Protein AF-A0A3A0AUM5-F1 (afdb_monomer_lite)

Foldseek 3Di:
DKDKFKFFLVQPKDAFKFWFKDWPAFQQKQFPWKKKKKFFDDDVPPQHFHKDKWFFDPPDDDDFDWGATFQRWTWGQDPVLFKIKIFNQAWFFFFFFEWDFFWWFKWADPPNDTFAAPPVRDTPPPHGHDTFGNHDRDTGTDHRGTGRMMMTGHDPPTPGGITTRMTMTGAFFAQKFKDKPPADTQDTDHGTDPGMDMGGIPSLVVVLVSVPFDNDQRTGTIIIMIHGNGTGRIIMMMMTDIWRKDDLADPVDQWDKFFFDLALFTPDDLSRFKDWFFQLFQFPWFWWWKFWDFDLKFFPDFDHDDDDFPFWAKAFQQKKKKFKDAAQAKDKFQKKKFWWADDPAPFFFKKKFKAFDDPQAGPPHTPWMFTWHWDHDDHPGTTITMGGTPDIDIRHHRGMIMTMMHTPGDMIITTKDADDDDGRAMWMGRHNRPDIDQDDDPVRRDDIGTGMTGMDRDPAFFAQWWKWWFDPPLTFIHGPRVCSVVSGTTDMDIDSPRNSVSSPDVVVDDLLADFFQDDCQQLPDAAQAACLCVQAVDLKDKFQKGKRPDQQAQAAQNVGHFKWKKFFAWDADPVGDDPGDIWIFRQQDPDNHGRGLVSNQVRVCVRVVHRQWDQDDPPDDDPPRSRIIMGHPDDPDPGIGPIMMRHNPWDQDARPQKDWPPQADWTKTKDWPPVVPDPDPDDDPDTGIWIKTFHDAQGKGKIKHKGWGDAPWKKKWKKWKDKPQWDQDPVPLDGDHPPPDDPPDQAWKKKKFFAAPVRDGPDMDMDHPCPFDRDPPPVRDTQMDIFIDHHPPRGGMIMIMTIGRDRIMMIMRNTTIHTFLWFFGQFQLSAWGQDPVPRDIDRPQKDWPDADWDWDDDPNATWIKGAQQTPWKGKIKHKGWDDAFFKKKKKWFKDFDDDSDDDRDPCVVVDPLVQAFWKWKFFDLPNDTDDDIDIGGCRSSHRRMHMRMDGRHGNGGMIMIMGIRGHPDTMMIIRGITMGGSPTRTMRIIMGGSGGIMMMIRPGMIITRRPDPPDDDDPDPDDPDDDDDDDDDDDDDDDDDDDDDFFLQFADFLCFWPPCHPVNQVQQCPDPPRDTGLNSLLVDDLPDDRVPAPSSRSSSSNSLSVVVRPLDPPCVLVVLQQADQLVVLLVDDLVRSCVSSVHDSVVSVVNSSSSVSVCNTTDVVCSRVDGNNSRVD

Secondary structure (DSSP, 8-state):
-EEEEEE-GGG--EEEEEEEEEEEEETTEEEEEEEEEEEEPB-SSTTSBPEEEEE--TT---TT--EE-GGG-EEEE-TTSSEEEEEEEEEEEEEEEEEESSEEEEEEESSS-EEEB-TTSSB-SSS---EEETTSSSPEE----EEEEEEEEEPTT--SPPEEEEEEEE---EEEEEEETTSPPSEEEEEE--S-EEPPP-HHHHHHHHTTPPEETTEEEEEEEEEEEEEE-EEEEEEEEEEEEEESS-TT-SEEEEEESSSSS-SS-GGGGEEEE-TT-EEEEEEEEEEEEE-S-EEEES--S-----EEEEEBTTBEEEEEEE-SS-EEEEEEEEEEES--TTTS-EEEEEEEESSSSEEEEEEEEEEEEE--PPTTSEEEEEEEEEEEEEE-TT-EEEEEEEESSS-EEEEEEE--SSS---EEESSTTSS-EE---TT---SEEE--EEEE--SS----EEEEES-TTS-EEEE-GGGGGGSSEEEEEE-HHHHHHHHTSTTT--GGG----SSSTTS-S--TTB-HHHHHSSS-EEESEEE--S--TT-B--SSS-EEEEEEEEPPPTTS----EEEEEE---SSGGGB-HHHHHHHHHHHHTS--EEES-TTT--TT-TT-EEEE---SSSSSEEEEEEE----B-PPTT-B--TT--SEEEEEEETTTT----S--SS-EEEEEEE-BTTB-EEEEEEEE--TT-EEEEEEEEEETT-EEPTTT--EEPPTTPPTTPPPPEEEEEEE-TTS-EEEEEEEETTSSS-----TT-PEEEEEEE-PPTT--EEEEEEEE-SSSEEEEEEEEEEEE-B--TTTT---EEE-TTT--EEETT-EEEES-EEEEEETTEEEEEEPSSSSS-EEEEEEEE--TT-EEEEEEEEEEE--SS--SSGGGTTS-GGGS-EEEEEEEETTEEEEEEEEEE-SSSEEEEEEEEEEPPTT--EEEEEEEE-TTS-EEEEEEEEEEE---EEEEEEEEESSSEEEEEEEEEEEEEPPPP-------PPP---PPPPPPPP--PPPPPPSPPPPGGGGSBGGGBTTTHHHHHHHHHTSSS---BHHHHHT--TTS--TTS-HHHHHHHHHHHHHHHH-----GGGGGGTTSBHHHHHHS-HHHHHHHHT--HHHHHHHHHHHHHHHHHB-HHHHHH-BGGGGT-

Structure (mmCIF, N/CA/C/O backbone):
data_AF-A0A3A0AUM5-F1
#
_entry.id   AF-A0A3A0AUM5-F1
#
loop_
_atom_site.group_PDB
_atom_site.id
_atom_site.type_symbol
_atom_site.label_atom_id
_atom_site.label_alt_id
_atom_site.label_comp_id
_atom_site.label_asym_id
_atom_site.label_entity_id
_atom_site.label_seq_id
_atom_site.pdbx_PDB_ins_code
_atom_site.Cartn_x
_atom_site.Cartn_y
_atom_site.Cartn_z
_atom_site.occupancy
_atom_site.B_iso_or_equiv
_atom_site.auth_seq_id
_atom_site.auth_comp_id
_atom_site.auth_asym_id
_atom_site.auth_atom_id
_atom_site.pdbx_PDB_model_num
ATOM 1 N N . MET A 1 1 ? -3.453 -4.562 -5.153 1.00 88.31 1 MET A N 1
ATOM 2 C CA . MET A 1 1 ? -2.309 -3.717 -5.539 1.00 88.31 1 MET A CA 1
ATOM 3 C C . MET A 1 1 ? -1.967 -4.022 -6.974 1.00 88.31 1 MET A C 1
ATOM 5 O O . MET A 1 1 ? -2.025 -5.186 -7.351 1.00 88.31 1 MET A O 1
ATOM 9 N N . LYS A 1 2 ? -1.574 -3.017 -7.758 1.00 92.06 2 LYS A N 1
ATOM 10 C CA . LYS A 1 2 ? -1.030 -3.227 -9.100 1.00 92.06 2 LYS A CA 1
ATOM 11 C C . LYS A 1 2 ? 0.432 -2.808 -9.136 1.00 92.06 2 LYS A C 1
ATOM 13 O O . LYS A 1 2 ? 0.742 -1.623 -9.056 1.00 92.06 2 LYS A O 1
ATOM 18 N N . LEU A 1 3 ? 1.316 -3.787 -9.241 1.00 93.31 3 LEU A N 1
ATOM 19 C CA . LEU A 1 3 ? 2.737 -3.599 -9.472 1.00 93.31 3 LEU A CA 1
ATOM 20 C C . LEU A 1 3 ? 2.978 -3.524 -10.981 1.00 93.31 3 LEU A C 1
ATOM 22 O O . LEU A 1 3 ? 2.524 -4.384 -11.736 1.00 93.31 3 LEU A O 1
ATOM 26 N N . ARG A 1 4 ? 3.685 -2.488 -11.428 1.00 94.81 4 ARG A N 1
ATOM 27 C CA . ARG A 1 4 ? 4.099 -2.339 -12.822 1.00 94.81 4 ARG A CA 1
ATOM 28 C C . ARG A 1 4 ? 5.596 -2.105 -12.862 1.00 94.81 4 ARG A C 1
ATOM 30 O O . ARG A 1 4 ? 6.072 -1.119 -12.314 1.00 94.81 4 ARG A O 1
ATOM 37 N N . GLU A 1 5 ? 6.292 -2.992 -13.548 1.00 94.81 5 GLU A N 1
ATOM 38 C CA . GLU A 1 5 ? 7.716 -2.879 -13.814 1.00 94.81 5 GLU A CA 1
ATOM 39 C C . GLU A 1 5 ? 7.946 -2.685 -15.305 1.00 94.81 5 GLU A C 1
ATOM 41 O O . GLU A 1 5 ? 7.247 -3.268 -16.142 1.00 94.81 5 GLU A O 1
ATOM 46 N N . HIS A 1 6 ? 8.927 -1.855 -15.636 1.00 93.69 6 HIS A N 1
ATOM 47 C CA . HIS A 1 6 ? 9.294 -1.575 -17.012 1.00 93.69 6 HIS A CA 1
ATOM 48 C C . HIS A 1 6 ? 10.807 -1.625 -17.156 1.00 93.69 6 HIS A C 1
ATOM 50 O O . HIS A 1 6 ? 11.519 -0.814 -16.576 1.00 93.69 6 HIS A O 1
ATOM 56 N N . TYR A 1 7 ? 11.294 -2.605 -17.901 1.00 93.25 7 TYR A N 1
ATOM 57 C CA . TYR A 1 7 ? 12.694 -2.716 -18.270 1.00 93.25 7 TYR A CA 1
ATOM 58 C C . TYR A 1 7 ? 12.869 -2.179 -19.692 1.00 93.25 7 TYR A C 1
ATOM 60 O O . TYR A 1 7 ? 12.158 -2.610 -20.601 1.00 93.25 7 TYR A O 1
ATOM 68 N N . LEU A 1 8 ? 13.794 -1.231 -19.844 1.00 90.38 8 LEU A N 1
ATOM 69 C CA . LEU A 1 8 ? 14.137 -0.583 -21.106 1.00 90.38 8 LEU A CA 1
ATOM 70 C C . LEU A 1 8 ? 15.319 -1.326 -21.736 1.00 90.38 8 LEU A C 1
ATOM 72 O O . LEU A 1 8 ? 16.467 -1.117 -21.348 1.00 90.38 8 LEU A O 1
ATOM 76 N N . GLY A 1 9 ? 15.041 -2.208 -22.694 1.00 89.62 9 GLY A N 1
ATOM 77 C CA . GLY A 1 9 ? 16.060 -3.038 -23.348 1.00 89.62 9 GLY A CA 1
ATOM 78 C C . GLY A 1 9 ? 16.743 -2.350 -24.526 1.00 89.62 9 GLY A C 1
ATOM 79 O O . GLY A 1 9 ? 17.577 -2.954 -25.198 1.00 89.62 9 GLY A O 1
ATOM 80 N N . GLY A 1 10 ? 16.403 -1.088 -24.806 1.00 87.94 10 GLY A N 1
ATOM 81 C CA . GLY A 1 10 ? 16.906 -0.359 -25.970 1.00 87.94 10 GLY A CA 1
ATOM 82 C C . GLY A 1 10 ? 18.418 -0.184 -26.015 1.00 87.94 10 GLY A C 1
ATOM 83 O O . GLY A 1 10 ? 18.971 -0.111 -27.106 1.00 87.94 10 GLY A O 1
ATOM 84 N N . ALA A 1 11 ? 19.103 -0.197 -24.872 1.00 83.81 11 ALA A N 1
ATOM 85 C CA . ALA A 1 11 ? 20.562 -0.134 -24.790 1.00 83.81 11 ALA A CA 1
ATOM 86 C C . ALA A 1 11 ? 21.222 -1.499 -24.485 1.00 83.81 11 ALA A C 1
ATOM 88 O O . ALA A 1 11 ? 22.446 -1.566 -24.425 1.00 83.81 11 ALA A O 1
ATOM 89 N N . ASP A 1 12 ? 20.443 -2.580 -24.368 1.00 86.12 12 ASP A N 1
ATOM 90 C CA . ASP A 1 12 ? 20.893 -3.890 -23.873 1.00 86.12 12 ASP A CA 1
ATOM 91 C C . ASP A 1 12 ? 20.642 -5.013 -24.893 1.00 86.12 12 ASP A C 1
ATOM 93 O O . ASP A 1 12 ? 19.650 -5.746 -24.797 1.00 86.12 12 ASP A O 1
ATOM 97 N N . PRO A 1 13 ? 21.489 -5.142 -25.925 1.00 89.88 13 PRO A N 1
ATOM 98 C CA . PRO A 1 13 ? 21.352 -6.243 -26.862 1.00 89.88 13 PRO A CA 1
ATOM 99 C C . PRO A 1 13 ? 21.687 -7.562 -26.155 1.00 89.88 13 PRO A C 1
ATOM 101 O O . PRO A 1 13 ? 22.674 -7.650 -25.422 1.00 89.88 13 PRO A O 1
ATOM 104 N N . PHE A 1 14 ? 20.895 -8.604 -26.399 1.00 91.00 14 PHE A N 1
ATOM 105 C CA . PHE A 1 14 ? 21.180 -9.947 -25.897 1.00 91.00 14 PHE A CA 1
ATOM 106 C C . PHE A 1 14 ? 20.840 -11.039 -26.909 1.00 91.00 14 PHE A C 1
ATOM 108 O O . PHE A 1 14 ? 19.943 -10.882 -27.729 1.00 91.00 14 PHE A O 1
ATOM 115 N N . GLU A 1 15 ? 21.536 -12.168 -26.814 1.00 90.56 15 GLU A N 1
ATOM 116 C CA . GLU A 1 15 ? 21.265 -13.407 -27.545 1.00 90.56 15 GLU A CA 1
ATOM 117 C C . GLU A 1 15 ? 21.298 -14.558 -26.531 1.00 90.56 15 GLU A C 1
ATOM 119 O O . GLU A 1 15 ? 22.136 -14.577 -25.627 1.00 90.56 15 GLU A O 1
ATOM 124 N N . GLY A 1 16 ? 20.365 -15.499 -26.638 1.00 92.69 16 GLY A N 1
ATOM 125 C CA . GLY A 1 16 ? 20.141 -16.528 -25.629 1.00 92.69 16 GLY A CA 1
ATOM 126 C C . GLY A 1 16 ? 19.308 -16.026 -24.449 1.00 92.69 16 GLY A C 1
ATOM 127 O O . GLY A 1 16 ? 18.352 -15.272 -24.624 1.00 92.69 16 GLY A O 1
ATOM 128 N N . ASP A 1 17 ? 19.627 -16.497 -23.241 1.00 94.25 17 ASP A N 1
ATOM 129 C CA . ASP A 1 17 ? 18.876 -16.181 -22.025 1.00 94.25 17 ASP A CA 1
ATOM 130 C C . ASP A 1 17 ? 19.285 -14.823 -21.435 1.00 94.25 17 ASP A C 1
ATOM 132 O O . ASP A 1 17 ? 20.424 -14.620 -21.021 1.00 94.25 17 ASP A O 1
ATOM 136 N N . ARG A 1 18 ? 18.313 -13.928 -21.268 1.00 93.50 18 ARG A N 1
ATOM 137 C CA . ARG A 1 18 ? 18.418 -12.719 -20.454 1.00 93.50 18 ARG A CA 1
ATOM 138 C C . ARG A 1 18 ? 17.634 -12.883 -19.165 1.00 93.50 18 ARG A C 1
ATOM 140 O O . ARG A 1 18 ? 16.417 -13.051 -19.184 1.00 93.50 18 ARG A O 1
ATOM 147 N N . ARG A 1 19 ? 18.312 -12.784 -18.024 1.00 94.25 19 ARG A N 1
ATOM 148 C CA . ARG A 1 19 ? 17.674 -12.826 -16.702 1.00 94.25 19 ARG A CA 1
ATOM 149 C C . ARG A 1 19 ? 17.354 -11.412 -16.215 1.00 94.25 19 ARG A C 1
ATOM 151 O O . ARG A 1 19 ? 18.253 -10.593 -16.079 1.00 94.25 19 ARG A O 1
ATOM 158 N N . LEU A 1 20 ? 16.082 -11.164 -15.915 1.00 94.19 20 LEU A N 1
ATOM 159 C CA . LEU A 1 20 ? 15.554 -9.944 -15.310 1.00 94.19 20 LEU A CA 1
ATOM 160 C C . LEU A 1 20 ? 15.040 -10.263 -13.907 1.00 94.19 20 LEU A C 1
ATOM 162 O O . LEU A 1 20 ? 14.084 -11.014 -13.728 1.00 94.19 20 LEU A O 1
ATOM 166 N N . TRP A 1 21 ? 15.676 -9.705 -12.885 1.00 94.12 21 TRP A N 1
ATOM 167 C CA . TRP A 1 21 ? 15.240 -9.898 -11.502 1.00 94.12 21 TRP A CA 1
ATOM 168 C C . TRP A 1 21 ? 14.074 -8.978 -11.134 1.00 94.12 21 TRP A C 1
ATOM 170 O O . TRP A 1 21 ? 14.216 -7.756 -11.128 1.00 94.12 21 TRP A O 1
ATOM 180 N N . LEU A 1 22 ? 12.946 -9.574 -10.754 1.00 95.62 22 LEU A N 1
ATOM 181 C CA . LEU A 1 22 ? 11.827 -8.909 -10.096 1.00 95.62 22 LEU A CA 1
ATOM 182 C C . LEU A 1 22 ? 12.037 -8.972 -8.582 1.00 95.62 22 LEU A C 1
ATOM 184 O O . LEU A 1 22 ? 11.927 -10.044 -7.990 1.00 95.62 22 LEU A O 1
ATOM 188 N N . LYS A 1 23 ? 12.368 -7.829 -7.974 1.00 93.69 23 LYS A N 1
ATOM 189 C CA . LYS A 1 23 ? 12.681 -7.707 -6.536 1.00 93.69 23 LYS A CA 1
ATOM 190 C C . LYS A 1 23 ? 11.691 -6.837 -5.761 1.00 93.69 23 LYS A C 1
ATOM 192 O O . LYS A 1 23 ? 11.977 -6.462 -4.635 1.00 93.69 23 LYS A O 1
ATOM 197 N N . SER A 1 24 ? 10.552 -6.509 -6.366 1.00 93.38 24 SER A N 1
ATOM 198 C CA . SER A 1 24 ? 9.531 -5.611 -5.816 1.00 93.38 24 SER A CA 1
ATOM 199 C C . SER A 1 24 ? 8.275 -6.325 -5.302 1.00 93.38 24 SER A C 1
ATOM 201 O O . SER A 1 24 ? 7.367 -5.673 -4.790 1.00 93.38 24 SER A O 1
ATOM 203 N N . LEU A 1 25 ? 8.211 -7.662 -5.387 1.00 95.44 25 LEU A N 1
ATOM 204 C CA . LEU A 1 25 ? 7.107 -8.450 -4.826 1.00 95.44 25 LEU A CA 1
ATOM 205 C C . LEU A 1 25 ? 7.295 -8.640 -3.313 1.00 95.44 25 LEU A C 1
ATOM 207 O O . LEU A 1 25 ? 8.271 -9.282 -2.925 1.00 95.44 25 LEU A O 1
ATOM 211 N N . PRO A 1 26 ? 6.405 -8.119 -2.449 1.00 94.75 26 PRO A N 1
ATOM 212 C CA . PRO A 1 26 ? 6.566 -8.245 -1.002 1.00 94.75 26 PRO A CA 1
ATOM 213 C C . PRO A 1 26 ? 6.428 -9.700 -0.536 1.00 94.75 26 PRO A C 1
ATOM 215 O O . PRO A 1 26 ? 5.731 -10.504 -1.155 1.00 94.75 26 PRO A O 1
ATOM 218 N N . ALA A 1 27 ? 7.069 -10.038 0.581 1.00 92.81 27 ALA A N 1
ATOM 219 C CA . ALA A 1 27 ? 6.881 -11.321 1.252 1.00 92.81 27 ALA A CA 1
ATOM 220 C C . ALA A 1 27 ? 5.396 -11.538 1.591 1.00 92.81 27 ALA A C 1
ATOM 222 O O . ALA A 1 27 ? 4.710 -10.605 2.011 1.00 92.81 27 ALA A O 1
ATOM 223 N N . GLY A 1 28 ? 4.894 -12.758 1.385 1.00 93.44 28 GLY A N 1
ATOM 224 C CA . GLY A 1 28 ? 3.467 -13.062 1.541 1.00 93.44 28 GLY A CA 1
ATOM 225 C C . GLY A 1 28 ? 2.586 -12.564 0.387 1.00 93.44 28 GLY A C 1
ATOM 226 O O . GLY A 1 28 ? 1.366 -12.674 0.464 1.00 93.44 28 GLY A O 1
ATOM 227 N N . ALA A 1 29 ? 3.157 -12.019 -0.695 1.00 95.88 29 ALA A N 1
ATOM 228 C CA . ALA A 1 29 ? 2.382 -11.676 -1.883 1.00 95.88 29 ALA A CA 1
ATOM 229 C C . ALA A 1 29 ? 1.677 -12.909 -2.466 1.00 95.88 29 ALA A C 1
ATOM 231 O O . ALA A 1 29 ? 2.306 -13.911 -2.806 1.00 95.88 29 ALA A O 1
ATOM 232 N N . ARG A 1 30 ? 0.367 -12.779 -2.664 1.00 96.56 30 ARG A N 1
ATOM 233 C CA . ARG A 1 30 ? -0.462 -13.678 -3.454 1.00 96.56 30 ARG A CA 1
ATOM 234 C C . ARG A 1 30 ? -0.883 -12.958 -4.726 1.00 96.56 30 ARG A C 1
ATOM 236 O O . ARG A 1 30 ? -1.597 -11.956 -4.697 1.00 96.56 30 ARG A O 1
ATOM 243 N N . VAL A 1 31 ? -0.434 -13.480 -5.857 1.00 96.75 31 VAL A N 1
ATOM 244 C CA . VAL A 1 31 ? -0.666 -12.889 -7.173 1.00 96.75 31 VAL A CA 1
ATOM 245 C C . VAL A 1 31 ? -2.049 -13.278 -7.678 1.00 96.75 31 VAL A C 1
ATOM 247 O O . VAL A 1 31 ? -2.381 -14.461 -7.745 1.00 96.75 31 VAL A O 1
ATOM 250 N N . THR A 1 32 ? -2.863 -12.290 -8.035 1.00 95.94 32 THR A N 1
ATOM 251 C CA . THR A 1 32 ? -4.213 -12.492 -8.578 1.00 95.94 32 THR A CA 1
ATOM 252 C C . THR A 1 32 ? -4.243 -12.418 -10.102 1.00 95.94 32 THR A C 1
ATOM 254 O O . THR A 1 32 ? -5.060 -13.106 -10.708 1.00 95.94 32 THR A O 1
ATOM 257 N N . ALA A 1 33 ? -3.338 -11.651 -10.718 1.00 97.12 33 ALA A N 1
ATOM 258 C CA . ALA A 1 33 ? -3.098 -11.640 -12.161 1.00 97.12 33 ALA A CA 1
ATOM 259 C C . ALA A 1 33 ? -1.638 -11.262 -12.456 1.00 97.12 33 ALA A C 1
ATOM 261 O O . ALA A 1 33 ? -1.070 -10.411 -11.776 1.00 97.12 33 ALA A O 1
ATOM 262 N N . ALA A 1 34 ? -1.020 -11.847 -13.481 1.00 97.94 34 ALA A N 1
ATOM 263 C CA . ALA A 1 34 ? 0.311 -11.444 -13.939 1.00 97.94 34 ALA A CA 1
ATOM 264 C C . ALA A 1 34 ? 0.421 -11.520 -15.460 1.00 97.94 34 ALA A C 1
ATOM 266 O O . ALA A 1 34 ? 0.111 -12.545 -16.060 1.00 97.94 34 ALA A O 1
ATOM 267 N N . LYS A 1 35 ? 0.881 -10.438 -16.091 1.00 98.00 35 LYS A N 1
ATOM 268 C CA . LYS A 1 35 ? 1.082 -10.352 -17.543 1.00 98.00 35 LYS A CA 1
ATOM 269 C C . LYS A 1 35 ? 2.404 -9.685 -17.861 1.00 98.00 35 LYS A C 1
ATOM 271 O O . LYS A 1 35 ? 2.730 -8.644 -17.298 1.00 98.00 35 LYS A O 1
ATOM 276 N N . ILE A 1 36 ? 3.122 -10.257 -18.815 1.00 98.19 36 ILE A N 1
ATOM 277 C CA . ILE A 1 36 ? 4.322 -9.668 -19.404 1.00 98.19 36 ILE A CA 1
ATOM 278 C C . ILE A 1 36 ? 4.039 -9.277 -20.855 1.00 98.19 36 ILE A C 1
ATOM 280 O O . ILE A 1 36 ? 3.446 -10.062 -21.600 1.00 98.19 36 ILE A O 1
ATOM 284 N N . THR A 1 37 ? 4.437 -8.066 -21.231 1.00 98.31 37 THR A N 1
ATOM 285 C CA . THR A 1 37 ? 4.420 -7.554 -22.602 1.00 98.31 37 THR A CA 1
ATOM 286 C C . THR A 1 37 ? 5.854 -7.347 -23.053 1.00 98.31 37 THR A C 1
ATOM 288 O O . THR A 1 37 ? 6.603 -6.630 -22.390 1.00 98.31 37 THR A O 1
ATOM 291 N N . LEU A 1 38 ? 6.214 -7.968 -24.172 1.00 98.00 38 LEU A N 1
ATOM 292 C CA . LEU A 1 38 ? 7.501 -7.789 -24.831 1.00 98.00 38 LEU A CA 1
ATOM 293 C C . LEU A 1 38 ? 7.306 -6.872 -26.031 1.00 98.00 38 LEU A C 1
ATOM 295 O O . LEU A 1 38 ? 6.486 -7.169 -26.904 1.00 98.00 38 LEU A O 1
ATOM 299 N N . THR A 1 39 ? 8.060 -5.783 -26.070 1.00 96.88 39 THR A N 1
ATOM 300 C CA . THR A 1 39 ? 8.041 -4.801 -27.150 1.00 96.88 39 THR A CA 1
ATOM 301 C C . THR A 1 39 ? 9.419 -4.766 -27.805 1.00 96.88 39 THR A C 1
ATOM 303 O O . THR A 1 39 ? 10.387 -4.385 -27.148 1.00 96.88 39 THR A O 1
ATOM 306 N N . PRO A 1 40 ? 9.538 -5.161 -29.084 1.00 95.62 40 PRO A N 1
ATOM 307 C CA . PRO A 1 40 ? 10.753 -4.938 -29.860 1.00 95.62 40 PRO A CA 1
ATOM 308 C C . PRO A 1 40 ? 11.091 -3.455 -29.894 1.00 95.62 40 PRO A C 1
ATOM 310 O O . PRO A 1 40 ? 10.230 -2.631 -30.207 1.00 95.62 40 PRO A O 1
ATOM 313 N N . VAL A 1 41 ? 12.339 -3.124 -29.582 1.00 93.12 41 VAL A N 1
ATOM 314 C CA . VAL A 1 41 ? 12.813 -1.745 -29.671 1.00 93.12 41 VAL A CA 1
ATOM 315 C C . VAL A 1 41 ? 12.992 -1.396 -31.145 1.00 93.12 41 VAL A C 1
ATOM 317 O O . VAL A 1 41 ? 13.692 -2.091 -31.884 1.00 93.12 41 VAL A O 1
ATOM 320 N N . THR A 1 42 ? 12.336 -0.328 -31.587 1.00 89.00 42 THR A N 1
ATOM 321 C CA . THR A 1 42 ? 12.490 0.196 -32.948 1.00 89.00 42 THR A CA 1
ATOM 322 C C . THR A 1 42 ? 13.750 1.046 -33.052 1.00 89.00 42 THR A C 1
ATOM 324 O O . THR A 1 42 ? 14.198 1.638 -32.069 1.00 89.00 42 THR A O 1
ATOM 327 N N . GLY A 1 43 ? 14.320 1.123 -34.252 1.00 83.62 43 GLY A N 1
ATOM 328 C CA . GLY A 1 43 ? 15.414 2.036 -34.551 1.00 83.62 43 GLY A CA 1
ATOM 329 C C . GLY A 1 43 ? 15.011 3.515 -34.415 1.00 83.62 43 GLY A C 1
ATOM 330 O O . GLY A 1 43 ? 13.878 3.841 -34.050 1.00 83.62 43 GLY A O 1
ATOM 331 N N . PRO A 1 44 ? 15.928 4.445 -34.732 1.00 77.94 44 PRO A N 1
ATOM 332 C CA . PRO A 1 44 ? 15.652 5.885 -34.688 1.00 77.94 44 PRO A CA 1
ATOM 333 C C . PRO A 1 44 ? 14.484 6.307 -35.595 1.00 77.94 44 PRO A C 1
ATOM 335 O O . PRO A 1 44 ? 13.812 7.301 -35.324 1.00 77.94 44 PRO A O 1
ATOM 338 N N . SER A 1 45 ? 14.206 5.546 -36.655 1.00 75.44 45 SER A N 1
ATOM 339 C CA . SER A 1 45 ? 12.932 5.585 -37.365 1.00 75.44 45 SER A CA 1
ATOM 340 C C . SER A 1 45 ? 11.953 4.649 -36.643 1.00 75.44 45 SER A C 1
ATOM 342 O O . SER A 1 45 ? 12.150 3.438 -36.594 1.00 75.44 45 SER A O 1
ATOM 344 N N . ALA A 1 46 ? 10.852 5.193 -36.113 1.00 76.19 46 ALA A N 1
ATOM 345 C CA . ALA A 1 46 ? 9.827 4.430 -35.379 1.00 76.19 46 ALA A CA 1
ATOM 346 C C . ALA A 1 46 ? 9.204 3.252 -36.170 1.00 76.19 46 ALA A C 1
ATOM 348 O O . ALA A 1 46 ? 8.411 2.484 -35.633 1.00 76.19 46 ALA A O 1
ATOM 349 N N . THR A 1 47 ? 9.519 3.132 -37.460 1.00 76.56 47 THR A N 1
ATOM 350 C CA . THR A 1 47 ? 9.014 2.111 -38.377 1.00 76.56 47 THR A CA 1
ATOM 351 C C . THR A 1 47 ? 10.031 1.032 -38.735 1.00 76.56 47 THR A C 1
ATOM 353 O O . THR A 1 47 ? 9.631 0.031 -39.327 1.00 76.56 47 THR A O 1
ATOM 356 N N . GLU A 1 48 ? 11.323 1.214 -38.447 1.00 82.06 48 GLU A N 1
ATOM 357 C CA . GLU A 1 48 ? 12.352 0.242 -38.828 1.00 82.06 48 GLU A CA 1
ATOM 358 C C . GLU A 1 48 ? 12.866 -0.534 -37.607 1.00 82.06 48 GLU A C 1
ATOM 360 O O . GLU A 1 48 ? 12.962 0.020 -36.507 1.00 82.06 48 GLU A O 1
ATOM 365 N N . PRO A 1 49 ? 13.197 -1.829 -37.770 1.00 84.56 49 PRO A N 1
ATOM 366 C CA . PRO A 1 49 ? 13.882 -2.589 -36.734 1.00 84.56 49 PRO A CA 1
ATOM 367 C C . PRO A 1 49 ? 15.204 -1.926 -36.349 1.00 84.56 49 PRO A C 1
ATOM 369 O O . PRO A 1 49 ? 15.851 -1.294 -37.184 1.00 84.56 49 PRO A O 1
ATOM 372 N N . PHE A 1 50 ? 15.629 -2.112 -35.104 1.00 89.88 50 PHE A N 1
ATOM 373 C CA . PHE A 1 50 ? 16.927 -1.624 -34.659 1.00 89.88 50 PHE A CA 1
ATOM 374 C C . PHE A 1 50 ? 18.069 -2.280 -35.456 1.00 89.88 50 PHE A C 1
ATOM 376 O O . PHE A 1 50 ? 18.036 -3.488 -35.708 1.00 89.88 50 PHE A O 1
ATOM 383 N N . GLU A 1 51 ? 19.080 -1.499 -35.845 1.00 92.19 51 GLU A N 1
ATOM 384 C CA . GLU A 1 51 ? 20.268 -2.002 -36.544 1.00 92.19 51 GLU A CA 1
ATOM 385 C C . GLU A 1 51 ? 21.459 -2.132 -35.582 1.00 92.19 51 GLU A C 1
ATOM 387 O O . GLU A 1 51 ? 21.913 -1.141 -35.012 1.00 92.19 51 GLU A O 1
ATOM 392 N N . GLU A 1 52 ? 22.002 -3.341 -35.423 1.00 91.00 52 GLU A N 1
ATOM 393 C CA . GLU A 1 52 ? 23.284 -3.554 -34.738 1.00 91.00 52 GLU A CA 1
ATOM 394 C C . GLU A 1 52 ? 24.416 -3.388 -35.726 1.00 91.00 52 GLU A C 1
ATOM 396 O O . GLU A 1 52 ? 24.367 -3.943 -36.822 1.00 91.00 52 GLU A O 1
ATOM 401 N N . THR A 1 53 ? 25.473 -2.693 -35.321 1.00 91.25 53 THR A N 1
ATOM 402 C CA . THR A 1 53 ? 26.676 -2.540 -36.137 1.00 91.25 53 THR A CA 1
ATOM 403 C C . THR A 1 53 ? 27.846 -3.256 -35.479 1.00 91.25 53 THR A C 1
ATOM 405 O O . THR A 1 53 ? 28.333 -2.828 -34.437 1.00 91.25 53 THR A O 1
ATOM 408 N N . PHE A 1 54 ? 28.354 -4.306 -36.121 1.00 91.12 54 PHE A N 1
ATOM 409 C CA . PHE A 1 54 ? 29.592 -4.962 -35.708 1.00 91.12 54 PHE A CA 1
ATOM 410 C C . PHE A 1 54 ? 30.774 -4.285 -36.384 1.00 91.12 54 PHE A C 1
ATOM 412 O O . PHE A 1 54 ? 30.866 -4.269 -37.614 1.00 91.12 54 PHE A O 1
ATOM 419 N N . VAL A 1 55 ? 31.687 -3.736 -35.588 1.00 89.69 55 VAL A N 1
ATOM 420 C CA . VAL A 1 55 ? 32.888 -3.057 -36.081 1.00 89.69 55 VAL A CA 1
ATOM 421 C C . VAL A 1 55 ? 34.082 -4.004 -36.001 1.00 89.69 55 VAL A C 1
ATOM 423 O O . VAL A 1 55 ? 34.391 -4.557 -34.949 1.00 89.69 55 VAL A O 1
ATOM 426 N N . PHE A 1 56 ? 34.794 -4.164 -37.114 1.00 88.56 56 PHE A N 1
ATOM 427 C CA . PHE A 1 56 ? 36.024 -4.948 -37.184 1.00 88.56 56 PHE A CA 1
ATOM 428 C C . PHE A 1 56 ? 37.228 -4.027 -36.967 1.00 88.56 56 PHE A C 1
ATOM 430 O O . PHE A 1 56 ? 37.488 -3.131 -37.776 1.00 88.56 56 PHE A O 1
ATOM 437 N N . SER A 1 57 ? 37.975 -4.244 -35.880 1.00 80.62 57 SER A N 1
ATOM 438 C CA . SER A 1 57 ? 39.130 -3.406 -35.536 1.00 80.62 57 SER A CA 1
ATOM 439 C C . SER A 1 57 ? 40.229 -3.474 -36.616 1.00 80.62 57 SER A C 1
ATOM 441 O O . SER A 1 57 ? 40.634 -4.568 -37.010 1.00 80.62 57 SER A O 1
ATOM 443 N N . PRO A 1 58 ? 40.757 -2.333 -37.099 1.00 69.81 58 PRO A N 1
ATOM 444 C CA . PRO A 1 58 ? 41.734 -2.299 -38.193 1.00 69.81 58 PRO A CA 1
ATOM 445 C C . PRO A 1 58 ? 43.180 -2.641 -37.780 1.00 69.81 58 PRO A C 1
ATOM 447 O O . PRO A 1 58 ? 44.052 -2.714 -38.645 1.00 69.81 58 PRO A O 1
ATOM 450 N N . SER A 1 59 ? 43.470 -2.805 -36.485 1.00 58.12 59 SER A N 1
ATOM 451 C CA . SER A 1 59 ? 44.825 -2.713 -35.911 1.00 58.12 59 SER A CA 1
ATOM 452 C C . SER A 1 59 ? 45.634 -4.017 -35.809 1.00 58.12 59 SER A C 1
ATOM 454 O O . SER A 1 59 ? 46.767 -3.970 -35.334 1.00 58.12 59 SER A O 1
ATOM 456 N N . ALA A 1 60 ? 45.142 -5.156 -36.297 1.00 50.41 60 ALA A N 1
ATOM 457 C CA . ALA A 1 60 ? 45.919 -6.399 -36.338 1.00 50.41 60 ALA A CA 1
ATOM 458 C C . ALA A 1 60 ? 45.562 -7.217 -37.584 1.00 50.41 60 ALA A C 1
ATOM 460 O O . ALA A 1 60 ? 44.653 -8.034 -37.568 1.00 50.41 60 ALA A O 1
ATOM 461 N N . LEU A 1 61 ? 46.255 -6.979 -38.695 1.00 53.12 61 LEU A N 1
ATOM 462 C CA . LEU A 1 61 ? 46.215 -7.893 -39.835 1.00 53.12 61 LEU A CA 1
ATOM 463 C C . LEU A 1 61 ? 47.615 -8.468 -40.033 1.00 53.12 61 LEU A C 1
ATOM 465 O O . LEU A 1 61 ? 48.423 -7.928 -40.786 1.00 53.12 61 LEU A O 1
ATOM 469 N N . THR A 1 62 ? 47.893 -9.567 -39.337 1.00 58.62 62 THR A N 1
ATOM 470 C CA . THR A 1 62 ? 48.836 -10.579 -39.815 1.00 58.62 62 THR A CA 1
ATOM 471 C C . THR A 1 62 ? 48.046 -11.565 -40.679 1.00 58.62 62 THR A C 1
ATOM 473 O O . THR A 1 62 ? 46.940 -11.963 -40.313 1.00 58.62 62 THR A O 1
ATOM 476 N N . ASP A 1 63 ? 48.558 -11.898 -41.868 1.00 59.72 63 ASP A N 1
ATOM 477 C CA . ASP A 1 63 ? 47.845 -12.720 -42.857 1.00 59.72 63 ASP A CA 1
ATOM 478 C C . ASP A 1 63 ? 47.284 -14.016 -42.234 1.00 59.72 63 ASP A C 1
ATOM 480 O O . ASP A 1 63 ? 48.041 -14.875 -41.783 1.00 59.72 63 ASP A O 1
ATOM 484 N N . GLY A 1 64 ? 45.954 -14.172 -42.256 1.00 62.25 64 GLY A N 1
ATOM 485 C CA . GLY A 1 64 ? 45.255 -15.399 -41.851 1.00 62.25 64 GLY A CA 1
ATOM 486 C C . GLY A 1 64 ? 44.661 -15.428 -40.437 1.00 62.25 64 GLY A C 1
ATOM 487 O O . GLY A 1 64 ? 44.081 -16.450 -40.074 1.00 62.25 64 GLY A O 1
ATOM 488 N N . GLU A 1 65 ? 44.756 -14.357 -39.644 1.00 64.94 65 GLU A N 1
ATOM 489 C CA . GLU A 1 65 ? 44.096 -14.297 -38.330 1.00 64.94 65 GLU A CA 1
ATOM 490 C C . GLU A 1 65 ? 42.586 -14.011 -38.446 1.00 64.94 65 GLU A C 1
ATOM 492 O O . GLU A 1 65 ? 42.146 -13.145 -39.206 1.00 64.94 65 GLU A O 1
ATOM 497 N N . LEU A 1 66 ? 41.783 -14.764 -37.683 1.00 71.44 66 LEU A N 1
ATOM 498 C CA . LEU A 1 66 ? 40.345 -14.542 -37.523 1.00 71.44 66 LEU A CA 1
ATOM 499 C C . LEU A 1 66 ? 40.129 -13.262 -36.716 1.00 71.44 66 LEU A C 1
ATOM 501 O O . LEU A 1 66 ? 40.489 -13.198 -35.541 1.00 71.44 66 LEU A O 1
ATOM 505 N N . LEU A 1 67 ? 39.513 -12.258 -37.335 1.00 70.50 67 LEU A N 1
ATOM 506 C CA . LEU A 1 67 ? 39.078 -11.065 -36.620 1.00 70.50 67 LEU A CA 1
ATOM 507 C C . LEU A 1 67 ? 37.697 -11.335 -36.031 1.00 70.50 67 LEU A C 1
ATOM 509 O O . LEU A 1 67 ? 36.709 -11.355 -36.764 1.00 70.50 67 LEU A O 1
ATOM 513 N N . ALA A 1 68 ? 37.636 -11.561 -34.722 1.00 74.56 68 ALA A N 1
ATOM 514 C CA . ALA A 1 68 ? 36.379 -11.589 -33.988 1.00 74.56 68 ALA A CA 1
ATOM 515 C C . ALA A 1 68 ? 35.911 -10.150 -33.720 1.00 74.56 68 ALA A C 1
ATOM 517 O O . ALA A 1 68 ? 36.684 -9.319 -33.240 1.00 74.56 68 ALA A O 1
ATOM 518 N N . ALA A 1 69 ? 34.662 -9.860 -34.061 1.00 77.88 69 ALA A N 1
ATOM 519 C CA . ALA A 1 69 ? 33.904 -8.743 -33.521 1.00 77.88 69 ALA A CA 1
ATOM 520 C C . ALA A 1 69 ? 33.081 -9.226 -32.311 1.00 77.88 69 ALA A C 1
ATOM 522 O O . ALA A 1 69 ? 33.173 -10.390 -31.902 1.00 77.88 69 ALA A O 1
ATOM 523 N N . ASP A 1 70 ? 32.283 -8.329 -31.737 1.00 75.94 70 ASP A N 1
ATOM 524 C CA . ASP A 1 70 ? 31.333 -8.682 -30.683 1.00 75.94 70 ASP A CA 1
ATOM 525 C C . ASP A 1 70 ? 30.365 -9.787 -31.155 1.00 75.94 70 ASP A C 1
ATOM 527 O O . ASP A 1 70 ? 30.171 -9.997 -32.356 1.00 75.94 70 ASP A O 1
ATOM 531 N N . TRP A 1 71 ? 29.769 -10.517 -30.205 1.00 79.19 71 TRP A N 1
ATOM 532 C CA . TRP A 1 71 ? 28.803 -11.603 -30.471 1.00 79.19 71 TRP A CA 1
ATOM 533 C C . TRP A 1 71 ? 29.364 -12.780 -31.280 1.00 79.19 71 TRP A C 1
ATOM 535 O O . TRP A 1 71 ? 28.639 -13.517 -31.938 1.00 79.19 71 TRP A O 1
ATOM 545 N N . GLY A 1 72 ? 30.686 -12.964 -31.247 1.00 83.69 72 GLY A N 1
ATOM 546 C CA . GLY A 1 72 ? 31.351 -14.055 -31.953 1.00 83.69 72 GLY A CA 1
ATOM 547 C C . GLY A 1 72 ? 31.388 -13.877 -33.470 1.00 83.69 72 GLY A C 1
ATOM 548 O O . GLY A 1 72 ? 31.912 -14.753 -34.144 1.00 83.69 72 GLY A O 1
ATOM 549 N N . VAL A 1 73 ? 30.905 -12.763 -34.029 1.00 89.31 73 VAL A N 1
ATOM 550 C CA . VAL A 1 73 ? 30.936 -12.537 -35.478 1.00 89.31 73 VAL A CA 1
ATOM 551 C C . VAL A 1 73 ? 32.385 -12.532 -35.954 1.00 89.31 73 VAL A C 1
ATOM 553 O O . VAL A 1 73 ? 33.182 -11.686 -35.549 1.00 89.31 73 VAL A O 1
ATOM 556 N N . THR A 1 74 ? 32.751 -13.460 -36.833 1.00 91.94 74 THR A N 1
ATOM 557 C CA . THR A 1 74 ? 34.122 -13.568 -37.337 1.00 91.94 74 THR A CA 1
ATOM 558 C C . THR A 1 74 ? 34.226 -13.077 -38.769 1.00 91.94 74 THR A C 1
ATOM 560 O O . THR A 1 74 ? 33.447 -13.435 -39.652 1.00 91.94 74 THR A O 1
ATOM 563 N N . ARG A 1 75 ? 35.244 -12.258 -39.023 1.00 91.56 75 ARG A N 1
ATOM 564 C CA . ARG A 1 75 ? 35.664 -11.860 -40.362 1.00 91.56 75 ARG A CA 1
ATOM 565 C C . ARG A 1 75 ? 36.896 -12.668 -40.748 1.00 91.56 75 ARG A C 1
ATOM 567 O O . ARG A 1 75 ? 37.951 -12.538 -40.129 1.00 91.56 75 ARG A O 1
ATOM 574 N N . THR A 1 76 ? 36.777 -13.441 -41.824 1.00 89.12 76 THR A N 1
ATOM 575 C CA . THR A 1 76 ? 37.891 -14.193 -42.411 1.00 89.12 76 THR A CA 1
ATOM 576 C C . THR A 1 76 ? 38.343 -13.507 -43.701 1.00 89.12 76 THR A C 1
ATOM 578 O O . THR A 1 76 ? 37.664 -13.601 -44.732 1.00 89.12 76 THR A O 1
ATOM 581 N N . PRO A 1 77 ? 39.470 -12.774 -43.688 1.00 77.94 77 PRO A N 1
ATOM 582 C CA . PRO A 1 77 ? 40.067 -12.279 -44.920 1.00 77.94 77 PRO A CA 1
ATOM 583 C C . PRO A 1 77 ? 40.676 -13.446 -45.713 1.00 77.94 77 PRO A C 1
ATOM 585 O O . PRO A 1 77 ? 41.437 -14.250 -45.179 1.00 77.94 77 PRO A O 1
ATOM 588 N N . SER A 1 78 ? 40.374 -13.547 -47.010 1.00 75.00 78 SER A N 1
ATOM 589 C CA . SER A 1 78 ? 41.059 -14.506 -47.884 1.00 75.00 78 SER A CA 1
ATOM 590 C C . SER A 1 78 ? 42.466 -14.007 -48.225 1.00 75.00 78 SER A C 1
ATOM 592 O O . SER A 1 78 ? 42.638 -12.866 -48.658 1.00 75.00 78 SER A O 1
ATOM 594 N N . THR A 1 79 ? 43.464 -14.891 -48.129 1.00 61.44 79 THR A N 1
ATOM 595 C CA . THR A 1 79 ? 44.878 -14.647 -48.492 1.00 61.44 79 THR A CA 1
ATOM 596 C C . THR A 1 79 ? 45.087 -14.217 -49.952 1.00 61.44 79 THR A C 1
ATOM 598 O O . THR A 1 79 ? 46.138 -13.686 -50.295 1.00 61.44 79 THR A O 1
ATOM 601 N N . ALA A 1 80 ? 44.082 -14.381 -50.822 1.00 64.06 80 ALA A N 1
ATOM 602 C CA . ALA A 1 80 ? 44.096 -13.900 -52.206 1.00 64.06 80 ALA A CA 1
ATOM 603 C C . ALA A 1 80 ? 43.478 -12.494 -52.394 1.00 64.06 80 ALA A C 1
ATOM 605 O O . ALA A 1 80 ? 43.348 -12.033 -53.528 1.00 64.06 80 ALA A O 1
ATOM 606 N N . SER A 1 81 ? 43.088 -11.787 -51.322 1.00 63.12 81 SER A N 1
ATOM 607 C CA . SER A 1 81 ? 42.536 -10.411 -51.287 1.00 63.12 81 SER A CA 1
ATOM 608 C C . SER A 1 81 ? 41.247 -10.135 -52.086 1.00 63.12 81 SER A C 1
ATOM 610 O O . SER A 1 81 ? 40.714 -9.018 -52.066 1.00 63.12 81 SER A O 1
ATOM 612 N N . ALA A 1 82 ? 40.726 -11.131 -52.802 1.00 83.19 82 ALA A N 1
ATOM 613 C CA . ALA A 1 82 ? 39.548 -11.003 -53.654 1.00 83.19 82 ALA A CA 1
ATOM 614 C C . ALA A 1 82 ? 38.229 -11.307 -52.928 1.00 83.19 82 ALA A C 1
ATOM 616 O O . ALA A 1 82 ? 37.170 -11.068 -53.501 1.00 83.19 82 ALA A O 1
ATOM 617 N N . VAL A 1 83 ? 38.272 -11.847 -51.706 1.00 91.31 83 VAL A N 1
ATOM 618 C CA . VAL A 1 83 ? 37.087 -12.316 -50.979 1.00 91.31 83 VAL A CA 1
ATOM 619 C C . VAL A 1 83 ? 37.200 -11.998 -49.487 1.00 91.31 83 VAL A C 1
ATOM 621 O O . VAL A 1 83 ? 38.253 -12.216 -48.887 1.00 91.31 83 VAL A O 1
ATOM 624 N N . VAL A 1 84 ? 36.106 -11.515 -48.897 1.00 92.62 84 VAL A N 1
ATOM 625 C CA . VAL A 1 84 ? 35.920 -11.396 -47.445 1.00 92.62 84 VAL A CA 1
ATOM 626 C C . VAL A 1 84 ? 34.716 -12.236 -47.047 1.00 92.62 84 VAL A C 1
ATOM 628 O O . VAL A 1 84 ? 33.634 -12.063 -47.609 1.00 92.62 84 VAL A O 1
ATOM 631 N N . GLU A 1 85 ? 34.909 -13.141 -46.093 1.00 94.56 85 GLU A N 1
ATOM 632 C CA . GLU A 1 85 ? 33.826 -13.905 -45.477 1.00 94.56 85 GLU A CA 1
ATOM 633 C C . GLU A 1 85 ? 33.512 -13.338 -44.102 1.00 94.56 85 GLU A C 1
ATOM 635 O O . GLU A 1 85 ? 34.419 -12.980 -43.348 1.00 94.56 85 GLU A O 1
ATOM 640 N N . ILE A 1 86 ? 32.222 -13.252 -43.800 1.00 94.94 86 ILE A N 1
ATOM 641 C CA . ILE A 1 86 ? 31.718 -12.886 -42.483 1.00 94.94 86 ILE A CA 1
ATOM 642 C C . ILE A 1 86 ? 30.811 -14.024 -42.035 1.00 94.94 86 ILE A C 1
ATOM 644 O O . ILE A 1 86 ? 29.856 -14.370 -42.734 1.00 94.94 86 ILE A O 1
ATOM 648 N N . ASP A 1 87 ? 31.158 -14.627 -40.908 1.00 94.62 87 ASP A N 1
ATOM 649 C CA . ASP A 1 87 ? 30.410 -15.689 -40.249 1.00 94.62 87 ASP A CA 1
ATOM 650 C C . ASP A 1 87 ? 29.782 -15.112 -38.987 1.00 94.62 87 ASP A C 1
ATOM 652 O O . ASP A 1 87 ? 30.489 -14.648 -38.095 1.00 94.62 87 ASP A O 1
ATOM 656 N N . PHE A 1 88 ? 28.453 -15.101 -38.941 1.00 91.31 88 PHE A N 1
ATOM 657 C CA . PHE A 1 88 ? 27.707 -14.602 -37.791 1.00 91.31 88 PHE A CA 1
ATOM 658 C C . PHE A 1 88 ? 27.527 -15.673 -36.713 1.00 91.31 88 PHE A C 1
ATOM 660 O O . PHE A 1 88 ? 27.064 -15.347 -35.632 1.00 91.31 88 PHE A O 1
ATOM 667 N N . HIS A 1 89 ? 27.856 -16.940 -37.005 1.00 87.31 89 HIS A N 1
ATOM 668 C CA . HIS A 1 89 ? 27.596 -18.139 -36.194 1.00 87.31 89 HIS A CA 1
ATOM 669 C C . HIS A 1 89 ? 26.115 -18.445 -35.911 1.00 87.31 89 HIS A C 1
ATOM 671 O O . HIS A 1 89 ? 25.754 -19.618 -35.791 1.00 87.31 89 HIS A O 1
ATOM 677 N N . THR A 1 90 ? 25.249 -17.435 -35.917 1.00 86.25 90 THR A N 1
ATOM 678 C CA . THR A 1 90 ? 23.790 -17.536 -35.879 1.00 86.25 90 THR A CA 1
ATOM 679 C C . THR A 1 90 ? 23.171 -16.850 -37.096 1.00 86.25 90 THR A C 1
ATOM 681 O O . THR A 1 90 ? 23.854 -16.271 -37.940 1.00 86.25 90 THR A O 1
ATOM 684 N N . ARG A 1 91 ? 21.864 -17.031 -37.295 1.00 86.94 91 ARG A N 1
ATOM 685 C CA . ARG A 1 91 ? 21.158 -16.486 -38.458 1.00 86.94 91 ARG A CA 1
ATOM 686 C C . ARG A 1 91 ? 20.824 -15.016 -38.215 1.00 86.94 91 ARG A C 1
ATOM 688 O O . ARG A 1 91 ? 19.975 -14.728 -37.383 1.00 86.94 91 ARG A O 1
ATOM 695 N N . SER A 1 92 ? 21.401 -14.125 -39.018 1.00 89.81 92 SER A N 1
ATOM 696 C CA . SER A 1 92 ? 21.231 -12.675 -38.872 1.00 89.81 92 SER A CA 1
ATOM 697 C C . SER A 1 92 ? 20.663 -12.041 -40.135 1.00 89.81 92 SER A C 1
ATOM 699 O O . SER A 1 92 ? 21.043 -12.408 -41.249 1.00 89.81 92 SER A O 1
ATOM 701 N N . THR A 1 93 ? 19.747 -11.086 -39.969 1.00 91.19 93 THR A N 1
ATOM 702 C CA . THR A 1 93 ? 19.138 -10.340 -41.079 1.00 91.19 93 THR A CA 1
ATOM 703 C C . THR A 1 93 ? 20.025 -9.163 -41.455 1.00 91.19 93 THR A C 1
ATOM 705 O O . THR A 1 93 ? 20.223 -8.254 -40.658 1.00 91.19 93 THR A O 1
ATOM 708 N N . LEU A 1 94 ? 20.575 -9.166 -42.665 1.00 93.19 94 LEU A N 1
ATOM 709 C CA . LEU A 1 94 ? 21.498 -8.126 -43.125 1.00 93.19 94 LEU A CA 1
ATOM 710 C C . LEU A 1 94 ? 20.793 -6.769 -43.277 1.00 93.19 94 LEU A C 1
ATOM 712 O O . LEU A 1 94 ? 19.673 -6.707 -43.776 1.00 93.19 94 LEU A O 1
ATOM 716 N N . ALA A 1 95 ? 21.467 -5.683 -42.896 1.00 93.75 95 ALA A N 1
ATOM 717 C CA . ALA A 1 95 ? 20.970 -4.315 -43.066 1.00 93.75 95 ALA A CA 1
ATOM 718 C C . ALA A 1 95 ? 21.905 -3.471 -43.937 1.00 93.75 95 ALA A C 1
ATOM 720 O O . ALA A 1 95 ? 21.477 -2.767 -44.852 1.00 93.75 95 ALA A O 1
ATOM 721 N N . GLY A 1 96 ? 23.211 -3.582 -43.710 1.00 94.12 96 GLY A N 1
ATOM 722 C CA . GLY A 1 96 ? 24.191 -2.829 -44.473 1.00 94.12 96 GLY A CA 1
ATOM 723 C C . GLY A 1 96 ? 25.615 -3.290 -44.231 1.00 94.12 96 GLY A C 1
ATOM 724 O O . GLY A 1 96 ? 25.887 -4.125 -43.375 1.00 94.12 96 GLY A O 1
ATOM 725 N N . VAL A 1 97 ? 26.547 -2.750 -45.001 1.00 95.44 97 VAL A N 1
ATOM 726 C CA . VAL A 1 97 ? 27.973 -3.024 -44.834 1.00 95.44 97 VAL A CA 1
ATOM 727 C C . VAL A 1 97 ? 28.791 -1.777 -45.118 1.00 95.44 97 VAL A C 1
ATOM 729 O O . VAL A 1 97 ? 28.529 -1.043 -46.069 1.00 95.44 97 VAL A O 1
ATOM 732 N N . THR A 1 98 ? 29.812 -1.557 -44.299 1.00 94.88 98 THR A N 1
ATOM 733 C CA . THR A 1 98 ? 30.733 -0.429 -44.415 1.00 94.88 98 THR A CA 1
ATOM 734 C C . THR A 1 98 ? 32.138 -0.964 -44.628 1.00 94.88 98 THR A C 1
ATOM 736 O O . THR A 1 98 ? 32.603 -1.877 -43.942 1.00 94.88 98 THR A O 1
ATOM 739 N N . GLY A 1 99 ? 32.844 -0.401 -45.598 1.00 92.44 99 GLY A N 1
ATOM 740 C CA . GLY A 1 99 ? 34.190 -0.838 -45.912 1.00 92.44 99 GLY A CA 1
ATOM 741 C C . GLY A 1 99 ? 34.848 0.016 -46.976 1.00 92.44 99 GLY A C 1
ATOM 742 O O . GLY A 1 99 ? 34.374 1.089 -47.328 1.00 92.44 99 GLY A O 1
ATOM 743 N N . SER A 1 100 ? 35.961 -0.491 -47.486 1.00 90.62 100 SER A N 1
ATOM 744 C CA . SER A 1 100 ? 36.706 0.072 -48.604 1.00 90.62 100 SER A CA 1
ATOM 745 C C . SER A 1 100 ? 37.070 -1.025 -49.601 1.00 90.62 100 SER A C 1
ATOM 747 O O . SER A 1 100 ? 36.972 -2.220 -49.307 1.00 90.62 100 SER A O 1
ATOM 749 N N . GLY A 1 101 ? 37.498 -0.621 -50.795 1.00 87.31 101 GLY A N 1
ATOM 750 C CA . GLY A 1 101 ? 37.992 -1.555 -51.802 1.00 87.31 101 GLY A CA 1
ATOM 751 C C . GLY A 1 101 ? 37.127 -1.691 -53.047 1.00 87.31 101 GLY A C 1
ATOM 752 O O . GLY A 1 101 ? 37.342 -2.642 -53.782 1.00 87.31 101 GLY A O 1
ATOM 753 N N . GLY A 1 102 ? 36.202 -0.763 -53.325 1.00 91.31 102 GLY A N 1
ATOM 754 C CA . GLY A 1 102 ? 35.449 -0.683 -54.588 1.00 91.31 102 GLY A CA 1
ATOM 755 C C . GLY A 1 102 ? 34.106 -1.428 -54.580 1.00 91.31 102 GLY A C 1
ATOM 756 O O . GLY A 1 102 ? 33.463 -1.545 -53.543 1.00 91.31 102 GLY A O 1
ATOM 757 N N . VAL A 1 103 ? 33.658 -1.920 -55.741 1.00 92.19 103 VAL A N 1
ATOM 758 C CA . VAL A 1 103 ? 32.410 -2.702 -55.864 1.00 92.19 103 VAL A CA 1
ATOM 759 C C . VAL A 1 103 ? 32.675 -4.184 -55.574 1.00 92.19 103 VAL A C 1
ATOM 761 O O . VAL A 1 103 ? 33.611 -4.771 -56.135 1.00 92.19 103 VAL A O 1
ATOM 764 N N . ALA A 1 104 ? 31.846 -4.783 -54.718 1.00 94.25 104 ALA A N 1
ATOM 765 C CA . ALA A 1 104 ? 31.845 -6.203 -54.372 1.00 94.25 104 ALA A CA 1
ATOM 766 C C . ALA A 1 104 ? 30.515 -6.872 -54.758 1.00 94.25 104 ALA A C 1
ATOM 768 O O . ALA A 1 104 ? 29.494 -6.211 -54.859 1.00 94.25 104 ALA A O 1
ATOM 769 N N . ASN A 1 105 ? 30.516 -8.185 -54.949 1.00 94.50 105 ASN A N 1
ATOM 770 C CA . ASN A 1 105 ? 29.335 -9.002 -55.204 1.00 94.50 105 ASN A CA 1
ATOM 771 C C . ASN A 1 105 ? 28.932 -9.728 -53.916 1.00 94.50 105 ASN A C 1
ATOM 773 O O . ASN A 1 105 ? 29.763 -10.447 -53.345 1.00 94.50 105 ASN A O 1
ATOM 777 N N . LEU A 1 106 ? 27.674 -9.571 -53.492 1.00 95.62 106 LEU A N 1
ATOM 778 C CA . LEU A 1 106 ? 27.115 -10.261 -52.326 1.00 95.62 106 LEU A CA 1
ATOM 779 C C . LEU A 1 106 ? 26.761 -11.719 -52.642 1.00 95.62 106 LEU A C 1
ATOM 781 O O . LEU A 1 106 ? 26.038 -12.015 -53.598 1.00 95.62 106 LEU A O 1
ATOM 785 N N . GLN A 1 107 ? 27.232 -12.627 -51.792 1.00 95.31 107 GLN A N 1
ATOM 786 C CA . GLN A 1 107 ? 26.830 -14.028 -51.765 1.00 95.31 107 GLN A CA 1
ATOM 787 C C . GLN A 1 107 ? 26.464 -14.433 -50.333 1.00 95.31 107 GLN A C 1
ATOM 789 O O . GLN A 1 107 ? 27.093 -13.968 -49.382 1.00 95.31 107 GLN A O 1
ATOM 794 N N . ILE A 1 108 ? 25.486 -15.323 -50.179 1.00 95.50 108 ILE A N 1
ATOM 795 C CA . ILE A 1 108 ? 25.077 -15.882 -48.880 1.00 95.50 108 ILE A CA 1
ATOM 796 C C . ILE A 1 108 ? 25.330 -17.386 -48.850 1.00 95.50 108 ILE A C 1
ATOM 798 O O . ILE A 1 108 ? 25.271 -18.038 -49.894 1.00 95.50 108 ILE A O 1
ATOM 802 N N . ASP A 1 109 ? 25.616 -17.937 -47.676 1.00 94.75 109 ASP A N 1
ATOM 803 C CA . ASP A 1 109 ? 25.777 -19.380 -47.507 1.00 94.75 109 ASP A CA 1
ATOM 804 C C . ASP A 1 109 ? 24.427 -20.092 -47.333 1.00 94.75 109 ASP A C 1
ATOM 806 O O . ASP A 1 109 ? 23.620 -19.735 -46.478 1.00 94.75 109 ASP A O 1
ATOM 810 N N . MET A 1 110 ? 24.208 -21.139 -48.125 1.00 91.75 110 MET A N 1
ATOM 811 C CA . MET A 1 110 ? 23.012 -21.986 -48.121 1.00 91.75 110 MET A CA 1
ATOM 812 C C . MET A 1 110 ? 23.341 -23.417 -47.655 1.00 91.75 110 MET A C 1
ATOM 814 O O . MET A 1 110 ? 22.867 -24.392 -48.237 1.00 91.75 110 MET A O 1
ATOM 818 N N . GLY A 1 111 ? 24.177 -23.553 -46.620 1.00 87.00 111 GLY A N 1
ATOM 819 C CA . GLY A 1 111 ? 24.563 -24.850 -46.049 1.00 87.00 111 GLY A CA 1
ATOM 820 C C . GLY A 1 111 ? 25.857 -25.427 -46.630 1.00 87.00 111 GLY A C 1
ATOM 821 O O . GLY A 1 111 ? 25.923 -26.615 -46.940 1.00 87.00 111 GLY A O 1
ATOM 822 N N . GLY A 1 112 ? 26.881 -24.587 -46.792 1.00 88.75 112 GLY A N 1
ATOM 823 C CA . GLY A 1 112 ? 28.200 -24.919 -47.338 1.00 88.75 112 GLY A CA 1
ATOM 824 C C . GLY A 1 112 ? 28.421 -24.471 -48.787 1.00 88.75 112 GLY A C 1
ATOM 825 O O . GLY A 1 112 ? 29.492 -24.715 -49.346 1.00 88.75 112 GLY A O 1
ATOM 826 N N . VAL A 1 113 ? 27.434 -23.822 -49.410 1.00 92.00 113 VAL A N 1
ATOM 827 C CA . VAL A 1 113 ? 27.506 -23.324 -50.790 1.00 92.00 113 VAL A CA 1
ATOM 828 C C . VAL A 1 113 ? 27.090 -21.861 -50.820 1.00 92.00 113 VAL A C 1
ATOM 830 O O . VAL A 1 113 ? 25.977 -21.516 -50.433 1.00 92.00 113 VAL A O 1
ATOM 833 N N . TYR A 1 114 ? 27.972 -21.011 -51.348 1.00 93.69 114 TYR A N 1
ATOM 834 C CA . TYR A 1 114 ? 27.692 -19.591 -51.531 1.00 93.69 114 TYR A CA 1
ATOM 835 C C . TYR A 1 114 ? 26.894 -19.341 -52.810 1.00 93.69 114 TYR A C 1
ATOM 837 O O . TYR A 1 114 ? 27.341 -19.677 -53.909 1.00 93.69 114 TYR A O 1
ATOM 845 N N . VAL A 1 115 ? 25.734 -18.706 -52.666 1.00 94.81 115 VAL A N 1
ATOM 846 C CA . VAL A 1 115 ? 24.831 -18.346 -53.765 1.00 94.81 115 VAL A CA 1
ATOM 847 C C . VAL A 1 115 ? 24.794 -16.826 -53.897 1.00 94.81 115 VAL A C 1
ATOM 849 O O . VAL A 1 115 ? 24.663 -16.116 -52.903 1.00 94.81 115 VAL A O 1
ATOM 852 N N . GLY A 1 116 ? 24.938 -16.316 -55.123 1.00 93.69 116 GLY A N 1
ATOM 853 C CA . GLY A 1 116 ? 24.802 -14.885 -55.399 1.00 93.69 116 GLY A CA 1
ATOM 854 C C . GLY A 1 116 ? 23.374 -14.403 -55.158 1.00 93.69 116 GLY A C 1
ATOM 855 O O . GLY A 1 116 ? 22.421 -15.125 -55.450 1.00 93.69 116 GLY A O 1
ATOM 856 N N . ILE A 1 117 ? 23.234 -13.185 -54.650 1.00 94.75 117 ILE A N 1
ATOM 857 C CA . ILE A 1 117 ? 21.944 -12.543 -54.372 1.00 94.75 117 ILE A CA 1
ATOM 858 C C . ILE A 1 117 ? 21.726 -11.404 -55.357 1.00 94.75 117 ILE A C 1
ATOM 860 O O . ILE A 1 117 ? 22.663 -10.658 -55.592 1.00 94.75 117 ILE A O 1
ATOM 864 N N . ALA A 1 118 ? 20.539 -11.278 -55.946 1.00 90.38 118 ALA A N 1
ATOM 865 C CA . ALA A 1 118 ? 20.167 -10.165 -56.820 1.00 90.38 118 ALA A CA 1
ATOM 866 C C . ALA A 1 118 ? 19.739 -8.923 -56.011 1.00 90.38 118 ALA A C 1
ATOM 868 O O . ALA A 1 118 ? 19.598 -8.966 -54.791 1.00 90.38 118 ALA A O 1
ATOM 869 N N . ASP A 1 119 ? 19.537 -7.799 -56.692 1.00 84.19 119 ASP A N 1
ATOM 870 C CA . ASP A 1 119 ? 19.076 -6.532 -56.108 1.00 84.19 119 ASP A CA 1
ATOM 871 C C . ASP A 1 119 ? 17.682 -6.605 -55.469 1.00 84.19 119 ASP A C 1
ATOM 873 O O . ASP A 1 119 ? 17.425 -5.930 -54.477 1.00 84.19 119 ASP A O 1
ATOM 877 N N . ASP A 1 120 ? 16.814 -7.476 -55.979 1.00 82.62 120 ASP A N 1
ATOM 878 C CA . ASP A 1 120 ? 15.507 -7.799 -55.395 1.00 82.62 120 ASP A CA 1
ATOM 879 C C . ASP A 1 120 ? 15.578 -8.780 -54.201 1.00 82.62 120 ASP A C 1
ATOM 881 O O . ASP A 1 120 ? 14.544 -9.203 -53.684 1.00 82.62 120 ASP A O 1
ATOM 885 N N . GLY A 1 121 ? 16.783 -9.173 -53.766 1.00 85.12 121 GLY A N 1
ATOM 886 C CA . GLY A 1 121 ? 17.006 -10.144 -52.691 1.00 85.12 121 GLY A CA 1
ATOM 887 C C . GLY A 1 121 ? 16.811 -11.609 -53.105 1.00 85.12 121 GLY A C 1
ATOM 888 O O . GLY A 1 121 ? 17.027 -12.508 -52.293 1.00 85.12 121 GLY A O 1
ATOM 889 N N . THR A 1 122 ? 16.433 -11.891 -54.357 1.00 89.38 122 THR A N 1
ATOM 890 C CA . THR A 1 122 ? 16.270 -13.270 -54.839 1.00 89.38 122 THR A CA 1
ATOM 891 C C . THR A 1 122 ? 17.617 -13.940 -55.118 1.00 89.38 122 THR A C 1
ATOM 893 O O . THR A 1 122 ? 18.642 -13.287 -55.322 1.00 89.38 122 THR A O 1
ATOM 896 N N . MET A 1 123 ? 17.639 -15.276 -55.147 1.00 90.06 123 MET A N 1
ATOM 897 C CA . MET A 1 123 ? 18.831 -16.010 -55.580 1.00 90.06 123 MET A CA 1
ATOM 898 C C . MET A 1 123 ? 19.129 -15.696 -57.052 1.00 90.06 123 MET A C 1
ATOM 900 O O . MET A 1 123 ? 18.238 -15.743 -57.901 1.00 90.06 123 MET A O 1
ATOM 904 N N . ALA A 1 124 ? 20.397 -15.444 -57.368 1.00 85.19 124 ALA A N 1
ATOM 905 C CA . ALA A 1 124 ? 20.871 -15.032 -58.685 1.00 85.19 124 ALA A CA 1
ATOM 906 C C . ALA A 1 124 ? 21.693 -16.131 -59.396 1.00 85.19 124 ALA A C 1
ATOM 908 O O . ALA A 1 124 ? 22.844 -15.887 -59.756 1.00 85.19 124 ALA A O 1
ATOM 909 N N . PRO A 1 125 ? 21.161 -17.346 -59.655 1.00 82.06 125 PRO A N 1
ATOM 910 C CA . PRO A 1 125 ? 21.935 -18.386 -60.339 1.00 82.06 125 PRO A CA 1
ATOM 911 C C . PRO A 1 125 ? 22.268 -18.009 -61.793 1.00 82.06 125 PRO A C 1
ATOM 913 O O . PRO A 1 125 ? 23.279 -18.456 -62.321 1.00 82.06 125 PRO A O 1
ATOM 916 N N . ASN A 1 126 ? 21.436 -17.166 -62.423 1.00 86.62 126 ASN A N 1
ATOM 917 C CA . ASN A 1 126 ? 21.574 -16.714 -63.815 1.00 86.62 126 ASN A CA 1
ATOM 918 C C . ASN A 1 126 ? 21.522 -15.179 -63.965 1.00 86.62 126 ASN A C 1
ATOM 920 O O . ASN A 1 126 ? 21.355 -14.672 -65.074 1.00 86.62 126 ASN A O 1
ATOM 924 N N . ARG A 1 127 ? 21.599 -14.431 -62.859 1.00 86.69 127 ARG A N 1
ATOM 925 C CA . ARG A 1 127 ? 21.603 -12.959 -62.842 1.00 86.69 127 ARG A CA 1
ATOM 926 C C . ARG A 1 127 ? 22.937 -12.473 -62.267 1.00 86.69 127 ARG A C 1
ATOM 928 O O . ARG A 1 127 ? 23.554 -13.211 -61.500 1.00 86.69 127 ARG A O 1
ATOM 935 N N . PRO A 1 128 ? 23.409 -11.267 -62.624 1.00 85.06 128 PRO A N 1
ATOM 936 C CA . PRO A 1 128 ? 24.548 -10.682 -61.932 1.00 85.06 128 PRO A CA 1
ATOM 937 C C . PRO A 1 128 ? 24.212 -10.529 -60.434 1.00 85.06 128 PRO A C 1
ATOM 939 O O . PRO A 1 128 ? 23.114 -10.067 -60.118 1.00 85.06 128 PRO A O 1
ATOM 942 N N . PRO A 1 129 ? 25.112 -10.927 -59.517 1.00 89.12 129 PRO A N 1
ATOM 943 C CA . PRO A 1 129 ? 24.940 -10.662 -58.093 1.00 89.12 129 PRO A CA 1
ATOM 944 C C . PRO A 1 129 ? 24.875 -9.156 -57.808 1.00 89.12 129 PRO A C 1
ATOM 946 O O . PRO A 1 129 ? 25.436 -8.355 -58.554 1.00 89.12 129 PRO A O 1
ATOM 949 N N . LEU A 1 130 ? 24.236 -8.794 -56.701 1.00 90.75 130 LEU A N 1
ATOM 950 C CA . LEU A 1 130 ? 24.049 -7.441 -56.207 1.00 90.75 130 LEU A CA 1
ATOM 951 C C . LEU A 1 130 ? 25.413 -6.761 -56.035 1.00 90.75 130 LEU A C 1
ATOM 953 O O . LEU A 1 130 ? 26.209 -7.207 -55.195 1.00 90.75 130 LEU A O 1
ATOM 957 N N . PRO A 1 131 ? 25.691 -5.689 -56.800 1.00 91.56 131 PRO A N 1
ATOM 958 C CA . PRO A 1 131 ? 26.890 -4.895 -56.609 1.00 91.56 131 PRO A CA 1
ATOM 959 C C . PRO A 1 131 ? 26.759 -4.045 -55.338 1.00 91.56 131 PRO A C 1
ATOM 961 O O . PRO A 1 131 ? 25.982 -3.097 -55.276 1.00 91.56 131 PRO A O 1
ATOM 964 N N . VAL A 1 132 ? 27.566 -4.357 -54.332 1.00 93.12 132 VAL A N 1
ATOM 965 C CA . VAL A 1 132 ? 27.719 -3.604 -53.086 1.00 93.12 132 VAL A CA 1
ATOM 966 C C . VAL A 1 132 ? 28.856 -2.600 -53.262 1.00 93.12 132 VAL A C 1
ATOM 968 O O . VAL A 1 132 ? 30.019 -2.980 -53.419 1.00 93.12 132 VAL A O 1
ATOM 971 N N . ASN A 1 133 ? 28.536 -1.306 -53.269 1.00 92.50 133 ASN A N 1
ATOM 972 C CA . ASN A 1 133 ? 29.528 -0.251 -53.464 1.00 92.50 133 ASN A CA 1
ATOM 973 C C . ASN A 1 133 ? 30.188 0.156 -52.138 1.00 92.50 133 ASN A C 1
ATOM 975 O O . ASN A 1 133 ? 29.625 0.935 -51.379 1.00 92.50 133 ASN A O 1
ATOM 979 N N . LEU A 1 134 ? 31.417 -0.306 -51.907 1.00 91.81 134 LEU A N 1
ATOM 980 C CA . LEU A 1 134 ? 32.236 0.026 -50.734 1.00 91.81 134 LEU A CA 1
ATOM 981 C C . LEU A 1 134 ? 33.197 1.196 -51.014 1.00 91.81 134 LEU A C 1
ATOM 983 O O . LEU A 1 134 ? 34.253 1.302 -50.403 1.00 91.81 134 LEU A O 1
ATOM 987 N N . SER A 1 135 ? 32.918 2.033 -52.018 1.00 86.00 135 SER A N 1
ATOM 988 C CA . SER A 1 135 ? 33.780 3.182 -52.358 1.00 86.00 135 SER A CA 1
ATOM 989 C C . SER A 1 135 ? 33.410 4.446 -51.582 1.00 86.00 135 SER A C 1
ATOM 991 O O . SER A 1 135 ? 34.155 5.423 -51.617 1.00 86.00 135 SER A O 1
ATOM 993 N N . LEU A 1 136 ? 32.249 4.447 -50.924 1.00 80.81 136 LEU A N 1
ATOM 994 C CA . LEU A 1 136 ? 31.746 5.564 -50.137 1.00 80.81 136 LEU A CA 1
ATOM 995 C C . LEU A 1 136 ? 31.949 5.273 -48.644 1.00 80.81 136 LEU A C 1
ATOM 997 O O . LEU A 1 136 ? 31.829 4.122 -48.236 1.00 80.81 136 LEU A O 1
ATOM 1001 N N . PRO A 1 137 ? 32.209 6.300 -47.816 1.00 77.81 137 PRO A N 1
ATOM 1002 C CA . PRO A 1 137 ? 32.278 6.140 -46.362 1.00 77.81 137 PRO A CA 1
ATOM 1003 C C . PRO A 1 137 ? 30.911 5.830 -45.723 1.00 77.81 137 PRO A C 1
ATOM 1005 O O . PRO A 1 137 ? 30.844 5.566 -44.528 1.00 77.81 137 PRO A O 1
ATOM 1008 N N . GLN A 1 138 ? 29.824 5.894 -46.497 1.00 85.56 138 GLN A N 1
ATOM 1009 C CA . GLN A 1 138 ? 28.472 5.574 -46.048 1.00 85.56 138 GLN A CA 1
ATOM 1010 C C . GLN A 1 138 ? 28.219 4.062 -46.095 1.00 85.56 138 GLN A C 1
ATOM 1012 O O . GLN A 1 138 ? 28.722 3.369 -46.979 1.00 85.56 138 GLN A O 1
ATOM 1017 N N . GLN A 1 139 ? 27.403 3.577 -45.159 1.00 89.06 139 GLN A N 1
ATOM 1018 C CA . GLN A 1 139 ? 26.909 2.202 -45.114 1.00 89.06 139 GLN A CA 1
ATOM 1019 C C . GLN A 1 139 ? 26.194 1.858 -46.427 1.00 89.06 139 GLN A C 1
ATOM 1021 O O . GLN A 1 139 ? 25.212 2.499 -46.801 1.00 89.06 139 GLN A O 1
ATOM 1026 N N . ALA A 1 140 ? 26.693 0.850 -47.143 1.00 90.81 140 ALA A N 1
ATOM 1027 C CA . ALA A 1 140 ? 26.030 0.326 -48.327 1.00 90.81 140 ALA A CA 1
ATOM 1028 C C . ALA A 1 140 ? 24.858 -0.560 -47.872 1.00 90.81 140 ALA A C 1
ATOM 1030 O O . ALA A 1 140 ? 25.110 -1.541 -47.166 1.00 90.81 140 ALA A O 1
ATOM 1031 N N . PRO A 1 141 ? 23.600 -0.248 -48.237 1.00 91.88 141 PRO A N 1
ATOM 1032 C CA . PRO A 1 141 ? 22.451 -1.034 -47.805 1.00 91.88 141 PRO A CA 1
ATOM 1033 C C . PRO A 1 141 ? 22.524 -2.445 -48.392 1.00 91.88 141 PRO A C 1
ATOM 1035 O O . PRO A 1 141 ? 22.901 -2.639 -49.551 1.00 91.88 141 PRO A O 1
ATOM 1038 N N . LEU A 1 142 ? 22.158 -3.431 -47.582 1.00 92.69 142 LEU A N 1
ATOM 1039 C CA . LEU A 1 142 ? 22.025 -4.824 -47.988 1.00 92.69 142 LEU A CA 1
ATOM 1040 C C . LEU A 1 142 ? 20.539 -5.207 -47.996 1.00 92.69 142 LEU A C 1
ATOM 1042 O O . LEU A 1 142 ? 19.749 -4.628 -47.249 1.00 92.69 142 LEU A O 1
ATOM 1046 N N . PRO A 1 143 ? 20.124 -6.172 -48.834 1.00 88.62 143 PRO A N 1
ATOM 1047 C CA . PRO A 1 143 ? 18.770 -6.698 -48.767 1.00 88.62 143 PRO A CA 1
ATOM 1048 C C . PRO A 1 143 ? 18.577 -7.373 -47.406 1.00 88.62 143 PRO A C 1
ATOM 1050 O O . PRO A 1 143 ? 19.498 -8.028 -46.916 1.00 88.62 143 PRO A O 1
ATOM 1053 N N . GLY A 1 144 ? 17.381 -7.232 -46.825 1.00 86.38 144 GLY A N 1
ATOM 1054 C CA . GLY A 1 144 ? 16.985 -7.812 -45.535 1.00 86.38 144 GLY A CA 1
ATOM 1055 C C . GLY A 1 144 ? 16.914 -9.339 -45.556 1.00 86.38 144 GLY A C 1
ATOM 1056 O O . GLY A 1 144 ? 15.839 -9.909 -45.410 1.00 86.38 144 GLY A O 1
ATOM 1057 N N . LEU A 1 145 ? 18.046 -10.000 -45.792 1.00 88.62 145 LEU A N 1
ATOM 1058 C CA . LEU A 1 145 ? 18.176 -11.446 -45.909 1.00 88.62 145 LEU A CA 1
ATOM 1059 C C . LEU A 1 145 ? 18.757 -12.030 -44.635 1.00 88.62 145 LEU A C 1
ATOM 1061 O O . LEU A 1 145 ? 19.824 -11.616 -44.187 1.00 88.62 145 LEU A O 1
ATOM 1065 N N . THR A 1 146 ? 18.083 -13.042 -44.103 1.00 89.75 146 THR A N 1
ATOM 1066 C CA . THR A 1 146 ? 18.535 -13.792 -42.935 1.00 89.75 146 THR A CA 1
ATOM 1067 C C . THR A 1 146 ? 19.514 -14.890 -43.350 1.00 89.75 146 THR A C 1
ATOM 1069 O O . THR A 1 146 ? 19.147 -15.819 -44.071 1.00 89.75 146 THR A O 1
ATOM 1072 N N . THR A 1 147 ? 20.766 -14.812 -42.900 1.00 92.88 147 THR A N 1
ATOM 1073 C CA . THR A 1 147 ? 21.823 -15.778 -43.246 1.00 92.88 147 THR A CA 1
ATOM 1074 C C . THR A 1 147 ? 22.800 -15.991 -42.093 1.00 92.88 147 THR A C 1
ATOM 1076 O O . THR A 1 147 ? 22.993 -15.104 -41.270 1.00 92.88 147 THR A O 1
ATOM 1079 N N . GLY A 1 148 ? 23.420 -17.174 -42.033 1.00 92.19 148 GLY A N 1
ATOM 1080 C CA . GLY A 1 148 ? 24.490 -17.466 -41.070 1.00 92.19 148 GLY A CA 1
ATOM 1081 C C . GLY A 1 148 ? 25.871 -16.994 -41.528 1.00 92.19 148 GLY A C 1
ATOM 1082 O O . GLY A 1 148 ? 26.731 -16.691 -40.708 1.00 92.19 148 GLY A O 1
ATOM 1083 N N . LYS A 1 149 ? 26.094 -16.901 -42.847 1.00 95.38 149 LYS A N 1
ATOM 1084 C CA . LYS A 1 149 ? 27.358 -16.428 -43.425 1.00 95.38 149 LYS A CA 1
ATOM 1085 C C . LYS A 1 149 ? 27.117 -15.616 -44.679 1.00 95.38 149 LYS A C 1
ATOM 1087 O O . LYS A 1 149 ? 26.228 -15.926 -45.480 1.00 95.38 149 LYS A O 1
ATOM 1092 N N . ILE A 1 150 ? 27.979 -14.635 -44.898 1.00 96.31 150 ILE A N 1
ATOM 1093 C CA . ILE A 1 150 ? 28.080 -13.943 -46.177 1.00 96.31 150 ILE A CA 1
ATOM 1094 C C . ILE A 1 150 ? 29.494 -13.975 -46.718 1.00 96.31 150 ILE A C 1
ATOM 1096 O O . ILE A 1 150 ? 30.476 -14.117 -45.991 1.00 96.31 150 ILE A O 1
ATOM 1100 N N . ARG A 1 151 ? 29.578 -13.810 -48.031 1.00 95.38 151 ARG A N 1
ATOM 1101 C CA . ARG A 1 151 ? 30.822 -13.655 -48.758 1.00 95.38 151 ARG A CA 1
ATOM 1102 C C . ARG A 1 151 ? 30.694 -12.462 -49.692 1.00 95.38 151 ARG A C 1
ATOM 1104 O O . ARG A 1 151 ? 29.809 -12.416 -50.544 1.00 95.38 151 ARG A O 1
ATOM 1111 N N . LEU A 1 152 ? 31.607 -11.513 -49.542 1.00 95.31 152 LEU A N 1
ATOM 1112 C CA . LEU A 1 152 ? 31.773 -10.386 -50.450 1.00 95.31 152 LEU A CA 1
ATOM 1113 C C . LEU A 1 152 ? 32.972 -10.676 -51.342 1.00 95.31 152 LEU A C 1
ATOM 1115 O O . LEU A 1 152 ? 34.101 -10.792 -50.867 1.00 95.31 152 LEU A O 1
ATOM 1119 N N . SER A 1 153 ? 32.716 -10.831 -52.639 1.00 93.69 153 SER A N 1
ATOM 1120 C CA . SER A 1 153 ? 33.752 -11.110 -53.639 1.00 93.69 153 SER A CA 1
ATOM 1121 C C . SER A 1 153 ? 33.994 -9.896 -54.524 1.00 93.69 153 SER A C 1
ATOM 1123 O O . SER A 1 153 ? 33.082 -9.132 -54.822 1.00 93.69 153 SER A O 1
ATOM 1125 N N . ARG A 1 154 ? 35.236 -9.673 -54.935 1.00 92.25 154 ARG A N 1
ATOM 1126 C CA . ARG A 1 154 ? 35.622 -8.496 -55.711 1.00 92.25 154 ARG A CA 1
ATOM 1127 C C . ARG A 1 154 ? 34.922 -8.487 -57.075 1.00 92.25 154 ARG A C 1
ATOM 1129 O O . ARG A 1 154 ? 34.967 -9.479 -57.800 1.00 92.25 154 ARG A O 1
ATOM 1136 N N . GLY A 1 155 ? 34.310 -7.357 -57.438 1.00 84.81 155 GLY A N 1
ATOM 1137 C CA . GLY A 1 155 ? 33.702 -7.165 -58.754 1.00 84.81 155 GLY A CA 1
ATOM 1138 C C . GLY A 1 155 ? 34.727 -7.234 -59.894 1.00 84.81 155 GLY A C 1
ATOM 1139 O O . GLY A 1 155 ? 35.900 -6.885 -59.729 1.00 84.81 155 GLY A O 1
ATOM 1140 N N . GLN A 1 156 ? 34.289 -7.680 -61.072 1.00 80.44 156 GLN A N 1
ATOM 1141 C CA . GLN A 1 156 ? 35.149 -7.822 -62.248 1.00 80.44 156 GLN A CA 1
ATOM 1142 C C . GLN A 1 156 ? 35.707 -6.445 -62.671 1.00 80.44 156 GLN A C 1
ATOM 1144 O O . GLN A 1 156 ? 34.944 -5.515 -62.910 1.00 80.44 156 GLN A O 1
ATOM 1149 N N . GLY A 1 157 ? 37.038 -6.300 -62.743 1.00 79.94 157 GLY A N 1
ATOM 1150 C CA . GLY A 1 157 ? 37.717 -5.041 -63.106 1.00 79.94 157 GLY A CA 1
ATOM 1151 C C . GLY A 1 157 ? 38.191 -4.176 -61.930 1.00 79.94 157 GLY A C 1
ATOM 1152 O O . GLY A 1 157 ? 38.879 -3.182 -62.143 1.00 79.94 157 GLY A O 1
ATOM 1153 N N . ASN A 1 158 ? 37.888 -4.564 -60.692 1.00 78.69 158 ASN A N 1
ATOM 1154 C CA . ASN A 1 158 ? 38.393 -3.901 -59.496 1.00 78.69 158 ASN A CA 1
ATOM 1155 C C . ASN A 1 158 ? 39.735 -4.531 -59.059 1.00 78.69 158 ASN A C 1
ATOM 1157 O O . ASN A 1 158 ? 39.862 -5.754 -58.992 1.00 78.69 158 ASN A O 1
ATOM 1161 N N . THR A 1 159 ? 40.756 -3.719 -58.776 1.00 81.44 159 THR A N 1
ATOM 1162 C CA . THR A 1 159 ? 42.081 -4.181 -58.307 1.00 81.44 159 THR A CA 1
ATOM 1163 C C . THR A 1 159 ? 42.305 -3.958 -56.814 1.00 81.44 159 THR A C 1
ATOM 1165 O O . THR A 1 159 ? 43.291 -4.458 -56.277 1.00 81.44 159 THR A O 1
ATOM 1168 N N . ASN A 1 160 ? 41.404 -3.240 -56.142 1.00 85.06 160 ASN A N 1
ATOM 1169 C CA . ASN A 1 160 ? 41.555 -2.881 -54.738 1.00 85.06 160 ASN A CA 1
ATOM 1170 C C . ASN A 1 160 ? 41.164 -4.045 -53.824 1.00 85.06 160 ASN A C 1
ATOM 1172 O O . ASN A 1 160 ? 40.226 -4.794 -54.101 1.00 85.06 160 ASN A O 1
ATOM 1176 N N . ASN A 1 161 ? 41.885 -4.186 -52.714 1.00 86.69 161 ASN A N 1
ATOM 1177 C CA . ASN A 1 161 ? 41.574 -5.184 -51.697 1.00 86.69 161 ASN A CA 1
ATOM 1178 C C . ASN A 1 161 ? 40.289 -4.798 -50.967 1.00 86.69 161 ASN A C 1
ATOM 1180 O O . ASN A 1 161 ? 40.145 -3.654 -50.540 1.00 86.69 161 ASN A O 1
ATOM 1184 N N . LEU A 1 162 ? 39.371 -5.757 -50.826 1.00 89.81 162 LEU A N 1
ATOM 1185 C CA . LEU A 1 162 ? 38.155 -5.560 -50.045 1.00 89.81 162 LEU A CA 1
ATOM 1186 C C . LEU A 1 162 ? 38.518 -5.512 -48.560 1.00 89.81 162 LEU A C 1
ATOM 1188 O O . LEU A 1 162 ? 39.126 -6.444 -48.032 1.00 89.81 162 LEU A O 1
ATOM 1192 N N . ASN A 1 163 ? 38.129 -4.438 -47.884 1.00 89.50 163 ASN A N 1
ATOM 1193 C CA . ASN A 1 163 ? 38.317 -4.282 -46.450 1.00 89.50 163 ASN A CA 1
ATOM 1194 C C . ASN A 1 163 ? 36.999 -3.864 -45.802 1.00 89.50 163 ASN A C 1
ATOM 1196 O O . ASN A 1 163 ? 36.595 -2.710 -45.916 1.00 89.50 163 ASN A O 1
ATOM 1200 N N . ILE A 1 164 ? 36.335 -4.803 -45.132 1.00 92.19 164 ILE A N 1
ATOM 1201 C CA . ILE A 1 164 ? 35.065 -4.557 -44.444 1.00 92.19 164 ILE A CA 1
ATOM 1202 C C . ILE A 1 164 ? 35.348 -4.093 -43.023 1.00 92.19 164 ILE A C 1
ATOM 1204 O O . ILE A 1 164 ? 35.854 -4.862 -42.209 1.00 92.19 164 ILE A O 1
ATOM 1208 N N . THR A 1 165 ? 35.051 -2.833 -42.735 1.00 90.94 165 THR A N 1
ATOM 1209 C CA . THR A 1 165 ? 35.300 -2.226 -41.424 1.00 90.94 165 THR A CA 1
ATOM 1210 C C . THR A 1 165 ? 34.114 -2.380 -40.490 1.00 90.94 165 THR A C 1
ATOM 1212 O O . THR A 1 165 ? 34.317 -2.412 -39.284 1.00 90.94 165 THR A O 1
ATOM 1215 N N . ALA A 1 166 ? 32.896 -2.500 -41.018 1.00 92.69 166 ALA A N 1
ATOM 1216 C CA . ALA A 1 166 ? 31.728 -2.813 -40.213 1.00 92.69 166 ALA A CA 1
ATOM 1217 C C . ALA A 1 166 ? 30.645 -3.528 -41.023 1.00 92.69 166 ALA A C 1
ATOM 1219 O O . ALA A 1 166 ? 30.571 -3.385 -42.245 1.00 92.69 166 ALA A O 1
ATOM 1220 N N . ILE A 1 167 ? 29.787 -4.270 -40.336 1.00 94.50 167 ILE A N 1
ATOM 1221 C CA . ILE A 1 167 ? 28.574 -4.848 -40.906 1.00 94.50 167 ILE A CA 1
ATOM 1222 C C . ILE A 1 167 ? 27.390 -4.554 -39.997 1.00 94.50 167 ILE A C 1
ATOM 1224 O O . ILE A 1 167 ? 27.494 -4.705 -38.784 1.00 94.50 167 ILE A O 1
ATOM 1228 N N . ALA A 1 168 ? 26.289 -4.116 -40.598 1.00 93.88 168 ALA A N 1
ATOM 1229 C CA . ALA A 1 168 ? 25.050 -3.826 -39.908 1.00 93.88 168 ALA A CA 1
ATOM 1230 C C . ALA A 1 168 ? 24.030 -4.945 -40.144 1.00 93.88 168 ALA A C 1
ATOM 1232 O O . ALA A 1 168 ? 23.823 -5.378 -41.286 1.00 93.88 168 ALA A O 1
ATOM 1233 N N . ILE A 1 169 ? 23.385 -5.398 -39.074 1.00 93.69 169 ILE A N 1
ATOM 1234 C CA . ILE A 1 169 ? 22.294 -6.378 -39.093 1.00 93.69 169 ILE A CA 1
ATOM 1235 C C . ILE A 1 169 ? 21.057 -5.791 -38.415 1.00 93.69 169 ILE A C 1
ATOM 1237 O O . ILE A 1 169 ? 21.172 -4.878 -37.609 1.00 93.69 169 ILE A O 1
ATOM 1241 N N . ARG A 1 170 ? 19.876 -6.336 -38.692 1.00 91.81 170 ARG A N 1
ATOM 1242 C CA . ARG A 1 170 ? 18.640 -5.998 -37.981 1.00 91.81 170 ARG A CA 1
ATOM 1243 C C . ARG A 1 170 ? 18.474 -6.903 -36.761 1.00 91.81 170 ARG A C 1
ATOM 1245 O O . ARG A 1 170 ? 18.402 -8.122 -36.923 1.00 91.81 170 ARG A O 1
ATOM 1252 N N . SER A 1 171 ? 18.345 -6.306 -35.580 1.00 89.38 171 SER A N 1
ATOM 1253 C CA . SER A 1 171 ? 17.959 -6.982 -34.335 1.00 89.38 171 SER A CA 1
ATOM 1254 C C . SER A 1 171 ? 16.460 -7.225 -34.323 1.00 89.38 171 SER A C 1
ATOM 1256 O O . SER A 1 171 ? 15.686 -6.437 -33.779 1.00 89.38 171 SER A O 1
ATOM 1258 N N . VAL A 1 172 ? 16.035 -8.309 -34.969 1.00 90.44 172 VAL A N 1
ATOM 1259 C CA . VAL A 1 172 ? 14.661 -8.801 -34.860 1.00 90.44 172 VAL A CA 1
ATOM 1260 C C . VAL A 1 172 ? 14.679 -10.014 -33.929 1.00 90.44 172 VAL A C 1
ATOM 1262 O O . VAL A 1 172 ? 15.222 -11.053 -34.319 1.00 90.44 172 VAL A O 1
ATOM 1265 N N . PRO A 1 173 ? 14.112 -9.907 -32.712 1.00 94.50 173 PRO A N 1
ATOM 1266 C CA . PRO A 1 173 ? 14.043 -11.022 -31.774 1.00 94.50 173 PRO A CA 1
ATOM 1267 C C . PRO A 1 173 ? 13.290 -12.195 -32.404 1.00 94.50 173 PRO A C 1
ATOM 1269 O O . PRO A 1 173 ? 12.200 -12.002 -32.951 1.00 94.50 173 PRO A O 1
ATOM 1272 N N . ALA A 1 174 ? 13.844 -13.403 -32.328 1.00 93.31 174 ALA A N 1
ATOM 1273 C CA . ALA A 1 174 ? 13.247 -14.593 -32.922 1.00 93.31 174 ALA A CA 1
ATOM 1274 C C . ALA A 1 174 ? 13.193 -15.760 -31.936 1.00 93.31 174 ALA A C 1
ATOM 1276 O O . ALA A 1 174 ? 14.075 -15.921 -31.094 1.00 93.31 174 ALA A O 1
ATOM 1277 N N . ASN A 1 175 ? 12.145 -16.583 -32.060 1.00 94.88 175 ASN A N 1
ATOM 1278 C CA . ASN A 1 175 ? 11.887 -17.732 -31.183 1.00 94.88 175 ASN A CA 1
ATOM 1279 C C . ASN A 1 175 ? 11.906 -17.347 -29.694 1.00 94.88 175 ASN A C 1
ATOM 1281 O O . ASN A 1 175 ? 12.429 -18.062 -28.839 1.00 94.88 175 ASN A O 1
ATOM 1285 N N . VAL A 1 176 ? 11.327 -16.183 -29.393 1.00 97.44 176 VAL A N 1
ATOM 1286 C CA . VAL A 1 176 ? 11.382 -15.586 -28.063 1.00 97.44 176 VAL A CA 1
ATOM 1287 C C . VAL A 1 176 ? 10.604 -16.449 -27.075 1.00 97.44 176 VAL A C 1
ATOM 1289 O O . VAL A 1 176 ? 9.476 -16.858 -27.352 1.00 97.44 176 VAL A O 1
ATOM 1292 N N . SER A 1 177 ? 11.159 -16.710 -25.894 1.00 97.94 177 SER A N 1
ATOM 1293 C CA . SER A 1 177 ? 10.427 -17.393 -24.821 1.00 97.94 177 SER A CA 1
ATOM 1294 C C . SER A 1 177 ? 10.592 -16.699 -23.480 1.00 97.94 177 SER A C 1
ATOM 1296 O O . SER A 1 177 ? 11.580 -16.009 -23.253 1.00 97.94 177 SER A O 1
ATOM 1298 N N . VAL A 1 178 ? 9.610 -16.854 -22.590 1.00 98.19 178 VAL A N 1
ATOM 1299 C CA . VAL A 1 178 ? 9.664 -16.303 -21.230 1.00 98.19 178 VAL A CA 1
ATOM 1300 C C . VAL A 1 178 ? 9.385 -17.398 -20.211 1.00 98.19 178 VAL A C 1
ATOM 1302 O O . VAL A 1 178 ? 8.428 -18.169 -20.352 1.00 98.19 178 VAL A O 1
ATOM 1305 N N . ARG A 1 179 ? 10.218 -17.456 -19.167 1.00 97.31 179 ARG A N 1
ATOM 1306 C CA . ARG A 1 179 ? 10.109 -18.409 -18.054 1.00 97.31 179 ARG A CA 1
ATOM 1307 C C . ARG A 1 179 ? 10.467 -17.783 -16.703 1.00 97.31 179 ARG A C 1
ATOM 1309 O O . ARG A 1 179 ? 11.030 -16.693 -16.649 1.00 97.31 179 ARG A O 1
ATOM 1316 N N . LEU A 1 180 ? 10.126 -18.471 -15.612 1.00 97.00 180 LEU A N 1
ATOM 1317 C CA . LEU A 1 180 ? 10.474 -18.075 -14.240 1.00 97.00 180 LEU A CA 1
ATOM 1318 C C . LEU A 1 180 ? 11.570 -19.004 -13.702 1.00 97.00 180 LEU A C 1
ATOM 1320 O O . LEU A 1 180 ? 11.315 -20.177 -13.435 1.00 97.00 180 LEU A O 1
ATOM 1324 N N . GLY A 1 181 ? 12.793 -18.492 -13.568 1.00 94.00 181 GLY A N 1
ATOM 1325 C CA . GLY A 1 181 ? 13.968 -19.271 -13.176 1.00 94.00 181 GLY A CA 1
ATOM 1326 C C . GLY A 1 181 ? 14.192 -20.479 -14.084 1.00 94.00 181 GLY A C 1
ATOM 1327 O O . GLY A 1 181 ? 14.278 -20.340 -15.306 1.00 94.00 181 GLY A O 1
ATOM 1328 N N . ASP A 1 182 ? 14.253 -21.660 -13.470 1.00 93.00 182 ASP A N 1
ATOM 1329 C CA . ASP A 1 182 ? 14.453 -22.942 -14.157 1.00 93.00 182 ASP A CA 1
ATOM 1330 C C . ASP A 1 182 ? 13.133 -23.655 -14.512 1.00 93.00 182 ASP A C 1
ATOM 1332 O O . ASP A 1 182 ? 13.141 -24.804 -14.962 1.00 93.00 182 ASP A O 1
ATOM 1336 N N . LEU A 1 183 ? 11.978 -23.010 -14.299 1.00 92.38 183 LEU A N 1
ATOM 1337 C CA . LEU A 1 183 ? 10.687 -23.562 -14.717 1.00 92.38 183 LEU A CA 1
ATOM 1338 C C . LEU A 1 183 ? 10.562 -23.560 -16.253 1.00 92.38 183 LEU A C 1
ATOM 1340 O O . LEU A 1 183 ? 11.201 -22.749 -16.925 1.00 92.38 183 LEU A O 1
ATOM 1344 N N . PRO A 1 184 ? 9.725 -24.435 -16.842 1.00 94.38 184 PRO A N 1
ATOM 1345 C CA . PRO A 1 184 ? 9.445 -24.396 -18.276 1.00 94.38 184 PRO A CA 1
ATOM 1346 C C . PRO A 1 184 ? 8.894 -23.031 -18.736 1.00 94.38 184 PRO A C 1
ATOM 1348 O O . PRO A 1 184 ? 8.222 -22.353 -17.951 1.00 94.38 184 PRO A O 1
ATOM 1351 N N . PRO A 1 185 ? 9.112 -22.636 -20.006 1.00 96.12 185 PRO A N 1
ATOM 1352 C CA . PRO A 1 185 ? 8.502 -21.434 -20.562 1.00 96.12 185 PRO A CA 1
ATOM 1353 C C . PRO A 1 185 ? 6.981 -21.451 -20.462 1.00 96.12 185 PRO A C 1
ATOM 1355 O O . PRO A 1 185 ? 6.330 -22.393 -20.910 1.00 96.12 185 PRO A O 1
ATOM 1358 N N . PHE A 1 186 ? 6.416 -20.384 -19.899 1.00 95.62 186 PHE A N 1
ATOM 1359 C CA . PHE A 1 186 ? 4.966 -20.175 -19.862 1.00 95.62 186 PHE A CA 1
ATOM 1360 C C . PHE A 1 186 ? 4.462 -19.419 -21.091 1.00 95.62 186 PHE A C 1
ATOM 1362 O O . PHE A 1 186 ? 3.263 -19.390 -21.362 1.00 95.62 186 PHE A O 1
ATOM 1369 N N . TRP A 1 187 ? 5.379 -18.806 -21.840 1.00 97.81 187 TRP A N 1
ATOM 1370 C CA . TRP A 1 187 ? 5.085 -18.119 -23.084 1.00 97.81 187 TRP A CA 1
ATOM 1371 C C . TRP A 1 187 ? 6.217 -18.330 -24.089 1.00 97.81 187 TRP A C 1
ATOM 1373 O O . TRP A 1 187 ? 7.395 -18.297 -23.732 1.00 97.81 187 TRP A O 1
ATOM 1383 N N . THR A 1 188 ? 5.849 -18.563 -25.347 1.00 97.38 188 THR A N 1
ATOM 1384 C CA . THR A 1 188 ? 6.772 -18.744 -26.473 1.00 97.38 188 THR A CA 1
ATOM 1385 C C . THR A 1 188 ? 6.175 -18.084 -27.714 1.00 97.38 188 THR A C 1
ATOM 1387 O O . THR A 1 188 ? 4.980 -18.224 -27.972 1.00 97.38 188 THR A O 1
ATOM 1390 N N . GLN A 1 189 ? 7.006 -17.381 -28.475 1.00 96.94 189 GLN A N 1
ATOM 1391 C CA . GLN A 1 189 ? 6.698 -16.817 -29.781 1.00 96.94 189 GLN A CA 1
ATOM 1392 C C . GLN A 1 189 ? 7.670 -17.414 -30.793 1.00 96.94 189 GLN A C 1
ATOM 1394 O O . GLN A 1 189 ? 8.848 -17.078 -30.805 1.00 96.94 189 GLN A O 1
ATOM 1399 N N . THR A 1 190 ? 7.176 -18.299 -31.653 1.00 95.25 190 THR A N 1
ATOM 1400 C CA . THR A 1 190 ? 7.977 -18.885 -32.736 1.00 95.25 190 THR A CA 1
ATOM 1401 C C . THR A 1 190 ? 8.130 -17.902 -33.894 1.00 95.25 190 THR A C 1
ATOM 1403 O O . THR A 1 190 ? 7.149 -17.265 -34.285 1.00 95.25 190 THR A O 1
ATOM 1406 N N . GLY A 1 191 ? 9.313 -17.847 -34.502 1.00 92.25 191 GLY A N 1
ATOM 1407 C CA . GLY A 1 191 ? 9.626 -16.881 -35.556 1.00 92.25 191 GLY A CA 1
ATOM 1408 C C . GLY A 1 191 ? 9.896 -15.482 -35.003 1.00 92.25 191 GLY A C 1
ATOM 1409 O O . GLY A 1 191 ? 10.201 -15.328 -33.823 1.00 92.25 191 GLY A O 1
ATOM 1410 N N . GLU A 1 192 ? 9.815 -14.473 -35.867 1.00 91.62 192 GLU A N 1
ATOM 1411 C CA . GLU A 1 192 ? 10.135 -13.082 -35.534 1.00 91.62 192 GLU A CA 1
ATOM 1412 C C . GLU A 1 192 ? 9.060 -12.417 -34.656 1.00 91.62 192 GLU A C 1
ATOM 1414 O O . GLU A 1 192 ? 7.853 -12.579 -34.869 1.00 91.62 192 GLU A O 1
ATOM 1419 N N . LEU A 1 193 ? 9.506 -11.612 -33.692 1.00 94.06 193 LEU A N 1
ATOM 1420 C CA . LEU A 1 193 ? 8.678 -10.715 -32.896 1.00 94.06 193 LEU A CA 1
ATOM 1421 C C . LEU A 1 193 ? 8.823 -9.292 -33.456 1.00 94.06 193 LEU A C 1
ATOM 1423 O O . LEU A 1 193 ? 9.735 -8.564 -33.084 1.00 94.06 193 LEU A O 1
ATOM 1427 N N . ALA A 1 194 ? 7.934 -8.907 -34.375 1.00 89.94 194 ALA A N 1
ATOM 1428 C CA . ALA A 1 194 ? 7.964 -7.592 -35.035 1.00 89.94 194 ALA A CA 1
ATOM 1429 C C . ALA A 1 194 ? 7.024 -6.550 -34.399 1.00 89.94 194 ALA A C 1
ATOM 1431 O O . ALA A 1 194 ? 7.155 -5.355 -34.645 1.00 89.94 194 ALA A O 1
ATOM 1432 N N . THR A 1 195 ? 6.059 -6.992 -33.593 1.00 93.50 195 THR A N 1
ATOM 1433 C CA . THR A 1 195 ? 5.107 -6.124 -32.888 1.00 93.50 195 THR A CA 1
ATOM 1434 C C . THR A 1 195 ? 5.092 -6.472 -31.406 1.00 93.50 195 THR A C 1
ATOM 1436 O O . THR A 1 195 ? 5.420 -7.611 -31.059 1.00 93.50 195 THR A O 1
ATOM 1439 N N . PRO A 1 196 ? 4.646 -5.556 -30.529 1.00 96.56 196 PRO A N 1
ATOM 1440 C CA . PRO A 1 196 ? 4.421 -5.884 -29.130 1.00 96.56 196 PRO A CA 1
ATOM 1441 C C . PRO A 1 196 ? 3.528 -7.119 -28.980 1.00 96.56 196 PRO A C 1
ATOM 1443 O O . PRO A 1 196 ? 2.512 -7.244 -29.671 1.00 96.56 196 PRO A O 1
ATOM 1446 N N . GLN A 1 197 ? 3.898 -8.025 -28.078 1.00 97.81 197 GLN A N 1
ATOM 1447 C CA . GLN A 1 197 ? 3.099 -9.202 -27.735 1.00 97.81 197 GLN A CA 1
ATOM 1448 C C . GLN A 1 197 ? 2.944 -9.304 -26.223 1.00 97.81 197 GLN A C 1
ATOM 1450 O O . GLN A 1 197 ? 3.899 -9.116 -25.470 1.00 97.81 197 GLN A O 1
ATOM 1455 N N . THR A 1 198 ? 1.732 -9.632 -25.779 1.00 97.75 198 THR A N 1
ATOM 1456 C CA . THR A 1 198 ? 1.409 -9.830 -24.364 1.00 97.75 198 THR A CA 1
ATOM 1457 C C . THR A 1 198 ? 1.129 -11.301 -24.103 1.00 97.75 198 THR A C 1
ATOM 1459 O O . THR A 1 198 ? 0.326 -11.935 -24.788 1.00 97.75 198 THR A O 1
ATOM 1462 N N . SER A 1 199 ? 1.785 -11.841 -23.084 1.00 97.75 199 SER A N 1
ATOM 1463 C CA . SER A 1 199 ? 1.545 -13.196 -22.587 1.00 97.75 199 SER A CA 1
ATOM 1464 C C . SER A 1 199 ? 0.120 -13.392 -22.034 1.00 97.75 199 SER A C 1
ATOM 1466 O O . SER A 1 199 ? -0.539 -12.431 -21.617 1.00 97.75 199 SER A O 1
ATOM 1468 N N . PRO A 1 200 ? -0.373 -14.644 -21.985 1.00 96.44 200 PRO A N 1
ATOM 1469 C CA . PRO A 1 200 ? -1.492 -15.019 -21.127 1.00 96.44 200 PRO A CA 1
ATOM 1470 C C . PRO A 1 200 ? -1.218 -14.700 -19.651 1.00 96.44 200 PRO A C 1
ATOM 1472 O O . PRO A 1 200 ? -0.075 -14.499 -19.248 1.00 96.44 200 PRO A O 1
ATOM 1475 N N . ASP A 1 201 ? -2.276 -14.697 -18.840 1.00 95.94 201 ASP A N 1
ATOM 1476 C CA . ASP A 1 201 ? -2.124 -14.571 -17.391 1.00 95.94 201 ASP A CA 1
ATOM 1477 C C . ASP A 1 201 ? -1.373 -15.784 -16.820 1.00 95.94 201 ASP A C 1
ATOM 1479 O O . ASP A 1 201 ? -1.799 -16.924 -17.017 1.00 95.94 201 ASP A O 1
ATOM 1483 N N . PHE A 1 202 ? -0.263 -15.537 -16.125 1.00 97.25 202 PHE A N 1
ATOM 1484 C CA . PHE A 1 202 ? 0.584 -16.573 -15.530 1.00 97.25 202 PHE A CA 1
ATOM 1485 C C . PHE A 1 202 ? 0.624 -16.521 -13.992 1.00 97.25 202 PHE A C 1
ATOM 1487 O O . PHE A 1 202 ? 1.519 -17.104 -13.377 1.00 97.25 202 PHE A O 1
ATOM 1494 N N . ALA A 1 203 ? -0.361 -15.878 -13.348 1.00 96.88 203 ALA A N 1
ATOM 1495 C CA . ALA A 1 203 ? -0.465 -15.771 -11.887 1.00 96.88 203 ALA A CA 1
ATOM 1496 C C . ALA A 1 203 ? -0.316 -17.111 -11.145 1.00 96.88 203 ALA A C 1
ATOM 1498 O O . ALA A 1 203 ? 0.377 -17.180 -10.132 1.00 96.88 203 ALA A O 1
ATOM 1499 N N . ALA A 1 204 ? -0.926 -18.189 -11.654 1.00 93.56 204 ALA A N 1
ATOM 1500 C CA . ALA A 1 204 ? -0.845 -19.518 -11.042 1.00 93.56 204 ALA A CA 1
ATOM 1501 C C . ALA A 1 204 ? 0.599 -20.047 -10.987 1.00 93.56 204 ALA A C 1
ATOM 1503 O O . ALA A 1 204 ? 1.041 -20.534 -9.947 1.00 93.56 204 ALA A O 1
ATOM 1504 N N . LEU A 1 205 ? 1.354 -19.889 -12.080 1.00 95.31 205 LEU A N 1
ATOM 1505 C CA . LEU A 1 205 ? 2.758 -20.291 -12.138 1.00 95.31 205 LEU A CA 1
ATOM 1506 C C . LEU A 1 205 ? 3.622 -19.427 -11.216 1.00 95.31 205 LEU A C 1
ATOM 1508 O O . LEU A 1 205 ? 4.498 -19.952 -10.532 1.00 95.31 205 LEU A O 1
ATOM 1512 N N . LEU A 1 206 ? 3.362 -18.115 -11.176 1.00 97.06 206 LEU A N 1
ATOM 1513 C CA . LEU A 1 206 ? 4.087 -17.209 -10.291 1.00 97.06 206 LEU A CA 1
ATOM 1514 C C . LEU A 1 206 ? 3.836 -17.560 -8.819 1.00 97.06 206 LEU A C 1
ATOM 1516 O O . LEU A 1 206 ? 4.796 -17.707 -8.076 1.00 97.06 206 LEU A O 1
ATOM 1520 N N . ASN A 1 207 ? 2.590 -17.807 -8.404 1.00 96.19 207 ASN A N 1
ATOM 1521 C CA . ASN A 1 207 ? 2.290 -18.263 -7.041 1.00 96.19 207 ASN A CA 1
ATOM 1522 C C . ASN A 1 207 ? 2.969 -19.600 -6.710 1.00 96.19 207 ASN A C 1
ATOM 1524 O O . ASN A 1 207 ? 3.531 -19.738 -5.628 1.00 96.19 207 ASN A O 1
ATOM 1528 N N . ALA A 1 208 ? 2.977 -20.562 -7.641 1.00 92.38 208 ALA A N 1
ATOM 1529 C CA . ALA A 1 208 ? 3.691 -21.823 -7.447 1.00 92.38 208 ALA A CA 1
ATOM 1530 C C . ALA A 1 208 ? 5.198 -21.591 -7.243 1.00 92.38 208 ALA A C 1
ATOM 1532 O O . ALA A 1 208 ? 5.783 -22.167 -6.329 1.00 92.38 208 ALA A O 1
ATOM 1533 N N . PHE A 1 209 ? 5.812 -20.684 -8.011 1.00 95.50 209 PHE A N 1
ATOM 1534 C CA . PHE A 1 209 ? 7.203 -20.276 -7.798 1.00 95.50 209 PHE A CA 1
ATOM 1535 C C . PHE A 1 209 ? 7.400 -19.662 -6.399 1.00 95.50 209 PHE A C 1
ATOM 1537 O O . PHE A 1 209 ? 8.310 -20.068 -5.672 1.00 95.50 209 PHE A O 1
ATOM 1544 N N . LEU A 1 210 ? 6.512 -18.746 -5.988 1.00 95.56 210 LEU A N 1
ATOM 1545 C CA . LEU A 1 210 ? 6.587 -18.034 -4.706 1.00 95.56 210 LEU A CA 1
ATOM 1546 C C . LEU A 1 210 ? 6.524 -18.949 -3.473 1.00 95.56 210 LEU A C 1
ATOM 1548 O O . LEU A 1 210 ? 7.120 -18.608 -2.457 1.00 95.56 210 LEU A O 1
ATOM 1552 N N . THR A 1 211 ? 5.895 -20.127 -3.551 1.00 92.88 211 THR A N 1
ATOM 1553 C CA . THR A 1 211 ? 5.900 -21.092 -2.428 1.00 92.88 211 THR A CA 1
ATOM 1554 C C . THR A 1 211 ? 7.280 -21.658 -2.090 1.00 92.88 211 THR A C 1
ATOM 1556 O O . THR A 1 211 ? 7.497 -22.121 -0.973 1.00 92.88 211 THR A O 1
ATOM 1559 N N . THR A 1 212 ? 8.216 -21.619 -3.041 1.00 92.69 212 THR A N 1
ATOM 1560 C CA . THR A 1 212 ? 9.597 -22.101 -2.863 1.00 92.69 212 THR A CA 1
ATOM 1561 C C . THR A 1 212 ? 10.621 -20.969 -2.861 1.00 92.69 212 THR A C 1
ATOM 1563 O O . THR A 1 212 ? 11.779 -21.182 -2.504 1.00 92.69 212 THR A O 1
ATOM 1566 N N . ALA A 1 213 ? 10.204 -19.764 -3.256 1.00 93.50 213 ALA A N 1
ATOM 1567 C CA . ALA A 1 213 ? 11.061 -18.595 -3.284 1.00 93.50 213 ALA A CA 1
ATOM 1568 C C . ALA A 1 213 ? 11.336 -18.103 -1.859 1.00 93.50 213 ALA A C 1
ATOM 1570 O O . ALA A 1 213 ? 10.427 -17.932 -1.047 1.00 93.50 213 ALA A O 1
ATOM 1571 N N . THR A 1 214 ? 12.597 -17.814 -1.560 1.00 91.44 214 THR A N 1
ATOM 1572 C CA . THR A 1 214 ? 12.976 -17.167 -0.305 1.00 91.44 214 THR A CA 1
ATOM 1573 C C . THR A 1 214 ? 12.766 -15.664 -0.418 1.00 91.44 214 THR A C 1
ATOM 1575 O O . THR A 1 214 ? 13.252 -15.032 -1.359 1.00 91.44 214 THR A O 1
ATOM 1578 N N . ALA A 1 215 ? 12.058 -15.079 0.546 1.00 92.62 215 ALA A N 1
ATOM 1579 C CA . ALA A 1 215 ? 12.009 -13.631 0.677 1.00 92.62 215 ALA A CA 1
ATOM 1580 C C . ALA A 1 215 ? 13.334 -13.128 1.269 1.00 92.62 215 ALA A C 1
ATOM 1582 O O . ALA A 1 215 ? 13.722 -13.508 2.374 1.00 92.62 215 ALA A O 1
ATOM 1583 N N . GLU A 1 216 ? 14.019 -12.253 0.543 1.00 91.00 216 GLU A N 1
ATOM 1584 C CA . GLU A 1 216 ? 15.223 -11.565 0.989 1.00 91.00 216 GLU A CA 1
ATOM 1585 C C . GLU A 1 216 ? 14.845 -10.131 1.350 1.00 91.00 216 GLU A C 1
ATOM 1587 O O . GLU A 1 216 ? 14.313 -9.390 0.527 1.00 91.00 216 GLU A O 1
ATOM 1592 N N . ASN A 1 217 ? 15.114 -9.721 2.591 1.00 87.19 217 ASN A N 1
ATOM 1593 C CA . ASN A 1 217 ? 14.795 -8.370 3.065 1.00 87.19 217 ASN A CA 1
ATOM 1594 C C . ASN A 1 217 ? 13.320 -7.968 2.854 1.00 87.19 217 ASN A C 1
ATOM 1596 O O . ASN A 1 217 ? 13.024 -6.859 2.416 1.00 87.19 217 ASN A O 1
ATOM 1600 N N . GLY A 1 218 ? 12.393 -8.893 3.109 1.00 90.69 218 GLY A N 1
ATOM 1601 C CA . GLY A 1 218 ? 10.956 -8.638 2.998 1.00 90.69 218 GLY A CA 1
ATOM 1602 C C . GLY A 1 218 ? 10.386 -8.657 1.576 1.00 90.69 218 GLY A C 1
ATOM 1603 O O . GLY A 1 218 ? 9.192 -8.407 1.432 1.00 90.69 218 GLY A O 1
ATOM 1604 N N . PHE A 1 219 ? 11.179 -8.987 0.551 1.00 94.75 219 PHE A N 1
ATOM 1605 C CA . PHE A 1 219 ? 10.720 -9.107 -0.837 1.00 94.75 219 PHE A CA 1
ATOM 1606 C C . PHE A 1 219 ? 11.217 -10.402 -1.488 1.00 94.75 219 PHE A C 1
ATOM 1608 O O . PHE A 1 219 ? 12.296 -10.898 -1.177 1.00 94.75 219 PHE A O 1
ATOM 1615 N N . TYR A 1 220 ? 10.439 -10.968 -2.405 1.00 95.44 220 TYR A N 1
ATOM 1616 C CA . TYR A 1 220 ? 10.864 -12.107 -3.215 1.00 95.44 220 TYR A CA 1
ATOM 1617 C C . TYR A 1 220 ? 11.810 -11.660 -4.331 1.00 95.44 220 TYR A C 1
ATOM 1619 O O . TYR A 1 220 ? 11.581 -10.637 -4.975 1.00 95.44 220 TYR A O 1
ATOM 1627 N N . ALA A 1 221 ? 12.835 -12.467 -4.608 1.00 93.44 221 ALA A N 1
ATOM 1628 C CA . ALA A 1 221 ? 13.696 -12.313 -5.776 1.00 93.44 221 ALA A CA 1
ATOM 1629 C C . ALA A 1 221 ? 13.279 -13.317 -6.862 1.00 93.44 221 ALA A C 1
ATOM 1631 O O . ALA A 1 221 ? 13.669 -14.483 -6.829 1.00 93.44 221 ALA A O 1
ATOM 1632 N N . VAL A 1 222 ? 12.470 -12.872 -7.826 1.00 96.06 222 VAL A N 1
ATOM 1633 C CA . VAL A 1 222 ? 11.953 -13.730 -8.904 1.00 96.06 222 VAL A CA 1
ATOM 1634 C C . VAL A 1 222 ? 12.749 -13.491 -10.195 1.00 96.06 222 VAL A C 1
ATOM 1636 O O . VAL A 1 222 ? 12.662 -12.403 -10.766 1.00 96.06 222 VAL A O 1
ATOM 1639 N N . PRO A 1 223 ? 13.525 -14.471 -10.692 1.00 96.12 223 PRO A N 1
ATOM 1640 C CA . PRO A 1 223 ? 14.223 -14.354 -11.967 1.00 96.12 223 PRO A CA 1
ATOM 1641 C C . PRO A 1 223 ? 13.252 -14.588 -13.132 1.00 96.12 223 PRO A C 1
ATOM 1643 O O . PRO A 1 223 ? 12.832 -15.713 -13.389 1.00 96.12 223 PRO A O 1
ATOM 1646 N N . VAL A 1 224 ? 12.913 -13.536 -13.868 1.00 97.12 224 VAL A N 1
ATOM 1647 C CA . VAL A 1 224 ? 12.185 -13.621 -15.139 1.00 97.12 224 VAL A CA 1
ATOM 1648 C C . VAL A 1 224 ? 13.211 -13.782 -16.254 1.00 97.12 224 VAL A C 1
ATOM 1650 O O . VAL A 1 224 ? 14.013 -12.886 -16.487 1.00 97.12 224 VAL A O 1
ATOM 1653 N N . VAL A 1 225 ? 13.232 -14.928 -16.927 1.00 97.12 225 VAL A N 1
ATOM 1654 C CA . VAL A 1 225 ? 14.193 -15.208 -18.002 1.00 97.12 225 VAL A CA 1
ATOM 1655 C C . VAL A 1 225 ? 13.502 -15.036 -19.348 1.00 97.12 225 VAL A C 1
ATOM 1657 O O . VAL A 1 225 ? 12.515 -15.719 -19.618 1.00 97.12 225 VAL A O 1
ATOM 1660 N N . VAL A 1 226 ? 14.023 -14.132 -20.177 1.00 97.38 226 VAL A N 1
ATOM 1661 C CA . VAL A 1 226 ? 13.610 -13.909 -21.565 1.00 97.38 226 VAL A CA 1
ATOM 1662 C C . VAL A 1 226 ? 14.680 -14.497 -22.474 1.00 97.38 226 VAL A C 1
ATOM 1664 O O . VAL A 1 226 ? 15.829 -14.089 -22.405 1.00 97.38 226 VAL A O 1
ATOM 1667 N N . HIS A 1 227 ? 14.319 -15.456 -23.312 1.00 96.81 227 HIS A N 1
ATOM 1668 C CA . HIS A 1 227 ? 15.222 -16.072 -24.278 1.00 96.81 227 HIS A CA 1
ATOM 1669 C C . HIS A 1 227 ? 14.978 -15.513 -25.679 1.00 96.81 227 HIS A C 1
ATOM 1671 O O . HIS A 1 227 ? 13.818 -15.295 -26.023 1.00 96.81 227 HIS A O 1
ATOM 1677 N N . SER A 1 228 ? 16.022 -15.362 -26.494 1.00 95.69 228 SER A N 1
ATOM 1678 C CA . SER A 1 228 ? 15.924 -15.113 -27.940 1.00 95.69 228 SER A CA 1
ATOM 1679 C C . SER A 1 228 ? 16.997 -15.905 -28.690 1.00 95.69 228 SER A C 1
ATOM 1681 O O . SER A 1 228 ? 18.153 -15.898 -28.280 1.00 95.69 228 SER A O 1
ATOM 1683 N N . ASP A 1 229 ? 16.637 -16.542 -29.806 1.00 92.62 229 ASP A N 1
ATOM 1684 C CA . ASP A 1 229 ? 17.589 -17.274 -30.661 1.00 92.62 229 ASP A CA 1
ATOM 1685 C C . ASP A 1 229 ? 18.469 -16.335 -31.507 1.00 92.62 229 ASP A C 1
ATOM 1687 O O . ASP A 1 229 ? 19.445 -16.771 -32.113 1.00 92.62 229 ASP A O 1
ATOM 1691 N N . THR A 1 230 ? 18.080 -15.064 -31.608 1.00 90.88 230 THR A N 1
ATOM 1692 C CA . THR A 1 230 ? 18.788 -13.996 -32.326 1.00 90.88 230 THR A CA 1
ATOM 1693 C C . THR A 1 230 ? 19.079 -12.835 -31.384 1.00 90.88 230 THR A C 1
ATOM 1695 O O . THR A 1 230 ? 18.488 -12.740 -30.304 1.00 90.88 230 THR A O 1
ATOM 1698 N N . ILE A 1 231 ? 19.942 -11.911 -31.813 1.00 91.62 231 ILE A N 1
ATOM 1699 C CA . ILE A 1 231 ? 20.186 -10.673 -31.071 1.00 91.62 231 ILE A CA 1
ATOM 1700 C C . ILE A 1 231 ? 18.883 -9.872 -30.966 1.00 91.62 231 ILE A C 1
ATOM 1702 O O . ILE A 1 231 ? 18.215 -9.574 -31.961 1.00 91.62 231 ILE A O 1
ATOM 1706 N N . ALA A 1 232 ? 18.519 -9.549 -29.732 1.00 92.19 232 ALA A N 1
ATOM 1707 C CA . ALA A 1 232 ? 17.269 -8.922 -29.363 1.00 92.19 232 ALA A CA 1
ATOM 1708 C C . ALA A 1 232 ? 17.511 -7.667 -28.525 1.00 92.19 232 ALA A C 1
ATOM 1710 O O . ALA A 1 232 ? 18.329 -7.661 -27.608 1.00 92.19 232 ALA A O 1
ATOM 1711 N N . ARG A 1 233 ? 16.716 -6.628 -28.802 1.00 93.25 233 ARG A N 1
ATOM 1712 C CA . ARG A 1 233 ? 16.478 -5.491 -27.906 1.00 93.25 233 ARG A CA 1
ATOM 1713 C C . ARG A 1 233 ? 14.995 -5.463 -27.585 1.00 93.25 233 ARG A C 1
ATOM 1715 O O . ARG A 1 233 ? 14.166 -5.265 -28.477 1.00 93.25 233 ARG A O 1
ATOM 1722 N N . LEU A 1 234 ? 14.662 -5.736 -26.330 1.00 95.06 234 LEU A N 1
ATOM 1723 C CA . LEU A 1 234 ? 13.281 -5.888 -25.884 1.00 95.06 234 LEU A CA 1
ATOM 1724 C C . LEU A 1 234 ? 13.004 -4.991 -24.692 1.00 95.06 234 LEU A C 1
ATOM 1726 O O . LEU A 1 234 ? 13.579 -5.185 -23.624 1.00 95.06 234 LEU A O 1
ATOM 1730 N N . ASP A 1 235 ? 12.042 -4.092 -24.851 1.00 95.19 235 ASP A N 1
ATOM 1731 C CA . ASP A 1 235 ? 11.391 -3.484 -23.705 1.00 95.19 235 ASP A CA 1
ATOM 1732 C C . ASP A 1 235 ? 10.432 -4.502 -23.093 1.00 95.19 235 ASP A C 1
ATOM 1734 O O . ASP A 1 235 ? 9.615 -5.132 -23.776 1.00 95.19 235 ASP A O 1
ATOM 1738 N N . VAL A 1 236 ? 10.529 -4.672 -21.780 1.00 96.62 236 VAL A N 1
ATOM 1739 C CA . VAL A 1 236 ? 9.760 -5.667 -21.038 1.00 96.62 236 VAL A CA 1
ATOM 1740 C C . VAL A 1 236 ? 8.890 -4.947 -20.026 1.00 96.62 236 VAL A C 1
ATOM 1742 O O . VAL A 1 236 ? 9.379 -4.357 -19.066 1.00 96.62 236 VAL A O 1
ATOM 1745 N N . THR A 1 237 ? 7.575 -5.003 -20.224 1.00 97.44 237 THR A N 1
ATOM 1746 C CA . THR A 1 237 ? 6.605 -4.478 -19.256 1.00 97.44 237 THR A CA 1
ATOM 1747 C C . THR A 1 237 ? 5.960 -5.630 -18.511 1.00 97.44 237 THR A C 1
ATOM 1749 O O . THR A 1 237 ? 5.240 -6.425 -19.110 1.00 97.44 237 THR A O 1
ATOM 1752 N N . LEU A 1 238 ? 6.173 -5.699 -17.203 1.00 97.31 238 LEU A N 1
ATOM 1753 C CA . LEU A 1 238 ? 5.532 -6.668 -16.327 1.00 97.31 238 LEU A CA 1
ATOM 1754 C C . LEU A 1 238 ? 4.458 -5.968 -15.493 1.00 97.31 238 LEU A C 1
ATOM 1756 O O . LEU A 1 238 ? 4.713 -4.958 -14.844 1.00 97.31 238 LEU A O 1
ATOM 1760 N N . VAL A 1 239 ? 3.249 -6.515 -15.505 1.00 97.50 239 VAL A N 1
ATOM 1761 C CA . VAL A 1 239 ? 2.116 -6.039 -14.713 1.00 97.50 239 VAL A CA 1
ATOM 1762 C C . VAL A 1 239 ? 1.644 -7.177 -13.824 1.00 97.50 239 VAL A C 1
ATOM 1764 O O . VAL A 1 239 ? 1.254 -8.225 -14.334 1.00 97.50 239 VAL A O 1
ATOM 1767 N N . VAL A 1 240 ? 1.668 -6.965 -12.511 1.00 96.56 240 VAL A N 1
ATOM 1768 C CA . VAL A 1 240 ? 1.253 -7.942 -11.504 1.00 96.56 240 VAL A CA 1
ATOM 1769 C C . VAL A 1 240 ? 0.193 -7.314 -10.609 1.00 96.56 240 VAL A C 1
ATOM 1771 O O . VAL A 1 240 ? 0.464 -6.348 -9.899 1.00 96.56 240 VAL A O 1
ATOM 1774 N N . ASP A 1 241 ? -1.008 -7.877 -10.624 1.00 96.12 241 ASP A N 1
ATOM 1775 C CA . ASP A 1 241 ? -2.029 -7.596 -9.626 1.00 96.12 241 ASP A CA 1
ATOM 1776 C C . ASP A 1 241 ? -1.823 -8.573 -8.457 1.00 96.12 241 ASP A C 1
ATOM 1778 O O . ASP A 1 241 ? -1.725 -9.787 -8.653 1.00 96.12 241 ASP A O 1
ATOM 1782 N N . LEU A 1 242 ? -1.696 -8.050 -7.239 1.00 95.75 242 LEU A N 1
ATOM 1783 C CA . LEU A 1 242 ? -1.410 -8.842 -6.043 1.00 95.75 242 LEU A CA 1
ATOM 1784 C C . LEU A 1 242 ? -2.184 -8.350 -4.824 1.00 95.75 242 LEU A C 1
ATOM 1786 O O . LEU A 1 242 ? -2.594 -7.189 -4.743 1.00 95.75 242 LEU A O 1
ATOM 1790 N N . VAL A 1 243 ? -2.322 -9.247 -3.858 1.00 95.44 243 VAL A N 1
ATOM 1791 C CA . VAL A 1 243 ? -2.711 -8.973 -2.471 1.00 95.44 243 VAL A CA 1
ATOM 1792 C C . VAL A 1 243 ? -1.614 -9.510 -1.555 1.00 95.44 243 VAL A C 1
ATOM 1794 O O . VAL A 1 243 ? -0.848 -10.381 -1.961 1.00 95.44 243 VAL A O 1
ATOM 1797 N N . VAL A 1 244 ? -1.499 -8.996 -0.337 1.00 94.38 244 VAL A N 1
ATOM 1798 C CA . VAL A 1 244 ? -0.568 -9.530 0.663 1.00 94.38 244 VAL A CA 1
ATOM 1799 C C . VAL A 1 244 ? -1.355 -10.406 1.621 1.00 94.38 244 VAL A C 1
ATOM 1801 O O . VAL A 1 244 ? -2.323 -9.949 2.222 1.00 94.38 244 VAL A O 1
ATOM 1804 N N . GLU A 1 245 ? -0.952 -11.666 1.733 1.00 94.75 245 GLU A N 1
ATOM 1805 C CA . GLU A 1 245 ? -1.476 -12.623 2.695 1.00 94.75 245 GLU A CA 1
ATOM 1806 C C . GLU A 1 245 ? -0.511 -12.718 3.880 1.00 94.75 245 GLU A C 1
ATOM 1808 O O . GLU A 1 245 ? 0.665 -13.051 3.735 1.00 94.75 245 GLU A O 1
ATOM 1813 N N . GLN A 1 246 ? -1.018 -12.417 5.067 1.00 93.12 246 GLN A N 1
ATOM 1814 C CA . GLN A 1 246 ? -0.290 -12.474 6.320 1.00 93.12 246 GLN A CA 1
ATOM 1815 C C . GLN A 1 246 ? -0.931 -13.516 7.226 1.00 93.12 246 GLN A C 1
ATOM 1817 O O . GLN A 1 246 ? -2.089 -13.391 7.631 1.00 93.12 246 GLN A O 1
ATOM 1822 N N . ARG A 1 247 ? -0.144 -14.527 7.593 1.00 93.31 247 ARG A N 1
ATOM 1823 C CA . ARG A 1 247 ? -0.473 -15.423 8.701 1.00 93.31 247 ARG A CA 1
ATOM 1824 C C . ARG A 1 247 ? -0.174 -14.693 10.000 1.00 93.31 247 ARG A C 1
ATOM 1826 O O . ARG A 1 247 ? 0.945 -14.232 10.212 1.00 93.31 247 ARG A O 1
ATOM 1833 N N . VAL A 1 248 ? -1.192 -14.535 10.838 1.00 92.94 248 VAL A N 1
ATOM 1834 C CA . VAL A 1 248 ? -1.045 -13.852 12.132 1.00 92.94 248 VAL A CA 1
ATOM 1835 C C . VAL A 1 248 ? -0.364 -14.776 13.135 1.00 92.94 248 VAL A C 1
ATOM 1837 O O . VAL A 1 248 ? 0.464 -14.339 13.929 1.00 92.94 248 VAL A O 1
ATOM 1840 N N . LEU A 1 249 ? -0.692 -16.068 13.075 1.00 92.06 249 LEU A N 1
ATOM 1841 C CA . LEU A 1 249 ? -0.028 -17.082 13.878 1.00 92.06 249 LEU A CA 1
ATOM 1842 C C . LEU A 1 249 ? 1.335 -17.443 13.260 1.00 92.06 249 LEU A C 1
ATOM 1844 O O . LEU A 1 249 ? 1.423 -17.576 12.037 1.00 92.06 249 LEU A O 1
ATOM 1848 N N . PRO A 1 250 ? 2.393 -17.629 14.073 1.00 89.19 250 PRO A N 1
ATOM 1849 C CA . PRO A 1 250 ? 3.689 -18.080 13.575 1.00 89.19 250 PRO A CA 1
ATOM 1850 C C . PRO A 1 250 ? 3.591 -19.432 12.858 1.00 89.19 250 PRO A C 1
ATOM 1852 O O . PRO A 1 250 ? 2.837 -20.301 13.290 1.00 89.19 250 PRO A O 1
ATOM 1855 N N . ASP A 1 251 ? 4.422 -19.669 11.838 1.00 84.25 251 ASP A N 1
ATOM 1856 C CA . ASP A 1 251 ? 4.389 -20.922 11.056 1.00 84.25 251 ASP A CA 1
ATOM 1857 C C . ASP A 1 251 ? 4.610 -22.188 11.905 1.00 84.25 251 ASP A C 1
ATOM 1859 O O . ASP A 1 251 ? 4.110 -23.263 11.577 1.00 84.25 251 ASP A O 1
ATOM 1863 N N . TYR A 1 252 ? 5.329 -22.074 13.027 1.00 89.06 252 TYR A N 1
ATOM 1864 C CA . TYR A 1 252 ? 5.539 -23.175 13.973 1.00 89.06 252 TYR A CA 1
ATOM 1865 C C . TYR A 1 252 ? 4.366 -23.392 14.948 1.00 89.06 252 TYR A C 1
ATOM 1867 O O . TYR A 1 252 ? 4.390 -24.346 15.726 1.00 89.06 252 TYR A O 1
ATOM 1875 N N . LEU A 1 253 ? 3.362 -22.510 14.945 1.00 92.00 253 LEU A N 1
ATOM 1876 C CA . LEU A 1 253 ? 2.189 -22.546 15.817 1.00 92.00 253 LEU A CA 1
ATOM 1877 C C . LEU A 1 253 ? 0.903 -22.303 14.999 1.00 92.00 253 LEU A C 1
ATOM 1879 O O . LEU A 1 253 ? 0.246 -21.283 15.184 1.00 92.00 253 LEU A O 1
ATOM 1883 N N . PRO A 1 254 ? 0.504 -23.235 14.113 1.00 90.56 254 PRO A N 1
ATOM 1884 C CA . PRO A 1 254 ? -0.658 -23.055 13.232 1.00 90.56 254 PRO A CA 1
ATOM 1885 C C . PRO A 1 254 ? -1.999 -22.972 13.984 1.00 90.56 254 PRO A C 1
ATOM 1887 O O . PRO A 1 254 ? -3.002 -22.533 13.425 1.00 90.56 254 PRO A O 1
ATOM 1890 N N . THR A 1 255 ? -2.020 -23.402 15.248 1.00 95.06 255 THR A N 1
ATOM 1891 C CA . THR A 1 255 ? -3.195 -23.435 16.125 1.00 95.06 255 THR A CA 1
ATOM 1892 C C . THR A 1 255 ? -2.832 -22.900 17.508 1.00 95.06 255 THR A C 1
ATOM 1894 O O . THR A 1 255 ? -1.809 -23.304 18.068 1.00 95.06 255 THR A O 1
ATOM 1897 N N . VAL A 1 256 ? -3.694 -22.082 18.109 1.00 95.56 256 VAL A N 1
ATOM 1898 C CA . VAL A 1 256 ? -3.570 -21.610 19.496 1.00 95.56 256 VAL A CA 1
ATOM 1899 C C . VAL A 1 256 ? -4.799 -22.018 20.309 1.00 95.56 256 VAL A C 1
ATOM 1901 O O . VAL A 1 256 ? -5.924 -21.848 19.847 1.00 95.56 256 VAL A O 1
ATOM 1904 N N . SER A 1 257 ? -4.588 -22.560 21.514 1.00 96.19 257 SER A N 1
ATOM 1905 C CA . SER A 1 257 ? -5.667 -22.837 22.471 1.00 96.19 257 SER A CA 1
ATOM 1906 C C . SER A 1 257 ? -5.768 -21.720 23.514 1.00 96.19 257 SER A C 1
ATOM 1908 O O . SER A 1 257 ? -4.769 -21.312 24.110 1.00 96.19 257 SER A O 1
ATOM 1910 N N . LEU A 1 258 ? -6.986 -21.227 23.715 1.00 95.50 258 LEU A N 1
ATOM 1911 C CA . LEU A 1 258 ? -7.375 -20.148 24.608 1.00 95.50 258 LEU A CA 1
ATOM 1912 C C . LEU A 1 258 ? -8.284 -20.731 25.709 1.00 95.50 258 LEU A C 1
ATOM 1914 O O . LEU A 1 258 ? -9.460 -21.011 25.453 1.00 95.50 258 LEU A O 1
ATOM 1918 N N . PRO A 1 259 ? -7.779 -20.933 26.937 1.00 94.75 259 PRO A N 1
ATOM 1919 C CA . PRO A 1 259 ? -8.601 -21.364 28.060 1.00 94.75 259 PRO A CA 1
ATOM 1920 C C . PRO A 1 259 ? -9.407 -20.189 28.628 1.00 94.75 259 PRO A C 1
ATOM 1922 O O . PRO A 1 259 ? -8.874 -19.091 28.804 1.00 94.75 259 PRO A O 1
ATOM 1925 N N . TYR A 1 260 ? -10.667 -20.432 28.981 1.00 92.62 260 TYR A N 1
ATOM 1926 C CA . TYR A 1 260 ? -11.570 -19.465 29.604 1.00 92.62 260 TYR A CA 1
ATOM 1927 C C . TYR A 1 260 ? -12.103 -20.007 30.931 1.00 92.62 260 TYR A C 1
ATOM 1929 O O . TYR A 1 260 ? -12.739 -21.058 30.979 1.00 92.62 260 TYR A O 1
ATOM 1937 N N . GLY A 1 261 ? -11.870 -19.257 32.008 1.00 90.38 261 GLY A N 1
ATOM 1938 C CA . GLY A 1 261 ? -12.611 -19.417 33.261 1.00 90.38 261 GLY A CA 1
ATOM 1939 C C . GLY A 1 261 ? -13.890 -18.575 33.238 1.00 90.38 261 GLY A C 1
ATOM 1940 O O . GLY A 1 261 ? -14.482 -18.333 32.191 1.00 90.38 261 GLY A O 1
ATOM 1941 N N . TYR A 1 262 ? -14.279 -18.028 34.388 1.00 89.88 262 TYR A N 1
ATOM 1942 C CA . TYR A 1 262 ? -15.358 -17.024 34.464 1.00 89.88 262 TYR A CA 1
ATOM 1943 C C . TYR A 1 262 ? -14.924 -15.624 33.997 1.00 89.88 262 TYR A C 1
ATOM 1945 O O . TYR A 1 262 ? -15.741 -14.706 33.880 1.00 89.88 262 TYR A O 1
ATOM 1953 N N . SER A 1 263 ? -13.628 -15.449 33.722 1.00 86.56 263 SER A N 1
ATOM 1954 C CA . SER A 1 263 ? -13.140 -14.299 32.973 1.00 86.56 263 SER A CA 1
ATOM 1955 C C . SER A 1 263 ? -13.651 -14.381 31.540 1.00 86.56 263 SER A C 1
ATOM 1957 O O . SER A 1 263 ? -13.545 -15.413 30.889 1.00 86.56 263 SER A O 1
ATOM 1959 N N . SER A 1 264 ? -14.138 -13.257 31.021 1.00 91.56 264 SER A N 1
ATOM 1960 C CA . SER A 1 264 ? -14.469 -13.148 29.596 1.00 91.56 264 SER A CA 1
ATOM 1961 C C . SER A 1 264 ? -13.232 -13.005 28.710 1.00 91.56 264 SER A C 1
ATOM 1963 O O . SER A 1 264 ? -13.365 -12.978 27.495 1.00 91.56 264 SER A O 1
ATOM 1965 N N . LEU A 1 265 ? -12.049 -12.844 29.308 1.00 92.25 265 LEU A N 1
ATOM 1966 C CA . LEU A 1 265 ? -10.759 -12.772 28.627 1.00 92.25 265 LEU A CA 1
ATOM 1967 C C . LEU A 1 265 ? -10.049 -14.130 28.713 1.00 92.25 265 LEU A C 1
ATOM 1969 O O . LEU A 1 265 ? -10.169 -14.790 29.753 1.00 92.25 265 LEU A O 1
ATOM 1973 N N . PRO A 1 266 ? -9.283 -14.518 27.681 1.00 92.00 266 PRO A N 1
ATOM 1974 C CA . PRO A 1 266 ? -8.538 -15.769 27.689 1.00 92.00 266 PRO A CA 1
ATOM 1975 C C . PRO A 1 266 ? -7.448 -15.756 28.769 1.00 92.00 266 PRO A C 1
ATOM 1977 O O . PRO A 1 266 ? -6.856 -14.721 29.069 1.00 92.00 266 PRO A O 1
ATOM 1980 N N . GLY A 1 267 ? -7.149 -16.921 29.343 1.00 84.19 267 GLY A N 1
ATOM 1981 C CA . GLY A 1 267 ? -6.132 -17.101 30.386 1.00 84.19 267 GLY A CA 1
ATOM 1982 C C . GLY A 1 267 ? -4.678 -17.066 29.895 1.00 84.19 267 GLY A C 1
ATOM 1983 O O . GLY A 1 267 ? -3.794 -17.545 30.605 1.00 84.19 267 GLY A O 1
ATOM 1984 N N . ILE A 1 268 ? -4.424 -16.553 28.688 1.00 83.38 268 ILE A N 1
ATOM 1985 C CA . ILE A 1 268 ? -3.093 -16.442 28.078 1.00 83.38 268 ILE A CA 1
ATOM 1986 C C . ILE A 1 268 ? -2.784 -14.992 27.698 1.00 83.38 268 ILE A C 1
ATOM 1988 O O . ILE A 1 268 ? -3.678 -14.150 27.651 1.00 83.38 268 ILE A O 1
ATOM 1992 N N . ASP A 1 269 ? -1.512 -14.706 27.418 1.00 78.19 269 ASP A N 1
ATOM 1993 C CA . ASP A 1 269 ? -1.088 -13.393 26.931 1.00 78.19 269 ASP A CA 1
ATOM 1994 C C . ASP A 1 269 ? -1.717 -13.088 25.558 1.00 78.19 269 ASP A C 1
ATOM 1996 O O . ASP A 1 269 ? -1.601 -13.873 24.614 1.00 78.19 269 ASP A O 1
ATOM 2000 N N . GLY A 1 270 ? -2.383 -11.933 25.452 1.00 74.31 270 GLY A N 1
ATOM 2001 C CA . GLY A 1 270 ? -3.060 -11.475 24.237 1.00 74.31 270 GLY A CA 1
ATOM 2002 C C . GLY A 1 270 ? -2.110 -11.145 23.080 1.00 74.31 270 GLY A C 1
ATOM 2003 O O . GLY A 1 270 ? -2.566 -10.969 21.953 1.00 74.31 270 GLY A O 1
ATOM 2004 N N . SER A 1 271 ? -0.795 -11.100 23.324 1.00 82.75 271 SER A N 1
ATOM 2005 C CA . SER A 1 271 ? 0.222 -10.828 22.298 1.00 82.75 271 SER A CA 1
ATOM 2006 C C . SER A 1 271 ? 0.221 -11.831 21.132 1.00 82.75 271 SER A C 1
ATOM 2008 O O . SER A 1 271 ? 0.572 -11.458 20.011 1.00 82.75 271 SER A O 1
ATOM 2010 N N . LEU A 1 272 ? -0.235 -13.071 21.358 1.00 85.31 272 LEU A N 1
ATOM 2011 C CA . LEU A 1 272 ? -0.285 -14.134 20.340 1.00 85.31 272 LEU A CA 1
ATOM 2012 C C . LEU A 1 272 ? -1.304 -13.883 19.221 1.00 85.31 272 LEU A C 1
ATOM 2014 O O . LEU A 1 272 ? -1.184 -14.466 18.147 1.00 85.31 272 LEU A O 1
ATOM 2018 N N . LEU A 1 273 ? -2.300 -13.031 19.463 1.00 91.75 273 LEU A N 1
ATOM 2019 C CA . LEU A 1 273 ? -3.352 -12.692 18.508 1.00 91.75 273 LEU A CA 1
ATOM 2020 C C . LEU A 1 273 ? -3.256 -11.210 18.138 1.00 91.75 273 LEU A C 1
ATOM 2022 O O . LEU A 1 273 ? -4.210 -10.451 18.279 1.00 91.75 273 LEU A O 1
ATOM 2026 N N . THR A 1 274 ? -2.077 -10.775 17.698 1.00 93.44 274 THR A N 1
ATOM 2027 C CA . THR A 1 274 ? -1.850 -9.393 17.265 1.00 93.44 274 THR A CA 1
ATOM 2028 C C . THR A 1 274 ? -1.565 -9.331 15.776 1.00 93.44 274 THR A C 1
ATOM 2030 O O . THR A 1 274 ? -0.668 -9.987 15.255 1.00 93.44 274 THR A O 1
ATOM 2033 N N . ILE A 1 275 ? -2.339 -8.512 15.077 1.00 91.81 275 ILE A N 1
ATOM 2034 C CA . ILE A 1 275 ? -2.139 -8.241 13.660 1.00 91.81 275 ILE A CA 1
ATOM 2035 C C . ILE A 1 275 ? -1.138 -7.104 13.533 1.00 91.81 275 ILE A C 1
ATOM 2037 O O . ILE A 1 275 ? -1.276 -6.092 14.214 1.00 91.81 275 ILE A O 1
ATOM 2041 N N . GLN A 1 276 ? -0.185 -7.236 12.616 1.00 90.81 276 GLN A N 1
ATOM 2042 C CA . GLN A 1 276 ? 0.635 -6.118 12.155 1.00 90.81 276 GLN A CA 1
ATOM 2043 C C . GLN A 1 276 ? 0.200 -5.754 10.742 1.00 90.81 276 GLN A C 1
ATOM 2045 O O . GLN A 1 276 ? 0.662 -6.380 9.796 1.00 90.81 276 GLN A O 1
ATOM 2050 N N . ALA A 1 277 ? -0.690 -4.776 10.593 1.00 88.88 277 ALA A N 1
ATOM 2051 C CA . ALA A 1 277 ? -1.147 -4.319 9.281 1.00 88.88 277 ALA A CA 1
ATOM 2052 C C . ALA A 1 277 ? -0.538 -2.955 8.949 1.00 88.88 277 ALA A C 1
ATOM 2054 O O . ALA A 1 277 ? -0.291 -2.137 9.838 1.00 88.88 277 ALA A O 1
ATOM 2055 N N . ARG A 1 278 ? -0.324 -2.668 7.660 1.00 84.75 278 ARG A N 1
ATOM 2056 C CA . ARG A 1 278 ? -0.005 -1.295 7.246 1.00 84.75 278 ARG A CA 1
ATOM 2057 C C . ARG A 1 278 ? -1.207 -0.394 7.521 1.00 84.75 278 ARG A C 1
ATOM 2059 O O . ARG A 1 278 ? -2.357 -0.799 7.358 1.00 84.75 278 ARG A O 1
ATOM 2066 N N . ARG A 1 279 ? -0.936 0.846 7.918 1.00 78.25 279 ARG A N 1
ATOM 2067 C CA . ARG A 1 279 ? -1.968 1.884 8.056 1.00 78.25 279 ARG A CA 1
ATOM 2068 C C . ARG A 1 279 ? -2.698 2.051 6.722 1.00 78.25 279 ARG A C 1
ATOM 2070 O O . ARG A 1 279 ? -2.047 2.060 5.678 1.00 78.25 279 ARG A O 1
ATOM 2077 N N . ARG A 1 280 ? -4.032 2.171 6.762 1.00 82.06 280 ARG A N 1
ATOM 2078 C CA . ARG A 1 280 ? -4.899 2.276 5.568 1.00 82.06 280 ARG A CA 1
ATOM 2079 C C . ARG A 1 280 ? -4.731 1.126 4.561 1.00 82.06 280 ARG A C 1
ATOM 2081 O O . ARG A 1 280 ? -4.986 1.302 3.372 1.00 82.06 280 ARG A O 1
ATOM 2088 N N . ALA A 1 281 ? -4.251 -0.035 5.008 1.00 87.81 281 ALA A N 1
ATOM 2089 C CA . ALA A 1 281 ? -4.354 -1.240 4.201 1.00 87.81 281 ALA A CA 1
ATOM 2090 C C . ALA A 1 281 ? -5.839 -1.545 3.984 1.00 87.81 281 ALA A C 1
ATOM 2092 O O . ALA A 1 281 ? -6.594 -1.589 4.954 1.00 87.81 281 ALA A O 1
ATOM 2093 N N . ASN A 1 282 ? -6.240 -1.762 2.734 1.00 91.25 282 ASN A N 1
ATOM 2094 C CA . ASN A 1 282 ? -7.613 -2.163 2.441 1.00 91.25 282 ASN A CA 1
ATOM 2095 C C . ASN A 1 282 ? -7.717 -3.666 2.685 1.00 91.25 282 ASN A C 1
ATOM 2097 O O . ASN A 1 282 ? -7.066 -4.451 1.986 1.00 91.25 282 ASN A O 1
ATOM 2101 N N . ILE A 1 283 ? -8.499 -4.086 3.675 1.00 94.88 283 ILE A N 1
ATOM 2102 C CA . ILE A 1 283 ? -8.636 -5.511 3.982 1.00 94.88 283 ILE A CA 1
ATOM 2103 C C . ILE A 1 283 ? -9.515 -6.169 2.917 1.00 94.88 283 ILE A C 1
ATOM 2105 O O . ILE A 1 283 ? -10.677 -5.821 2.733 1.00 94.88 283 ILE A O 1
ATOM 2109 N N . VAL A 1 284 ? -8.952 -7.147 2.209 1.00 94.31 284 VAL A N 1
ATOM 2110 C CA . VAL A 1 284 ? -9.655 -7.935 1.187 1.00 94.31 284 VAL A CA 1
ATOM 2111 C C . VAL A 1 284 ? -10.388 -9.106 1.835 1.00 94.31 284 VAL A C 1
ATOM 2113 O O . VAL A 1 284 ? -11.521 -9.407 1.469 1.00 94.31 284 VAL A O 1
ATOM 2116 N N . ALA A 1 285 ? -9.747 -9.768 2.797 1.00 94.75 285 ALA A N 1
ATOM 2117 C CA . ALA A 1 285 ? -10.340 -10.830 3.598 1.00 94.75 285 ALA A CA 1
ATOM 2118 C C . ALA A 1 285 ? -9.610 -10.940 4.940 1.00 94.75 285 ALA A C 1
ATOM 2120 O O . ALA A 1 285 ? -8.401 -10.742 5.005 1.00 94.75 285 ALA A O 1
ATOM 2121 N N . ALA A 1 286 ? -10.313 -11.301 6.008 1.00 96.31 286 ALA A N 1
ATOM 2122 C CA . ALA A 1 286 ? -9.680 -11.706 7.257 1.00 96.31 286 ALA A CA 1
ATOM 2123 C C . ALA A 1 286 ? -10.519 -12.794 7.910 1.00 96.31 286 ALA A C 1
ATOM 2125 O O . ALA A 1 286 ? -11.738 -12.649 8.026 1.00 96.31 286 ALA A O 1
ATOM 2126 N N . GLY A 1 287 ? -9.878 -13.876 8.335 1.00 96.44 287 GLY A N 1
ATOM 2127 C CA . GLY A 1 287 ? -10.606 -14.974 8.941 1.00 96.44 287 GLY A CA 1
ATOM 2128 C C . GLY A 1 287 ? -9.748 -15.935 9.737 1.00 96.44 287 GLY A C 1
ATOM 2129 O O . GLY A 1 287 ? -8.523 -15.868 9.714 1.00 96.44 287 GLY A O 1
ATOM 2130 N N . ALA A 1 288 ? -10.428 -16.811 10.471 1.00 97.06 288 ALA A N 1
ATOM 2131 C CA . ALA A 1 288 ? -9.823 -17.884 11.250 1.00 97.06 288 ALA A CA 1
ATOM 2132 C C . ALA A 1 288 ? -10.779 -19.069 11.376 1.00 97.06 288 ALA A C 1
ATOM 2134 O O . ALA A 1 288 ? -11.995 -18.884 11.468 1.00 97.06 288 ALA A O 1
ATOM 2135 N N . ALA A 1 289 ? -10.233 -20.277 11.453 1.00 97.06 289 ALA A N 1
ATOM 2136 C CA . ALA A 1 289 ? -10.973 -21.452 11.883 1.00 97.06 289 ALA A CA 1
ATOM 2137 C C . ALA A 1 289 ? -11.088 -21.443 13.414 1.00 97.06 289 ALA A C 1
ATOM 2139 O O . ALA A 1 289 ? -10.094 -21.326 14.130 1.00 97.06 289 ALA A O 1
ATOM 2140 N N . VAL A 1 290 ? -12.314 -21.542 13.925 1.00 97.19 290 VAL A N 1
ATOM 2141 C CA . VAL A 1 290 ? -12.624 -21.441 15.353 1.00 97.19 290 VAL A CA 1
ATOM 2142 C C . VAL A 1 290 ? -13.346 -22.705 15.800 1.00 97.19 290 VAL A C 1
ATOM 2144 O O . VAL A 1 290 ? -14.421 -23.029 15.292 1.00 97.19 290 VAL A O 1
ATOM 2147 N N . GLN A 1 291 ? -12.777 -23.402 16.781 1.00 97.38 291 GLN A N 1
ATOM 2148 C CA . GLN A 1 291 ? -13.347 -24.605 17.387 1.00 97.38 291 GLN A CA 1
ATOM 2149 C C . GLN A 1 291 ? -13.315 -24.485 18.910 1.00 97.38 291 GLN A C 1
ATOM 2151 O O . GLN A 1 291 ? -12.341 -23.995 19.457 1.00 97.38 291 GLN A O 1
ATOM 2156 N N . GLY A 1 292 ? -14.332 -24.943 19.635 1.00 95.44 292 GLY A N 1
ATOM 2157 C CA . GLY A 1 292 ? -14.282 -24.889 21.095 1.00 95.44 292 GLY A CA 1
ATOM 2158 C C . GLY A 1 292 ? -15.390 -25.635 21.818 1.00 95.44 292 GLY A C 1
ATOM 2159 O O . GLY A 1 292 ? -16.378 -26.080 21.229 1.00 95.44 292 GLY A O 1
ATOM 2160 N N . THR A 1 293 ? -15.223 -25.745 23.131 1.00 95.25 293 THR A N 1
ATOM 2161 C CA . THR A 1 293 ? -16.202 -26.335 24.049 1.00 95.25 293 THR A CA 1
ATOM 2162 C C . THR A 1 293 ? -16.437 -25.389 25.213 1.00 95.25 293 THR A C 1
ATOM 2164 O O . THR A 1 293 ? -15.494 -25.048 25.922 1.00 95.25 293 THR A O 1
ATOM 2167 N N . PHE A 1 294 ? -17.692 -24.994 25.418 1.00 93.94 294 PHE A N 1
ATOM 2168 C CA . PHE A 1 294 ? -18.098 -24.036 26.446 1.00 93.94 294 PHE A CA 1
ATOM 2169 C C . PHE A 1 294 ? -19.227 -24.592 27.302 1.00 93.94 294 PHE A C 1
ATOM 2171 O O . PHE A 1 294 ? -20.028 -25.411 26.841 1.00 93.94 294 PHE A O 1
ATOM 2178 N N . GLU A 1 295 ? -19.310 -24.114 28.540 1.00 92.75 295 GLU A N 1
ATOM 2179 C CA . GLU A 1 295 ? -20.487 -24.321 29.376 1.00 92.75 295 GLU A CA 1
ATOM 2180 C C . GLU A 1 295 ? -21.741 -23.733 28.712 1.00 92.75 295 GLU A C 1
ATOM 2182 O O . GLU A 1 295 ? -21.688 -22.744 27.982 1.00 92.75 295 GLU A O 1
ATOM 2187 N N . GLY A 1 296 ? -22.906 -24.321 28.999 1.00 88.31 296 GLY A N 1
ATOM 2188 C CA . GLY A 1 296 ? -24.180 -23.864 28.433 1.00 88.31 296 GLY A CA 1
ATOM 2189 C C . GLY A 1 296 ? -24.678 -22.521 28.979 1.00 88.31 296 GLY A C 1
ATOM 2190 O O . GLY A 1 296 ? -25.696 -22.028 28.511 1.00 88.31 296 GLY A O 1
ATOM 2191 N N . SER A 1 297 ? -24.012 -21.939 29.977 1.00 91.75 297 SER A N 1
ATOM 2192 C CA . SER A 1 297 ? -24.393 -20.668 30.599 1.00 91.75 297 SER A CA 1
ATOM 2193 C C . SER A 1 297 ? -23.680 -19.480 29.961 1.00 91.75 297 SER A C 1
ATOM 2195 O O . SER A 1 297 ? -22.478 -19.557 29.742 1.00 91.75 297 SER A O 1
ATOM 2197 N N . ARG A 1 298 ? -24.373 -18.356 29.779 1.00 94.00 298 ARG A N 1
ATOM 2198 C CA . ARG A 1 298 ? -23.832 -17.117 29.201 1.00 94.00 298 ARG A CA 1
ATOM 2199 C C . ARG A 1 298 ? -24.120 -15.895 30.061 1.00 94.00 298 ARG A C 1
ATOM 2201 O O . ARG A 1 298 ? -25.120 -15.877 30.776 1.00 94.00 298 ARG A O 1
ATOM 2208 N N . VAL A 1 299 ? -23.305 -14.854 29.945 1.00 95.94 299 VAL A N 1
ATOM 2209 C CA . VAL A 1 299 ? -23.576 -13.532 30.528 1.00 95.94 299 VAL A CA 1
ATOM 2210 C C . VAL A 1 299 ? -24.781 -12.883 29.832 1.00 95.94 299 VAL A C 1
ATOM 2212 O O . VAL A 1 299 ? -24.805 -12.733 28.616 1.00 95.94 299 VAL A O 1
ATOM 2215 N N . VAL A 1 300 ? -25.789 -12.484 30.610 1.00 95.62 300 VAL A N 1
ATOM 2216 C CA . VAL A 1 300 ? -26.997 -11.772 30.140 1.00 95.62 300 VAL A CA 1
ATOM 2217 C C . VAL A 1 300 ? -27.085 -10.333 30.650 1.00 95.62 300 VAL A C 1
ATOM 2219 O O . VAL A 1 300 ? -27.866 -9.540 30.131 1.00 95.62 300 VAL A O 1
ATOM 2222 N N . PHE A 1 301 ? -26.282 -9.976 31.655 1.00 96.12 301 PHE A N 1
ATOM 2223 C CA . PHE A 1 301 ? -26.147 -8.607 32.148 1.00 96.12 301 PHE A CA 1
ATOM 2224 C C . PHE A 1 301 ? -24.731 -8.368 32.682 1.00 96.12 301 PHE A C 1
ATOM 2226 O O . PHE A 1 301 ? -24.184 -9.233 33.364 1.00 96.12 301 PHE A O 1
ATOM 2233 N N . GLY A 1 302 ? -24.180 -7.178 32.433 1.00 93.50 302 GLY A N 1
ATOM 2234 C CA . GLY A 1 302 ? -22.824 -6.777 32.827 1.00 93.50 302 GLY A CA 1
ATOM 2235 C C . GLY A 1 302 ? -21.856 -6.711 31.639 1.00 93.50 302 GLY A C 1
ATOM 2236 O O . GLY A 1 302 ? -22.097 -7.311 30.596 1.00 93.50 302 GLY A O 1
ATOM 2237 N N . LYS A 1 303 ? -20.765 -5.948 31.786 1.00 91.88 303 LYS A N 1
ATOM 2238 C CA . LYS A 1 303 ? -19.765 -5.730 30.725 1.00 91.88 303 LYS A CA 1
ATOM 2239 C C . LYS A 1 303 ? -18.880 -6.969 30.550 1.00 91.88 303 LYS A C 1
ATOM 2241 O O . LYS A 1 303 ? -18.326 -7.439 31.545 1.00 91.88 303 LYS A O 1
ATOM 2246 N N . ILE A 1 304 ? -18.714 -7.458 29.320 1.00 93.25 304 ILE A N 1
ATOM 2247 C CA . ILE A 1 304 ? -17.693 -8.448 28.926 1.00 93.25 304 ILE A CA 1
ATOM 2248 C C . ILE A 1 304 ? -16.399 -7.748 28.471 1.00 93.25 304 ILE A C 1
ATOM 2250 O O . ILE A 1 304 ? -16.399 -6.553 28.198 1.00 93.25 304 ILE A O 1
ATOM 2254 N N . GLY A 1 305 ? -15.285 -8.475 28.434 1.00 91.12 305 GLY A N 1
ATOM 2255 C CA . GLY A 1 305 ? -13.957 -7.918 28.156 1.00 91.12 305 GLY A CA 1
ATOM 2256 C C . GLY A 1 305 ? -13.289 -7.287 29.377 1.00 91.12 305 GLY A C 1
ATOM 2257 O O . GLY A 1 305 ? -13.575 -7.662 30.520 1.00 91.12 305 GLY A O 1
ATOM 2258 N N . ALA A 1 306 ? -12.358 -6.364 29.124 1.00 87.69 306 ALA A N 1
ATOM 2259 C CA . ALA A 1 306 ? -11.651 -5.636 30.169 1.00 87.69 306 ALA A CA 1
ATOM 2260 C C . ALA A 1 306 ? -12.588 -4.637 30.874 1.00 87.69 306 ALA A C 1
ATOM 2262 O O . ALA A 1 306 ? -13.253 -3.800 30.247 1.00 87.69 306 ALA A O 1
ATOM 2263 N N . SER A 1 307 ? -12.621 -4.720 32.203 1.00 85.19 307 SER A N 1
ATOM 2264 C CA . SER A 1 307 ? -13.328 -3.772 33.063 1.00 85.19 307 SER A CA 1
ATOM 2265 C C . SER A 1 307 ? -12.315 -2.857 33.737 1.00 85.19 307 SER A C 1
ATOM 2267 O O . SER A 1 307 ? -11.341 -3.338 34.313 1.00 85.19 307 SER A O 1
ATOM 2269 N N . GLU A 1 308 ? -12.547 -1.547 33.682 1.00 83.50 308 GLU A N 1
ATOM 2270 C CA . GLU A 1 308 ? -11.735 -0.585 34.423 1.00 83.50 308 GLU A CA 1
ATOM 2271 C C . GLU A 1 308 ? -12.107 -0.636 35.903 1.00 83.50 308 GLU A C 1
ATOM 2273 O O . GLU A 1 308 ? -13.209 -0.258 36.309 1.00 83.50 308 GLU A O 1
ATOM 2278 N N . THR A 1 309 ? -11.178 -1.112 36.724 1.00 84.00 309 THR A N 1
ATOM 2279 C CA . THR A 1 309 ? -11.343 -1.123 38.173 1.00 84.00 309 THR A CA 1
ATOM 2280 C C . THR A 1 309 ? -10.621 0.071 38.782 1.00 84.00 309 THR A C 1
ATOM 2282 O O . THR A 1 309 ? -9.406 0.193 38.647 1.00 84.00 309 THR A O 1
ATOM 2285 N N . ILE A 1 310 ? -11.333 0.942 39.506 1.00 85.12 310 ILE A N 1
ATOM 2286 C CA . ILE A 1 310 ? -10.691 2.083 40.192 1.00 85.12 310 ILE A CA 1
ATOM 2287 C C . ILE A 1 310 ? -10.142 1.709 41.573 1.00 85.12 310 ILE A C 1
ATOM 2289 O O . ILE A 1 310 ? -9.245 2.373 42.089 1.00 85.12 310 ILE A O 1
ATOM 2293 N N . ALA A 1 311 ? -10.725 0.691 42.210 1.00 89.25 311 ALA A N 1
ATOM 2294 C CA . ALA A 1 311 ? -10.351 0.196 43.529 1.00 89.25 311 ALA A CA 1
ATOM 2295 C C . ALA A 1 311 ? -11.033 -1.149 43.811 1.00 89.25 311 ALA A C 1
ATOM 2297 O O . ALA A 1 311 ? -11.991 -1.526 43.140 1.00 89.25 311 ALA A O 1
ATOM 2298 N N . SER A 1 312 ? -10.620 -1.806 44.890 1.00 91.56 312 SER A N 1
ATOM 2299 C CA . SER A 1 312 ? -11.327 -2.963 45.441 1.00 91.56 312 SER A CA 1
ATOM 2300 C C . SER A 1 312 ? -11.703 -2.687 46.898 1.00 91.56 312 SER A C 1
ATOM 2302 O O . SER A 1 312 ? -10.931 -2.091 47.658 1.00 91.56 312 SER A O 1
ATOM 2304 N N . LEU A 1 313 ? -12.903 -3.091 47.312 1.00 94.25 313 LEU A N 1
ATOM 2305 C CA . LEU A 1 313 ? -13.386 -2.923 48.681 1.00 94.25 313 LEU A CA 1
ATOM 2306 C C . LEU A 1 313 ? -13.322 -4.233 49.449 1.00 94.25 313 LEU A C 1
ATOM 2308 O O . LEU A 1 313 ? -13.802 -5.260 48.981 1.00 94.25 313 LEU A O 1
ATOM 2312 N N . VAL A 1 314 ? -12.771 -4.170 50.661 1.00 94.69 314 VAL A N 1
ATOM 2313 C CA . VAL A 1 314 ? -12.665 -5.342 51.530 1.00 94.69 314 VAL A CA 1
ATOM 2314 C C . VAL A 1 314 ? -14.042 -5.839 51.974 1.00 94.69 314 VAL A C 1
ATOM 2316 O O . VAL A 1 314 ? -14.902 -5.056 52.389 1.00 94.69 314 VAL A O 1
ATOM 2319 N N . ILE A 1 315 ? -14.199 -7.154 51.922 1.00 94.00 315 ILE A N 1
ATOM 2320 C CA . ILE A 1 315 ? -15.287 -7.944 52.483 1.00 94.00 315 ILE A CA 1
ATOM 2321 C C . ILE A 1 315 ? -14.658 -8.853 53.526 1.00 94.00 315 ILE A C 1
ATOM 2323 O O . ILE A 1 315 ? -13.667 -9.532 53.253 1.00 94.00 315 ILE A O 1
ATOM 2327 N N . SER A 1 316 ? -15.221 -8.850 54.722 1.00 94.19 316 SER A N 1
ATOM 2328 C CA . SER A 1 316 ? -14.743 -9.637 55.857 1.00 94.19 316 SER A CA 1
ATOM 2329 C C . SER A 1 316 ? -15.940 -10.071 56.706 1.00 94.19 316 SER A C 1
ATOM 2331 O O . SER A 1 316 ? -17.047 -9.573 56.480 1.00 94.19 316 SER A O 1
ATOM 2333 N N . PRO A 1 317 ? -15.761 -10.943 57.711 1.00 93.56 317 PRO A N 1
ATOM 2334 C CA . PRO A 1 317 ? -16.839 -11.283 58.641 1.00 93.56 317 PRO A CA 1
ATOM 2335 C C . PRO A 1 317 ? -17.444 -10.065 59.351 1.00 93.56 317 PRO A C 1
ATOM 2337 O O . PRO A 1 317 ? -18.602 -10.086 59.752 1.00 93.56 317 PRO A O 1
ATOM 2340 N N . GLU A 1 318 ? -16.676 -8.979 59.473 1.00 95.25 318 GLU A N 1
ATOM 2341 C CA . GLU A 1 318 ? -17.115 -7.716 60.074 1.00 95.25 318 GLU A CA 1
ATOM 2342 C C . GLU A 1 318 ? -17.673 -6.723 59.048 1.00 95.25 318 GLU A C 1
ATOM 2344 O O . GLU A 1 318 ? -18.210 -5.687 59.430 1.00 95.25 318 GLU A O 1
ATOM 2349 N N . ARG A 1 319 ? -17.535 -6.989 57.742 1.00 96.31 319 ARG A N 1
ATOM 2350 C CA . ARG A 1 319 ? -17.909 -6.042 56.689 1.00 96.31 319 ARG A CA 1
ATOM 2351 C C . ARG A 1 319 ? -18.601 -6.722 55.518 1.00 96.31 319 ARG A C 1
ATOM 2353 O O . ARG A 1 319 ? -17.976 -7.409 54.715 1.00 96.31 319 ARG A O 1
ATOM 2360 N N . THR A 1 320 ? -19.886 -6.420 55.380 1.00 97.12 320 THR A N 1
ATOM 2361 C CA . THR A 1 320 ? -20.738 -6.868 54.275 1.00 97.12 320 THR A CA 1
ATOM 2362 C C . THR A 1 320 ? -20.928 -5.745 53.261 1.00 97.12 320 THR A C 1
ATOM 2364 O O . THR A 1 320 ? -21.086 -4.584 53.647 1.00 97.12 320 THR A O 1
ATOM 2367 N N . LEU A 1 321 ? -20.947 -6.078 51.969 1.00 97.75 321 LEU A N 1
ATOM 2368 C CA . LEU A 1 321 ? -21.244 -5.136 50.887 1.00 97.75 321 LEU A CA 1
ATOM 2369 C C . LEU A 1 321 ? -22.578 -5.487 50.221 1.00 97.75 321 LEU A C 1
ATOM 2371 O O . LEU A 1 321 ? -22.930 -6.659 50.126 1.00 97.75 321 LEU A O 1
ATOM 2375 N N . ALA A 1 322 ? -23.313 -4.479 49.755 1.00 98.00 322 ALA A N 1
ATOM 2376 C CA . ALA A 1 322 ? -24.575 -4.658 49.047 1.00 98.00 322 ALA A CA 1
ATOM 2377 C C . ALA A 1 322 ? -24.655 -3.765 47.806 1.00 98.00 322 ALA A C 1
ATOM 2379 O O . ALA A 1 322 ? -24.710 -2.538 47.921 1.00 98.00 322 ALA A O 1
ATOM 2380 N N . GLN A 1 323 ? -24.672 -4.385 46.625 1.00 97.88 323 GLN A N 1
ATOM 2381 C CA . GLN A 1 323 ? -24.796 -3.707 45.335 1.00 97.88 323 GLN A CA 1
ATOM 2382 C C . GLN A 1 323 ? -26.267 -3.683 44.893 1.00 97.88 323 GLN A C 1
ATOM 2384 O O . GLN A 1 323 ? -26.874 -4.750 44.765 1.00 97.88 323 GLN A O 1
ATOM 2389 N N . PRO A 1 324 ? -26.863 -2.506 44.638 1.00 97.50 324 PRO A N 1
ATOM 2390 C CA . PRO A 1 324 ? -28.210 -2.439 44.093 1.00 97.50 324 PRO A CA 1
ATOM 2391 C C . PRO A 1 324 ? -28.226 -2.855 42.619 1.00 97.50 324 PRO A C 1
ATOM 2393 O O . PRO A 1 324 ? -27.348 -2.483 41.837 1.00 97.50 324 PRO A O 1
ATOM 2396 N N . VAL A 1 325 ? -29.269 -3.582 42.228 1.00 97.00 325 VAL A N 1
ATOM 2397 C CA . VAL A 1 325 ? -29.517 -4.041 40.858 1.00 97.00 325 VAL A CA 1
ATOM 2398 C C . VAL A 1 325 ? -30.929 -3.651 40.471 1.00 97.00 325 VAL A C 1
ATOM 2400 O O . VAL A 1 325 ? -31.892 -4.037 41.128 1.00 97.00 325 VAL A O 1
ATOM 2403 N N . LYS A 1 326 ? -31.058 -2.861 39.410 1.00 96.31 326 LYS A N 1
ATOM 2404 C CA . LYS A 1 326 ? -32.343 -2.498 38.814 1.00 96.31 326 LYS A CA 1
ATOM 2405 C C . LYS A 1 326 ? -32.194 -2.600 37.306 1.00 96.31 326 LYS A C 1
ATOM 2407 O O . LYS A 1 326 ? -31.436 -1.835 36.719 1.00 96.31 326 LYS A O 1
ATOM 2412 N N . LEU A 1 327 ? -32.902 -3.548 36.704 1.00 96.44 327 LEU A N 1
ATOM 2413 C CA . LEU A 1 327 ? -32.783 -3.847 35.281 1.00 96.44 327 LEU A CA 1
ATOM 2414 C C . LEU A 1 327 ? -33.939 -3.221 34.506 1.00 96.44 327 LEU A C 1
ATOM 2416 O O . LEU A 1 327 ? -35.073 -3.184 34.982 1.00 96.44 327 LEU A O 1
ATOM 2420 N N . ALA A 1 328 ? -33.649 -2.716 33.309 1.00 96.25 328 ALA A N 1
ATOM 2421 C CA . ALA A 1 328 ? -34.653 -2.094 32.445 1.00 96.25 328 ALA A CA 1
ATOM 2422 C C . ALA A 1 328 ? -35.586 -3.116 31.773 1.00 96.25 328 ALA A C 1
ATOM 2424 O O . ALA A 1 328 ? -36.629 -2.733 31.246 1.00 96.25 328 ALA A O 1
ATOM 2425 N N . VAL A 1 329 ? -35.218 -4.398 31.796 1.00 96.81 329 VAL A N 1
ATOM 2426 C CA . VAL A 1 329 ? -35.942 -5.529 31.207 1.00 96.81 329 VAL A CA 1
ATOM 2427 C C . VAL A 1 329 ? -35.911 -6.677 32.216 1.00 96.81 329 VAL A C 1
ATOM 2429 O O . VAL A 1 329 ? -34.963 -6.776 32.995 1.00 96.81 329 VAL A O 1
ATOM 2432 N N . GLU A 1 330 ? -36.943 -7.523 32.226 1.00 97.69 330 GLU A N 1
ATOM 2433 C CA . GLU A 1 330 ? -36.913 -8.758 33.014 1.00 97.69 330 GLU A CA 1
ATOM 2434 C C . GLU A 1 330 ? -35.732 -9.625 32.557 1.00 97.69 330 GLU A C 1
ATOM 2436 O O . GLU A 1 330 ? -35.548 -9.844 31.361 1.00 97.69 330 GLU A O 1
ATOM 2441 N N . THR A 1 331 ? -34.893 -10.083 33.486 1.00 97.88 331 THR A N 1
ATOM 2442 C CA . THR A 1 331 ? -33.696 -10.870 33.150 1.00 97.88 331 THR A CA 1
ATOM 2443 C C . THR A 1 331 ? -33.600 -12.093 34.059 1.00 97.88 331 THR A C 1
ATOM 2445 O O . THR A 1 331 ? -33.487 -11.931 35.278 1.00 97.88 331 THR A O 1
ATOM 2448 N N . PRO A 1 332 ? -33.655 -13.318 33.508 1.00 97.69 332 PRO A N 1
ATOM 2449 C CA . PRO A 1 332 ? -33.416 -14.525 34.283 1.00 97.69 332 PRO A CA 1
ATOM 2450 C C . PRO A 1 332 ? -31.918 -14.685 34.566 1.00 97.69 332 PRO A C 1
ATOM 2452 O O . PRO A 1 332 ? -31.078 -14.326 33.745 1.00 97.69 332 PRO A O 1
ATOM 2455 N N . ALA A 1 333 ? -31.579 -15.241 35.724 1.00 97.81 333 ALA A N 1
ATOM 2456 C CA . ALA A 1 333 ? -30.213 -15.557 36.104 1.00 97.81 333 ALA A CA 1
ATOM 2457 C C . ALA A 1 333 ? -30.150 -16.916 36.806 1.00 97.81 333 ALA A C 1
ATOM 2459 O O . ALA A 1 333 ? -30.939 -17.211 37.699 1.00 97.81 333 ALA A O 1
ATOM 2460 N N . THR A 1 334 ? -29.181 -17.735 36.420 1.00 97.38 334 THR A N 1
ATOM 2461 C CA . THR A 1 334 ? -28.831 -19.007 37.066 1.00 97.38 334 THR A CA 1
ATOM 2462 C C . THR A 1 334 ? -27.518 -18.909 37.839 1.00 97.38 334 THR A C 1
ATOM 2464 O O . THR A 1 334 ? -27.237 -19.761 38.675 1.00 97.38 334 THR A O 1
ATOM 2467 N N . ALA A 1 335 ? -26.701 -17.886 37.582 1.00 97.25 335 ALA A N 1
ATOM 2468 C CA . ALA A 1 335 ? -25.497 -17.601 38.355 1.00 97.25 335 ALA A CA 1
ATOM 2469 C C . ALA A 1 335 ? -25.176 -16.101 38.348 1.00 97.25 335 ALA A C 1
ATOM 2471 O O . ALA A 1 335 ? -25.692 -15.349 37.517 1.00 97.25 335 ALA A O 1
ATOM 2472 N N . ILE A 1 336 ? -24.327 -15.673 39.280 1.00 97.50 336 ILE A N 1
ATOM 2473 C CA . ILE A 1 336 ? -23.840 -14.294 39.376 1.00 97.50 336 ILE A CA 1
ATOM 2474 C C . ILE A 1 336 ? -22.320 -14.320 39.496 1.00 97.50 336 ILE A C 1
ATOM 2476 O O . ILE A 1 336 ? -21.799 -14.919 40.437 1.00 97.50 336 ILE A O 1
ATOM 2480 N N . ASP A 1 337 ? -21.629 -13.652 38.575 1.00 96.00 337 ASP A N 1
ATOM 2481 C CA . ASP A 1 337 ? -20.171 -13.571 38.585 1.00 96.00 337 ASP A CA 1
ATOM 2482 C C . ASP A 1 337 ? -19.703 -12.256 39.208 1.00 96.00 337 ASP A C 1
ATOM 2484 O O . ASP A 1 337 ? -20.288 -11.189 38.995 1.00 96.00 337 ASP A O 1
ATOM 2488 N N . LEU A 1 338 ? -18.630 -12.343 39.985 1.00 94.88 338 LEU A N 1
ATOM 2489 C CA . LEU A 1 338 ? -18.108 -11.286 40.837 1.00 94.88 338 LEU A CA 1
ATOM 2490 C C . LEU A 1 338 ? -16.588 -11.207 40.626 1.00 94.88 338 LEU A C 1
ATOM 2492 O O . LEU A 1 338 ? -15.902 -12.196 40.888 1.00 94.88 338 LEU A O 1
ATOM 2496 N N . PRO A 1 339 ? -16.032 -10.072 40.177 1.00 94.00 339 PRO A N 1
ATOM 2497 C CA . PRO A 1 339 ? -14.591 -9.884 40.101 1.00 94.00 339 PRO A CA 1
ATOM 2498 C C . PRO A 1 339 ? -14.039 -9.639 41.508 1.00 94.00 339 PRO A C 1
ATOM 2500 O O . PRO A 1 339 ? -14.446 -8.705 42.210 1.00 94.00 339 PRO A O 1
ATOM 2503 N N . LEU A 1 340 ? -13.140 -10.522 41.935 1.00 91.19 340 LEU A N 1
ATOM 2504 C CA . LEU A 1 340 ? -12.583 -10.548 43.278 1.00 91.19 340 LEU A CA 1
ATOM 2505 C C . LEU A 1 340 ? -11.055 -10.469 43.223 1.00 91.19 340 LEU A C 1
ATOM 2507 O O . LEU A 1 340 ? -10.384 -11.367 42.712 1.00 91.19 340 LEU A O 1
ATOM 2511 N N . ALA A 1 341 ? -10.492 -9.422 43.821 1.00 85.44 341 ALA A N 1
ATOM 2512 C CA . ALA A 1 341 ? -9.054 -9.262 43.972 1.00 85.44 341 ALA A CA 1
ATOM 2513 C C . ALA A 1 341 ? -8.538 -9.963 45.240 1.00 85.44 341 ALA A C 1
ATOM 2515 O O . ALA A 1 341 ? -9.185 -9.955 46.291 1.00 85.44 341 ALA A O 1
ATOM 2516 N N . ASN A 1 342 ? -7.330 -10.533 45.147 1.00 69.88 342 ASN A N 1
ATOM 2517 C CA . ASN A 1 342 ? -6.526 -11.004 46.285 1.00 69.88 342 ASN A CA 1
ATOM 2518 C C . ASN A 1 342 ? -7.284 -11.896 47.294 1.00 69.88 342 ASN A C 1
ATOM 2520 O O . ASN A 1 342 ? -7.230 -11.677 48.506 1.00 69.88 342 ASN A O 1
ATOM 2524 N N . THR A 1 343 ? -8.015 -12.900 46.808 1.00 63.31 343 THR A N 1
ATOM 2525 C CA . THR A 1 343 ? -8.591 -13.921 47.691 1.00 63.31 343 THR A CA 1
ATOM 2526 C C . THR A 1 343 ? -7.503 -14.940 48.038 1.00 63.31 343 THR A C 1
ATOM 2528 O O . THR A 1 343 ? -6.760 -15.386 47.171 1.00 63.31 343 THR A O 1
ATOM 2531 N N . GLN A 1 344 ? -7.350 -15.332 49.304 1.00 65.12 344 GLN A N 1
ATOM 2532 C CA . GLN A 1 344 ? -6.628 -16.578 49.572 1.00 65.12 344 GLN A CA 1
ATOM 2533 C C . GLN A 1 344 ? -7.588 -17.725 49.211 1.00 65.12 344 GLN A C 1
ATOM 2535 O O . GLN A 1 344 ? -8.627 -17.857 49.873 1.00 65.12 344 GLN A O 1
ATOM 2540 N N . PRO A 1 345 ? -7.318 -18.516 48.152 1.00 58.09 345 PRO A N 1
ATOM 2541 C CA . PRO A 1 345 ? -8.258 -19.530 47.687 1.00 58.09 345 PRO A CA 1
ATOM 2542 C C . PRO A 1 345 ? -8.568 -20.522 48.815 1.00 58.09 345 PRO A C 1
ATOM 2544 O O . PRO A 1 345 ? -7.664 -21.036 49.472 1.00 58.09 345 PRO A O 1
ATOM 2547 N N . GLY A 1 346 ? -9.861 -20.751 49.059 1.00 60.28 346 GLY A N 1
ATOM 2548 C CA . GLY A 1 346 ? -10.359 -21.657 50.101 1.00 60.28 346 GLY A CA 1
ATOM 2549 C C . GLY A 1 346 ? -10.497 -21.066 51.511 1.00 60.28 346 GLY A C 1
ATOM 2550 O O . GLY A 1 346 ? -10.939 -21.784 52.402 1.00 60.28 346 GLY A O 1
ATOM 2551 N N . ILE A 1 347 ? -10.159 -19.789 51.735 1.00 58.38 347 ILE A N 1
ATOM 2552 C CA . ILE A 1 347 ? -10.153 -19.192 53.088 1.00 58.38 347 ILE A CA 1
ATOM 2553 C C . ILE A 1 347 ? -11.323 -18.221 53.314 1.00 58.38 347 ILE A C 1
ATOM 2555 O O . ILE A 1 347 ? -11.773 -18.077 54.447 1.00 58.38 347 ILE A O 1
ATOM 2559 N N . ALA A 1 348 ? -11.851 -17.599 52.252 1.00 63.44 348 ALA A N 1
ATOM 2560 C CA . ALA A 1 348 ? -12.781 -16.471 52.368 1.00 63.44 348 ALA A CA 1
ATOM 2561 C C . ALA A 1 348 ? -14.275 -16.828 52.623 1.00 63.44 348 ALA A C 1
ATOM 2563 O O . ALA A 1 348 ? -15.081 -15.932 52.854 1.00 63.44 348 ALA A O 1
ATOM 2564 N N . GLY A 1 349 ? -14.679 -18.107 52.529 1.00 85.50 349 GLY A N 1
ATOM 2565 C CA . GLY A 1 349 ? -16.064 -18.563 52.774 1.00 85.50 349 GLY A CA 1
ATOM 2566 C C . GLY A 1 349 ? -17.165 -17.615 52.262 1.00 85.50 349 GLY A C 1
ATOM 2567 O O . GLY A 1 349 ? -18.021 -17.203 53.044 1.00 85.50 349 GLY A O 1
ATOM 2568 N N . LEU A 1 350 ? -17.091 -17.182 50.998 1.00 93.31 350 LEU A N 1
ATOM 2569 C CA . LEU A 1 350 ? -17.939 -16.110 50.468 1.00 93.31 350 LEU A CA 1
ATOM 2570 C C . LEU A 1 350 ? -19.355 -16.602 50.152 1.00 93.31 350 LEU A C 1
ATOM 2572 O O . LEU A 1 350 ? -19.538 -17.626 49.494 1.00 93.31 350 LEU A O 1
ATOM 2576 N N . HIS A 1 351 ? -20.352 -15.820 50.560 1.00 95.25 351 HIS A N 1
ATOM 2577 C CA . HIS A 1 351 ? -21.765 -16.067 50.290 1.00 95.25 351 HIS A CA 1
ATOM 2578 C C . HIS A 1 351 ? -22.431 -14.839 49.675 1.00 95.25 351 HIS A C 1
ATOM 2580 O O . HIS A 1 351 ? -22.351 -13.733 50.212 1.00 95.25 351 HIS A O 1
ATOM 2586 N N . LEU A 1 352 ? -23.127 -15.059 48.561 1.00 97.50 352 LEU A N 1
ATOM 2587 C CA . LEU A 1 352 ? -23.941 -14.062 47.884 1.00 97.50 352 LEU A CA 1
ATOM 2588 C C . LEU A 1 352 ? -25.421 -14.327 48.176 1.00 97.50 352 LEU A C 1
ATOM 2590 O O . LEU A 1 352 ? -25.900 -15.446 48.001 1.00 97.50 352 LEU A O 1
ATOM 2594 N N . ALA A 1 353 ? -26.153 -13.295 48.582 1.00 97.94 353 ALA A N 1
ATOM 2595 C CA . ALA A 1 353 ? -27.600 -13.335 48.761 1.00 97.94 353 ALA A CA 1
ATOM 2596 C C . ALA A 1 353 ? -28.284 -12.263 47.906 1.00 97.94 353 ALA A C 1
ATOM 2598 O O . ALA A 1 353 ? -27.817 -11.127 47.842 1.00 97.94 353 ALA A O 1
ATOM 2599 N N . ILE A 1 354 ? -29.417 -12.612 47.296 1.00 98.44 354 ILE A N 1
ATOM 2600 C CA . ILE A 1 354 ? -30.310 -11.656 46.635 1.00 98.44 354 ILE A CA 1
ATOM 2601 C C . ILE A 1 354 ? -31.399 -11.264 47.633 1.00 98.44 354 ILE A C 1
ATOM 2603 O O . ILE A 1 354 ? -32.084 -12.138 48.167 1.00 98.44 354 ILE A O 1
ATOM 2607 N N . GLN A 1 355 ? -31.562 -9.968 47.894 1.00 98.25 355 GLN A N 1
ATOM 2608 C CA . GLN A 1 355 ? -32.556 -9.444 48.838 1.00 98.25 355 GLN A CA 1
ATOM 2609 C C . GLN A 1 355 ? -33.514 -8.438 48.189 1.00 98.25 355 GLN A C 1
ATOM 2611 O O . GLN A 1 355 ? -33.159 -7.769 47.214 1.00 98.25 355 GLN A O 1
ATOM 2616 N N . GLU A 1 356 ? -34.721 -8.306 48.751 1.00 98.00 356 GLU A N 1
ATOM 2617 C CA . GLU A 1 356 ? -35.677 -7.258 48.360 1.00 98.00 356 GLU A CA 1
ATOM 2618 C C . GLU A 1 356 ? -35.190 -5.865 48.784 1.00 98.00 356 GLU A C 1
ATOM 2620 O O . GLU A 1 356 ? -34.487 -5.719 49.790 1.00 98.00 356 GLU A O 1
ATOM 2625 N N . ASP A 1 357 ? -35.594 -4.835 48.040 1.00 97.69 357 ASP A N 1
ATOM 2626 C CA . ASP A 1 357 ? -35.380 -3.434 48.407 1.00 97.69 357 ASP A CA 1
ATOM 2627 C C . ASP A 1 357 ? -36.387 -2.964 49.467 1.00 97.69 357 ASP A C 1
ATOM 2629 O O . ASP A 1 357 ? -37.593 -3.142 49.320 1.00 97.69 357 ASP A O 1
ATOM 2633 N N . ALA A 1 358 ? -35.888 -2.300 50.507 1.00 96.25 358 ALA A N 1
ATOM 2634 C CA . ALA A 1 358 ? -36.664 -1.573 51.503 1.00 96.25 358 ALA A CA 1
ATOM 2635 C C . ALA A 1 358 ? -36.187 -0.115 51.542 1.00 96.25 358 ALA A C 1
ATOM 2637 O O . ALA A 1 358 ? -35.258 0.231 52.271 1.00 96.25 358 ALA A O 1
ATOM 2638 N N . ASP A 1 359 ? -36.822 0.732 50.727 1.00 93.31 359 ASP A N 1
ATOM 2639 C CA . ASP A 1 359 ? -36.546 2.175 50.641 1.00 93.31 359 ASP A CA 1
ATOM 2640 C C . ASP A 1 359 ? -35.072 2.503 50.320 1.00 93.31 359 ASP A C 1
ATOM 2642 O O . ASP A 1 359 ? -34.397 3.283 50.994 1.00 93.31 359 ASP A O 1
ATOM 2646 N N . GLY A 1 360 ? -34.530 1.858 49.281 1.00 93.75 360 GLY A N 1
ATOM 2647 C CA . GLY A 1 360 ? -33.151 2.087 48.847 1.00 93.75 360 GLY A CA 1
ATOM 2648 C C . GLY A 1 360 ? -32.092 1.443 49.742 1.00 93.75 360 GLY A C 1
ATOM 2649 O O . GLY A 1 360 ? -30.942 1.893 49.723 1.00 93.75 360 GLY A O 1
ATOM 2650 N N . LYS A 1 361 ? -32.452 0.401 50.500 1.00 96.38 361 LYS A N 1
ATOM 2651 C CA . LYS A 1 361 ? -31.547 -0.442 51.297 1.00 96.38 361 LYS A CA 1
ATOM 2652 C C . LYS A 1 361 ? -31.962 -1.917 51.208 1.00 96.38 361 LYS A C 1
ATOM 2654 O O . LYS A 1 361 ? -33.133 -2.190 50.944 1.00 96.38 361 LYS A O 1
ATOM 2659 N N . PRO A 1 362 ? -31.057 -2.873 51.475 1.00 97.31 362 PRO A N 1
ATOM 2660 C CA . PRO A 1 362 ? -31.429 -4.278 51.623 1.00 97.31 362 PRO A CA 1
ATOM 2661 C C . PRO A 1 362 ? -32.435 -4.475 52.769 1.00 97.31 362 PRO A C 1
ATOM 2663 O O . PRO A 1 362 ? -32.204 -4.013 53.887 1.00 97.31 362 PRO A O 1
ATOM 2666 N N . SER A 1 363 ? -33.548 -5.161 52.497 1.00 95.88 363 SER A N 1
ATOM 2667 C CA . SER A 1 363 ? -34.625 -5.422 53.471 1.00 95.88 363 SER A CA 1
ATOM 2668 C C . SER A 1 363 ? -34.280 -6.461 54.545 1.00 95.88 363 SER A C 1
ATOM 2670 O O . SER A 1 363 ? -34.948 -6.517 55.575 1.00 95.88 363 SER A O 1
ATOM 2672 N N . GLY A 1 364 ? -33.276 -7.312 54.299 1.00 94.00 364 GLY A N 1
ATOM 2673 C CA . GLY A 1 364 ? -32.998 -8.516 55.087 1.00 94.00 364 GLY A CA 1
ATOM 2674 C C . GLY A 1 364 ? -33.764 -9.763 54.622 1.00 94.00 364 GLY A C 1
ATOM 2675 O O . GLY A 1 364 ? -33.362 -10.874 54.965 1.00 94.00 364 GLY A O 1
ATOM 2676 N N . THR A 1 365 ? -34.812 -9.620 53.802 1.00 96.88 365 THR A N 1
ATOM 2677 C CA . THR A 1 365 ? -35.533 -10.758 53.209 1.00 96.88 365 THR A CA 1
ATOM 2678 C C . THR A 1 365 ? -34.683 -11.383 52.105 1.00 96.88 365 THR A C 1
ATOM 2680 O O . THR A 1 365 ? -34.554 -10.820 51.017 1.00 96.88 365 THR A O 1
ATOM 2683 N N . VAL A 1 366 ? -34.091 -12.548 52.380 1.00 97.62 366 VAL A N 1
ATOM 2684 C CA . VAL A 1 366 ? -33.297 -13.313 51.407 1.00 97.62 366 VAL A CA 1
ATOM 2685 C C . VAL A 1 366 ? -34.227 -14.077 50.469 1.00 97.62 366 VAL A C 1
ATOM 2687 O O . VAL A 1 366 ? -34.948 -14.973 50.898 1.00 97.62 366 VAL A O 1
ATOM 2690 N N . LEU A 1 367 ? -34.184 -13.731 49.185 1.00 97.75 367 LEU A N 1
ATOM 2691 C CA . LEU A 1 367 ? -34.954 -14.386 48.128 1.00 97.75 367 LEU A CA 1
ATOM 2692 C C . LEU A 1 367 ? -34.272 -15.670 47.644 1.00 97.75 367 LEU A C 1
ATOM 2694 O O . LEU A 1 367 ? -34.925 -16.677 47.396 1.00 97.75 367 LEU A O 1
ATOM 2698 N N . THR A 1 368 ? -32.948 -15.626 47.505 1.00 98.06 368 THR A N 1
ATOM 2699 C CA . THR A 1 368 ? -32.097 -16.773 47.173 1.00 98.06 368 THR A CA 1
ATOM 2700 C C . THR A 1 368 ? -30.659 -16.475 47.596 1.00 98.06 368 THR A C 1
ATOM 2702 O O . THR A 1 368 ? -30.288 -15.309 47.770 1.00 98.06 368 THR A O 1
ATOM 2705 N N . SER A 1 369 ? -29.844 -17.508 47.786 1.00 97.12 369 SER A N 1
ATOM 2706 C CA . SER A 1 369 ? -28.428 -17.362 48.120 1.00 97.12 369 SER A CA 1
ATOM 2707 C C . SER A 1 369 ? -27.588 -18.505 47.561 1.00 97.12 369 SER A C 1
ATOM 2709 O O . SER A 1 369 ? -28.086 -19.599 47.299 1.00 97.12 369 SER A O 1
ATOM 2711 N N . ALA A 1 370 ? -26.300 -18.232 47.369 1.00 97.19 370 ALA A N 1
ATOM 2712 C CA . ALA A 1 370 ? -25.328 -19.171 46.833 1.00 97.19 370 ALA A CA 1
ATOM 2713 C C . ALA A 1 370 ? -23.936 -18.918 47.427 1.00 97.19 370 ALA A C 1
ATOM 2715 O O . ALA A 1 370 ? -23.599 -17.793 47.805 1.00 97.19 370 ALA A O 1
ATOM 2716 N N . ALA A 1 371 ? -23.126 -19.971 47.521 1.00 95.31 371 ALA A N 1
ATOM 2717 C CA . ALA A 1 371 ? -21.702 -19.832 47.815 1.00 95.31 371 ALA A CA 1
ATOM 2718 C C . ALA A 1 371 ? -20.966 -19.330 46.563 1.00 95.31 371 ALA A C 1
ATOM 2720 O O . ALA A 1 371 ? -21.297 -19.743 45.451 1.00 95.31 371 ALA A O 1
ATOM 2721 N N . VAL A 1 372 ? -19.972 -18.457 46.740 1.00 93.44 372 VAL A N 1
ATOM 2722 C CA . VAL A 1 372 ? -19.132 -17.966 45.639 1.00 93.44 372 VAL A CA 1
ATOM 2723 C C . VAL A 1 372 ? -17.910 -18.868 45.506 1.00 93.44 372 VAL A C 1
ATOM 2725 O O . VAL A 1 372 ? -17.123 -19.004 46.445 1.00 93.44 372 VAL A O 1
ATOM 2728 N N . VAL A 1 373 ? -17.731 -19.461 44.330 1.00 90.81 373 VAL A N 1
ATOM 2729 C CA . VAL A 1 373 ? -16.542 -20.245 43.986 1.00 90.81 373 VAL A CA 1
ATOM 2730 C C . VAL A 1 373 ? -15.577 -19.344 43.228 1.00 90.81 373 VAL A C 1
ATOM 2732 O O . VAL A 1 373 ? -15.969 -18.703 42.259 1.00 90.81 373 VAL A O 1
ATOM 2735 N N . VAL A 1 374 ? -14.321 -19.282 43.671 1.00 84.94 374 VAL A N 1
ATOM 2736 C CA . VAL A 1 374 ? -13.270 -18.479 43.032 1.00 84.94 374 VAL A CA 1
ATOM 2737 C C . VAL A 1 374 ? -12.162 -19.414 42.576 1.00 84.94 374 VAL A C 1
ATOM 2739 O O . VAL A 1 374 ? -11.682 -20.240 43.357 1.00 84.94 374 VAL A O 1
ATOM 2742 N N . GLU A 1 375 ? -11.755 -19.286 41.319 1.00 78.25 375 GLU A N 1
ATOM 2743 C CA . GLU A 1 375 ? -10.568 -19.968 40.810 1.00 78.25 375 GLU A CA 1
ATOM 2744 C C . GLU A 1 375 ? -9.298 -19.406 41.463 1.00 78.25 375 GLU A C 1
ATOM 2746 O O . GLU A 1 375 ? -9.301 -18.328 42.058 1.00 78.25 375 GLU A O 1
ATOM 2751 N N . LYS A 1 376 ? -8.193 -20.156 41.404 1.00 69.69 376 LYS A N 1
ATOM 2752 C CA . LYS A 1 376 ? -6.943 -19.786 42.080 1.00 69.69 376 LYS A CA 1
ATOM 2753 C C . LYS A 1 376 ? -6.441 -18.427 41.553 1.00 69.69 376 LYS A C 1
ATOM 2755 O O . LYS A 1 376 ? -6.055 -18.357 40.388 1.00 69.69 376 LYS A O 1
ATOM 2760 N N . PRO A 1 377 ? -6.394 -17.366 42.378 1.00 63.25 377 PRO A N 1
ATOM 2761 C CA . PRO A 1 377 ? -6.028 -16.047 41.892 1.00 63.25 377 PRO A CA 1
ATOM 2762 C C . PRO A 1 377 ? -4.538 -15.935 41.595 1.00 63.25 377 PRO A C 1
ATOM 2764 O O . PRO A 1 377 ? -3.696 -16.490 42.311 1.00 63.25 377 PRO A O 1
ATOM 2767 N N . VAL A 1 378 ? -4.216 -15.166 40.556 1.00 63.69 378 VAL A N 1
ATOM 2768 C CA . VAL A 1 378 ? -2.847 -14.732 40.279 1.00 63.69 378 VAL A CA 1
ATOM 2769 C C . VAL A 1 378 ? -2.554 -13.509 41.164 1.00 63.69 378 VAL A C 1
ATOM 2771 O O . VAL A 1 378 ? -3.364 -12.573 41.181 1.00 63.69 378 VAL A O 1
ATOM 2774 N N . PRO A 1 379 ? -1.442 -13.486 41.928 1.00 65.06 379 PRO A N 1
ATOM 2775 C CA . PRO A 1 379 ? -1.104 -12.360 42.797 1.00 65.06 379 PRO A CA 1
ATOM 2776 C C . PRO A 1 379 ? -1.134 -11.020 42.050 1.00 65.06 379 PRO A C 1
ATOM 2778 O O . PRO A 1 379 ? -0.516 -10.887 40.999 1.00 65.06 379 PRO A O 1
ATOM 2781 N N . GLY A 1 380 ? -1.839 -10.027 42.600 1.00 70.56 380 GLY A N 1
ATOM 2782 C CA . GLY A 1 380 ? -1.939 -8.685 42.008 1.00 70.56 380 GLY A CA 1
ATOM 2783 C C . GLY A 1 380 ? -2.997 -8.518 40.911 1.00 70.56 380 GLY A C 1
ATOM 2784 O O . GLY A 1 380 ? -3.109 -7.426 40.365 1.00 70.56 380 GLY A O 1
ATOM 2785 N N . SER A 1 381 ? -3.791 -9.552 40.617 1.00 78.94 381 SER A N 1
ATOM 2786 C CA . SER A 1 381 ? -4.902 -9.491 39.659 1.00 78.94 381 SER A CA 1
ATOM 2787 C C . SER A 1 381 ? -6.250 -9.803 40.317 1.00 78.94 381 SER A C 1
ATOM 2789 O O . SER A 1 381 ? -6.313 -10.362 41.420 1.00 78.94 381 SER A O 1
ATOM 2791 N N . SER A 1 382 ? -7.326 -9.424 39.632 1.00 86.12 382 SER A N 1
ATOM 2792 C CA . SER A 1 382 ? -8.692 -9.807 39.979 1.00 86.12 382 SER A CA 1
ATOM 2793 C C . SER A 1 382 ? -9.093 -11.059 39.214 1.00 86.12 382 SER A C 1
ATOM 2795 O O . SER A 1 382 ? -8.785 -11.188 38.029 1.00 86.12 382 SER A O 1
ATOM 2797 N N . VAL A 1 383 ? -9.780 -11.979 39.887 1.00 88.81 383 VAL A N 1
ATOM 2798 C CA . VAL A 1 383 ? -10.336 -13.185 39.271 1.00 88.81 383 VAL A CA 1
ATOM 2799 C C . VAL A 1 383 ? -11.841 -13.186 39.451 1.00 88.81 383 VAL A C 1
ATOM 2801 O O . VAL A 1 383 ? -12.358 -12.880 40.524 1.00 88.81 383 VAL A O 1
ATOM 2804 N N . TRP A 1 384 ? -12.551 -13.541 38.388 1.00 91.62 384 TRP A N 1
ATOM 2805 C CA . TRP A 1 384 ? -13.994 -13.713 38.436 1.00 91.62 384 TRP A CA 1
ATOM 2806 C C . TRP A 1 384 ? -14.337 -14.985 39.218 1.00 91.62 384 TRP A C 1
ATOM 2808 O O . TRP A 1 384 ? -13.957 -16.087 38.830 1.00 91.62 384 TRP A O 1
ATOM 2818 N N . GLY A 1 385 ? -15.039 -14.824 40.337 1.00 92.06 385 GLY A N 1
ATOM 2819 C CA . GLY A 1 385 ? -15.723 -15.912 41.025 1.00 92.06 385 GLY A CA 1
ATOM 2820 C C . GLY A 1 385 ? -17.182 -15.992 40.592 1.00 92.06 385 GLY A C 1
ATOM 2821 O O . GLY A 1 385 ? -17.750 -14.986 40.180 1.00 92.06 385 GLY A O 1
ATOM 2822 N N . SER A 1 386 ? -17.802 -17.163 40.713 1.00 94.50 386 SER A N 1
ATOM 2823 C CA . SER A 1 386 ? -19.202 -17.375 40.333 1.00 94.50 386 SER A CA 1
ATOM 2824 C C . SER A 1 386 ? -20.021 -17.958 41.477 1.00 94.50 386 SER A C 1
ATOM 2826 O O . SER A 1 386 ? -19.580 -18.856 42.198 1.00 94.50 386 SER A O 1
ATOM 2828 N N . ALA A 1 387 ? -21.229 -17.428 41.649 1.00 96.12 387 ALA A N 1
ATOM 2829 C CA . ALA A 1 387 ? -22.223 -17.885 42.608 1.00 96.12 387 ALA A CA 1
ATOM 2830 C C . ALA A 1 387 ? -23.373 -18.577 41.866 1.00 96.12 387 ALA A C 1
ATOM 2832 O O . ALA A 1 387 ? -24.284 -17.914 41.365 1.00 96.12 387 ALA A O 1
ATOM 2833 N N . ALA A 1 388 ? -23.328 -19.908 41.782 1.00 96.44 388 ALA A N 1
ATOM 2834 C CA . ALA A 1 388 ? -24.373 -20.700 41.136 1.00 96.44 388 ALA A CA 1
ATOM 2835 C C . ALA A 1 388 ? -25.647 -20.709 41.994 1.00 96.44 388 ALA A C 1
ATOM 2837 O O . ALA A 1 388 ? -25.645 -21.213 43.119 1.00 96.44 388 ALA A O 1
ATOM 2838 N N . LEU A 1 389 ? -26.734 -20.142 41.471 1.00 97.00 389 LEU A N 1
ATOM 2839 C CA . LEU A 1 389 ? -28.004 -20.065 42.183 1.00 97.00 389 LEU A CA 1
ATOM 2840 C C . LEU A 1 389 ? -28.666 -21.454 42.232 1.00 97.00 389 LEU A C 1
ATOM 2842 O O . LEU A 1 389 ? -28.596 -22.202 41.257 1.00 97.00 389 LEU A O 1
ATOM 2846 N N . PRO A 1 390 ? -29.348 -21.811 43.336 1.00 96.62 390 PRO A N 1
ATOM 2847 C CA . PRO A 1 390 ? -29.999 -23.118 43.473 1.00 96.62 390 PRO A CA 1
ATOM 2848 C C . PRO A 1 390 ? -31.171 -23.326 42.497 1.00 96.62 390 PRO A C 1
ATOM 2850 O O . PRO A 1 390 ? -31.568 -24.461 42.247 1.00 96.62 390 PRO A O 1
ATOM 2853 N N . ALA A 1 391 ? -31.731 -22.238 41.964 1.00 96.19 391 ALA A N 1
ATOM 2854 C CA . ALA A 1 391 ? -32.759 -22.217 40.930 1.00 96.19 391 ALA A CA 1
ATOM 2855 C C . ALA A 1 391 ? -32.641 -20.917 40.115 1.00 96.19 391 ALA A C 1
ATOM 2857 O O . ALA A 1 391 ? -32.023 -19.953 40.576 1.00 96.19 391 ALA A O 1
ATOM 2858 N N . GLU A 1 392 ? -33.259 -20.880 38.930 1.00 97.44 392 GLU A N 1
ATOM 2859 C CA . GLU A 1 392 ? -33.401 -19.652 38.139 1.00 97.44 392 GLU A CA 1
ATOM 2860 C C . GLU A 1 392 ? -34.072 -18.555 38.977 1.00 97.44 392 GLU A C 1
ATOM 2862 O O . GLU A 1 392 ? -35.165 -18.739 39.516 1.00 97.44 392 GLU A O 1
ATOM 2867 N N . PHE A 1 393 ? -33.420 -17.399 39.066 1.00 98.12 393 PHE A N 1
ATOM 2868 C CA . PHE A 1 393 ? -33.975 -16.197 39.666 1.00 98.12 393 PHE A CA 1
ATOM 2869 C C . PHE A 1 393 ? -34.298 -15.178 38.577 1.00 98.12 393 PHE A C 1
ATOM 2871 O O . PHE A 1 393 ? -33.446 -14.854 37.751 1.00 98.12 393 PHE A O 1
ATOM 2878 N N . ARG A 1 394 ? -35.517 -14.638 38.583 1.00 98.00 394 ARG A N 1
ATOM 2879 C CA . ARG A 1 394 ? -35.951 -13.621 37.620 1.00 98.00 394 ARG A CA 1
ATOM 2880 C C . ARG A 1 394 ? -35.896 -12.241 38.249 1.00 98.00 394 ARG A C 1
ATOM 2882 O O . ARG A 1 394 ? -36.668 -11.931 39.154 1.00 98.00 394 ARG A O 1
ATOM 2889 N N . PHE A 1 395 ? -34.992 -11.406 37.748 1.00 98.25 395 PHE A N 1
ATOM 2890 C CA . PHE A 1 395 ? -34.968 -9.990 38.082 1.00 98.25 395 PHE A CA 1
ATOM 2891 C C . PHE A 1 395 ? -36.104 -9.300 37.327 1.00 98.25 395 PHE A C 1
ATOM 2893 O O . PHE A 1 395 ? -36.020 -9.136 36.113 1.00 98.25 395 PHE A O 1
ATOM 2900 N N . GLU A 1 396 ? -37.172 -8.918 38.028 1.00 98.12 396 GLU A N 1
ATOM 2901 C CA . GLU A 1 396 ? -38.318 -8.230 37.427 1.00 98.12 396 GLU A CA 1
ATOM 2902 C C . GLU A 1 396 ? -37.921 -6.853 36.871 1.00 98.12 396 GLU A C 1
ATOM 2904 O O . GLU A 1 396 ? -37.110 -6.119 37.449 1.00 98.12 396 GLU A O 1
ATOM 2909 N N . GLN A 1 397 ? -38.555 -6.475 35.761 1.00 97.75 397 GLN A N 1
ATOM 2910 C CA . GLN A 1 397 ? -38.345 -5.186 35.115 1.00 97.75 397 GLN A CA 1
ATOM 2911 C C . GLN A 1 397 ? -38.574 -4.021 36.091 1.00 97.75 397 GLN A C 1
ATOM 2913 O O . GLN A 1 397 ? -39.615 -3.915 36.735 1.00 97.75 397 GLN A O 1
ATOM 2918 N N . ASN A 1 398 ? -37.618 -3.093 36.155 1.00 96.19 398 ASN A N 1
ATOM 2919 C CA . ASN A 1 398 ? -37.648 -1.882 36.977 1.00 96.19 398 ASN A CA 1
ATOM 2920 C C . ASN A 1 398 ? -37.810 -2.102 38.493 1.00 96.19 398 ASN A C 1
ATOM 2922 O O . ASN A 1 398 ? -37.913 -1.117 39.235 1.00 96.19 398 ASN A O 1
ATOM 2926 N N . LYS A 1 399 ? -37.760 -3.346 38.976 1.00 97.44 399 LYS A N 1
ATOM 2927 C CA . LYS A 1 399 ? -37.716 -3.665 40.402 1.00 97.44 399 LYS A CA 1
ATOM 2928 C C . LYS A 1 399 ? -36.268 -3.657 40.878 1.00 97.44 399 LYS A C 1
ATOM 2930 O O . LYS A 1 399 ? -35.365 -4.117 40.180 1.00 97.44 399 LYS A O 1
ATOM 2935 N N . ARG A 1 400 ? -36.033 -3.066 42.051 1.00 97.38 400 ARG A N 1
ATOM 2936 C CA . ARG A 1 400 ? -34.704 -3.036 42.664 1.00 97.38 400 ARG A CA 1
ATOM 2937 C C . ARG A 1 400 ? -34.521 -4.271 43.540 1.00 97.38 400 ARG A C 1
ATOM 2939 O O . ARG A 1 400 ? -35.371 -4.572 44.373 1.00 97.38 400 ARG A O 1
ATOM 2946 N N . TYR A 1 401 ? -33.379 -4.914 43.374 1.00 98.31 401 TYR A N 1
ATOM 2947 C CA . TYR A 1 401 ? -32.878 -5.994 44.211 1.00 98.31 401 TYR A CA 1
ATOM 2948 C C . TYR A 1 401 ? -31.508 -5.610 44.767 1.00 98.31 401 TYR A C 1
ATOM 2950 O O . TYR A 1 401 ? -30.853 -4.703 44.248 1.00 98.31 401 TYR A O 1
ATOM 2958 N N . TRP A 1 402 ? -31.062 -6.304 45.809 1.00 98.31 402 TRP A N 1
ATOM 2959 C CA . TRP A 1 402 ? -29.741 -6.111 46.402 1.00 98.31 402 TRP A CA 1
ATOM 2960 C C . TRP A 1 402 ? -28.918 -7.387 46.327 1.00 98.31 402 TRP A C 1
ATOM 2962 O O . TRP A 1 402 ? -29.349 -8.426 46.821 1.00 98.31 402 TRP A O 1
ATOM 2972 N N . LEU A 1 403 ? -27.724 -7.288 45.746 1.00 98.38 403 LEU A N 1
ATOM 2973 C CA . LEU A 1 403 ? -26.697 -8.324 45.792 1.00 98.38 403 LEU A CA 1
ATOM 2974 C C . LEU A 1 403 ? -25.847 -8.111 47.038 1.00 98.38 403 LEU A C 1
ATOM 2976 O O . LEU A 1 403 ? -24.982 -7.236 47.060 1.00 98.38 403 LEU A O 1
ATOM 2980 N N . VAL A 1 404 ? -26.126 -8.883 48.082 1.00 98.00 404 VAL A N 1
ATOM 2981 C CA . VAL A 1 404 ? -25.453 -8.800 49.377 1.00 98.00 404 VAL A CA 1
ATOM 2982 C C . VAL A 1 404 ? -24.346 -9.846 49.437 1.00 98.00 404 VAL A C 1
ATOM 2984 O O . VAL A 1 404 ? -24.631 -11.041 49.495 1.00 98.00 404 VAL A O 1
ATOM 2987 N N . LEU A 1 405 ? -23.090 -9.399 49.433 1.00 97.38 405 LEU A N 1
ATOM 2988 C CA . LEU A 1 405 ? -21.907 -10.254 49.489 1.00 97.38 405 LEU A CA 1
ATOM 2989 C C . LEU A 1 405 ? -21.278 -10.213 50.883 1.00 97.38 405 LEU A C 1
ATOM 2991 O O . LEU A 1 405 ? -20.886 -9.152 51.380 1.00 97.38 405 LEU A O 1
ATOM 2995 N N . GLN A 1 406 ? -21.184 -11.391 51.492 1.00 95.75 406 GLN A N 1
ATOM 2996 C CA . GLN A 1 406 ? -20.737 -11.606 52.865 1.00 95.75 406 GLN A CA 1
ATOM 2997 C C . GLN A 1 406 ? -19.551 -12.571 52.872 1.00 95.75 406 GLN A C 1
ATOM 2999 O O . GLN A 1 406 ? -19.521 -13.523 52.091 1.00 95.75 406 GLN A O 1
ATOM 3004 N N . SER A 1 407 ? -18.596 -12.354 53.774 1.00 93.88 407 SER A N 1
ATOM 3005 C CA . SER A 1 407 ? -17.541 -13.326 54.071 1.00 93.88 407 SER A CA 1
ATOM 3006 C C . SER A 1 407 ? -17.860 -14.022 55.388 1.00 93.88 407 SER A C 1
ATOM 3008 O O . SER A 1 407 ? -18.112 -13.358 56.391 1.00 93.88 407 SER A O 1
ATOM 3010 N N . VAL A 1 408 ? -17.847 -15.356 55.396 1.00 91.62 408 VAL A N 1
ATOM 3011 C CA . VAL A 1 408 ? -18.028 -16.150 56.625 1.00 91.62 408 VAL A CA 1
ATOM 3012 C C . VAL A 1 408 ? -16.695 -16.358 57.355 1.00 91.62 408 VAL A C 1
ATOM 3014 O O . VAL A 1 408 ? -16.673 -16.548 58.569 1.00 91.62 408 VAL A O 1
ATOM 3017 N N . ALA A 1 409 ? -15.569 -16.287 56.644 1.00 89.06 409 ALA A N 1
ATOM 3018 C CA . ALA A 1 409 ? -14.224 -16.410 57.201 1.00 89.06 409 ALA A CA 1
ATOM 3019 C C . ALA A 1 409 ? -13.233 -15.658 56.310 1.00 89.06 409 ALA A C 1
ATOM 3021 O O . ALA A 1 409 ? -13.418 -15.638 55.113 1.00 89.06 409 ALA A O 1
ATOM 3022 N N . GLY A 1 410 ? -12.165 -15.064 56.847 1.00 89.81 410 GLY A N 1
ATOM 3023 C CA . GLY A 1 410 ? -11.127 -14.424 56.022 1.00 89.81 410 GLY A CA 1
ATOM 3024 C C . GLY A 1 410 ? -11.578 -13.179 55.238 1.00 89.81 410 GLY A C 1
ATOM 3025 O O . GLY A 1 410 ? -12.713 -12.720 55.336 1.00 89.81 410 GLY A O 1
ATOM 3026 N N . ASN A 1 411 ? -10.657 -12.605 54.462 1.00 90.25 411 ASN A N 1
ATOM 3027 C CA . ASN A 1 411 ? -10.901 -11.376 53.705 1.00 90.25 411 ASN A CA 1
ATOM 3028 C C . ASN A 1 411 ? -10.938 -11.654 52.198 1.00 90.25 411 ASN A C 1
ATOM 3030 O O . ASN A 1 411 ? -10.158 -12.459 51.687 1.00 90.25 411 ASN A O 1
ATOM 3034 N N . ALA A 1 412 ? -11.803 -10.932 51.495 1.00 91.44 412 ALA A N 1
ATOM 3035 C CA . ALA A 1 412 ? -11.825 -10.818 50.040 1.00 91.44 412 ALA A CA 1
ATOM 3036 C C . ALA A 1 412 ? -11.931 -9.344 49.646 1.00 91.44 412 ALA A C 1
ATOM 3038 O O . ALA A 1 412 ? -12.264 -8.505 50.482 1.00 91.44 412 ALA A O 1
ATOM 3039 N N . TYR A 1 413 ? -11.679 -9.021 48.382 1.00 92.94 413 TYR A N 1
ATOM 3040 C CA . TYR A 1 413 ? -11.835 -7.664 47.877 1.00 92.94 413 TYR A CA 1
ATOM 3041 C C . TYR A 1 413 ? -12.714 -7.683 46.635 1.00 92.94 413 TYR A C 1
ATOM 3043 O O . TYR A 1 413 ? -12.390 -8.373 45.677 1.00 92.94 413 TYR A O 1
ATOM 3051 N N . TRP A 1 414 ? -13.825 -6.950 46.655 1.00 94.62 414 TRP A N 1
ATOM 3052 C CA . TRP A 1 414 ? -14.723 -6.832 45.508 1.00 94.62 414 TRP A CA 1
ATOM 3053 C C . TRP A 1 414 ? -14.406 -5.566 44.739 1.00 94.62 414 TRP A C 1
ATOM 3055 O O . TRP A 1 414 ? -14.365 -4.469 45.303 1.00 94.62 414 TRP A O 1
ATOM 3065 N N . ASP A 1 415 ? -14.141 -5.749 43.459 1.00 94.44 415 ASP A N 1
ATOM 3066 C CA . ASP A 1 415 ? -13.791 -4.690 42.533 1.00 94.44 415 ASP A CA 1
ATOM 3067 C C . ASP A 1 415 ? -14.956 -3.725 42.294 1.00 94.44 415 ASP A C 1
ATOM 3069 O O . ASP A 1 415 ? -16.114 -4.119 42.113 1.00 94.44 415 ASP A O 1
ATOM 3073 N N . VAL A 1 416 ? -14.631 -2.432 42.310 1.00 94.38 416 VAL A N 1
ATOM 3074 C CA . VAL A 1 416 ? -15.591 -1.335 42.188 1.00 94.38 416 VAL A CA 1
ATOM 3075 C C . VAL A 1 416 ? -15.184 -0.334 41.107 1.00 94.38 416 VAL A C 1
ATOM 3077 O O . VAL A 1 416 ? -14.001 -0.121 40.833 1.00 94.38 416 VAL A O 1
ATOM 3080 N N . GLN A 1 417 ? -16.196 0.322 40.546 1.00 93.19 417 GLN A N 1
ATOM 3081 C CA . GLN A 1 417 ? -16.121 1.414 39.576 1.00 93.19 417 GLN A CA 1
ATOM 3082 C C . GLN A 1 417 ? -16.858 2.667 40.104 1.00 93.19 417 GLN A C 1
ATOM 3084 O O . GLN A 1 417 ? -17.611 2.568 41.086 1.00 93.19 417 GLN A O 1
ATOM 3089 N N . PRO A 1 418 ? -16.671 3.857 39.501 1.00 90.88 418 PRO A N 1
ATOM 3090 C CA . PRO A 1 418 ? -17.520 5.015 39.775 1.00 90.88 418 PRO A CA 1
ATOM 3091 C C . PRO A 1 418 ? -19.000 4.704 39.500 1.00 90.88 418 PRO A C 1
ATOM 3093 O O . PRO A 1 418 ? -19.334 3.984 38.561 1.00 90.88 418 PRO A O 1
ATOM 3096 N N . HIS A 1 419 ? -19.905 5.235 40.323 1.00 90.06 419 HIS A N 1
ATOM 3097 C CA . HIS A 1 419 ? -21.349 5.084 40.115 1.00 90.06 419 HIS A CA 1
ATOM 3098 C C . HIS A 1 419 ? -21.920 6.304 39.392 1.00 90.06 419 HIS A C 1
ATOM 3100 O O . HIS A 1 419 ? -21.991 7.386 39.970 1.00 90.06 419 HIS A O 1
ATOM 3106 N N . GLU A 1 420 ? -22.354 6.124 38.147 1.00 82.12 420 GLU A N 1
ATOM 3107 C CA . GLU A 1 420 ? -22.827 7.225 37.290 1.00 82.12 420 GLU A CA 1
ATOM 3108 C C . GLU A 1 420 ? -24.346 7.467 37.359 1.00 82.12 420 GLU A C 1
ATOM 3110 O O . GLU A 1 420 ? -24.846 8.487 36.889 1.00 82.12 420 GLU A O 1
ATOM 3115 N N . LEU A 1 421 ? -25.113 6.543 37.947 1.00 76.00 421 LEU A N 1
ATOM 3116 C CA . LEU A 1 421 ? -26.576 6.553 37.855 1.00 76.00 421 LEU A CA 1
ATOM 3117 C C . LEU A 1 421 ? -27.267 7.301 39.005 1.00 76.00 421 LEU A C 1
ATOM 3119 O O . LEU A 1 421 ? -26.886 7.211 40.173 1.00 76.00 421 LEU A O 1
ATOM 3123 N N . ALA A 1 422 ? -28.398 7.940 38.695 1.00 76.94 422 ALA A N 1
ATOM 3124 C CA . ALA A 1 422 ? -29.324 8.457 39.698 1.00 76.94 422 ALA A CA 1
ATOM 3125 C C . ALA A 1 422 ? -29.973 7.291 40.474 1.00 76.94 422 ALA A C 1
ATOM 3127 O O . ALA A 1 422 ? -30.887 6.621 39.991 1.00 76.94 422 ALA A O 1
ATOM 3128 N N . GLY A 1 423 ? -29.483 7.015 41.683 1.00 84.44 423 GLY A N 1
ATOM 3129 C CA . GLY A 1 423 ? -29.993 5.939 42.531 1.00 84.44 423 GLY A CA 1
ATOM 3130 C C . GLY A 1 423 ? -29.081 5.616 43.716 1.00 84.44 423 GLY A C 1
ATOM 3131 O O . GLY A 1 423 ? -28.052 6.269 43.896 1.00 84.44 423 GLY A O 1
ATOM 3132 N N . PRO A 1 424 ? -29.449 4.619 44.542 1.00 91.44 424 PRO A N 1
ATOM 3133 C CA . PRO A 1 424 ? -28.584 4.132 45.606 1.00 91.44 424 PRO A CA 1
ATOM 3134 C C . PRO A 1 424 ? -27.264 3.632 45.015 1.00 91.44 424 PRO A C 1
ATOM 3136 O O . PRO A 1 424 ? -27.262 2.910 44.022 1.00 91.44 424 PRO A O 1
ATOM 3139 N N . ALA A 1 425 ? -26.160 4.027 45.637 1.00 95.00 425 ALA A N 1
ATOM 3140 C CA . ALA A 1 425 ? -24.831 3.510 45.335 1.00 95.00 425 ALA A CA 1
ATOM 3141 C C . ALA A 1 425 ? -24.570 2.203 46.103 1.00 95.00 425 ALA A C 1
ATOM 3143 O O . ALA A 1 425 ? -25.391 1.792 46.928 1.00 95.00 425 ALA A O 1
ATOM 3144 N N . LEU A 1 426 ? -23.404 1.592 45.887 1.00 97.12 426 LEU A N 1
ATOM 3145 C CA . LEU A 1 426 ? -22.911 0.472 46.687 1.00 97.12 426 LEU A CA 1
ATOM 3146 C C . LEU A 1 426 ? -22.980 0.808 48.183 1.00 97.12 426 LEU A C 1
ATOM 3148 O O . LEU A 1 426 ? -22.502 1.861 48.623 1.00 97.12 426 LEU A O 1
ATOM 3152 N N . GLN A 1 427 ? -23.565 -0.089 48.972 1.00 97.12 427 GLN A N 1
ATOM 3153 C CA . GLN A 1 427 ? -23.684 0.060 50.419 1.00 97.12 427 GLN A CA 1
ATOM 3154 C C . GLN A 1 427 ? -22.762 -0.913 51.152 1.00 97.12 427 GLN A C 1
ATOM 3156 O O . GLN A 1 427 ? -22.387 -1.962 50.636 1.00 97.12 427 GLN A O 1
ATOM 3161 N N . ALA A 1 428 ? -22.383 -0.544 52.368 1.00 97.19 428 ALA A N 1
ATOM 3162 C CA . ALA A 1 428 ? -21.623 -1.363 53.289 1.00 97.19 428 ALA A CA 1
ATOM 3163 C C . ALA A 1 428 ? -22.316 -1.384 54.654 1.00 97.19 428 ALA A C 1
ATOM 3165 O O . ALA A 1 428 ? -22.876 -0.372 55.090 1.00 97.19 428 ALA A O 1
ATOM 3166 N N . SER A 1 429 ? -22.228 -2.525 55.326 1.00 97.44 429 SER A N 1
ATOM 3167 C CA . SER A 1 429 ? -22.629 -2.713 56.716 1.00 97.44 429 SER A CA 1
ATOM 3168 C C . SER A 1 429 ? -21.444 -3.256 57.512 1.00 97.44 429 SER A C 1
ATOM 3170 O O . SER A 1 429 ? -20.713 -4.123 57.028 1.00 97.44 429 SER A O 1
ATOM 3172 N N . ALA A 1 430 ? -21.260 -2.720 58.720 1.00 95.75 430 ALA A N 1
ATOM 3173 C CA . ALA A 1 430 ? -20.243 -3.152 59.683 1.00 95.75 430 ALA A CA 1
ATOM 3174 C C . ALA A 1 430 ? -20.832 -3.992 60.837 1.00 95.75 430 ALA A C 1
ATOM 3176 O O . ALA A 1 430 ? -20.142 -4.337 61.789 1.00 95.75 430 ALA A O 1
ATOM 3177 N N . ASP A 1 431 ? -22.135 -4.261 60.785 1.00 92.06 431 ASP A N 1
ATOM 3178 C CA . ASP A 1 431 ? -22.918 -4.890 61.847 1.00 92.06 431 ASP A CA 1
ATOM 3179 C C . ASP A 1 431 ? -23.760 -6.055 61.307 1.00 92.06 431 ASP A C 1
ATOM 3181 O O . ASP A 1 431 ? -24.830 -6.342 61.822 1.00 92.06 431 ASP A O 1
ATOM 3185 N N . GLY A 1 432 ? -23.307 -6.732 60.248 1.00 85.44 432 GLY A N 1
ATOM 3186 C CA . GLY A 1 432 ? -24.001 -7.911 59.711 1.00 85.44 432 GLY A CA 1
ATOM 3187 C C . GLY A 1 432 ? -25.345 -7.613 59.031 1.00 85.44 432 GLY A C 1
ATOM 3188 O O . GLY A 1 432 ? -26.203 -8.486 58.950 1.00 85.44 432 GLY A O 1
ATOM 3189 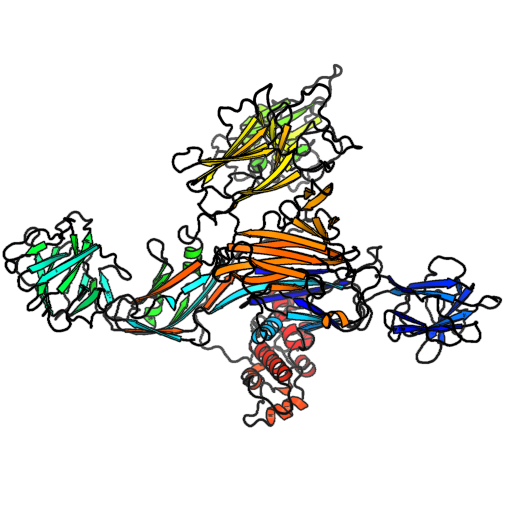N N . GLY A 1 433 ? -25.541 -6.389 58.539 1.00 90.50 433 GLY A N 1
ATOM 3190 C CA . GLY A 1 433 ? -26.714 -5.961 57.773 1.00 90.50 433 GLY A CA 1
ATOM 3191 C C . GLY A 1 433 ? -27.750 -5.147 58.555 1.00 90.50 433 GLY A C 1
ATOM 3192 O O . GLY A 1 433 ? -28.764 -4.774 57.965 1.00 90.50 433 GLY A O 1
ATOM 3193 N N . PHE A 1 434 ? -27.523 -4.833 59.839 1.00 88.38 434 PHE A N 1
ATOM 3194 C CA . PHE A 1 434 ? -28.459 -4.018 60.634 1.00 88.38 434 PHE A CA 1
ATOM 3195 C C . PHE A 1 434 ? -28.427 -2.528 60.262 1.00 88.38 434 PHE A C 1
ATOM 3197 O O . PHE A 1 434 ? -29.452 -1.847 60.356 1.00 88.38 434 PHE A O 1
ATOM 3204 N N . SER A 1 435 ? -27.287 -2.006 59.803 1.00 93.12 435 SER A N 1
ATOM 3205 C CA . SER A 1 435 ? -27.165 -0.636 59.309 1.00 93.12 435 SER A CA 1
ATOM 3206 C C . SER A 1 435 ? -26.374 -0.545 58.003 1.00 93.12 435 SER A C 1
ATOM 3208 O O . SER A 1 435 ? -25.251 -1.028 57.878 1.00 93.12 435 SER A O 1
ATOM 3210 N N . TRP A 1 436 ? -26.968 0.134 57.017 1.00 96.56 436 TRP A N 1
ATOM 3211 C CA . TRP A 1 436 ? -26.379 0.327 55.694 1.00 96.56 436 TRP A CA 1
ATOM 3212 C C . TRP A 1 436 ? -25.948 1.774 55.466 1.00 96.56 436 TRP A C 1
ATOM 3214 O O . TRP A 1 436 ? -26.700 2.724 55.722 1.00 96.56 436 TRP A O 1
ATOM 3224 N N . ARG A 1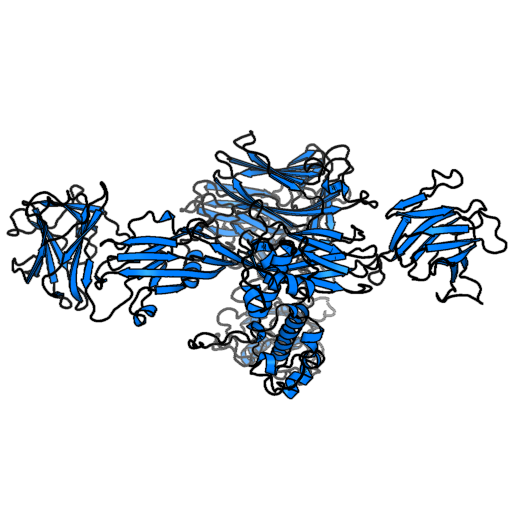 437 ? -24.720 1.944 54.971 1.00 94.88 437 ARG A N 1
ATOM 3225 C CA . ARG A 1 437 ? -24.112 3.234 54.616 1.00 94.88 437 ARG A CA 1
ATOM 3226 C C . ARG A 1 437 ? -23.526 3.156 53.215 1.00 94.88 437 ARG A C 1
ATOM 3228 O O . ARG A 1 437 ? -23.067 2.097 52.814 1.00 94.88 437 ARG A O 1
ATOM 3235 N N . THR A 1 438 ? -23.468 4.273 52.495 1.00 94.50 438 THR A N 1
ATOM 3236 C CA . THR A 1 438 ? -22.741 4.338 51.219 1.00 94.50 438 THR A CA 1
ATOM 3237 C C . THR A 1 438 ? -21.286 3.922 51.421 1.00 94.50 438 THR A C 1
ATOM 3239 O O . THR A 1 438 ? -20.586 4.490 52.267 1.00 94.50 438 THR A O 1
ATOM 3242 N N . ALA A 1 439 ? -20.846 2.930 50.652 1.00 94.31 439 ALA A N 1
ATOM 3243 C CA . ALA A 1 439 ? -19.485 2.433 50.679 1.00 94.31 439 ALA A CA 1
ATOM 3244 C C . ALA A 1 439 ? -18.508 3.488 50.139 1.00 94.31 439 ALA A C 1
ATOM 3246 O O . ALA A 1 439 ? -18.861 4.327 49.309 1.00 94.31 439 ALA A O 1
ATOM 3247 N N . SER A 1 440 ? -17.265 3.450 50.616 1.00 91.00 440 SER A N 1
ATOM 3248 C CA . SER A 1 440 ? -16.195 4.296 50.093 1.00 91.00 440 SER A CA 1
ATOM 3249 C C . SER A 1 440 ? -14.833 3.656 50.204 1.00 91.00 440 SER A C 1
ATOM 3251 O O . SER A 1 440 ? -14.599 2.810 51.073 1.00 91.00 440 SER A O 1
ATOM 3253 N N . THR A 1 441 ? -13.928 4.130 49.356 1.00 88.50 441 THR A N 1
ATOM 3254 C CA . THR A 1 441 ? -12.497 3.853 49.445 1.00 88.50 441 THR A CA 1
ATOM 3255 C C . THR A 1 441 ? -11.834 4.760 50.486 1.00 88.50 441 THR A C 1
ATOM 3257 O O . THR A 1 441 ? -12.413 5.765 50.912 1.00 88.50 441 THR A O 1
ATOM 3260 N N . ALA A 1 442 ? -10.608 4.414 50.897 1.00 83.06 442 ALA A N 1
ATOM 3261 C CA . ALA A 1 442 ? -9.782 5.263 51.764 1.00 83.06 442 ALA A CA 1
ATOM 3262 C C . ALA A 1 442 ? -9.482 6.631 51.122 1.00 83.06 442 ALA A C 1
ATOM 3264 O O . ALA A 1 442 ? -9.354 7.629 51.822 1.00 83.06 442 ALA A O 1
ATOM 3265 N N . SER A 1 443 ? -9.451 6.680 49.789 1.00 82.12 443 SER A N 1
ATOM 3266 C CA . SER A 1 443 ? -9.226 7.879 48.977 1.00 82.12 443 SER A CA 1
ATOM 3267 C C . SER A 1 443 ? -10.438 8.821 48.911 1.00 82.12 443 SER A C 1
ATOM 3269 O O . SER A 1 443 ? -10.360 9.864 48.274 1.00 82.12 443 SER A O 1
ATOM 3271 N N . GLY A 1 444 ? -11.573 8.460 49.524 1.00 80.75 444 GLY A N 1
ATOM 3272 C CA . GLY A 1 444 ? -12.770 9.304 49.573 1.00 80.75 444 GLY A CA 1
ATOM 3273 C C . GLY A 1 444 ? -13.625 9.321 48.299 1.00 80.75 444 GLY A C 1
ATOM 3274 O O . GLY A 1 444 ? -14.580 10.091 48.238 1.00 80.75 444 GLY A O 1
ATOM 3275 N N . ILE A 1 445 ? -13.344 8.465 47.309 1.00 72.19 445 ILE A N 1
ATOM 3276 C CA . ILE A 1 445 ? -14.121 8.388 46.060 1.00 72.19 445 ILE A CA 1
ATOM 3277 C C . ILE A 1 445 ? -15.541 7.899 46.383 1.00 72.19 445 ILE A C 1
ATOM 3279 O O . ILE A 1 445 ? -15.716 6.818 46.956 1.00 72.19 445 ILE A O 1
ATOM 3283 N N . ARG A 1 446 ? -16.554 8.709 46.054 1.00 78.81 446 ARG A N 1
ATOM 3284 C CA . ARG A 1 446 ? -17.984 8.396 46.203 1.00 78.81 446 ARG A CA 1
ATOM 3285 C C . ARG A 1 446 ? -18.793 9.136 45.128 1.00 78.81 446 ARG A C 1
ATOM 3287 O O . ARG A 1 446 ? -18.470 10.295 44.867 1.00 78.81 446 ARG A O 1
ATOM 3294 N N . PRO A 1 447 ? -19.885 8.549 44.604 1.00 88.62 447 PRO A N 1
ATOM 3295 C CA . PRO A 1 447 ? -20.417 7.206 44.883 1.00 88.62 447 PRO A CA 1
ATOM 3296 C C . PRO A 1 447 ? -19.727 6.075 44.083 1.00 88.62 447 PRO A C 1
ATOM 3298 O O . PRO A 1 447 ? -19.187 6.310 43.008 1.00 88.62 447 PRO A O 1
ATOM 3301 N N . LEU A 1 448 ? -19.747 4.845 44.619 1.00 94.31 448 LEU A N 1
ATOM 3302 C CA . LEU A 1 448 ? -19.142 3.638 44.020 1.00 94.31 448 LEU A CA 1
ATOM 3303 C C . LEU A 1 448 ? -20.217 2.625 43.605 1.00 94.31 448 LEU A C 1
ATOM 3305 O O . LEU A 1 448 ? -21.274 2.569 44.235 1.00 94.31 448 LEU A O 1
ATOM 3309 N N . ALA A 1 449 ? -19.918 1.796 42.607 1.00 95.38 449 ALA A N 1
ATOM 3310 C CA . ALA A 1 449 ? -20.700 0.631 42.201 1.00 95.38 449 ALA A CA 1
ATOM 3311 C C . ALA A 1 449 ? -19.780 -0.591 42.121 1.00 95.38 449 ALA A C 1
ATOM 3313 O O . ALA A 1 449 ? -18.682 -0.500 41.579 1.00 95.38 449 ALA A O 1
ATOM 3314 N N . ALA A 1 450 ? -20.202 -1.729 42.664 1.00 95.38 450 ALA A N 1
ATOM 3315 C CA . ALA A 1 450 ? -19.469 -2.975 42.502 1.00 95.38 450 ALA A CA 1
ATOM 3316 C C . ALA A 1 450 ? -19.728 -3.582 41.122 1.00 95.38 450 ALA A C 1
ATOM 3318 O O . ALA A 1 450 ? -20.852 -3.546 40.615 1.00 95.38 450 ALA A O 1
ATOM 3319 N N . LEU A 1 451 ? -18.681 -4.145 40.528 1.00 95.38 451 LEU A N 1
ATOM 3320 C CA . LEU A 1 451 ? -18.768 -4.845 39.253 1.00 95.38 451 LEU A CA 1
ATOM 3321 C C . LEU A 1 451 ? -19.401 -6.226 39.462 1.00 95.38 451 LEU A C 1
ATOM 3323 O O . LEU A 1 451 ? -19.041 -6.942 40.391 1.00 95.38 451 LEU A O 1
ATOM 3327 N N . PHE A 1 452 ? -20.336 -6.626 38.606 1.00 96.38 452 PHE A N 1
ATOM 3328 C CA . PHE A 1 452 ? -20.900 -7.977 38.606 1.00 96.38 452 PHE A CA 1
ATOM 3329 C C . PHE A 1 452 ? -21.446 -8.327 37.223 1.00 96.38 452 PHE A C 1
ATOM 3331 O O . PHE A 1 452 ? -21.684 -7.442 36.394 1.00 96.38 452 PHE A O 1
ATOM 3338 N N . ARG A 1 453 ? -21.671 -9.620 36.991 1.00 97.19 453 ARG A N 1
ATOM 3339 C CA . ARG A 1 453 ? -22.364 -10.138 35.809 1.00 97.19 453 ARG A CA 1
ATOM 3340 C C . ARG A 1 453 ? -23.477 -11.082 36.235 1.00 97.19 453 ARG A C 1
ATOM 3342 O O . ARG A 1 453 ? -23.332 -11.810 37.213 1.00 97.19 453 ARG A O 1
ATOM 3349 N N . LEU A 1 454 ? -24.591 -11.075 35.515 1.00 97.75 454 LEU A N 1
ATOM 3350 C CA . LEU A 1 454 ? -25.624 -12.101 35.651 1.00 97.75 454 LEU A CA 1
ATOM 3351 C C . LEU A 1 454 ? -25.437 -13.101 34.519 1.00 97.75 454 LEU A C 1
ATOM 3353 O O . LEU A 1 454 ? -25.317 -12.685 33.366 1.00 97.75 454 LEU A O 1
ATOM 3357 N N . ARG A 1 455 ? -25.448 -14.398 34.834 1.00 96.31 455 ARG A N 1
ATOM 3358 C CA . ARG A 1 455 ? -25.440 -15.466 33.831 1.00 96.31 455 ARG A CA 1
ATOM 3359 C C . ARG A 1 455 ? -26.759 -16.205 33.788 1.00 96.31 455 ARG A C 1
ATOM 3361 O O . ARG A 1 455 ? -27.391 -16.402 34.821 1.00 96.31 455 ARG A O 1
ATOM 3368 N N . PHE A 1 456 ? -27.107 -16.703 32.614 1.00 96.50 456 PHE A N 1
ATOM 3369 C CA . PHE A 1 456 ? -28.279 -17.531 32.373 1.00 96.50 456 PHE A CA 1
ATOM 3370 C C . PHE A 1 456 ? -27.915 -18.730 31.500 1.00 96.50 456 PHE A C 1
ATOM 3372 O O . PHE A 1 456 ? -27.048 -18.627 30.636 1.00 96.50 456 PHE A O 1
ATOM 3379 N N . THR A 1 457 ? -28.587 -19.858 31.711 1.00 94.94 457 THR A N 1
ATOM 3380 C CA . THR A 1 457 ? -28.452 -21.055 30.871 1.00 94.94 457 THR A CA 1
ATOM 3381 C C . THR A 1 457 ? -29.666 -21.132 29.947 1.00 94.94 457 THR A C 1
ATOM 3383 O O . THR A 1 457 ? -30.727 -21.544 30.409 1.00 94.94 457 THR A O 1
ATOM 3386 N N . PRO A 1 458 ? -29.567 -20.685 28.682 1.00 91.75 458 PRO A N 1
ATOM 3387 C CA . PRO A 1 458 ? -30.691 -20.725 27.757 1.00 91.75 458 PRO A CA 1
ATOM 3388 C C . PRO A 1 458 ? -31.119 -22.155 27.412 1.00 91.75 458 PRO A C 1
ATOM 3390 O O . PRO A 1 458 ? -30.300 -23.065 27.315 1.00 91.75 458 PRO A O 1
ATOM 3393 N N . ASP A 1 459 ? -32.409 -22.320 27.105 1.00 91.19 459 ASP A N 1
ATOM 3394 C CA . ASP A 1 459 ? -32.991 -23.596 26.654 1.00 91.19 459 ASP A CA 1
ATOM 3395 C C . ASP A 1 459 ? -32.424 -24.082 25.306 1.00 91.19 459 ASP A C 1
ATOM 3397 O O . ASP A 1 459 ? -32.625 -25.230 24.904 1.00 91.19 459 ASP A O 1
ATOM 3401 N N . ARG A 1 460 ? -31.760 -23.192 24.560 1.00 90.56 460 ARG A N 1
ATOM 3402 C CA . ARG A 1 460 ? -31.138 -23.469 23.262 1.00 90.56 460 ARG A CA 1
ATOM 3403 C C . ARG A 1 460 ? -29.707 -22.964 23.258 1.00 90.56 460 ARG A C 1
ATOM 3405 O O . ARG A 1 460 ? -29.424 -21.896 23.792 1.00 90.56 460 ARG A O 1
ATOM 3412 N N . PHE A 1 461 ? -28.836 -23.708 22.586 1.00 88.88 461 PHE A N 1
ATOM 3413 C CA . PHE A 1 461 ? -27.451 -23.307 22.390 1.00 88.88 461 PHE A CA 1
ATOM 3414 C C . PHE A 1 461 ? -27.365 -21.971 21.638 1.00 88.88 461 PHE A C 1
ATOM 3416 O O . PHE A 1 461 ? -27.985 -21.787 20.589 1.00 88.88 461 PHE A O 1
ATOM 3423 N N . THR A 1 462 ? -26.559 -21.060 22.172 1.00 90.69 462 THR A N 1
ATOM 3424 C CA . THR A 1 462 ? -26.126 -19.825 21.517 1.00 90.69 462 THR A CA 1
ATOM 3425 C C . THR A 1 462 ? -24.614 -19.764 21.616 1.00 90.69 462 THR A C 1
ATOM 3427 O O . THR A 1 462 ? -24.080 -20.090 22.674 1.00 90.69 462 THR A O 1
ATOM 3430 N N . VAL A 1 463 ? -23.928 -19.347 20.554 1.00 92.94 463 VAL A N 1
ATOM 3431 C CA . VAL A 1 463 ? -22.463 -19.246 20.560 1.00 92.94 463 VAL A CA 1
ATOM 3432 C C . VAL A 1 463 ? -22.043 -18.162 21.562 1.00 92.94 463 VAL A C 1
ATOM 3434 O O . VAL A 1 463 ? -22.384 -17.002 21.344 1.00 92.94 463 VAL A O 1
ATOM 3437 N N . PRO A 1 464 ? -21.321 -18.493 22.650 1.00 93.75 464 PRO A N 1
ATOM 3438 C CA . PRO A 1 464 ? -21.005 -17.541 23.713 1.00 93.75 464 PRO A CA 1
ATOM 3439 C C . PRO A 1 464 ? -19.724 -16.757 23.393 1.00 93.75 464 PRO A C 1
ATOM 3441 O O . PRO A 1 464 ? -18.881 -16.594 24.269 1.00 93.75 464 PRO A O 1
ATOM 3444 N N . LEU A 1 465 ? -19.529 -16.350 22.134 1.00 95.81 465 LEU A N 1
ATOM 3445 C CA . LEU A 1 465 ? -18.274 -15.768 21.658 1.00 95.81 465 LEU A CA 1
ATOM 3446 C C . LEU A 1 465 ? -18.487 -14.469 20.893 1.00 95.81 465 LEU A C 1
ATOM 3448 O O . LEU A 1 465 ? -19.401 -14.338 20.072 1.00 95.81 465 LEU A O 1
ATOM 3452 N N . GLU A 1 466 ? -17.549 -13.561 21.110 1.00 96.56 466 GLU A N 1
ATOM 3453 C CA . GLU A 1 466 ? -17.437 -12.272 20.447 1.00 96.56 466 GLU A CA 1
ATOM 3454 C C . GLU A 1 466 ? -15.961 -12.005 20.148 1.00 96.56 466 GLU A C 1
ATOM 3456 O O . GLU A 1 466 ? -15.098 -12.319 20.960 1.00 96.56 466 GLU A O 1
ATOM 3461 N N . LEU A 1 467 ? -15.640 -11.478 18.972 1.00 96.94 467 LEU A N 1
ATOM 3462 C CA . LEU A 1 467 ? -14.285 -11.045 18.644 1.00 96.94 467 LEU A CA 1
ATOM 3463 C C . LEU A 1 467 ? -14.203 -9.529 18.787 1.00 96.94 467 LEU A C 1
ATOM 3465 O O . LEU A 1 467 ? -14.871 -8.806 18.052 1.00 96.94 467 LEU A O 1
ATOM 3469 N N . GLN A 1 468 ? -13.353 -9.069 19.696 1.00 96.69 468 GLN A N 1
ATOM 3470 C CA . GLN A 1 468 ? -12.970 -7.672 19.826 1.00 96.69 468 GLN A CA 1
ATOM 3471 C C . GLN A 1 468 ? -11.731 -7.401 18.962 1.00 96.69 468 GLN A C 1
ATOM 3473 O O . GLN A 1 468 ? -10.692 -8.042 19.130 1.00 96.69 468 GLN A O 1
ATOM 3478 N N . ILE A 1 469 ? -11.836 -6.434 18.057 1.00 96.69 469 ILE A N 1
ATOM 3479 C CA . ILE A 1 469 ? -10.775 -5.971 17.163 1.00 96.69 469 ILE A CA 1
ATOM 3480 C C . ILE A 1 469 ? -10.334 -4.587 17.632 1.00 96.69 469 ILE A C 1
ATOM 3482 O O . ILE A 1 469 ? -11.114 -3.634 17.584 1.00 96.69 469 ILE A O 1
ATOM 3486 N N . GLY A 1 470 ? -9.086 -4.479 18.080 1.00 94.25 470 GLY A N 1
ATOM 3487 C CA . GLY A 1 470 ? -8.550 -3.252 18.655 1.00 94.25 470 GLY A CA 1
ATOM 3488 C C . GLY A 1 470 ? -8.819 -3.096 20.153 1.00 94.25 470 GLY A C 1
ATOM 3489 O O . GLY A 1 470 ? -9.257 -4.022 20.839 1.00 94.25 470 GLY A O 1
ATOM 3490 N N . ASN A 1 471 ? -8.531 -1.901 20.667 1.00 91.62 471 ASN A N 1
ATOM 3491 C CA . ASN A 1 471 ? -8.729 -1.547 22.073 1.00 91.62 471 ASN A CA 1
ATOM 3492 C C . ASN A 1 471 ? -9.917 -0.592 22.239 1.00 91.62 471 ASN A C 1
ATOM 3494 O O . ASN A 1 471 ? -10.182 0.237 21.373 1.00 91.62 471 ASN A O 1
ATOM 3498 N N . GLU A 1 472 ? -10.618 -0.706 23.365 1.00 90.25 472 GLU A N 1
ATOM 3499 C CA . GLU A 1 472 ? -11.659 0.248 23.768 1.00 90.25 472 GLU A CA 1
ATOM 3500 C C . GLU A 1 472 ? -11.077 1.671 23.921 1.00 90.25 472 GLU A C 1
ATOM 3502 O O . GLU A 1 472 ? -9.909 1.799 24.305 1.00 90.25 472 GLU A O 1
ATOM 3507 N N . PRO A 1 473 ? -11.857 2.741 23.663 1.00 90.94 473 PRO A N 1
ATOM 3508 C CA . PR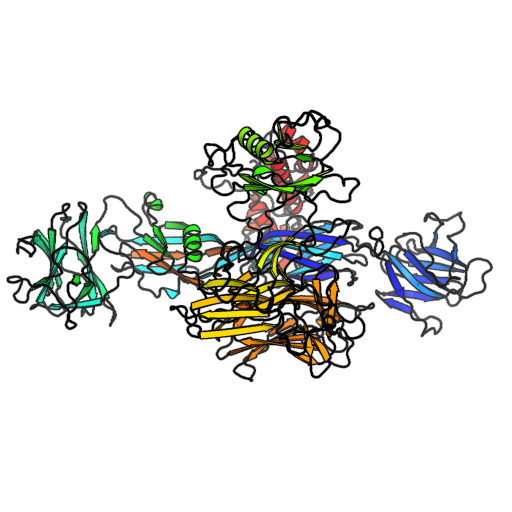O A 1 473 ? -13.296 2.754 23.358 1.00 90.94 473 PRO A CA 1
ATOM 3509 C C . PRO A 1 473 ? -13.647 2.541 21.873 1.00 90.94 473 PRO A C 1
ATOM 3511 O O . PRO A 1 473 ? -14.822 2.496 21.520 1.00 90.94 473 PRO A O 1
ATOM 3514 N N . ASP A 1 474 ? -12.645 2.437 21.000 1.00 91.75 474 ASP A N 1
ATOM 3515 C CA . ASP A 1 474 ? -12.831 2.414 19.542 1.00 91.75 474 ASP A CA 1
ATOM 3516 C C . ASP A 1 474 ? -12.832 0.996 18.947 1.00 91.75 474 ASP A C 1
ATOM 3518 O O . ASP A 1 474 ? -12.849 0.820 17.725 1.00 91.75 474 ASP A O 1
ATOM 3522 N N . ALA A 1 475 ? -12.805 -0.028 19.805 1.00 93.62 475 ALA A N 1
ATOM 3523 C CA . ALA A 1 475 ? -12.801 -1.419 19.386 1.00 93.62 475 ALA A CA 1
ATOM 3524 C C . ALA A 1 475 ? -14.044 -1.761 18.554 1.00 93.62 475 ALA A C 1
ATOM 3526 O O . ALA A 1 475 ? -15.164 -1.309 18.817 1.00 93.62 475 ALA A O 1
ATOM 3527 N N . ARG A 1 476 ? -13.853 -2.617 17.551 1.00 96.44 476 ARG A N 1
ATOM 3528 C CA . ARG A 1 476 ? -14.953 -3.216 16.792 1.00 96.44 476 ARG A CA 1
ATOM 3529 C C . ARG A 1 476 ? -15.261 -4.592 17.352 1.00 96.44 476 ARG A C 1
ATOM 3531 O O . ARG A 1 476 ? -14.352 -5.362 17.635 1.00 96.44 476 ARG A O 1
ATOM 3538 N N . HIS A 1 477 ? -16.542 -4.905 17.483 1.00 95.62 477 HIS A N 1
ATOM 3539 C CA . HIS A 1 477 ? -17.004 -6.153 18.081 1.00 95.62 477 HIS A CA 1
ATOM 3540 C C . HIS A 1 477 ? -17.779 -6.985 17.062 1.00 95.62 477 HIS A C 1
ATOM 3542 O O . HIS A 1 477 ? -18.745 -6.508 16.463 1.00 95.62 477 HIS A O 1
ATOM 3548 N N . VAL A 1 478 ? -17.370 -8.239 16.876 1.00 96.81 478 VAL A N 1
ATOM 3549 C CA . VAL A 1 478 ? -18.000 -9.197 15.959 1.00 96.81 478 VAL A CA 1
ATOM 3550 C C . VAL A 1 478 ? -18.635 -10.320 16.766 1.00 96.81 478 VAL A C 1
ATOM 3552 O O . VAL A 1 478 ? -17.944 -11.186 17.300 1.00 96.81 478 VAL A O 1
ATOM 3555 N N . ARG A 1 479 ? -19.968 -10.340 16.831 1.00 95.44 479 ARG A N 1
ATOM 3556 C CA . ARG A 1 479 ? -20.715 -11.422 17.492 1.00 95.44 479 ARG A CA 1
ATOM 3557 C C . ARG A 1 479 ? -20.903 -12.611 16.554 1.00 95.44 479 ARG A C 1
ATOM 3559 O O . ARG A 1 479 ? -21.212 -12.450 15.369 1.00 95.44 479 ARG A O 1
ATOM 3566 N N . PHE A 1 480 ? -20.793 -13.820 17.100 1.00 95.56 480 PHE A N 1
ATOM 3567 C CA . PHE A 1 480 ? -20.892 -15.069 16.335 1.00 95.56 480 PHE A CA 1
ATOM 3568 C C . PHE A 1 480 ? -22.261 -15.761 16.440 1.00 95.56 480 PHE A C 1
ATOM 3570 O O . PHE A 1 480 ? -22.402 -16.929 16.076 1.00 95.56 480 PHE A O 1
ATOM 3577 N N . ASP A 1 481 ? -23.302 -15.029 16.853 1.00 92.56 481 ASP A N 1
ATOM 3578 C CA . ASP A 1 481 ? -24.674 -15.538 17.019 1.00 92.56 481 ASP A CA 1
ATOM 3579 C C . ASP A 1 481 ? -25.231 -16.217 15.753 1.00 92.56 481 ASP A C 1
ATOM 3581 O O . ASP A 1 481 ? -26.020 -17.161 15.840 1.00 92.56 481 ASP A O 1
ATOM 3585 N N . ARG A 1 482 ? -24.775 -15.798 14.562 1.00 93.94 482 ARG A N 1
ATOM 3586 C CA . ARG A 1 482 ? -25.156 -16.399 13.269 1.00 93.94 482 ARG A CA 1
ATOM 3587 C C . ARG A 1 482 ? -24.836 -17.896 13.161 1.00 93.94 482 ARG A C 1
ATOM 3589 O O . ARG A 1 482 ? -25.470 -18.590 12.372 1.00 93.94 482 ARG A O 1
ATOM 3596 N N . PHE A 1 483 ? -23.887 -18.395 13.955 1.00 93.44 483 PHE A N 1
ATOM 3597 C CA . PHE A 1 483 ? -23.476 -19.800 13.975 1.00 93.44 483 PHE A CA 1
ATOM 3598 C C . PHE A 1 483 ? -24.200 -20.637 15.043 1.00 93.44 483 PHE A C 1
ATOM 3600 O O . PHE A 1 483 ? -24.005 -21.850 15.101 1.00 93.44 483 PHE A O 1
ATOM 3607 N N . ALA A 1 484 ? -25.097 -20.042 15.841 1.00 90.81 484 ALA A N 1
ATOM 3608 C CA . ALA A 1 484 ? -25.906 -20.766 16.828 1.00 90.81 484 ALA A CA 1
ATOM 3609 C C . ALA A 1 484 ? -26.659 -22.001 16.274 1.00 90.81 484 ALA A C 1
ATOM 3611 O O . ALA A 1 484 ? -26.708 -23.009 16.985 1.00 90.81 484 ALA A O 1
ATOM 3612 N N . PRO A 1 485 ? -27.186 -22.012 15.026 1.00 92.56 485 PRO A N 1
ATOM 3613 C CA . PRO A 1 485 ? -27.846 -23.195 14.463 1.00 92.56 485 PRO A CA 1
ATOM 3614 C C . PRO A 1 485 ? -26.967 -24.453 14.372 1.00 92.56 485 PRO A C 1
ATOM 3616 O O . PRO A 1 485 ? -27.512 -25.549 14.273 1.00 92.56 485 PRO A O 1
ATOM 3619 N N . LEU A 1 486 ? -25.634 -24.321 14.419 1.00 89.06 486 LEU A N 1
ATOM 3620 C CA . LEU A 1 486 ? -24.713 -25.464 14.405 1.00 89.06 486 LEU A CA 1
ATOM 3621 C C . LEU A 1 486 ? -24.744 -26.268 15.715 1.00 89.06 486 LEU A C 1
ATOM 3623 O O . LEU A 1 486 ? -24.305 -27.417 15.735 1.00 89.06 486 LEU A O 1
ATOM 3627 N N . GLY A 1 487 ? -25.238 -25.683 16.813 1.00 91.81 487 GLY A N 1
ATOM 3628 C CA . GLY A 1 487 ? -25.300 -26.343 18.122 1.00 91.81 487 GLY A CA 1
ATOM 3629 C C . GLY A 1 487 ? -23.935 -26.595 18.779 1.00 91.81 487 GLY A C 1
ATOM 3630 O O . GLY A 1 487 ? -23.875 -27.284 19.794 1.00 91.81 487 GLY A O 1
ATOM 3631 N N . ARG A 1 488 ? -22.847 -26.077 18.195 1.00 93.19 488 ARG A N 1
ATOM 3632 C CA . ARG A 1 488 ? -21.464 -26.204 18.672 1.00 93.19 488 ARG A CA 1
ATOM 3633 C C . ARG A 1 488 ? -20.603 -25.040 18.181 1.00 93.19 488 ARG A C 1
ATOM 3635 O O . ARG A 1 488 ? -20.975 -24.360 17.226 1.00 93.19 488 ARG A O 1
ATOM 3642 N N . VAL A 1 489 ? -19.453 -24.825 18.818 1.00 95.12 489 VAL A N 1
ATOM 3643 C CA . VAL A 1 489 ? -18.442 -23.862 18.359 1.00 95.12 489 VAL A CA 1
ATOM 3644 C C . VAL A 1 489 ? -17.495 -24.583 17.401 1.00 95.12 489 VAL A C 1
ATOM 3646 O O . VAL A 1 489 ? -16.535 -25.211 17.831 1.00 95.12 489 VAL A O 1
ATOM 3649 N N . GLU A 1 490 ? -17.819 -24.554 16.111 1.00 96.62 490 GLU A N 1
ATOM 3650 C CA . GLU A 1 490 ? -16.973 -25.057 15.021 1.00 96.62 490 GLU A CA 1
ATOM 3651 C C . GLU A 1 490 ? -17.365 -24.331 13.726 1.00 96.62 490 GLU A C 1
ATOM 3653 O O . GLU A 1 490 ? -18.367 -24.673 13.094 1.00 96.62 490 GLU A O 1
ATOM 3658 N N . PHE A 1 491 ? -16.642 -23.269 13.371 1.00 96.12 491 PHE A N 1
ATOM 3659 C CA . PHE A 1 491 ? -16.946 -22.437 12.204 1.00 96.12 491 PHE A CA 1
ATOM 3660 C C . PHE A 1 491 ? -15.723 -21.649 11.722 1.00 96.12 491 PHE A C 1
ATOM 3662 O O . PHE A 1 491 ? -14.755 -21.468 12.454 1.00 96.12 491 PHE A O 1
ATOM 3669 N N . ASN A 1 492 ? -15.802 -21.122 10.498 1.00 96.50 492 ASN A N 1
ATOM 3670 C CA . ASN A 1 492 ? -14.844 -20.143 9.989 1.00 96.50 492 ASN A CA 1
ATOM 3671 C C . ASN A 1 492 ? -15.357 -18.734 10.300 1.00 96.50 492 ASN A C 1
ATOM 3673 O O . ASN A 1 492 ? -16.422 -18.326 9.823 1.00 96.50 492 ASN A O 1
ATOM 3677 N N . ALA A 1 493 ? -14.624 -18.009 11.137 1.00 95.56 493 ALA A N 1
ATOM 3678 C CA . ALA A 1 493 ? -14.878 -16.609 11.419 1.00 95.56 493 ALA A CA 1
ATOM 3679 C C . ALA A 1 493 ? -14.387 -15.764 10.239 1.00 95.56 493 ALA A C 1
ATOM 3681 O O . ALA A 1 493 ? -13.249 -15.912 9.813 1.00 95.56 493 ALA A O 1
ATOM 3682 N N . ASP A 1 494 ? -15.247 -14.876 9.749 1.00 96.19 494 ASP A N 1
ATOM 3683 C CA . ASP A 1 494 ? -14.900 -13.792 8.827 1.00 96.19 494 ASP A CA 1
ATOM 3684 C C . ASP A 1 494 ? -15.196 -12.481 9.551 1.00 96.19 494 ASP A C 1
ATOM 3686 O O . ASP A 1 494 ? -16.293 -12.321 10.113 1.00 96.19 494 ASP A O 1
ATOM 3690 N N . PHE A 1 495 ? -14.184 -11.620 9.590 1.00 96.75 495 PHE A N 1
ATOM 3691 C CA . PHE A 1 495 ? -14.172 -10.322 10.260 1.00 96.75 495 PHE A CA 1
ATOM 3692 C C . PHE A 1 495 ? -13.403 -9.264 9.445 1.00 96.75 495 PHE A C 1
ATOM 3694 O O . PHE A 1 495 ? -12.949 -8.256 9.991 1.00 96.75 495 PHE A O 1
ATOM 3701 N N . GLY A 1 496 ? -13.230 -9.489 8.133 1.00 96.19 496 GLY A N 1
ATOM 3702 C CA . GLY A 1 496 ? -12.466 -8.587 7.262 1.00 96.19 496 GLY A CA 1
ATOM 3703 C C . GLY A 1 496 ? -13.007 -7.159 7.255 1.00 96.19 496 GLY A C 1
ATOM 3704 O O . GLY A 1 496 ? -12.236 -6.208 7.353 1.00 96.19 496 GLY A O 1
ATOM 3705 N N . ARG A 1 497 ? -14.336 -7.012 7.228 1.00 96.19 497 ARG A N 1
ATOM 3706 C CA . ARG A 1 497 ? -15.007 -5.706 7.234 1.00 96.19 497 ARG A CA 1
ATOM 3707 C C . ARG A 1 497 ? -14.750 -4.932 8.525 1.00 96.19 497 ARG A C 1
ATOM 3709 O O . ARG A 1 497 ? -14.414 -3.758 8.472 1.00 96.19 497 ARG A O 1
ATOM 3716 N N . GLU A 1 498 ? -14.914 -5.564 9.682 1.00 97.00 498 GLU A N 1
ATOM 3717 C CA . GLU A 1 498 ? -14.760 -4.887 10.970 1.00 97.00 498 GLU A CA 1
ATOM 3718 C C . GLU A 1 498 ? -13.296 -4.524 11.253 1.00 97.00 498 GLU A C 1
ATOM 3720 O O . GLU A 1 498 ? -13.027 -3.486 11.860 1.00 97.00 498 GLU A O 1
ATOM 3725 N N . LEU A 1 499 ? -12.345 -5.324 10.757 1.00 95.75 499 LEU A N 1
ATOM 3726 C CA . LEU A 1 499 ? -10.929 -4.959 10.769 1.00 95.75 499 LEU A CA 1
ATOM 3727 C C . LEU A 1 499 ? -10.640 -3.751 9.866 1.00 95.75 499 LEU A C 1
ATOM 3729 O O . LEU A 1 499 ? -9.927 -2.844 10.292 1.00 95.75 499 LEU A O 1
ATOM 3733 N N . ASP A 1 500 ? -11.213 -3.709 8.661 1.00 94.31 500 ASP A N 1
ATOM 3734 C CA . ASP A 1 500 ? -11.091 -2.567 7.748 1.00 94.31 500 ASP A CA 1
ATOM 3735 C C . ASP A 1 500 ? -11.654 -1.279 8.372 1.00 94.31 500 ASP A C 1
ATOM 3737 O O . ASP A 1 500 ? -10.981 -0.248 8.409 1.00 94.31 500 ASP A O 1
ATOM 3741 N N . GLU A 1 501 ? -12.849 -1.353 8.968 1.00 93.19 501 GLU A N 1
ATOM 3742 C CA . GLU A 1 501 ? -13.481 -0.235 9.678 1.00 93.19 501 GLU A CA 1
ATOM 3743 C C . GLU A 1 501 ? -12.656 0.246 10.881 1.00 93.19 501 GLU A C 1
ATOM 3745 O O . GLU A 1 501 ? -12.671 1.439 11.200 1.00 93.19 501 GLU A O 1
ATOM 3750 N N . TYR A 1 502 ? -11.958 -0.660 11.576 1.00 93.44 502 TYR A N 1
ATOM 3751 C CA . TYR A 1 502 ? -11.045 -0.292 12.658 1.00 93.44 502 TYR A CA 1
ATOM 3752 C C . TYR A 1 502 ? -9.797 0.415 12.118 1.00 93.44 502 TYR A C 1
ATOM 3754 O O . TYR A 1 502 ? -9.447 1.482 12.622 1.00 93.44 502 TYR A O 1
ATOM 3762 N N . LEU A 1 503 ? -9.156 -0.120 11.073 1.00 91.00 503 LEU A N 1
ATOM 3763 C CA . LEU A 1 503 ? -7.943 0.456 10.473 1.00 91.00 503 LEU A CA 1
ATOM 3764 C C . LEU A 1 503 ? -8.169 1.844 9.853 1.00 91.00 503 LEU A C 1
ATOM 3766 O O . LEU A 1 503 ? -7.227 2.635 9.783 1.00 91.00 503 LEU A O 1
ATOM 3770 N N . HIS A 1 504 ? -9.404 2.154 9.453 1.00 88.25 504 HIS A N 1
ATOM 3771 C CA . HIS A 1 504 ? -9.813 3.472 8.957 1.00 88.25 504 HIS A CA 1
ATOM 3772 C C . HIS A 1 504 ? -10.369 4.407 10.045 1.00 88.25 504 HIS A C 1
ATOM 3774 O O . HIS A 1 504 ? -10.681 5.565 9.760 1.00 88.25 504 HIS A O 1
ATOM 3780 N N . SER A 1 505 ? -10.499 3.941 11.290 1.00 88.38 505 SER A N 1
ATOM 3781 C CA . SER A 1 505 ? -10.937 4.782 12.407 1.00 88.38 505 SER A CA 1
ATOM 3782 C C . SER A 1 505 ? -9.846 5.768 12.843 1.00 88.38 505 SER A C 1
ATOM 3784 O O . SER A 1 505 ? -8.648 5.523 12.687 1.00 88.38 505 SER A O 1
ATOM 3786 N N . THR A 1 506 ? -10.249 6.875 13.469 1.00 78.31 506 THR A N 1
ATOM 3787 C CA . THR A 1 506 ? -9.316 7.863 14.039 1.00 78.31 506 THR A CA 1
ATOM 3788 C C . THR A 1 506 ? -8.441 7.295 15.155 1.00 78.31 506 THR A C 1
ATOM 3790 O O . THR A 1 506 ? -7.390 7.855 15.431 1.00 78.31 506 THR A O 1
ATOM 3793 N N . ALA A 1 507 ? -8.856 6.195 15.788 1.00 76.75 507 ALA A N 1
ATOM 3794 C CA . ALA A 1 507 ? -8.097 5.525 16.840 1.00 76.75 507 ALA A CA 1
ATOM 3795 C C . ALA A 1 507 ? -6.911 4.728 16.293 1.00 76.75 507 ALA A C 1
ATOM 3797 O O . ALA A 1 507 ? -5.850 4.668 16.914 1.00 76.75 507 ALA A O 1
ATOM 3798 N N . ALA A 1 508 ? -7.081 4.137 15.108 1.00 75.88 508 ALA A N 1
ATOM 3799 C CA . ALA A 1 508 ? -5.985 3.524 14.374 1.00 75.88 508 ALA A CA 1
ATOM 3800 C C . ALA A 1 508 ? -5.131 4.578 13.651 1.00 75.88 508 ALA A C 1
ATOM 3802 O O . ALA A 1 508 ? -3.926 4.371 13.483 1.00 75.88 508 ALA A O 1
ATOM 3803 N N . ALA A 1 509 ? -5.722 5.709 13.247 1.00 66.81 509 ALA A N 1
ATOM 3804 C CA . ALA A 1 509 ? -5.022 6.786 12.555 1.00 66.81 509 ALA A CA 1
ATOM 3805 C C . ALA A 1 509 ? -4.046 7.526 13.487 1.00 66.81 509 ALA A C 1
ATOM 3807 O O . ALA A 1 509 ? -4.420 8.068 14.523 1.00 66.81 509 ALA A O 1
ATOM 3808 N N . SER A 1 510 ? -2.773 7.590 13.099 1.00 71.00 510 SER A N 1
ATOM 3809 C CA . SER A 1 510 ? -1.832 8.519 13.720 1.00 71.00 510 SER A CA 1
ATOM 3810 C C . SER A 1 510 ? -2.197 9.932 13.260 1.00 71.00 510 SER A C 1
ATOM 3812 O O . SER A 1 510 ? -2.620 10.102 12.113 1.00 71.00 510 SER A O 1
ATOM 3814 N N . PRO A 1 511 ? -1.968 10.983 14.066 1.00 67.62 511 PRO A N 1
ATOM 3815 C CA . PRO A 1 511 ? -1.999 12.352 13.548 1.00 67.62 511 PRO A CA 1
ATOM 3816 C C . PRO A 1 511 ? -0.990 12.577 12.398 1.00 67.62 511 PRO A C 1
ATOM 3818 O O . PRO A 1 511 ? -1.118 13.545 11.651 1.00 67.62 511 PRO A O 1
ATOM 3821 N N . CYS A 1 512 ? -0.029 11.661 12.211 1.00 76.50 512 CYS A N 1
ATOM 3822 C CA . CYS A 1 512 ? 0.889 11.625 11.068 1.00 76.50 512 CYS A CA 1
ATOM 3823 C C . CYS A 1 512 ? 0.319 10.926 9.824 1.00 76.50 512 CYS A C 1
ATOM 3825 O O . CYS A 1 512 ? 1.043 10.751 8.853 1.00 76.50 512 CYS A O 1
ATOM 3827 N N . ASP A 1 513 ? -0.950 10.520 9.839 1.00 66.31 513 ASP A N 1
ATOM 3828 C CA . ASP A 1 513 ? -1.600 9.839 8.717 1.00 66.31 513 ASP A CA 1
ATOM 3829 C C . ASP A 1 513 ? -2.866 10.567 8.272 1.00 66.31 513 ASP A C 1
ATOM 3831 O O . ASP A 1 513 ? -3.770 9.943 7.721 1.00 66.31 513 ASP A O 1
ATOM 3835 N N . ALA A 1 514 ? -3.011 11.863 8.534 1.00 68.00 514 ALA A N 1
ATOM 3836 C CA . ALA A 1 514 ? -4.052 12.631 7.861 1.00 68.00 514 ALA A CA 1
ATOM 3837 C C . ALA A 1 514 ? -3.782 12.649 6.338 1.00 68.00 514 ALA A C 1
ATOM 3839 O O . ALA A 1 514 ? -2.655 12.457 5.899 1.00 68.00 514 ALA A O 1
ATOM 3840 N N . GLY A 1 515 ? -4.819 12.753 5.501 1.00 83.38 515 GLY A N 1
ATOM 3841 C CA . GLY A 1 515 ? -4.618 12.948 4.058 1.00 83.38 515 GLY A CA 1
ATOM 3842 C C . GLY A 1 515 ? -4.092 14.354 3.758 1.00 83.38 515 GLY A C 1
ATOM 3843 O O . GLY A 1 515 ? -3.436 14.971 4.595 1.00 83.38 515 GLY A O 1
ATOM 3844 N N . GLU A 1 516 ? -4.444 14.880 2.589 1.00 91.56 516 GLU A N 1
ATOM 3845 C CA . GLU A 1 516 ? -4.339 16.316 2.330 1.00 91.56 516 GLU A CA 1
ATOM 3846 C C . GLU A 1 516 ? -4.992 17.099 3.482 1.00 91.56 516 GLU A C 1
ATOM 3848 O O . GLU A 1 516 ? -6.160 16.864 3.811 1.00 91.56 516 GLU A O 1
ATOM 3853 N N . LEU A 1 517 ? -4.221 17.975 4.134 1.00 92.44 517 LEU A N 1
ATOM 3854 C CA . LEU A 1 517 ? -4.728 18.814 5.217 1.00 92.44 517 LEU A CA 1
ATOM 3855 C C . LEU A 1 517 ? -5.319 20.118 4.697 1.00 92.44 517 LEU A C 1
ATOM 3857 O O . LEU A 1 517 ? -6.134 20.732 5.391 1.00 92.44 517 LEU A O 1
ATOM 3861 N N . LEU A 1 518 ? -4.898 20.556 3.510 1.00 93.25 518 LEU A N 1
ATOM 3862 C CA . LEU A 1 518 ? -5.383 21.784 2.912 1.00 93.25 518 LEU A CA 1
ATOM 3863 C C . LEU A 1 518 ? -6.773 21.591 2.319 1.00 93.25 518 LEU A C 1
ATOM 3865 O O . LEU A 1 518 ? -7.099 20.588 1.685 1.00 93.25 518 LEU A O 1
ATOM 3869 N N . VAL A 1 519 ? -7.605 22.611 2.471 1.00 91.69 519 VAL A N 1
ATOM 3870 C CA . VAL A 1 519 ? -8.878 22.688 1.757 1.00 91.69 519 VAL A CA 1
ATOM 3871 C C . VAL A 1 519 ? -8.632 23.457 0.467 1.00 91.69 519 VAL A C 1
ATOM 3873 O O . VAL A 1 519 ? -8.159 24.592 0.518 1.00 91.69 519 VAL A O 1
ATOM 3876 N N . ASN A 1 520 ? -8.974 22.845 -0.673 1.00 87.50 520 ASN A N 1
ATOM 3877 C CA . ASN A 1 520 ? -8.858 23.442 -2.010 1.00 87.50 520 ASN A CA 1
ATOM 3878 C C . ASN A 1 520 ? -7.428 23.901 -2.366 1.00 87.50 520 ASN A C 1
ATOM 3880 O O . ASN A 1 520 ? -7.218 25.015 -2.843 1.00 87.50 520 ASN A O 1
ATOM 3884 N N . GLY A 1 521 ? -6.440 23.047 -2.099 1.00 88.75 521 GLY A N 1
ATOM 3885 C CA . GLY A 1 521 ? -5.032 23.309 -2.399 1.00 88.75 521 GLY A CA 1
ATOM 3886 C C . GLY A 1 521 ? -4.685 23.366 -3.896 1.00 88.75 521 GLY A C 1
ATOM 3887 O O . GLY A 1 521 ? -3.829 24.144 -4.302 1.00 88.75 521 GLY A O 1
ATOM 3888 N N . ALA A 1 522 ? -5.422 22.622 -4.729 1.00 86.31 522 ALA A N 1
ATOM 3889 C CA . ALA A 1 522 ? -5.326 22.670 -6.194 1.00 86.31 522 ALA A CA 1
ATOM 3890 C C . ALA A 1 522 ? -6.043 23.880 -6.820 1.00 86.31 522 ALA A C 1
ATOM 3892 O O . ALA A 1 522 ? -6.051 24.034 -8.034 1.00 86.31 522 ALA A O 1
ATOM 3893 N N . PHE A 1 523 ? -6.714 24.705 -6.005 1.00 84.69 523 PHE A N 1
ATOM 3894 C CA . PHE A 1 523 ? -7.485 25.872 -6.443 1.00 84.69 523 PHE A CA 1
ATOM 3895 C C . PHE A 1 523 ? -8.502 25.595 -7.562 1.00 84.69 523 PHE A C 1
ATOM 3897 O O . PHE A 1 523 ? -8.934 26.531 -8.237 1.00 84.69 523 PHE A O 1
ATOM 3904 N N . ASP A 1 524 ? -8.920 24.345 -7.752 1.00 75.75 524 ASP A N 1
ATOM 3905 C CA . ASP A 1 524 ? -9.788 23.886 -8.837 1.00 75.75 524 ASP A CA 1
ATOM 3906 C C . ASP A 1 524 ? -11.264 23.852 -8.424 1.00 75.75 524 ASP A C 1
ATOM 3908 O O . ASP A 1 524 ? -12.149 23.915 -9.279 1.00 75.75 524 ASP A O 1
ATOM 3912 N N . GLN A 1 525 ? -11.557 23.842 -7.118 1.00 70.25 525 GLN A N 1
ATOM 3913 C CA . GLN A 1 525 ? -12.929 23.925 -6.628 1.00 70.25 525 GLN A CA 1
ATOM 3914 C C . GLN A 1 525 ? -13.452 25.331 -6.920 1.00 70.25 525 GLN A C 1
ATOM 3916 O O . GLN A 1 525 ? -12.902 26.300 -6.378 1.00 70.25 525 GLN A O 1
ATOM 3921 N N . PRO A 1 526 ? -14.462 25.509 -7.795 1.00 63.41 526 PRO A N 1
ATOM 3922 C CA . PRO A 1 526 ? -15.034 26.825 -8.043 1.00 63.41 526 PRO A CA 1
ATOM 3923 C C . PRO A 1 526 ? -15.538 27.416 -6.718 1.00 63.41 526 PRO A C 1
ATOM 3925 O O . PRO A 1 526 ? -15.822 26.671 -5.775 1.00 63.41 526 PRO A O 1
ATOM 3928 N N . PRO A 1 527 ? -15.622 28.750 -6.586 1.00 63.62 527 PRO A N 1
ATOM 3929 C CA . PRO A 1 527 ? -16.336 29.330 -5.456 1.00 63.62 527 PRO A CA 1
ATOM 3930 C C . PRO A 1 527 ? -17.728 28.688 -5.377 1.00 63.62 527 PRO A C 1
ATOM 3932 O O . PRO A 1 527 ? -18.313 28.399 -6.420 1.00 63.62 527 PRO A O 1
ATOM 3935 N N . HIS A 1 528 ? -18.287 28.518 -4.171 1.00 65.44 528 HIS A N 1
ATOM 3936 C CA . HIS A 1 528 ? -19.636 27.948 -3.948 1.00 65.44 528 HIS A CA 1
ATOM 3937 C C . HIS A 1 528 ? -20.754 28.646 -4.723 1.00 65.44 528 HIS A C 1
ATOM 3939 O O . HIS A 1 528 ? -21.894 28.215 -4.645 1.00 65.44 528 HIS A O 1
ATOM 3945 N N . GLU A 1 529 ? -20.448 29.731 -5.419 1.00 67.25 529 GLU A N 1
ATOM 3946 C CA . GLU A 1 529 ? -21.371 30.620 -6.079 1.00 67.25 529 GLU A CA 1
ATOM 3947 C C . GLU A 1 529 ? -21.256 30.588 -7.627 1.00 67.25 529 GLU A C 1
ATOM 3949 O O . GLU A 1 529 ? -22.149 31.133 -8.268 1.00 67.25 529 GLU A O 1
ATOM 3954 N N . ASP A 1 530 ? -20.252 29.936 -8.249 1.00 77.69 530 ASP A N 1
ATOM 3955 C CA . ASP A 1 530 ? -20.077 29.894 -9.724 1.00 77.69 530 ASP A CA 1
ATOM 3956 C C . ASP A 1 530 ? -20.888 28.766 -10.384 1.00 77.69 530 ASP A C 1
ATOM 3958 O O . ASP A 1 530 ? -20.614 27.579 -10.208 1.00 77.69 530 ASP A O 1
ATOM 3962 N N . ALA A 1 531 ? -21.876 29.143 -11.190 1.00 86.44 531 ALA A N 1
ATOM 3963 C CA . ALA A 1 531 ? -22.767 28.228 -11.883 1.00 86.44 531 ALA A CA 1
ATOM 3964 C C . ALA A 1 531 ? -22.217 27.721 -13.230 1.00 86.44 531 ALA A C 1
ATOM 3966 O O . ALA A 1 531 ? -22.837 26.848 -13.833 1.00 86.44 531 ALA A O 1
ATOM 3967 N N . THR A 1 532 ? -21.081 28.225 -13.730 1.00 85.94 532 THR A N 1
ATOM 3968 C CA . THR A 1 532 ? -20.594 27.976 -15.105 1.00 85.94 532 THR A CA 1
ATOM 3969 C C . THR A 1 532 ? -20.441 26.486 -15.404 1.00 85.94 532 THR A C 1
ATOM 3971 O O . THR A 1 532 ? -21.036 25.982 -16.359 1.00 85.94 532 THR A O 1
ATOM 3974 N N . ARG A 1 533 ? -19.752 25.738 -14.531 1.00 82.12 533 ARG A N 1
ATOM 3975 C CA . ARG A 1 533 ? -19.558 24.289 -14.698 1.00 82.12 533 ARG A CA 1
ATOM 3976 C C . ARG A 1 533 ? -20.853 23.495 -14.536 1.00 82.12 533 ARG A C 1
ATOM 3978 O O . ARG A 1 533 ? -21.053 22.507 -15.248 1.00 82.12 533 ARG A O 1
ATOM 3985 N N . ARG A 1 534 ? -21.741 23.908 -13.621 1.00 85.81 534 ARG A N 1
ATOM 3986 C CA . ARG A 1 534 ? -23.061 23.272 -13.442 1.00 85.81 534 ARG A CA 1
ATOM 3987 C C . ARG A 1 534 ? -23.957 23.483 -14.650 1.00 85.81 534 ARG A C 1
ATOM 3989 O O . ARG A 1 534 ? -24.643 22.548 -15.050 1.00 85.81 534 ARG A O 1
ATOM 3996 N N . ILE A 1 535 ? -23.935 24.687 -15.214 1.00 90.00 535 ILE A N 1
ATOM 3997 C CA . ILE A 1 535 ? -24.791 25.081 -16.325 1.00 90.00 535 ILE A CA 1
ATOM 3998 C C . ILE A 1 535 ? -24.240 24.544 -17.642 1.00 90.00 535 ILE A C 1
ATOM 4000 O O . ILE A 1 535 ? -25.004 23.921 -18.356 1.00 90.00 535 ILE A O 1
ATOM 4004 N N . PHE A 1 536 ? -22.960 24.729 -17.976 1.00 87.56 536 PHE A N 1
ATOM 4005 C CA . PHE A 1 536 ? -22.423 24.411 -19.311 1.00 87.56 536 PHE A CA 1
ATOM 4006 C C . PHE A 1 536 ? -21.563 23.145 -19.374 1.00 87.56 536 PHE A C 1
ATOM 4008 O O . PHE A 1 536 ? -21.260 22.669 -20.465 1.00 87.56 536 PHE A O 1
ATOM 4015 N N . GLY A 1 537 ? -21.164 22.580 -18.230 1.00 80.19 537 GLY A N 1
ATOM 4016 C CA . GLY A 1 537 ? -20.247 21.435 -18.177 1.00 80.19 537 GLY A CA 1
ATOM 4017 C C . GLY A 1 537 ? -18.780 21.784 -18.457 1.00 80.19 537 GLY A C 1
ATOM 4018 O O . GLY A 1 537 ? -17.940 20.887 -18.442 1.00 80.19 537 GLY A O 1
ATOM 4019 N N . VAL A 1 538 ? -18.475 23.067 -18.664 1.00 76.88 538 VAL A N 1
ATOM 4020 C CA . VAL A 1 538 ? -17.132 23.623 -18.870 1.00 76.88 538 VAL A CA 1
ATOM 4021 C C . VAL A 1 538 ? -16.879 24.745 -17.867 1.00 76.88 538 VAL A C 1
ATOM 4023 O O . VAL A 1 538 ? -17.826 25.370 -17.399 1.00 76.88 538 VAL A O 1
ATOM 4026 N N . ASP A 1 539 ? -15.614 25.012 -17.550 1.00 65.25 539 ASP A N 1
ATOM 4027 C CA . ASP A 1 539 ? -15.241 26.096 -16.629 1.00 65.25 539 ASP A CA 1
ATOM 4028 C C . ASP A 1 539 ? -15.076 27.447 -17.349 1.00 65.25 539 ASP A C 1
ATOM 4030 O O . ASP A 1 539 ? -15.182 28.495 -16.730 1.00 65.25 539 ASP A O 1
ATOM 4034 N N . ALA A 1 540 ? -14.812 27.442 -18.661 1.00 70.12 540 ALA A N 1
ATOM 4035 C CA . ALA A 1 540 ? -14.788 28.630 -19.515 1.00 70.12 540 ALA A CA 1
ATOM 4036 C C . ALA A 1 540 ? -14.979 28.242 -20.983 1.00 70.12 540 ALA A C 1
ATOM 4038 O O . ALA A 1 540 ? -14.758 27.091 -21.359 1.00 70.12 540 ALA A O 1
ATOM 4039 N N . ALA A 1 541 ? -15.303 29.222 -21.817 1.00 76.06 541 ALA A N 1
ATOM 4040 C CA . ALA A 1 541 ? -15.241 29.111 -23.268 1.00 76.06 541 ALA A CA 1
ATOM 4041 C C . ALA A 1 541 ? -15.151 30.513 -23.872 1.00 76.06 541 ALA A C 1
ATOM 4043 O O . ALA A 1 541 ? -15.872 31.403 -23.438 1.00 76.06 541 ALA A O 1
ATOM 4044 N N . THR A 1 542 ? -14.322 30.711 -24.897 1.00 78.19 542 THR A N 1
ATOM 4045 C CA . THR A 1 542 ? -14.442 31.873 -25.792 1.00 78.19 542 THR A CA 1
ATOM 4046 C C . THR A 1 542 ? -14.908 31.354 -27.136 1.00 78.19 542 THR A C 1
ATOM 4048 O O . THR A 1 542 ? -14.193 30.583 -27.768 1.00 78.19 542 THR A O 1
ATOM 4051 N N . THR A 1 543 ? -16.111 31.721 -27.557 1.00 75.06 543 THR A N 1
ATOM 4052 C CA . THR A 1 543 ? -16.695 31.155 -28.773 1.00 75.06 543 THR A CA 1
ATOM 4053 C C . THR A 1 543 ? -17.813 32.041 -29.312 1.00 75.06 543 THR A C 1
ATOM 4055 O O . THR A 1 543 ? -18.426 32.825 -28.587 1.00 75.06 543 THR A O 1
ATOM 4058 N N . GLU A 1 544 ? -18.074 31.927 -30.609 1.00 77.69 544 GLU A N 1
ATOM 4059 C CA . GLU A 1 544 ? -19.271 32.491 -31.240 1.00 77.69 544 GLU A CA 1
ATOM 4060 C C . GLU A 1 544 ? -20.532 31.710 -30.830 1.00 77.69 544 GLU A C 1
ATOM 4062 O O . GLU A 1 544 ? -21.622 32.280 -30.760 1.00 77.69 544 GLU A O 1
ATOM 4067 N N . PHE A 1 545 ? -20.370 30.421 -30.497 1.00 78.00 545 PHE A N 1
ATOM 4068 C CA . PHE A 1 545 ? -21.437 29.552 -30.006 1.00 78.00 545 PHE A CA 1
ATOM 4069 C C . PHE A 1 545 ? -20.962 28.669 -28.836 1.00 78.00 545 PHE A C 1
ATOM 4071 O O . PHE A 1 545 ? -19.936 27.996 -28.936 1.00 78.00 545 PHE A O 1
ATOM 4078 N N . CYS A 1 546 ? -21.698 28.621 -27.726 1.00 81.94 546 CYS A N 1
ATOM 4079 C CA . CYS A 1 546 ? -21.424 27.676 -26.638 1.00 81.94 546 CYS A CA 1
ATOM 4080 C C . CYS A 1 546 ? -22.632 26.770 -26.409 1.00 81.94 546 CYS A C 1
ATOM 4082 O O . CYS A 1 546 ? -23.709 27.264 -26.077 1.00 81.94 546 CYS A O 1
ATOM 4084 N N . ILE A 1 547 ? -22.453 25.456 -26.570 1.00 83.62 547 ILE A N 1
ATOM 4085 C CA . ILE A 1 547 ? -23.482 24.456 -26.262 1.00 83.62 547 ILE A CA 1
ATOM 4086 C C . ILE A 1 547 ? -23.226 23.895 -24.868 1.00 83.62 547 ILE A C 1
ATOM 4088 O O . ILE A 1 547 ? -22.131 23.434 -24.546 1.00 83.62 547 ILE A O 1
ATOM 4092 N N . CYS A 1 548 ? -24.266 23.920 -24.046 1.00 83.50 548 CYS A N 1
ATOM 4093 C CA . CYS A 1 548 ? -24.323 23.206 -22.785 1.00 83.50 548 CYS A CA 1
ATOM 4094 C C . CYS A 1 548 ? -24.268 21.692 -23.024 1.00 83.50 548 CYS A C 1
ATOM 4096 O O . CYS A 1 548 ? -25.148 21.132 -23.672 1.00 83.50 548 CYS A O 1
ATOM 4098 N N . SER A 1 549 ? -23.277 21.017 -22.439 1.00 81.44 549 SER A N 1
ATOM 4099 C CA . SER A 1 549 ? -23.158 19.550 -22.499 1.00 81.44 549 SER A CA 1
ATOM 4100 C C . SER A 1 549 ? -23.951 18.818 -21.404 1.00 81.44 549 SER A C 1
ATOM 4102 O O . SER A 1 549 ? -23.885 17.593 -21.288 1.00 81.44 549 SER A O 1
ATOM 4104 N N . ARG A 1 550 ? -24.679 19.555 -20.553 1.00 83.56 550 ARG A N 1
ATOM 4105 C CA . ARG A 1 550 ? -25.441 19.024 -19.415 1.00 83.56 550 ARG A CA 1
ATOM 4106 C C . ARG A 1 550 ? -26.928 18.911 -19.748 1.00 83.56 550 ARG A C 1
ATOM 4108 O O . ARG A 1 550 ? -27.538 19.832 -20.275 1.00 83.56 550 ARG A O 1
ATOM 4115 N N . ASP A 1 551 ? -27.537 17.798 -19.349 1.00 85.44 551 ASP A N 1
ATOM 4116 C CA . ASP A 1 551 ? -28.992 17.650 -19.376 1.00 85.44 551 ASP A CA 1
ATOM 4117 C C . ASP A 1 551 ? -29.629 18.519 -18.278 1.00 85.44 551 ASP A C 1
ATOM 4119 O O . ASP A 1 551 ? -29.528 18.220 -17.085 1.00 85.44 551 ASP A O 1
ATOM 4123 N N . LEU A 1 552 ? -30.280 19.608 -18.693 1.00 88.50 552 LEU A N 1
ATOM 4124 C CA . LEU A 1 552 ? -30.961 20.555 -17.804 1.00 88.50 552 LEU A CA 1
ATOM 4125 C C . LEU A 1 552 ? -32.458 20.242 -17.621 1.00 88.50 552 LEU A C 1
ATOM 4127 O O . LEU A 1 552 ? -33.161 20.997 -16.943 1.00 88.50 552 LEU A O 1
ATOM 4131 N N . SER A 1 553 ? -32.968 19.147 -18.201 1.00 86.38 553 SER A N 1
ATOM 4132 C CA . SER A 1 553 ? -34.405 18.819 -18.225 1.00 86.38 553 SER A CA 1
ATOM 4133 C C . SER A 1 553 ? -35.012 18.594 -16.835 1.00 86.38 553 SER A C 1
ATOM 4135 O O . SER A 1 553 ? -36.203 18.822 -16.625 1.00 86.38 553 SER A O 1
ATOM 4137 N N . ARG A 1 554 ? -34.197 18.185 -15.855 1.00 89.06 554 ARG A N 1
ATOM 4138 C CA . ARG A 1 554 ? -34.625 17.912 -14.469 1.00 89.06 554 ARG A CA 1
ATOM 4139 C C . ARG A 1 554 ? -34.501 19.116 -13.530 1.00 89.06 554 ARG A C 1
ATOM 4141 O O . ARG A 1 554 ? -34.805 18.994 -12.343 1.00 89.06 554 ARG A O 1
ATOM 4148 N N . GLY A 1 555 ? -34.077 20.261 -14.062 1.00 89.62 555 GLY A N 1
ATOM 4149 C CA . GLY A 1 555 ? -33.662 21.418 -13.280 1.00 89.62 555 GLY A CA 1
ATOM 4150 C C . GLY A 1 555 ? -32.300 21.215 -12.607 1.00 89.62 555 GLY A C 1
ATOM 4151 O O . GLY A 1 555 ? -31.854 20.092 -12.374 1.00 89.62 555 GLY A O 1
ATOM 4152 N N . LEU A 1 556 ? -31.631 22.323 -12.304 1.00 92.75 556 LEU A N 1
ATOM 4153 C CA . LEU A 1 556 ? -30.365 22.365 -11.583 1.00 92.75 556 LEU A CA 1
ATOM 4154 C C . LEU A 1 556 ? -30.577 22.916 -10.176 1.00 92.75 556 LEU A C 1
ATOM 4156 O O . LEU A 1 556 ? -31.279 23.909 -9.983 1.00 92.75 556 LEU A O 1
ATOM 4160 N N . ASP A 1 557 ? -29.911 22.310 -9.199 1.00 92.38 557 ASP A N 1
ATOM 4161 C CA . ASP A 1 557 ? -29.752 22.930 -7.890 1.00 92.38 557 ASP A CA 1
ATOM 4162 C C . ASP A 1 557 ? -28.706 24.048 -7.999 1.00 92.38 557 ASP A C 1
ATOM 4164 O O . ASP A 1 557 ? -27.503 23.796 -8.043 1.00 92.38 557 ASP A O 1
ATOM 4168 N N . LEU A 1 558 ? -29.185 25.283 -8.071 1.00 92.12 558 LEU A N 1
ATOM 4169 C CA . LEU A 1 558 ? -28.422 26.523 -7.991 1.00 92.12 558 LEU A CA 1
ATOM 4170 C C . LEU A 1 558 ? -28.694 27.222 -6.643 1.00 92.12 558 LEU A C 1
ATOM 4172 O O . LEU A 1 558 ? -28.702 28.444 -6.557 1.00 92.12 558 LEU A O 1
ATOM 4176 N N . SER A 1 559 ? -28.968 26.477 -5.563 1.00 86.38 559 SER A N 1
ATOM 4177 C CA . SER A 1 559 ? -29.132 27.058 -4.214 1.00 86.38 559 SER A CA 1
ATOM 4178 C C . SER A 1 559 ? -27.834 27.597 -3.615 1.00 86.38 559 SER A C 1
ATOM 4180 O O . SER A 1 559 ? -27.876 28.395 -2.678 1.00 86.38 559 SER A O 1
ATOM 4182 N N . ARG A 1 560 ? -26.694 27.170 -4.166 1.00 77.62 560 ARG A N 1
ATOM 4183 C CA . ARG A 1 560 ? -25.349 27.629 -3.807 1.00 77.62 560 ARG A CA 1
ATOM 4184 C C . ARG A 1 560 ? -24.682 28.271 -5.023 1.00 77.62 560 ARG A C 1
ATOM 4186 O O . ARG A 1 560 ? -24.512 29.484 -5.057 1.00 77.62 560 ARG A O 1
ATOM 4193 N N . GLU A 1 561 ? -24.412 27.465 -6.049 1.00 86.38 561 GLU A N 1
ATOM 4194 C CA . GLU A 1 561 ? -23.683 27.850 -7.265 1.00 86.38 561 GLU A CA 1
ATOM 4195 C C . GLU A 1 561 ? -24.628 28.513 -8.270 1.00 86.38 561 GLU A C 1
ATOM 4197 O O . GLU A 1 561 ? -25.149 27.843 -9.157 1.00 86.38 561 GLU A O 1
ATOM 4202 N N . ARG A 1 562 ? -24.930 29.802 -8.080 1.00 90.12 562 ARG A N 1
ATOM 4203 C CA . ARG A 1 562 ? -26.010 30.483 -8.813 1.00 90.12 562 ARG A CA 1
ATOM 4204 C C . ARG A 1 562 ? -25.590 31.579 -9.771 1.00 90.12 562 ARG A C 1
ATOM 4206 O O . ARG A 1 562 ? -26.415 31.971 -10.584 1.00 90.12 562 ARG A O 1
ATOM 4213 N N . TYR A 1 563 ? -24.362 32.078 -9.706 1.00 88.88 563 TYR A N 1
ATOM 4214 C CA . TYR A 1 563 ? -23.926 33.184 -10.549 1.00 88.88 563 TYR A CA 1
ATOM 4215 C C . TYR A 1 563 ? -23.106 32.704 -11.744 1.00 88.88 563 TYR A C 1
ATOM 4217 O O . TYR A 1 563 ? -22.188 31.905 -11.602 1.00 88.88 563 TYR A O 1
ATOM 4225 N N . LEU A 1 564 ? -23.416 33.229 -12.923 1.00 89.44 564 LEU A N 1
ATOM 4226 C CA . LEU A 1 564 ? -22.692 33.015 -14.173 1.00 89.44 564 LEU A CA 1
ATOM 4227 C C . LEU A 1 564 ? -22.072 34.342 -14.620 1.00 89.44 564 LEU A C 1
ATOM 4229 O O . LEU A 1 564 ? -22.764 35.358 -14.621 1.00 89.44 564 LEU A O 1
ATOM 4233 N N . THR A 1 565 ? -20.804 34.355 -15.035 1.00 85.88 565 THR A N 1
ATOM 4234 C CA . THR A 1 565 ? -20.176 35.564 -15.594 1.00 85.88 565 THR A CA 1
ATOM 4235 C C . THR A 1 565 ? -19.939 35.409 -17.094 1.00 85.88 565 THR A C 1
ATOM 4237 O O . THR A 1 565 ? -19.287 34.470 -17.540 1.00 85.88 565 THR A O 1
ATOM 4240 N N . LEU A 1 566 ? -20.466 36.346 -17.884 1.00 87.38 566 LEU A N 1
ATOM 4241 C CA . LEU A 1 566 ? -20.277 36.400 -19.335 1.00 87.38 566 LEU A CA 1
ATOM 4242 C C . LEU A 1 566 ? -19.581 37.700 -19.719 1.00 87.38 566 LEU A C 1
ATOM 4244 O O . LEU A 1 566 ? -20.051 38.769 -19.345 1.00 87.38 566 LEU A O 1
ATOM 4248 N N . THR A 1 567 ? -18.526 37.629 -20.521 1.00 86.62 567 THR A N 1
ATOM 4249 C CA . THR A 1 567 ? -17.985 38.786 -21.236 1.00 86.62 567 THR A CA 1
ATOM 4250 C C . THR A 1 567 ? -18.524 38.786 -22.659 1.00 86.62 567 THR A C 1
ATOM 4252 O O . THR A 1 567 ? -18.328 37.837 -23.420 1.00 86.62 567 THR A O 1
ATOM 4255 N N . LEU A 1 568 ? -19.218 39.861 -23.018 1.00 87.69 568 LEU A N 1
ATOM 4256 C CA . LEU A 1 568 ? -19.674 40.107 -24.381 1.00 87.69 568 LEU A CA 1
ATOM 4257 C C . LEU A 1 568 ? -18.588 40.909 -25.102 1.00 87.69 568 LEU A C 1
ATOM 4259 O O . LEU A 1 568 ? -18.311 42.047 -24.717 1.00 87.69 568 LEU A O 1
ATOM 4263 N N . VAL A 1 569 ? -17.963 40.296 -26.108 1.00 84.12 569 VAL A N 1
ATOM 4264 C CA . VAL A 1 569 ? -16.892 40.901 -26.911 1.00 84.12 569 VAL A CA 1
ATOM 4265 C C . VAL A 1 569 ? -17.524 41.545 -28.132 1.00 84.12 569 VAL A C 1
ATOM 4267 O O . VAL A 1 569 ? -18.176 40.850 -28.912 1.00 84.12 569 VAL A O 1
ATOM 4270 N N . PHE A 1 570 ? -17.331 42.849 -28.319 1.00 84.81 570 PHE A N 1
ATOM 4271 C CA . PHE A 1 570 ? -17.948 43.602 -29.413 1.00 84.81 570 PHE A CA 1
ATOM 4272 C C . PHE A 1 570 ? -16.965 43.874 -30.566 1.00 84.81 570 PHE A C 1
ATOM 4274 O O . PHE A 1 570 ? -15.748 43.854 -30.374 1.00 84.81 570 PHE A O 1
ATOM 4281 N N . PHE A 1 571 ? -17.470 44.112 -31.780 1.00 76.94 571 PHE A N 1
ATOM 4282 C CA . PHE A 1 571 ? -16.639 44.628 -32.877 1.00 76.94 571 PHE A CA 1
ATOM 4283 C C . PHE A 1 571 ? -16.191 46.062 -32.564 1.00 76.94 571 PHE A C 1
ATOM 4285 O O . PHE A 1 571 ? -16.979 46.842 -32.036 1.00 76.94 571 PHE A O 1
ATOM 4292 N N . GLN A 1 572 ? -14.930 46.407 -32.861 1.00 68.38 572 GLN A N 1
ATOM 4293 C CA . GLN A 1 572 ? -14.406 47.755 -32.616 1.00 68.38 572 GLN A CA 1
ATOM 4294 C C . GLN A 1 572 ? -15.216 48.811 -33.374 1.00 68.38 572 GLN A C 1
ATOM 4296 O O . GLN A 1 572 ? -15.421 48.668 -34.579 1.00 68.38 572 GLN A O 1
ATOM 4301 N N . ASP A 1 573 ? -15.647 49.870 -32.685 1.00 60.62 573 ASP A N 1
ATOM 4302 C CA . ASP A 1 573 ? -16.190 51.046 -33.359 1.00 60.62 573 ASP A CA 1
ATOM 4303 C C . ASP A 1 573 ? -15.065 51.829 -34.061 1.00 60.62 573 ASP A C 1
ATOM 4305 O O . ASP A 1 573 ? -13.871 51.633 -33.811 1.00 60.62 573 ASP A O 1
ATOM 4309 N N . SER A 1 574 ? -15.433 52.724 -34.979 1.00 56.31 574 SER A N 1
ATOM 4310 C CA . SER A 1 574 ? -14.479 53.540 -35.742 1.00 56.31 574 SER A CA 1
ATOM 4311 C C . SER A 1 574 ? -13.639 54.501 -34.885 1.00 56.31 574 SER A C 1
ATOM 4313 O O . SER A 1 574 ? -12.656 55.043 -35.391 1.00 56.31 574 SER A O 1
ATOM 4315 N N . ASP A 1 575 ? -14.002 54.689 -33.612 1.00 67.00 575 ASP A N 1
ATOM 4316 C CA . ASP A 1 575 ? -13.298 55.525 -32.634 1.00 67.00 575 ASP A CA 1
ATOM 4317 C C . ASP A 1 575 ? -12.369 54.706 -31.706 1.00 67.00 575 ASP A C 1
ATOM 4319 O O . ASP A 1 575 ? -11.672 55.271 -30.858 1.00 67.00 575 ASP A O 1
ATOM 4323 N N . GLY A 1 576 ? -12.291 53.383 -31.904 1.00 57.38 576 GLY A N 1
ATOM 4324 C CA . GLY A 1 576 ? -11.316 52.499 -31.270 1.00 57.38 576 GLY A CA 1
ATOM 4325 C C . GLY A 1 576 ? -11.684 51.987 -29.875 1.00 57.38 576 GLY A C 1
ATOM 4326 O O . GLY A 1 576 ? -10.789 51.493 -29.193 1.00 57.38 576 GLY A O 1
ATOM 4327 N N . ASN A 1 577 ? -12.945 52.063 -29.434 1.00 52.41 577 ASN A N 1
ATOM 4328 C CA . ASN A 1 577 ? -13.363 51.518 -28.136 1.00 52.41 577 ASN A CA 1
ATOM 4329 C C . ASN A 1 577 ? -14.770 50.898 -28.144 1.00 52.41 577 ASN A C 1
ATOM 4331 O O . ASN A 1 577 ? -15.761 51.592 -27.936 1.00 52.41 577 ASN A O 1
ATOM 4335 N N . PRO A 1 578 ? -14.845 49.565 -28.071 1.00 54.19 578 PRO A N 1
ATOM 4336 C CA . PRO A 1 578 ? -15.830 48.912 -27.231 1.00 54.19 578 PRO A CA 1
ATOM 4337 C C . PRO A 1 578 ? -15.095 48.260 -26.059 1.00 54.19 578 PRO A C 1
ATOM 4339 O O . PRO A 1 578 ? -14.284 47.356 -26.276 1.00 54.19 578 PRO A O 1
ATOM 4342 N N . PRO A 1 579 ? -15.351 48.672 -24.807 1.00 65.44 579 PRO A N 1
ATOM 4343 C CA . PRO A 1 579 ? -14.921 47.869 -23.680 1.00 65.44 579 PRO A CA 1
ATOM 4344 C C . PRO A 1 579 ? -15.728 46.568 -23.695 1.00 65.44 579 PRO A C 1
ATOM 4346 O O . PRO A 1 579 ? -16.961 46.595 -23.667 1.00 65.44 579 PRO A O 1
ATOM 4349 N N . ASP A 1 580 ? -15.023 45.439 -23.728 1.00 79.81 580 ASP A N 1
ATOM 4350 C CA . ASP A 1 580 ? -15.561 44.132 -23.359 1.00 79.81 580 ASP A CA 1
ATOM 4351 C C . ASP A 1 580 ? -16.486 44.290 -22.143 1.00 79.81 580 ASP A C 1
ATOM 4353 O O . ASP A 1 580 ? -16.091 44.823 -21.099 1.00 79.81 580 ASP A O 1
ATOM 4357 N N . ARG A 1 581 ? -17.750 43.874 -22.280 1.00 82.50 581 ARG A N 1
ATOM 4358 C CA . ARG A 1 581 ? -18.740 44.051 -21.214 1.00 82.50 581 ARG A CA 1
ATOM 4359 C C . ARG A 1 581 ? -18.919 42.744 -20.460 1.00 82.50 581 ARG A C 1
ATOM 4361 O O . ARG A 1 581 ? -19.655 41.869 -20.912 1.00 82.50 581 ARG A O 1
ATOM 4368 N N . ALA A 1 582 ? -18.290 42.645 -19.293 1.00 82.06 582 ALA A N 1
ATOM 4369 C CA . ALA A 1 582 ? -18.555 41.576 -18.337 1.00 82.06 582 ALA A CA 1
ATOM 4370 C C . ALA A 1 582 ? -19.907 41.799 -17.631 1.00 82.06 582 ALA A C 1
ATOM 4372 O O . ALA A 1 582 ? -20.199 42.898 -17.151 1.00 82.06 582 ALA A O 1
ATOM 4373 N N . VAL A 1 583 ? -20.737 40.760 -17.562 1.00 87.19 583 VAL A N 1
ATOM 4374 C CA . VAL A 1 583 ? -22.015 40.733 -16.845 1.00 87.19 583 VAL A CA 1
ATOM 4375 C C . VAL A 1 583 ? -22.063 39.529 -15.908 1.00 87.19 583 VAL A C 1
ATOM 4377 O O . VAL A 1 583 ? -21.777 38.409 -16.321 1.00 87.19 583 VAL A O 1
ATOM 4380 N N . THR A 1 584 ? -22.442 39.757 -14.649 1.00 86.00 584 THR A N 1
ATOM 4381 C CA . THR A 1 584 ? -22.692 38.699 -13.658 1.00 86.00 584 THR A CA 1
ATOM 4382 C C . THR A 1 584 ? -24.191 38.458 -13.552 1.00 86.00 584 THR A C 1
ATOM 4384 O O . THR A 1 584 ? -24.967 39.393 -13.361 1.00 86.00 584 THR A O 1
ATOM 4387 N N . ILE A 1 585 ? -24.591 37.203 -13.688 1.00 92.69 585 ILE A N 1
ATOM 4388 C CA . ILE A 1 585 ? -25.963 36.770 -13.928 1.00 92.69 585 ILE A CA 1
ATOM 4389 C C . ILE A 1 585 ? -26.357 35.842 -12.788 1.00 92.69 585 ILE A C 1
ATOM 4391 O O . ILE A 1 585 ? -25.777 34.773 -12.658 1.00 92.69 585 ILE A O 1
ATOM 4395 N N . ASP A 1 586 ? -27.333 36.227 -11.966 1.00 93.56 586 ASP A N 1
ATOM 4396 C CA . ASP A 1 586 ? -27.944 35.308 -10.999 1.00 93.56 586 ASP A CA 1
ATOM 4397 C C . ASP A 1 586 ? -28.883 34.360 -11.749 1.00 93.56 586 ASP A C 1
ATOM 4399 O O . ASP A 1 586 ? -29.985 34.733 -12.153 1.00 93.56 586 ASP A O 1
ATOM 4403 N N . CYS A 1 587 ? -28.409 33.149 -12.002 1.00 95.69 587 CYS A N 1
ATOM 4404 C CA . CYS A 1 587 ? -29.135 32.115 -12.711 1.00 95.69 587 CYS A CA 1
ATOM 4405 C C . CYS A 1 587 ? -30.130 31.364 -11.822 1.00 95.69 587 CYS A C 1
ATOM 4407 O O . CYS A 1 587 ? -30.875 30.565 -12.378 1.00 95.69 587 CYS A O 1
ATOM 4409 N N . ALA A 1 588 ? -30.184 31.581 -10.498 1.00 94.75 588 ALA A N 1
ATOM 4410 C CA . ALA A 1 588 ? -31.139 30.871 -9.643 1.00 94.75 588 ALA A CA 1
ATOM 4411 C C . ALA A 1 588 ? -32.596 31.216 -9.994 1.00 94.75 588 ALA A C 1
ATOM 4413 O O . ALA A 1 588 ? -33.002 32.377 -10.046 1.00 94.75 588 ALA A O 1
ATOM 4414 N N . GLY A 1 589 ? -33.402 30.173 -10.190 1.00 95.00 589 GLY A N 1
ATOM 4415 C CA . GLY A 1 589 ? -34.837 30.282 -10.426 1.00 95.00 589 GLY A CA 1
ATOM 4416 C C . GLY A 1 589 ? -35.620 30.627 -9.160 1.00 95.00 589 GLY A C 1
ATOM 4417 O O . GLY A 1 589 ? -35.065 30.818 -8.076 1.00 95.00 589 GLY A O 1
ATOM 4418 N N . ALA A 1 590 ? -36.951 30.645 -9.271 1.00 94.75 590 ALA A N 1
ATOM 4419 C CA . ALA A 1 590 ? -37.822 30.922 -8.122 1.00 94.75 590 ALA A CA 1
ATOM 4420 C C . ALA A 1 590 ? -37.654 29.887 -6.991 1.00 94.75 590 ALA A C 1
ATOM 4422 O O . ALA A 1 590 ? -37.841 30.206 -5.815 1.00 94.75 590 ALA A O 1
ATOM 4423 N N . ASN A 1 591 ? -37.283 28.655 -7.351 1.00 95.88 591 ASN A N 1
ATOM 4424 C CA . ASN A 1 591 ? -36.810 27.631 -6.432 1.00 95.88 591 ASN A CA 1
ATOM 4425 C C . ASN A 1 591 ? -35.355 27.282 -6.780 1.00 95.88 591 ASN A C 1
ATOM 4427 O O . ASN A 1 591 ? -35.142 26.471 -7.683 1.00 95.88 591 ASN A O 1
ATOM 4431 N N . PRO A 1 592 ? -34.358 27.842 -6.071 1.00 94.12 592 PRO A N 1
ATOM 4432 C CA . PRO A 1 592 ? -32.954 27.621 -6.393 1.00 94.12 592 PRO A CA 1
ATOM 4433 C C . PRO A 1 592 ? -32.555 26.141 -6.429 1.00 94.12 592 PRO A C 1
ATOM 4435 O O . PRO A 1 592 ? -31.748 25.770 -7.269 1.00 94.12 592 PRO A O 1
ATOM 4438 N N . ALA A 1 593 ? -33.173 25.277 -5.614 1.00 93.00 593 ALA A N 1
ATOM 4439 C CA . ALA A 1 593 ? -32.899 23.835 -5.607 1.00 93.00 593 ALA A CA 1
ATOM 4440 C C . ALA A 1 593 ? -33.377 23.088 -6.872 1.00 93.00 593 ALA A C 1
ATOM 4442 O O . ALA A 1 593 ? -32.977 21.950 -7.104 1.00 93.00 593 ALA A O 1
ATOM 4443 N N . HIS A 1 594 ? -34.236 23.714 -7.682 1.00 94.81 594 HIS A N 1
ATOM 4444 C CA . HIS A 1 594 ? -34.826 23.148 -8.897 1.00 94.81 594 HIS A CA 1
ATOM 4445 C C . HIS A 1 594 ? -34.966 24.219 -9.986 1.00 94.81 594 HIS A C 1
ATOM 4447 O O . HIS A 1 594 ? -36.045 24.423 -10.544 1.00 94.81 594 HIS A O 1
ATOM 4453 N N . THR A 1 595 ? -33.877 24.926 -10.277 1.00 96.62 595 THR A N 1
ATOM 4454 C CA . THR A 1 595 ? -33.864 25.962 -11.308 1.00 96.62 595 THR A CA 1
ATOM 4455 C C . THR A 1 595 ? -34.012 25.335 -12.691 1.00 96.62 595 THR A C 1
ATOM 4457 O O . THR A 1 595 ? -33.190 24.519 -13.103 1.00 96.62 595 THR A O 1
ATOM 4460 N N . SER A 1 596 ? -35.038 25.729 -13.437 1.00 95.44 596 SER A N 1
ATOM 4461 C CA . SER A 1 596 ? -35.292 25.219 -14.786 1.00 95.44 596 SER A CA 1
ATOM 4462 C C . SER A 1 596 ? -34.397 25.864 -15.853 1.00 95.44 596 SER A C 1
ATOM 4464 O O . SER A 1 596 ? -33.981 27.018 -15.736 1.00 95.44 596 SER A O 1
ATOM 4466 N N . ARG A 1 597 ? -34.170 25.148 -16.963 1.00 94.31 597 ARG A N 1
ATOM 4467 C CA . ARG A 1 597 ? -33.476 25.665 -18.159 1.00 94.31 597 ARG A CA 1
ATOM 4468 C C . ARG A 1 597 ? -34.046 27.006 -18.637 1.00 94.31 597 ARG A C 1
ATOM 4470 O O . ARG A 1 597 ? -33.298 27.947 -18.883 1.00 94.31 597 ARG A O 1
ATOM 4477 N N . ALA A 1 598 ? -35.372 27.116 -18.707 1.00 94.00 598 ALA A N 1
ATOM 4478 C CA . ALA A 1 598 ? -36.054 28.336 -19.134 1.00 94.00 598 ALA A CA 1
ATOM 4479 C C . ALA A 1 598 ? -35.815 29.526 -18.183 1.00 94.00 598 ALA A C 1
ATOM 4481 O O . ALA A 1 598 ? -35.783 30.674 -18.631 1.00 94.00 598 ALA A O 1
ATOM 4482 N N . GLU A 1 599 ? -35.642 29.280 -16.880 1.00 96.19 599 GLU A N 1
ATOM 4483 C CA . GLU A 1 599 ? -35.262 30.319 -15.914 1.00 96.19 599 GLU A CA 1
ATOM 4484 C C . GLU A 1 599 ? -33.815 30.772 -16.120 1.00 96.19 599 GLU A C 1
ATOM 4486 O O . GLU A 1 599 ? -33.576 31.977 -16.144 1.00 96.19 599 GLU A O 1
ATOM 4491 N N . ILE A 1 600 ? -32.888 29.841 -16.374 1.00 95.56 600 ILE A N 1
ATOM 4492 C CA . ILE A 1 600 ? -31.482 30.154 -16.682 1.00 95.56 600 ILE A CA 1
ATOM 4493 C C . ILE A 1 600 ? -31.391 31.012 -17.953 1.00 95.56 600 ILE A C 1
ATOM 4495 O O . ILE A 1 600 ? -30.779 32.078 -17.931 1.00 95.56 600 ILE A O 1
ATOM 4499 N N . ILE A 1 601 ? -32.064 30.613 -19.040 1.00 95.00 601 ILE A N 1
ATOM 4500 C CA . ILE A 1 601 ? -32.124 31.378 -20.302 1.00 95.00 601 ILE A CA 1
ATOM 4501 C C . ILE A 1 601 ? -32.660 32.785 -20.062 1.00 95.00 601 ILE A C 1
ATOM 4503 O O . ILE A 1 601 ? -32.103 33.773 -20.545 1.00 95.00 601 ILE A O 1
ATOM 4507 N N . ARG A 1 602 ? -33.757 32.884 -19.305 1.00 95.25 602 ARG A N 1
ATOM 4508 C CA . ARG A 1 602 ? -34.384 34.163 -18.987 1.00 95.25 602 ARG A CA 1
ATOM 4509 C C . ARG A 1 602 ? -33.429 35.057 -18.201 1.00 95.25 602 ARG A C 1
ATOM 4511 O O . ARG A 1 602 ? -33.292 36.218 -18.572 1.00 95.25 602 ARG A O 1
ATOM 4518 N N . ALA A 1 603 ? -32.770 34.528 -17.171 1.00 96.12 603 ALA A N 1
ATOM 4519 C CA . ALA A 1 603 ? -31.798 35.264 -16.370 1.00 96.12 603 ALA A CA 1
ATOM 4520 C C . ALA A 1 603 ? -30.638 35.786 -17.231 1.00 96.12 603 ALA A C 1
ATOM 4522 O O . ALA A 1 603 ? -30.291 36.969 -17.146 1.00 96.12 603 ALA A O 1
ATOM 4523 N N . ILE A 1 604 ? -30.104 34.937 -18.119 1.00 94.75 604 ILE A N 1
ATOM 4524 C CA . ILE A 1 604 ? -29.013 35.306 -19.026 1.00 94.75 604 ILE A CA 1
ATOM 4525 C C . ILE A 1 604 ? -29.434 36.434 -19.965 1.00 94.75 604 ILE A C 1
ATOM 4527 O O . ILE A 1 604 ? -28.792 37.482 -20.000 1.00 94.75 604 ILE A O 1
ATOM 4531 N N . ASN A 1 605 ? -30.552 36.261 -20.668 1.00 94.19 605 ASN A N 1
ATOM 4532 C CA . ASN A 1 605 ? -31.031 37.233 -21.650 1.00 94.19 605 ASN A CA 1
ATOM 4533 C C . ASN A 1 605 ? -31.448 38.564 -21.020 1.00 94.19 605 ASN A C 1
ATOM 4535 O O . ASN A 1 605 ? -31.192 39.627 -21.586 1.00 94.19 605 ASN A O 1
ATOM 4539 N N . GLN A 1 606 ? -32.074 38.523 -19.840 1.00 94.25 606 GLN A N 1
ATOM 4540 C CA . GLN A 1 606 ? -32.446 39.732 -19.105 1.00 94.25 606 GLN A CA 1
ATOM 4541 C C . GLN A 1 606 ? -31.212 40.521 -18.669 1.00 94.25 606 GLN A C 1
ATOM 4543 O O . GLN A 1 606 ? -31.187 41.740 -18.830 1.00 94.25 606 GLN A O 1
ATOM 4548 N N . THR A 1 607 ? -30.178 39.840 -18.171 1.00 93.44 607 THR A N 1
ATOM 4549 C CA . THR A 1 607 ? -28.959 40.499 -17.681 1.00 93.44 607 THR A CA 1
ATOM 4550 C C . THR A 1 607 ? -28.073 40.997 -18.825 1.00 93.44 607 THR A C 1
ATOM 4552 O O . THR A 1 607 ? -27.539 42.105 -18.757 1.00 93.44 607 THR A O 1
ATOM 4555 N N . ALA A 1 608 ? -27.965 40.229 -19.913 1.00 90.00 608 ALA A N 1
ATOM 4556 C CA . ALA A 1 608 ? -27.282 40.654 -21.135 1.00 90.00 608 ALA A CA 1
ATOM 4557 C C . ALA A 1 608 ? -28.021 41.792 -21.867 1.00 90.00 608 ALA A C 1
ATOM 4559 O O . ALA A 1 608 ? -27.424 42.506 -22.674 1.00 90.00 608 ALA A O 1
ATOM 4560 N N . GLY A 1 609 ? -29.319 41.972 -21.593 1.00 90.88 609 GLY A N 1
ATOM 4561 C CA . GLY A 1 609 ? -30.178 42.967 -22.237 1.00 90.88 609 GLY A CA 1
ATOM 4562 C C . GLY A 1 609 ? -30.556 42.626 -23.683 1.00 90.88 609 GLY A C 1
ATOM 4563 O O . GLY A 1 609 ? -31.046 43.497 -24.399 1.00 90.88 609 GLY A O 1
ATOM 4564 N N . ARG A 1 610 ? -30.306 41.388 -24.128 1.00 88.31 610 ARG A N 1
ATOM 4565 C CA . ARG A 1 610 ? -30.567 40.884 -25.487 1.00 88.31 610 ARG A CA 1
ATOM 4566 C C . ARG A 1 610 ? -30.620 39.344 -25.497 1.00 88.31 610 ARG A C 1
ATOM 4568 O O . ARG A 1 610 ? -30.062 38.728 -24.588 1.00 88.31 610 ARG A O 1
ATOM 4575 N N . PRO A 1 611 ? -31.290 38.715 -26.482 1.00 89.31 611 PRO A N 1
ATOM 4576 C CA . PRO A 1 611 ? -31.442 37.263 -26.541 1.00 89.31 611 PRO A CA 1
ATOM 4577 C C . PRO A 1 611 ? -30.161 36.584 -27.053 1.00 89.31 611 PRO A C 1
ATOM 4579 O O . PRO A 1 611 ? -30.029 36.333 -28.244 1.00 89.31 611 PRO A O 1
ATOM 4582 N N . ILE A 1 612 ? -29.217 36.309 -26.153 1.00 89.81 612 ILE A N 1
ATOM 4583 C CA . ILE A 1 612 ? -27.979 35.565 -26.454 1.00 89.81 612 ILE A CA 1
ATOM 4584 C C . ILE A 1 612 ? -28.049 34.097 -26.032 1.00 89.81 612 ILE A C 1
ATOM 4586 O O . ILE A 1 612 ? -27.183 33.327 -26.415 1.00 89.81 612 ILE A O 1
ATOM 4590 N N . ALA A 1 613 ? -29.047 33.710 -25.236 1.00 92.00 613 ALA A N 1
ATOM 4591 C CA . ALA A 1 613 ? -29.306 32.345 -24.802 1.00 92.00 613 ALA A CA 1
ATOM 4592 C C . ALA A 1 613 ? -30.623 31.824 -25.397 1.00 92.00 613 ALA A C 1
ATOM 4594 O O . ALA A 1 613 ? -31.636 32.531 -25.357 1.00 92.00 613 ALA A O 1
ATOM 4595 N N . SER A 1 614 ? -30.648 30.590 -25.898 1.00 89.94 614 SER A N 1
ATOM 4596 C CA . SER A 1 614 ? -31.854 29.960 -26.456 1.00 89.94 614 SER A CA 1
ATOM 4597 C C . SER A 1 614 ? -31.940 28.458 -26.164 1.00 89.94 614 SER A C 1
ATOM 4599 O O . SER A 1 614 ? -30.972 27.824 -25.739 1.00 89.94 614 SER A O 1
ATOM 4601 N N . GLU A 1 615 ? -33.137 27.902 -26.378 1.00 84.88 615 GLU A N 1
ATOM 4602 C CA . GLU A 1 615 ? -33.364 26.459 -26.515 1.00 84.88 615 GLU A CA 1
ATOM 4603 C C . GLU A 1 615 ? -33.206 26.126 -28.005 1.00 84.88 615 GLU A C 1
ATOM 4605 O O . GLU A 1 615 ? -34.127 26.360 -28.782 1.00 84.88 615 GLU A O 1
ATOM 4610 N N . GLY A 1 616 ? -32.009 25.690 -28.410 1.00 69.69 616 GLY A N 1
ATOM 4611 C CA . GLY A 1 616 ? -31.674 25.401 -29.810 1.00 69.69 616 GLY A CA 1
ATOM 4612 C C . GLY A 1 616 ? -31.521 26.647 -30.701 1.00 69.69 616 GLY A C 1
ATOM 4613 O O . GLY A 1 616 ? -32.410 27.492 -30.819 1.00 69.69 616 GLY A O 1
ATOM 4614 N N . CYS A 1 617 ? -30.373 26.796 -31.361 1.00 55.72 617 CYS A N 1
ATOM 4615 C CA . CYS A 1 617 ? -30.199 27.781 -32.430 1.00 55.72 617 CYS A CA 1
ATOM 4616 C C . CYS A 1 617 ? -30.779 27.226 -33.751 1.00 55.72 617 CYS A C 1
ATOM 4618 O O . CYS A 1 617 ? -30.418 26.138 -34.193 1.00 55.72 617 CYS A O 1
ATOM 4620 N N . ASN A 1 618 ? -31.636 27.999 -34.435 1.00 55.72 618 ASN A N 1
ATOM 4621 C CA . ASN A 1 618 ? -32.253 27.632 -35.728 1.00 55.72 618 ASN A CA 1
ATOM 4622 C C . ASN A 1 618 ? -31.261 27.556 -36.912 1.00 55.72 618 ASN A C 1
ATOM 4624 O O . ASN A 1 618 ? -31.662 27.312 -38.050 1.00 55.72 618 ASN A O 1
ATOM 4628 N N . LEU A 1 619 ? -29.970 27.794 -36.679 1.00 53.69 619 LEU A N 1
ATOM 4629 C CA . LEU A 1 619 ? -28.948 27.881 -37.714 1.00 53.69 619 LEU A CA 1
ATOM 4630 C C . LEU A 1 619 ? -27.847 26.843 -37.436 1.00 53.69 619 LEU A C 1
ATOM 4632 O O . LEU A 1 619 ? -26.997 27.036 -36.578 1.00 53.69 619 LEU A O 1
ATOM 4636 N N . HIS A 1 620 ? -27.872 25.750 -38.207 1.00 55.62 620 HIS A N 1
ATOM 4637 C CA . HIS A 1 620 ? -26.779 24.779 -38.416 1.00 55.62 620 HIS A CA 1
ATOM 4638 C C . HIS A 1 620 ? -26.381 23.796 -37.292 1.00 55.62 620 HIS A C 1
ATOM 4640 O O . HIS A 1 620 ? -25.427 23.045 -37.495 1.00 55.62 620 HIS A O 1
ATOM 4646 N N . CYS A 1 621 ? -27.109 23.681 -36.177 1.00 50.00 621 CYS A N 1
ATOM 4647 C CA . CYS A 1 621 ? -26.869 22.564 -35.247 1.00 50.00 621 CYS A CA 1
ATOM 4648 C C . CYS A 1 621 ? -27.487 21.241 -35.756 1.00 50.00 621 CYS A C 1
ATOM 4650 O O . CYS A 1 621 ? -28.561 21.264 -36.365 1.00 50.00 621 CYS A O 1
ATOM 4652 N N . PRO A 1 622 ? -26.831 20.085 -35.537 1.00 55.72 622 PRO A N 1
ATOM 4653 C CA . PRO A 1 622 ? -27.391 18.780 -35.877 1.00 55.72 622 PRO A CA 1
ATOM 4654 C C . PRO A 1 622 ? -28.710 18.528 -35.110 1.00 55.72 622 PRO A C 1
ATOM 4656 O O . PRO A 1 622 ? -28.807 18.885 -33.938 1.00 55.72 622 PRO A O 1
ATOM 4659 N N . PRO A 1 623 ? -29.727 17.912 -35.744 1.00 55.72 623 PRO A N 1
ATOM 4660 C CA . PRO A 1 623 ? -31.101 17.827 -35.227 1.00 55.72 623 PRO A CA 1
ATOM 4661 C C . PRO A 1 623 ? -31.301 16.925 -33.994 1.00 55.72 623 PRO A C 1
ATOM 4663 O O . PRO A 1 623 ? -32.417 16.834 -33.496 1.00 55.72 623 PRO A O 1
ATOM 4666 N N . ASP A 1 624 ? -30.255 16.276 -33.481 1.00 54.75 624 ASP A N 1
ATOM 4667 C CA . ASP A 1 624 ? -30.377 15.294 -32.394 1.00 54.75 624 ASP A CA 1
ATOM 4668 C C . ASP A 1 624 ? -30.206 15.900 -30.978 1.00 54.75 624 ASP A C 1
ATOM 4670 O O . ASP A 1 624 ? -30.277 15.172 -29.990 1.00 54.75 624 ASP A O 1
ATOM 4674 N N . GLU A 1 625 ? -30.025 17.224 -30.848 1.00 62.59 625 GLU A N 1
ATOM 4675 C CA . GLU A 1 625 ? -29.842 17.928 -29.560 1.00 62.59 625 GLU A CA 1
ATOM 4676 C C . GLU A 1 625 ? -30.884 19.041 -29.308 1.00 62.59 625 GLU A C 1
ATOM 4678 O O . GLU A 1 625 ? -30.545 20.131 -28.838 1.00 62.59 625 GLU A O 1
ATOM 4683 N N . GLU A 1 626 ? -32.170 18.778 -29.577 1.00 62.72 626 GLU A N 1
ATOM 4684 C CA . GLU A 1 626 ? -33.284 19.731 -29.351 1.00 62.72 626 GLU A CA 1
ATOM 4685 C C . GLU A 1 626 ? -33.457 20.190 -27.880 1.00 62.72 626 GLU A C 1
ATOM 4687 O O . GLU A 1 626 ? -34.253 21.083 -27.601 1.00 62.72 626 GLU A O 1
ATOM 4692 N N . ASP A 1 627 ? -32.680 19.646 -26.936 1.00 69.31 627 ASP A N 1
ATOM 4693 C CA . ASP A 1 627 ? -32.799 19.917 -25.498 1.00 69.31 627 ASP A CA 1
ATOM 4694 C C . ASP A 1 627 ? -31.583 20.607 -24.836 1.00 69.31 627 ASP A C 1
ATOM 4696 O O . ASP A 1 627 ? -31.526 20.725 -23.605 1.00 69.31 627 ASP A O 1
ATOM 4700 N N . SER A 1 628 ? -30.625 21.129 -25.607 1.00 80.12 628 SER A N 1
ATOM 4701 C CA . SER A 1 628 ? -29.449 21.825 -25.053 1.00 80.12 628 SER A CA 1
ATOM 4702 C C . SER A 1 628 ? -29.664 23.342 -24.862 1.00 80.12 628 SER A C 1
ATOM 4704 O O . SER A 1 628 ? -30.270 24.025 -25.689 1.00 80.12 628 SER A O 1
ATOM 4706 N N . LEU A 1 629 ? -29.158 23.896 -23.748 1.00 86.38 629 LEU A N 1
ATOM 4707 C CA . LEU A 1 629 ? -29.003 25.349 -23.555 1.00 86.38 629 LEU A CA 1
ATOM 4708 C C . LEU A 1 629 ? -27.860 25.848 -24.448 1.00 86.38 629 LEU A C 1
ATOM 4710 O O . LEU A 1 629 ? -26.753 25.320 -24.364 1.00 86.38 629 LEU A O 1
ATOM 4714 N N . GLN A 1 630 ? -28.091 26.886 -25.249 1.00 85.62 630 GLN A N 1
ATOM 4715 C CA . GLN A 1 630 ? -27.067 27.420 -26.152 1.00 85.62 630 GLN A CA 1
ATOM 4716 C C . GLN A 1 630 ? -26.868 28.918 -25.947 1.00 85.62 630 GLN A C 1
ATOM 4718 O O . GLN A 1 630 ? -27.839 29.637 -25.723 1.00 85.62 630 GLN A O 1
ATOM 4723 N N . LEU A 1 631 ? -25.618 29.378 -26.034 1.00 85.19 631 LEU A N 1
ATOM 4724 C CA . LEU A 1 631 ? -25.261 30.789 -26.170 1.00 85.19 631 LEU A CA 1
ATOM 4725 C C . LEU A 1 631 ? -24.877 31.062 -27.629 1.00 85.19 631 LEU A C 1
ATOM 4727 O O . LEU A 1 631 ? -23.943 30.431 -28.115 1.00 85.19 631 LEU A O 1
ATOM 4731 N N . CYS A 1 632 ? -25.564 31.980 -28.310 1.00 82.44 632 CYS A N 1
ATOM 4732 C CA . CYS A 1 632 ? -25.325 32.349 -29.711 1.00 82.44 632 CYS A CA 1
ATOM 4733 C C . CYS A 1 632 ? -25.197 33.877 -29.849 1.00 82.44 632 CYS A C 1
ATOM 4735 O O . CYS A 1 632 ? -25.954 34.632 -29.235 1.00 82.44 632 CYS A O 1
ATOM 4737 N N . THR A 1 633 ? -24.281 34.347 -30.699 1.00 80.44 633 THR A N 1
ATOM 4738 C CA . THR A 1 633 ? -24.150 35.778 -31.049 1.00 80.44 633 THR A CA 1
ATOM 4739 C C . THR A 1 633 ? -25.092 36.235 -32.174 1.00 80.44 633 THR A C 1
ATOM 4741 O O . THR A 1 633 ? -25.267 37.438 -32.368 1.00 80.44 633 THR A O 1
ATOM 4744 N N . SER A 1 634 ? -25.730 35.311 -32.903 1.00 64.62 634 SER A N 1
ATOM 4745 C CA . SER A 1 634 ? -26.493 35.575 -34.132 1.00 64.62 634 SER A CA 1
ATOM 4746 C C . SER A 1 634 ? -27.938 36.051 -33.893 1.00 64.62 634 SER A C 1
ATOM 4748 O O . SER A 1 634 ? -28.908 35.325 -34.104 1.00 64.62 634 SER A O 1
ATOM 4750 N N . GLY A 1 635 ? -28.097 37.309 -33.478 1.00 59.94 635 GLY A N 1
ATOM 4751 C CA . GLY A 1 635 ? -29.353 38.054 -33.650 1.00 59.94 635 GLY A CA 1
ATOM 4752 C C . GLY A 1 635 ? -29.413 38.743 -35.022 1.00 59.94 635 GLY A C 1
ATOM 4753 O O . GLY A 1 635 ? -28.377 39.087 -35.575 1.00 59.94 635 GLY A O 1
ATOM 4754 N N . GLU A 1 636 ? -30.609 38.978 -35.574 1.00 55.66 636 GLU A N 1
ATOM 4755 C CA . GLU A 1 636 ? -30.845 39.530 -36.932 1.00 55.66 636 GLU A CA 1
ATOM 4756 C C . GLU A 1 636 ? -30.317 40.968 -37.190 1.00 55.66 636 GLU A C 1
ATOM 4758 O O . GLU A 1 636 ? -30.540 41.516 -38.269 1.00 55.66 636 GLU A O 1
ATOM 4763 N N . SER A 1 637 ? -29.611 41.598 -36.243 1.00 58.16 637 SER A N 1
ATOM 4764 C CA . SER A 1 637 ? -28.904 42.866 -36.467 1.00 58.16 637 SER A CA 1
ATOM 4765 C C . SER A 1 637 ? -27.400 42.612 -36.584 1.00 58.16 637 SER A C 1
ATOM 4767 O O . SER A 1 637 ? -26.757 42.249 -35.604 1.00 58.16 637 SER A O 1
ATOM 4769 N N . GLU A 1 638 ? -26.857 42.830 -37.781 1.00 53.16 638 GLU A N 1
ATOM 4770 C CA . GLU A 1 638 ? -25.484 42.527 -38.231 1.00 53.16 638 GLU A CA 1
ATOM 4771 C C . GLU A 1 638 ? -24.351 43.268 -37.483 1.00 53.16 638 GLU A C 1
ATOM 4773 O O . GLU A 1 638 ? -23.178 43.089 -37.794 1.00 53.16 638 GLU A O 1
ATOM 4778 N N . GLU A 1 639 ? -24.666 44.071 -36.471 1.00 60.78 639 GLU A N 1
ATOM 4779 C CA . GLU A 1 639 ? -23.697 44.843 -35.697 1.00 60.78 639 GLU A CA 1
ATOM 4780 C C . GLU A 1 639 ? -23.910 44.539 -34.212 1.00 60.78 639 GLU A C 1
ATOM 4782 O O . GLU A 1 639 ? -24.969 44.851 -33.668 1.00 60.78 639 GLU A O 1
ATOM 4787 N N . ASP A 1 640 ? -22.958 43.831 -33.580 1.00 72.56 640 ASP A N 1
ATOM 4788 C CA . ASP A 1 640 ? -22.374 44.269 -32.301 1.00 72.56 640 ASP A CA 1
ATOM 4789 C C . ASP A 1 640 ? -21.482 43.215 -31.618 1.00 72.56 640 ASP A C 1
ATOM 4791 O O . ASP A 1 640 ? -20.375 43.570 -31.236 1.00 72.56 640 ASP A O 1
ATOM 4795 N N . ILE A 1 641 ? -21.881 41.942 -31.448 1.00 77.88 641 ILE A N 1
ATOM 4796 C CA . ILE A 1 641 ? -21.123 40.966 -30.620 1.00 77.88 641 ILE A CA 1
ATOM 4797 C C . ILE A 1 641 ? -20.322 39.992 -31.488 1.00 77.88 641 ILE A C 1
ATOM 4799 O O . ILE A 1 641 ? -20.884 39.145 -32.175 1.00 77.88 641 ILE A O 1
ATOM 4803 N N . ARG A 1 642 ? -18.994 40.075 -31.394 1.00 82.75 642 ARG A N 1
ATOM 4804 C CA . ARG A 1 642 ? -18.038 39.184 -32.058 1.00 82.75 642 ARG A CA 1
ATOM 4805 C C . ARG A 1 642 ? -17.949 37.818 -31.384 1.00 82.75 642 ARG A C 1
ATOM 4807 O O . ARG A 1 642 ? -17.840 36.814 -32.069 1.00 82.75 642 ARG A O 1
ATOM 4814 N N . ALA A 1 643 ? -17.942 37.774 -30.055 1.00 83.12 643 ALA A N 1
ATOM 4815 C CA . ALA A 1 643 ? -17.810 36.526 -29.311 1.00 83.12 643 ALA A CA 1
ATOM 4816 C C . ALA A 1 643 ? -18.476 36.626 -27.939 1.00 83.12 643 ALA A C 1
ATOM 4818 O O . ALA A 1 643 ? -18.543 37.700 -27.336 1.00 83.12 643 ALA A O 1
ATOM 4819 N N . ILE A 1 644 ? -18.925 35.483 -27.427 1.00 84.25 644 ILE A N 1
ATOM 4820 C CA . ILE A 1 644 ? -19.306 35.332 -26.027 1.00 84.25 644 ILE A CA 1
ATOM 4821 C C . ILE A 1 644 ? -18.169 34.591 -25.343 1.00 84.25 644 ILE A C 1
ATOM 4823 O O . ILE A 1 644 ? -17.749 33.510 -25.762 1.00 84.25 644 ILE A O 1
ATOM 4827 N N . ARG A 1 645 ? -17.666 35.186 -24.270 1.00 83.19 645 ARG A N 1
ATOM 4828 C CA . ARG A 1 645 ? -16.701 34.541 -23.402 1.00 83.19 645 ARG A CA 1
ATOM 4829 C C . ARG A 1 645 ? -17.389 34.187 -22.091 1.00 83.19 645 ARG A C 1
ATOM 4831 O O . ARG A 1 645 ? -17.751 35.069 -21.320 1.00 83.19 645 ARG A O 1
ATOM 4838 N N . LEU A 1 646 ? -17.591 32.893 -21.862 1.00 81.56 646 LEU A N 1
ATOM 4839 C CA . LEU A 1 646 ? -17.845 32.344 -20.535 1.00 81.56 646 LEU A CA 1
ATOM 4840 C C . LEU A 1 646 ? -16.569 32.563 -19.732 1.00 81.56 646 LEU A C 1
ATOM 4842 O O . LEU A 1 646 ? -15.581 31.853 -19.933 1.00 81.56 646 LEU A O 1
ATOM 4846 N N . GLU A 1 647 ? -16.570 33.590 -18.892 1.00 68.50 647 GLU A N 1
ATOM 4847 C CA . GLU A 1 647 ? -15.470 33.794 -17.968 1.00 68.50 647 GLU A CA 1
ATOM 4848 C C . GLU A 1 647 ? -15.703 32.832 -16.796 1.00 68.50 647 GLU A C 1
ATOM 4850 O O . GLU A 1 647 ? -16.762 32.914 -16.164 1.00 68.50 647 GLU A O 1
ATOM 4855 N N . PRO A 1 648 ? -14.731 31.966 -16.452 1.00 61.22 648 PRO A N 1
ATOM 4856 C CA . PRO A 1 648 ? -14.718 31.406 -15.108 1.00 61.22 648 PRO A CA 1
ATOM 4857 C C . PRO A 1 648 ? -14.701 32.609 -14.180 1.00 61.22 648 PRO A C 1
ATOM 4859 O O . PRO A 1 648 ? -14.072 33.615 -14.523 1.00 61.22 648 PRO A O 1
ATOM 4862 N N . TRP A 1 649 ? -15.389 32.553 -13.048 1.00 57.56 649 TRP A N 1
ATOM 4863 C CA . TRP A 1 649 ? -15.484 33.713 -12.174 1.00 57.56 649 TRP A CA 1
ATOM 4864 C C . TRP A 1 649 ? -14.095 34.333 -11.884 1.00 57.56 649 TRP A C 1
ATOM 4866 O O . TRP A 1 649 ? -13.355 33.886 -11.010 1.00 57.56 649 TRP A O 1
ATOM 4876 N N . ARG A 1 650 ? -13.745 35.414 -12.604 1.00 51.00 650 ARG A N 1
ATOM 4877 C CA . ARG A 1 650 ? -12.582 36.267 -12.340 1.00 51.00 650 ARG A CA 1
ATOM 4878 C C . ARG A 1 650 ? -12.962 37.188 -11.190 1.00 51.00 650 ARG A C 1
ATOM 4880 O O . ARG A 1 650 ? -13.387 38.318 -11.412 1.00 51.00 650 ARG A O 1
ATOM 4887 N N . GLN A 1 651 ? -12.871 36.712 -9.953 1.00 56.81 651 GLN A N 1
ATOM 4888 C CA . GLN A 1 651 ? -12.825 37.619 -8.810 1.00 56.81 651 GLN A CA 1
ATOM 4889 C C . GLN A 1 651 ? -11.588 37.390 -7.958 1.00 56.81 651 GLN A C 1
ATOM 4891 O O . GLN A 1 651 ? -11.193 36.275 -7.623 1.00 56.81 651 GLN A O 1
ATOM 4896 N N . THR A 1 652 ? -11.031 38.535 -7.584 1.00 53.25 652 THR A N 1
ATOM 4897 C CA . THR A 1 652 ? -10.604 38.869 -6.230 1.00 53.25 652 THR A CA 1
ATOM 4898 C C . THR A 1 652 ? -11.480 38.161 -5.193 1.00 53.25 652 THR A C 1
ATOM 4900 O O . THR A 1 652 ? -12.568 38.620 -4.854 1.00 53.25 652 THR A O 1
ATOM 4903 N N . GLY A 1 653 ? -11.043 36.998 -4.743 1.00 64.69 653 GLY A N 1
ATOM 4904 C CA . GLY A 1 653 ? -11.805 36.130 -3.866 1.00 64.69 653 GLY A CA 1
ATOM 4905 C C . GLY A 1 653 ? -10.887 35.018 -3.404 1.00 64.69 653 GLY A C 1
ATOM 4906 O O . GLY A 1 653 ? -10.196 34.393 -4.208 1.00 64.69 653 GLY A O 1
ATOM 4907 N N . LEU A 1 654 ? -10.826 34.819 -2.095 1.00 79.62 654 LEU A N 1
ATOM 4908 C CA . LEU A 1 654 ? -9.953 33.815 -1.507 1.00 79.62 654 LEU A CA 1
ATOM 4909 C C . LEU A 1 654 ? -10.439 32.417 -1.915 1.00 79.62 654 LEU A C 1
ATOM 4911 O O . LEU A 1 654 ? -11.647 32.163 -1.857 1.00 79.62 654 LEU A O 1
ATOM 4915 N N . PRO A 1 655 ? -9.541 31.501 -2.323 1.00 84.38 655 PRO A N 1
ATOM 4916 C CA . PRO A 1 655 ? -9.913 30.108 -2.526 1.00 84.38 655 PRO A CA 1
ATOM 4917 C C . PRO A 1 655 ? -10.596 29.541 -1.273 1.00 84.38 655 PRO A C 1
ATOM 4919 O O . PRO A 1 655 ? -10.264 29.919 -0.150 1.00 84.38 655 PRO A O 1
ATOM 4922 N N . GLN A 1 656 ? -11.569 28.642 -1.444 1.00 83.88 656 GLN A N 1
ATOM 4923 C CA . GLN A 1 656 ? -12.307 28.075 -0.311 1.00 83.88 656 GLN A CA 1
ATOM 4924 C C . GLN A 1 656 ? -11.364 27.528 0.772 1.00 83.88 656 GLN A C 1
ATOM 4926 O O . GLN A 1 656 ? -10.489 26.723 0.487 1.00 83.88 656 GLN A O 1
ATOM 4931 N N . GLY A 1 657 ? -11.588 27.933 2.025 1.00 87.62 657 GLY A N 1
ATOM 4932 C CA . GLY A 1 657 ? -10.778 27.508 3.169 1.00 87.62 657 GLY A CA 1
ATOM 4933 C C . GLY A 1 657 ? -9.502 28.327 3.376 1.00 87.62 657 GLY A C 1
ATOM 4934 O O . GLY A 1 657 ? -8.858 28.157 4.409 1.00 87.62 657 GLY A O 1
ATOM 4935 N N . TRP A 1 658 ? -9.146 29.211 2.446 1.00 92.44 658 TRP A N 1
ATOM 4936 C CA . TRP A 1 658 ? -8.024 30.132 2.578 1.00 92.44 658 TRP A CA 1
ATOM 4937 C C . TRP A 1 658 ? -8.489 31.513 3.050 1.00 92.44 658 TRP A C 1
ATOM 4939 O O . TRP A 1 658 ? -9.638 31.906 2.844 1.00 92.44 658 TRP A O 1
ATOM 4949 N N . TYR A 1 659 ? -7.593 32.268 3.681 1.00 94.31 659 TYR A N 1
ATOM 4950 C CA . TYR A 1 659 ? -7.845 33.637 4.125 1.00 94.31 659 TYR A CA 1
ATOM 4951 C C . TYR A 1 659 ? -6.645 34.560 3.902 1.00 94.31 659 TYR A C 1
ATOM 4953 O O . TYR A 1 659 ? -5.512 34.121 3.711 1.00 94.31 659 TYR A O 1
ATOM 4961 N N . GLN A 1 660 ? -6.919 35.863 3.936 1.00 92.44 660 GLN A N 1
ATOM 4962 C CA . GLN A 1 660 ? -5.920 36.924 4.003 1.00 92.44 660 GLN A CA 1
ATOM 4963 C C . GLN A 1 660 ? -5.759 37.349 5.469 1.00 92.44 660 GLN A C 1
ATOM 4965 O O . GLN A 1 660 ? -6.742 37.779 6.081 1.00 92.44 660 GLN A O 1
ATOM 4970 N N . PRO A 1 661 ? -4.563 37.209 6.065 1.00 91.38 661 PRO A N 1
ATOM 4971 C CA . PRO A 1 661 ? -4.262 37.782 7.374 1.00 91.38 661 PRO A CA 1
ATOM 4972 C C . PRO A 1 661 ? -4.493 39.303 7.403 1.00 91.38 661 PRO A C 1
ATOM 4974 O O . PRO A 1 661 ? -4.396 39.965 6.372 1.00 91.38 661 PRO A O 1
ATOM 4977 N N . LEU A 1 662 ? -4.778 39.871 8.580 1.00 89.44 662 LEU A N 1
ATOM 4978 C CA . LEU A 1 662 ? -5.114 41.300 8.738 1.00 89.44 662 LEU A CA 1
ATOM 4979 C C . LEU A 1 662 ? -3.980 42.245 8.311 1.00 89.44 662 LEU A C 1
ATOM 4981 O O . LEU A 1 662 ? -4.227 43.403 7.987 1.00 89.44 662 LEU A O 1
ATOM 4985 N N . GLU A 1 663 ? -2.743 41.760 8.338 1.00 90.12 663 GLU A N 1
ATOM 4986 C CA . GLU A 1 663 ? -1.544 42.457 7.884 1.00 90.12 663 GLU A CA 1
ATOM 4987 C C . GLU A 1 663 ? -1.387 42.502 6.352 1.00 90.12 663 GLU A C 1
ATOM 4989 O O . GLU A 1 663 ? -0.523 43.222 5.855 1.00 90.12 663 GLU A O 1
ATOM 4994 N N . ALA A 1 664 ? -2.196 41.753 5.597 1.00 87.81 664 ALA A N 1
ATOM 4995 C CA . ALA A 1 664 ? -2.180 41.771 4.140 1.00 87.81 664 ALA A CA 1
ATOM 4996 C C . ALA A 1 664 ? -3.111 42.866 3.603 1.00 87.81 664 ALA A C 1
ATOM 4998 O O . ALA A 1 664 ? -4.282 42.927 3.973 1.00 87.81 664 ALA A O 1
ATOM 4999 N N . ALA A 1 665 ? -2.611 43.702 2.690 1.00 86.25 665 ALA A N 1
ATOM 5000 C CA . ALA A 1 665 ? -3.439 44.686 1.977 1.00 86.25 665 ALA A CA 1
ATOM 5001 C C . ALA A 1 665 ? -3.340 44.579 0.445 1.00 86.25 665 ALA A C 1
ATOM 5003 O O . ALA A 1 665 ? -3.989 45.346 -0.267 1.00 86.25 665 ALA A O 1
ATOM 5004 N N . GLY A 1 666 ? -2.538 43.640 -0.069 1.00 85.25 666 GLY A N 1
ATOM 5005 C CA . GLY A 1 666 ? -2.545 43.272 -1.483 1.00 85.25 666 GLY A CA 1
ATOM 5006 C C . GLY A 1 666 ? -3.778 42.449 -1.875 1.00 85.25 666 GLY A C 1
ATOM 5007 O O . GLY A 1 666 ? -4.536 41.971 -1.028 1.00 85.25 666 GLY A O 1
ATOM 5008 N N . SER A 1 667 ? -3.989 42.261 -3.174 1.00 85.88 667 SER A N 1
ATOM 5009 C CA . SER A 1 667 ? -5.090 41.455 -3.695 1.00 85.88 667 SER A CA 1
ATOM 5010 C C . SER A 1 667 ? -4.684 39.988 -3.858 1.00 85.88 667 SER A C 1
ATOM 5012 O O . SER A 1 667 ? -3.545 39.656 -4.190 1.00 85.88 667 SER A O 1
ATOM 5014 N N . VAL A 1 668 ? -5.640 39.093 -3.611 1.00 84.88 668 VAL A N 1
ATOM 5015 C CA . VAL A 1 668 ? -5.564 37.671 -3.960 1.00 84.88 668 VAL A CA 1
ATOM 5016 C C . VAL A 1 668 ? -6.740 37.367 -4.877 1.00 84.88 668 VAL A C 1
ATOM 5018 O O . VAL A 1 668 ? -7.875 37.743 -4.577 1.00 84.88 668 VAL A O 1
ATOM 5021 N N . GLY A 1 669 ? -6.480 36.685 -5.986 1.00 82.31 669 GLY A N 1
ATOM 5022 C CA . GLY A 1 669 ? -7.512 36.205 -6.902 1.00 82.31 669 GLY A CA 1
ATOM 5023 C C . GLY A 1 669 ? -7.193 34.818 -7.444 1.00 82.31 669 GLY A C 1
ATOM 5024 O O . GLY A 1 669 ? -6.131 34.264 -7.174 1.00 82.31 669 GLY A O 1
ATOM 5025 N N . ARG A 1 670 ? -8.115 34.257 -8.224 1.00 75.81 670 ARG A N 1
ATOM 5026 C CA . ARG A 1 670 ? -7.900 33.032 -9.007 1.00 75.81 670 ARG A CA 1
ATOM 5027 C C . ARG A 1 670 ? -7.891 33.380 -10.486 1.00 75.81 670 ARG A C 1
ATOM 5029 O O . ARG A 1 670 ? -8.706 34.191 -10.923 1.00 75.81 670 ARG A O 1
ATOM 5036 N N . MET A 1 671 ? -6.977 32.793 -11.251 1.00 72.38 671 MET A N 1
ATOM 5037 C CA . MET A 1 671 ? -6.859 33.025 -12.692 1.00 72.38 671 MET A CA 1
ATOM 5038 C C . MET A 1 671 ? -6.518 31.735 -13.432 1.00 72.38 671 MET A C 1
ATOM 5040 O O . MET A 1 671 ? -6.037 30.785 -12.828 1.00 72.38 671 MET A O 1
ATOM 5044 N N . LYS A 1 672 ? -6.762 31.698 -14.744 1.00 66.88 672 LYS A N 1
ATOM 5045 C CA . LYS A 1 672 ? -6.308 30.602 -15.603 1.00 66.88 672 LYS A CA 1
ATOM 5046 C C . LYS A 1 672 ? -4.910 30.894 -16.152 1.00 66.88 672 LYS A C 1
ATOM 5048 O O . LYS A 1 672 ? -4.679 31.972 -16.698 1.00 66.88 672 LYS A O 1
ATOM 5053 N N . TRP A 1 673 ? -3.989 29.953 -15.990 1.00 64.12 673 TRP A N 1
ATOM 5054 C CA . TRP A 1 673 ? -2.651 29.956 -16.576 1.00 64.12 673 TRP A CA 1
ATOM 5055 C C . TRP A 1 673 ? -2.681 29.206 -17.917 1.00 64.12 673 TRP A C 1
ATOM 5057 O O . TRP A 1 673 ? -3.331 28.158 -17.984 1.00 64.12 673 TRP A O 1
ATOM 5067 N N . PRO A 1 674 ? -2.020 29.698 -18.984 1.00 58.00 674 PRO A N 1
ATOM 5068 C CA . PRO A 1 674 ? -1.162 30.891 -19.068 1.00 58.00 674 PRO A CA 1
ATOM 5069 C C . PRO A 1 674 ? -1.906 32.185 -19.458 1.00 58.00 674 PRO A C 1
ATOM 5071 O O . PRO A 1 674 ? -1.293 33.248 -19.538 1.00 58.00 674 PRO A O 1
ATOM 5074 N N . THR A 1 675 ? -3.230 32.135 -19.654 1.00 56.34 675 THR A N 1
ATOM 5075 C CA . THR A 1 675 ? -4.085 33.247 -20.131 1.00 56.34 675 THR A CA 1
ATOM 5076 C C . THR A 1 675 ? -3.989 34.530 -19.292 1.00 56.34 675 THR A C 1
ATOM 5078 O O . THR A 1 675 ? -4.411 35.601 -19.727 1.00 56.34 675 THR A O 1
ATOM 5081 N N . ALA A 1 676 ? -3.467 34.428 -18.071 1.00 51.44 676 ALA A N 1
ATOM 5082 C CA . ALA A 1 676 ? -3.251 35.534 -17.153 1.00 51.44 676 ALA A CA 1
ATOM 5083 C C . ALA A 1 676 ? -2.058 36.444 -17.504 1.00 51.44 676 ALA A C 1
ATOM 5085 O O . ALA A 1 676 ? -2.027 37.565 -16.992 1.00 51.44 676 ALA A O 1
ATOM 5086 N N . PHE A 1 677 ? -1.110 35.998 -18.342 1.00 54.47 677 PHE A N 1
ATOM 5087 C CA . PHE A 1 677 ? 0.201 36.650 -18.433 1.00 54.47 677 PHE A CA 1
ATOM 5088 C C . PHE A 1 677 ? 0.593 37.233 -19.799 1.00 54.47 677 PHE A C 1
ATOM 5090 O O . PHE A 1 677 ? 1.436 38.118 -19.787 1.00 54.47 677 PHE A O 1
ATOM 5097 N N . GLU A 1 678 ? -0.018 36.893 -20.950 1.00 47.00 678 GLU A N 1
ATOM 5098 C CA . GLU A 1 678 ? 0.322 37.596 -22.209 1.00 47.00 678 GLU A CA 1
ATOM 5099 C C . GLU A 1 678 ? -0.653 37.422 -23.396 1.00 47.00 678 GLU A C 1
ATOM 5101 O O . GLU A 1 678 ? -1.449 36.490 -23.460 1.00 47.00 678 GLU A O 1
ATOM 5106 N N . ASN A 1 679 ? -0.546 38.349 -24.362 1.00 43.59 679 ASN A N 1
ATOM 5107 C CA . ASN A 1 679 ? -1.296 38.479 -25.625 1.00 43.59 679 ASN A CA 1
ATOM 5108 C C . ASN A 1 679 ? -0.988 37.378 -26.673 1.00 43.59 679 ASN A C 1
ATOM 5110 O O . ASN A 1 679 ? -1.014 37.651 -27.878 1.00 43.59 679 ASN A O 1
ATOM 5114 N N . SER A 1 680 ? -0.632 36.160 -26.259 1.00 39.47 680 SER A N 1
ATOM 5115 C CA . SER A 1 680 ? -0.262 35.104 -27.202 1.00 39.47 680 SER A CA 1
ATOM 5116 C C . SER A 1 680 ? -1.501 34.585 -27.948 1.00 39.47 680 SER A C 1
ATOM 5118 O O . SER A 1 680 ? -2.531 34.247 -27.369 1.00 39.47 680 SER A O 1
ATOM 5120 N N . VAL A 1 681 ? -1.423 34.591 -29.282 1.00 41.12 681 VAL A N 1
ATOM 5121 C CA . VAL A 1 681 ? -2.516 34.196 -30.195 1.00 41.12 681 VAL A CA 1
ATOM 5122 C C . VAL A 1 681 ? -2.561 32.670 -30.390 1.00 41.12 681 VAL A C 1
ATOM 5124 O O . VAL A 1 681 ? -3.467 32.153 -31.042 1.00 41.12 681 VAL A O 1
ATOM 5127 N N . GLU A 1 682 ? -1.611 31.928 -29.817 1.00 40.88 682 GLU A N 1
ATOM 5128 C CA . GLU A 1 682 ? -1.544 30.474 -29.957 1.00 40.88 682 GLU A CA 1
ATOM 5129 C C . GLU A 1 682 ? -2.219 29.756 -28.775 1.00 40.88 682 GLU A C 1
ATOM 5131 O O . GLU A 1 682 ? -1.930 30.063 -27.616 1.00 40.88 682 GLU A O 1
ATOM 5136 N N . PRO A 1 683 ? -3.127 28.796 -29.036 1.00 43.16 683 PRO A N 1
ATOM 5137 C CA . PRO A 1 683 ? -3.783 28.025 -27.990 1.00 43.16 683 PRO A CA 1
ATOM 5138 C C . PRO A 1 683 ? -2.771 27.090 -27.314 1.00 43.16 683 PRO A C 1
ATOM 5140 O O . PRO A 1 683 ? -2.420 26.039 -27.850 1.00 43.16 683 PRO A O 1
ATOM 5143 N N . LEU A 1 684 ? -2.302 27.484 -26.130 1.00 44.09 684 LEU A N 1
ATOM 5144 C CA . LEU A 1 684 ? -1.456 26.661 -25.267 1.00 44.09 684 LEU A CA 1
ATOM 5145 C C . LEU A 1 684 ? -2.251 25.480 -24.676 1.00 44.09 684 LEU A C 1
ATOM 5147 O O . LEU A 1 684 ? -3.474 25.526 -24.521 1.00 44.09 684 LEU A O 1
ATOM 5151 N N . SER A 1 685 ? -1.543 24.389 -24.382 1.00 50.03 685 SER A N 1
ATOM 5152 C CA . SER A 1 685 ? -2.100 23.148 -23.837 1.00 50.03 685 SER A CA 1
ATOM 5153 C C . SER A 1 685 ? -2.736 23.355 -22.457 1.00 50.03 685 SER A C 1
ATOM 5155 O O . SER A 1 685 ? -2.095 23.928 -21.588 1.00 50.03 685 SER A O 1
ATOM 5157 N N . ALA A 1 686 ? -3.961 22.842 -22.275 1.00 57.66 686 ALA A N 1
ATOM 5158 C CA . ALA A 1 686 ? -4.729 22.709 -21.025 1.00 57.66 686 ALA A CA 1
ATOM 5159 C C . ALA A 1 686 ? -4.611 23.877 -20.015 1.00 57.66 686 ALA A C 1
ATOM 5161 O O . ALA A 1 686 ? -3.711 23.907 -19.184 1.00 57.66 686 ALA A O 1
ATOM 5162 N N . GLU A 1 687 ? -5.586 24.793 -20.031 1.00 63.12 687 GLU A N 1
ATOM 5163 C CA . GLU A 1 687 ? -5.711 25.862 -19.027 1.00 63.12 687 GLU A CA 1
ATOM 5164 C C . GLU A 1 687 ? -5.756 25.298 -17.588 1.00 63.12 687 GLU A C 1
ATOM 5166 O O . GLU A 1 687 ? -6.624 24.480 -17.272 1.00 63.12 687 GLU A O 1
ATOM 5171 N N . GLN A 1 688 ? -4.871 25.772 -16.703 1.00 71.25 688 GLN A N 1
ATOM 5172 C CA . GLN A 1 688 ? -4.828 25.411 -15.272 1.00 71.25 688 GLN A CA 1
ATOM 5173 C C . GLN A 1 688 ? -5.320 26.577 -14.404 1.00 71.25 688 GLN A C 1
ATOM 5175 O O . GLN A 1 688 ? -5.064 27.731 -14.735 1.00 71.25 688 GLN A O 1
ATOM 5180 N N . VAL A 1 689 ? -6.041 26.321 -13.305 1.00 73.38 689 VAL A N 1
ATOM 5181 C CA . VAL A 1 689 ? -6.519 27.384 -12.396 1.00 73.38 689 VAL A CA 1
ATOM 5182 C C . VAL A 1 689 ? -5.498 27.604 -11.284 1.00 73.38 689 VAL A C 1
ATOM 5184 O O . VAL A 1 689 ? -5.283 26.725 -10.468 1.00 73.38 689 VAL A O 1
ATOM 5187 N N . VAL A 1 690 ? -4.929 28.805 -11.215 1.00 81.06 690 VAL A N 1
ATOM 5188 C CA . VAL A 1 690 ? -3.897 29.195 -10.247 1.00 81.06 690 VAL A CA 1
ATOM 5189 C C . VAL A 1 690 ? -4.410 30.282 -9.300 1.00 81.06 690 VAL A C 1
ATOM 5191 O O . VAL A 1 690 ? -5.237 31.120 -9.679 1.00 81.06 690 VAL A O 1
ATOM 5194 N N . ALA A 1 691 ? -3.913 30.315 -8.064 1.00 84.69 691 ALA A N 1
ATOM 5195 C CA . ALA A 1 691 ? -4.095 31.452 -7.165 1.00 84.69 691 ALA A CA 1
ATOM 5196 C C . ALA A 1 691 ? -3.034 32.518 -7.465 1.00 84.69 691 ALA A C 1
ATOM 5198 O O . ALA A 1 691 ? -1.851 32.207 -7.530 1.00 84.69 691 ALA A O 1
ATOM 5199 N N . VAL A 1 692 ? -3.435 33.778 -7.634 1.00 87.12 692 VAL A N 1
ATOM 5200 C CA . VAL A 1 692 ? -2.517 34.886 -7.916 1.00 87.12 692 VAL A CA 1
ATOM 5201 C C . VAL A 1 692 ? -2.541 35.911 -6.799 1.00 87.12 692 VAL A C 1
ATOM 5203 O O . VAL A 1 692 ? -3.591 36.455 -6.452 1.00 87.12 692 VAL A O 1
ATOM 5206 N N . LEU A 1 693 ? -1.362 36.174 -6.249 1.00 90.62 693 LEU A N 1
ATOM 5207 C CA . LEU A 1 693 ? -1.104 37.181 -5.234 1.00 90.62 693 LEU A CA 1
ATOM 5208 C C . LEU A 1 693 ? -0.494 38.401 -5.922 1.00 90.62 693 LEU A C 1
ATOM 5210 O O . LEU A 1 693 ? 0.512 38.274 -6.618 1.00 90.62 693 LEU A O 1
ATOM 5214 N N . GLN A 1 694 ? -1.077 39.576 -5.708 1.00 89.75 694 GLN A N 1
ATOM 5215 C CA . GLN A 1 694 ? -0.571 40.838 -6.239 1.00 89.75 694 GLN A CA 1
ATOM 5216 C C . GLN A 1 694 ? -0.493 41.869 -5.111 1.00 89.75 694 GLN A C 1
ATOM 5218 O O . GLN A 1 694 ? -1.510 42.280 -4.548 1.00 89.75 694 GLN A O 1
ATOM 5223 N N . ALA A 1 695 ? 0.722 42.289 -4.755 1.00 86.69 695 ALA A N 1
ATOM 5224 C CA . ALA A 1 695 ? 0.900 43.338 -3.753 1.00 86.69 695 ALA A CA 1
ATOM 5225 C C . ALA A 1 695 ? 0.382 44.689 -4.276 1.00 86.69 695 ALA A C 1
ATOM 5227 O O . ALA A 1 695 ? 0.349 44.931 -5.484 1.00 86.69 695 ALA A O 1
ATOM 5228 N N . SER A 1 696 ? 0.004 45.583 -3.361 1.00 82.69 696 SER A N 1
ATOM 5229 C CA . SER A 1 696 ? -0.459 46.937 -3.690 1.00 82.69 696 SER A CA 1
ATOM 5230 C C . SER A 1 696 ? 0.377 47.958 -2.921 1.00 82.69 696 SER A C 1
ATOM 5232 O O . SER A 1 696 ? 0.223 48.106 -1.705 1.00 82.69 696 SER A O 1
ATOM 5234 N N . GLY A 1 697 ? 1.265 48.676 -3.614 1.00 82.44 697 GLY A N 1
ATOM 5235 C CA . GLY A 1 697 ? 2.212 49.593 -2.983 1.00 82.44 697 GLY A CA 1
ATOM 5236 C C . GLY A 1 697 ? 3.199 48.864 -2.064 1.00 82.44 697 GLY A C 1
ATOM 5237 O O . GLY A 1 697 ? 3.811 47.875 -2.449 1.00 82.44 697 GLY A O 1
ATOM 5238 N N . SER A 1 698 ? 3.352 49.347 -0.826 1.00 79.69 698 SER A N 1
ATOM 5239 C CA . SER A 1 698 ? 4.273 48.772 0.171 1.00 79.69 698 SER A CA 1
ATOM 5240 C C . SER A 1 698 ? 3.670 47.639 1.014 1.00 79.69 698 SER A C 1
ATOM 5242 O O . SER A 1 698 ? 4.254 47.273 2.033 1.00 79.69 698 SER A O 1
ATOM 5244 N N . GLN A 1 699 ? 2.458 47.184 0.697 1.00 86.94 699 GLN A N 1
ATOM 5245 C CA . GLN A 1 699 ? 1.729 46.212 1.509 1.00 86.94 699 GLN A CA 1
ATOM 5246 C C . GLN A 1 699 ? 1.727 44.842 0.821 1.00 86.94 699 GLN A C 1
ATOM 5248 O O . GLN A 1 699 ? 1.325 44.765 -0.345 1.00 86.94 699 GLN A O 1
ATOM 5253 N N . PRO A 1 700 ? 2.115 43.761 1.521 1.00 91.94 700 PRO A N 1
ATOM 5254 C CA . PRO A 1 700 ? 2.181 42.435 0.926 1.00 91.94 700 PRO A CA 1
ATOM 5255 C C . PRO A 1 700 ? 0.781 41.896 0.597 1.00 91.94 700 PRO A C 1
ATOM 5257 O O . PRO A 1 700 ? -0.198 42.165 1.304 1.00 91.94 700 PRO A O 1
ATOM 5260 N N . ALA A 1 701 ? 0.688 41.078 -0.450 1.00 93.12 701 ALA A N 1
ATOM 5261 C CA . ALA A 1 701 ? -0.404 40.118 -0.595 1.00 93.12 701 ALA A CA 1
ATOM 5262 C C . ALA A 1 701 ? -0.009 38.827 0.129 1.00 93.12 701 ALA A C 1
ATOM 5264 O O . ALA A 1 701 ? 1.093 38.318 -0.074 1.00 93.12 701 ALA A O 1
ATOM 5265 N N . ILE A 1 702 ? -0.894 38.306 0.981 1.00 95.12 702 ILE A N 1
ATOM 5266 C CA . ILE A 1 702 ? -0.658 37.061 1.719 1.00 95.12 702 ILE A CA 1
ATOM 5267 C C . ILE A 1 702 ? -1.849 36.131 1.527 1.00 95.12 702 ILE A C 1
ATOM 5269 O O . ILE A 1 702 ? -2.990 36.541 1.722 1.00 95.12 702 ILE A O 1
ATOM 5273 N N . LEU A 1 703 ? -1.577 34.879 1.180 1.00 95.56 703 LEU A N 1
ATOM 5274 C CA . LEU A 1 703 ? -2.565 33.807 1.117 1.00 95.56 703 LEU A CA 1
ATOM 5275 C C . LEU A 1 703 ? -2.244 32.781 2.206 1.00 95.56 703 LEU A C 1
ATOM 5277 O O . LEU A 1 703 ? -1.126 32.267 2.223 1.00 95.56 703 LEU A O 1
ATOM 5281 N N . ALA A 1 704 ? -3.187 32.509 3.115 1.00 97.12 704 ALA A N 1
ATOM 5282 C CA . ALA A 1 704 ? -2.944 31.654 4.275 1.00 97.12 704 ALA A CA 1
ATOM 5283 C C . ALA A 1 704 ? -4.049 30.625 4.562 1.00 97.12 704 ALA A C 1
ATOM 5285 O O . ALA A 1 704 ? -5.221 30.861 4.269 1.00 97.12 704 ALA A O 1
ATOM 5286 N N . GLN A 1 705 ? -3.679 29.498 5.176 1.00 96.94 705 GLN A N 1
ATOM 5287 C CA . GLN A 1 705 ? -4.607 28.485 5.687 1.00 96.94 705 GLN A CA 1
ATOM 5288 C C . GLN A 1 705 ? -4.040 27.820 6.950 1.00 96.94 705 GLN A C 1
ATOM 5290 O O . GLN A 1 705 ? -2.846 27.534 7.033 1.00 96.94 705 GLN A O 1
ATOM 5295 N N . ARG A 1 706 ? -4.904 27.574 7.945 1.00 97.25 706 ARG A N 1
ATOM 5296 C CA . ARG A 1 706 ? -4.564 26.861 9.188 1.00 97.25 706 ARG A CA 1
ATOM 5297 C C . ARG A 1 706 ? -4.987 25.408 9.111 1.00 97.25 706 ARG A C 1
ATOM 5299 O O . ARG A 1 706 ? -6.126 25.124 8.750 1.00 97.25 706 ARG A O 1
ATOM 5306 N N . VAL A 1 707 ? -4.102 24.520 9.540 1.00 95.81 707 VAL A N 1
ATOM 5307 C CA . VAL A 1 707 ? -4.316 23.071 9.545 1.00 95.81 707 VAL A CA 1
ATOM 5308 C C . VAL A 1 707 ? -3.819 22.436 10.847 1.00 95.81 707 VAL A C 1
ATOM 5310 O O . VAL A 1 707 ? -2.860 22.937 11.439 1.00 95.81 707 VAL A O 1
ATOM 5313 N N . PRO A 1 708 ? -4.453 21.356 11.337 1.00 94.75 708 PRO A N 1
ATOM 5314 C CA . PRO A 1 708 ? -3.972 20.629 12.509 1.00 94.75 708 PRO A CA 1
ATOM 5315 C C . PRO A 1 708 ? -2.707 19.828 12.175 1.00 94.75 708 PRO A C 1
ATOM 5317 O O . PRO A 1 708 ? -2.614 19.233 11.104 1.00 94.75 708 PRO A O 1
ATOM 5320 N N . VAL A 1 709 ? -1.754 19.767 13.108 1.00 94.62 709 VAL A N 1
ATOM 5321 C CA . VAL A 1 709 ? -0.529 18.959 12.976 1.00 94.62 709 VAL A CA 1
ATOM 5322 C C . VAL A 1 709 ? -0.236 18.177 14.255 1.00 94.62 709 VAL A C 1
ATOM 5324 O O . VAL A 1 709 ? -0.622 18.579 15.351 1.00 94.62 709 VAL 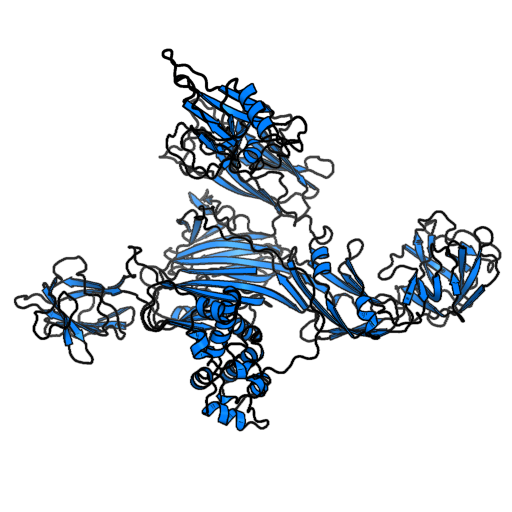A O 1
ATOM 5327 N N . GLY A 1 710 ? 0.430 17.034 14.116 1.00 89.75 710 GLY A N 1
ATOM 5328 C CA . GLY A 1 710 ? 0.787 16.134 15.204 1.00 89.75 710 GLY A CA 1
ATOM 5329 C C . GLY A 1 710 ? 2.268 16.218 15.572 1.00 89.75 710 GLY A C 1
ATOM 5330 O O . GLY A 1 710 ? 3.113 16.331 14.681 1.00 89.75 710 GLY A O 1
ATOM 5331 N N . PRO A 1 711 ? 2.621 16.110 16.864 1.00 86.62 711 PRO A N 1
ATOM 5332 C CA . PRO A 1 711 ? 4.016 16.057 17.283 1.00 86.62 711 PRO A CA 1
ATOM 5333 C C . PRO A 1 711 ? 4.717 14.816 16.710 1.00 86.62 711 PRO A C 1
ATOM 5335 O O . PRO A 1 711 ? 4.160 13.720 16.713 1.00 86.62 711 PRO A O 1
ATOM 5338 N N . GLY A 1 712 ? 5.958 14.983 16.244 1.00 83.88 712 GLY A N 1
ATOM 5339 C CA . GLY A 1 712 ? 6.778 13.892 15.696 1.00 83.88 712 GLY A CA 1
ATOM 5340 C C . GLY A 1 712 ? 6.447 13.483 14.254 1.00 83.88 712 GLY A C 1
ATOM 5341 O O . GLY A 1 712 ? 7.130 12.619 13.701 1.00 83.88 712 GLY A O 1
ATOM 5342 N N . CYS A 1 713 ? 5.444 14.106 13.635 1.00 89.38 713 CYS A N 1
ATOM 5343 C CA . CYS A 1 713 ? 5.120 13.904 12.229 1.00 89.38 713 CYS A CA 1
ATOM 5344 C C . CYS A 1 713 ? 6.061 14.703 11.321 1.00 89.38 713 CYS A C 1
ATOM 5346 O O . CYS A 1 713 ? 6.616 15.720 11.723 1.00 89.38 713 CYS A O 1
ATOM 5348 N N . VAL A 1 714 ? 6.223 14.261 10.079 1.00 90.88 714 VAL A N 1
ATOM 5349 C CA . VAL A 1 714 ? 6.859 15.059 9.025 1.00 90.88 714 VAL A CA 1
ATOM 5350 C C . VAL A 1 714 ? 5.780 15.381 8.008 1.00 90.88 714 VAL A C 1
ATOM 5352 O O . VAL A 1 714 ? 4.984 14.511 7.672 1.00 90.88 714 VAL A O 1
ATOM 5355 N N . TYR A 1 715 ? 5.738 16.619 7.538 1.00 92.94 715 TYR A N 1
ATOM 5356 C CA . TYR A 1 715 ? 4.781 17.095 6.550 1.00 92.94 715 TYR A CA 1
ATOM 5357 C C . TYR A 1 715 ? 5.487 17.429 5.250 1.00 92.94 715 TYR A C 1
ATOM 5359 O O . TYR A 1 715 ? 6.582 17.988 5.255 1.00 92.94 715 TYR A O 1
ATOM 5367 N N . LEU A 1 716 ? 4.844 17.074 4.144 1.00 93.00 716 LEU A N 1
ATOM 5368 C CA . LEU A 1 716 ? 5.242 17.411 2.795 1.00 93.00 716 LEU A CA 1
ATOM 5369 C C . LEU A 1 716 ? 4.432 18.616 2.324 1.00 93.00 716 LEU A C 1
ATOM 5371 O O . LEU A 1 716 ? 3.239 18.483 2.053 1.00 93.00 716 LEU A O 1
ATOM 5375 N N . LEU A 1 717 ? 5.086 19.769 2.217 1.00 94.81 717 LEU A N 1
ATOM 5376 C CA . LEU A 1 717 ? 4.557 20.944 1.537 1.00 94.81 717 LEU A CA 1
ATOM 5377 C C . LEU A 1 717 ? 4.973 20.888 0.065 1.00 94.81 717 LEU A C 1
ATOM 5379 O O . LEU A 1 717 ? 6.144 21.095 -0.247 1.00 94.81 717 LEU A O 1
ATOM 5383 N N . ARG A 1 718 ? 4.031 20.616 -0.835 1.00 92.50 718 ARG A N 1
ATOM 5384 C CA . ARG A 1 718 ? 4.225 20.710 -2.288 1.00 92.50 718 ARG A CA 1
ATOM 5385 C C . ARG A 1 718 ? 3.492 21.935 -2.812 1.00 92.50 718 ARG A C 1
ATOM 5387 O O . ARG A 1 718 ? 2.424 22.247 -2.307 1.00 92.50 718 ARG A O 1
ATOM 5394 N N . PHE A 1 719 ? 4.065 22.633 -3.780 1.00 93.06 719 PHE A N 1
ATOM 5395 C CA . PHE A 1 719 ? 3.363 23.653 -4.559 1.00 93.06 719 PHE A CA 1
ATOM 5396 C C . PHE A 1 719 ? 4.132 23.945 -5.841 1.00 93.06 719 PHE A C 1
ATOM 5398 O O . PHE A 1 719 ? 5.354 23.804 -5.879 1.00 93.06 719 PHE A O 1
ATOM 5405 N N . ALA A 1 720 ? 3.436 24.388 -6.878 1.00 89.50 720 ALA A N 1
ATOM 5406 C CA . ALA A 1 720 ? 4.042 24.965 -8.066 1.00 89.50 720 ALA A CA 1
ATOM 5407 C C . ALA A 1 720 ? 3.833 26.483 -8.066 1.00 89.50 720 ALA A C 1
ATOM 5409 O O . ALA A 1 720 ? 2.834 26.980 -7.546 1.00 89.50 720 ALA A O 1
ATOM 5410 N N . PHE A 1 721 ? 4.789 27.243 -8.598 1.00 90.88 721 PHE A N 1
ATOM 5411 C CA . PHE A 1 721 ? 4.687 28.698 -8.620 1.00 90.88 721 PHE A CA 1
ATOM 5412 C C . PHE A 1 721 ? 5.340 29.337 -9.846 1.00 90.88 721 PHE A C 1
ATOM 5414 O O . PHE A 1 721 ? 6.292 28.805 -10.411 1.00 90.88 721 PHE A O 1
ATOM 5421 N N . ALA A 1 722 ? 4.871 30.524 -10.216 1.00 87.25 722 ALA A N 1
ATOM 5422 C CA . ALA A 1 722 ? 5.556 31.422 -11.140 1.00 87.25 722 ALA A CA 1
ATOM 5423 C C . ALA A 1 722 ? 5.515 32.850 -10.594 1.00 87.25 722 ALA A C 1
ATOM 5425 O O . ALA A 1 722 ? 4.505 33.280 -10.039 1.00 87.25 722 ALA A O 1
ATOM 5426 N N . ALA A 1 723 ? 6.616 33.582 -10.746 1.00 85.25 723 ALA A N 1
ATOM 5427 C CA . ALA A 1 723 ? 6.710 34.984 -10.361 1.00 85.25 723 ALA A CA 1
ATOM 5428 C C . ALA A 1 723 ? 6.914 35.844 -11.617 1.00 85.25 723 ALA A C 1
ATOM 5430 O O . ALA A 1 723 ? 7.888 35.659 -12.343 1.00 85.25 723 ALA A O 1
ATOM 5431 N N . GLU A 1 724 ? 5.987 36.763 -11.884 1.00 76.94 724 GLU A N 1
ATOM 5432 C CA . GLU A 1 724 ? 6.050 37.687 -13.024 1.00 76.94 724 GLU A CA 1
ATOM 5433 C C . GLU A 1 724 ? 6.993 38.865 -12.723 1.00 76.94 724 GLU A C 1
ATOM 5435 O O . GLU A 1 724 ? 7.075 39.316 -11.581 1.00 76.94 724 GLU A O 1
ATOM 5440 N N . GLY A 1 725 ? 7.676 39.391 -13.748 1.00 68.12 725 GLY A N 1
ATOM 5441 C CA . GLY A 1 725 ? 8.504 40.606 -13.662 1.00 68.12 725 GLY A CA 1
ATOM 5442 C C . GLY A 1 725 ? 9.978 40.384 -13.309 1.00 68.12 725 GLY A C 1
ATOM 5443 O O . GLY A 1 725 ? 10.707 41.352 -13.092 1.00 68.12 725 GLY A O 1
ATOM 5444 N N . PHE A 1 726 ? 10.429 39.130 -13.294 1.00 60.88 726 PHE A N 1
ATOM 5445 C CA . PHE A 1 726 ? 11.841 38.772 -13.214 1.00 60.88 726 PHE A CA 1
ATOM 5446 C C . PHE A 1 726 ? 12.298 38.218 -14.564 1.00 60.88 726 PHE A C 1
ATOM 5448 O O . PHE A 1 726 ? 11.795 37.190 -15.009 1.00 60.88 726 PHE A O 1
ATOM 5455 N N . HIS A 1 727 ? 13.251 38.886 -15.214 1.00 60.12 727 HIS A N 1
ATOM 5456 C CA . HIS A 1 727 ? 13.946 38.328 -16.370 1.00 60.12 727 HIS A CA 1
ATOM 5457 C C . HIS A 1 727 ? 15.323 37.842 -15.931 1.00 60.12 727 HIS A C 1
ATOM 5459 O O . HIS A 1 727 ? 16.040 38.534 -15.203 1.00 60.12 727 HIS A O 1
ATOM 5465 N N . ASN A 1 728 ? 15.694 36.644 -16.375 1.00 56.75 728 ASN A N 1
ATOM 5466 C CA . ASN A 1 728 ? 17.061 36.178 -16.211 1.00 56.75 728 ASN A CA 1
ATOM 5467 C C . ASN A 1 728 ? 17.922 36.849 -17.271 1.00 56.75 728 ASN A C 1
ATOM 5469 O O . ASN A 1 728 ? 17.573 36.842 -18.453 1.00 56.75 728 ASN A O 1
ATOM 5473 N N . ASP A 1 729 ? 19.048 37.409 -16.849 1.00 55.88 729 ASP A N 1
ATOM 5474 C CA . ASP A 1 729 ? 20.098 37.758 -17.792 1.00 55.88 729 ASP A CA 1
ATOM 5475 C C . ASP A 1 729 ? 20.630 36.457 -18.414 1.00 55.88 729 ASP A C 1
ATOM 5477 O O . ASP A 1 729 ? 21.122 35.591 -17.678 1.00 55.88 729 ASP A O 1
ATOM 5481 N N . PRO A 1 730 ? 20.512 36.283 -19.743 1.00 55.59 730 PRO A N 1
ATOM 5482 C CA . PRO A 1 730 ? 20.900 35.049 -20.416 1.00 55.59 730 PRO A CA 1
ATOM 5483 C C . PRO A 1 730 ? 22.393 34.729 -20.263 1.00 55.59 730 PRO A C 1
ATOM 5485 O O . PRO A 1 730 ? 22.761 33.558 -20.347 1.00 55.59 730 PRO A O 1
ATOM 5488 N N . ASP A 1 731 ? 23.241 35.729 -20.003 1.00 52.16 731 ASP A N 1
ATOM 5489 C CA . ASP A 1 731 ? 24.688 35.542 -19.889 1.00 52.16 731 ASP A CA 1
ATOM 5490 C C . ASP A 1 731 ? 25.128 35.171 -18.465 1.00 52.16 731 ASP A C 1
ATOM 5492 O O . ASP A 1 731 ? 26.132 34.477 -18.283 1.00 52.16 731 ASP A O 1
ATOM 5496 N N . THR A 1 732 ? 24.400 35.622 -17.438 1.00 57.22 732 THR A N 1
ATOM 5497 C CA . THR A 1 732 ? 24.796 35.431 -16.030 1.00 57.22 732 THR A CA 1
ATOM 5498 C C . THR A 1 732 ? 23.897 34.472 -15.255 1.00 57.22 732 THR A C 1
ATOM 5500 O O . THR A 1 732 ? 24.294 34.006 -14.185 1.00 57.22 732 THR A O 1
ATOM 5503 N N . GLY A 1 733 ? 22.692 34.182 -15.759 1.00 58.31 733 GLY A N 1
ATOM 5504 C CA . GLY A 1 733 ? 21.651 33.462 -15.019 1.00 58.31 733 GLY A CA 1
ATOM 5505 C C . GLY A 1 733 ? 21.198 34.195 -13.751 1.00 58.31 733 GLY A C 1
ATOM 5506 O O . GLY A 1 733 ? 20.484 33.620 -12.928 1.00 58.31 733 GLY A O 1
ATOM 5507 N N . ALA A 1 734 ? 21.641 35.443 -13.560 1.00 61.59 734 ALA A N 1
ATOM 5508 C CA . ALA A 1 734 ? 21.221 36.276 -12.456 1.00 61.59 734 ALA A CA 1
ATOM 5509 C C . ALA A 1 734 ? 19.834 36.837 -12.760 1.00 61.59 734 ALA A C 1
ATOM 5511 O O . ALA A 1 734 ? 19.540 37.266 -13.878 1.00 61.59 734 ALA A O 1
ATOM 5512 N N . VAL A 1 735 ? 18.997 36.869 -11.729 1.00 60.75 735 VAL A N 1
ATOM 5513 C CA . VAL A 1 735 ? 17.727 37.582 -11.772 1.00 60.75 735 VAL A CA 1
ATOM 5514 C C . VAL A 1 735 ? 18.041 39.072 -11.899 1.00 60.75 735 VAL A C 1
ATOM 5516 O O . VAL A 1 735 ? 18.517 39.694 -10.945 1.00 60.75 735 VAL A O 1
ATOM 5519 N N . VAL A 1 736 ? 17.807 39.651 -13.078 1.00 64.62 736 VAL A N 1
ATOM 5520 C CA . VAL A 1 736 ? 17.924 41.096 -13.271 1.00 64.62 736 VAL A CA 1
ATOM 5521 C C . VAL A 1 736 ? 16.614 41.711 -12.829 1.00 64.62 736 VAL A C 1
ATOM 5523 O O . VAL A 1 736 ? 15.565 41.530 -13.447 1.00 64.62 736 VAL A O 1
ATOM 5526 N N . LEU A 1 737 ? 16.681 42.431 -11.712 1.00 65.25 737 LEU A N 1
ATOM 5527 C CA . LEU A 1 737 ? 15.577 43.271 -11.285 1.00 65.25 737 LEU A CA 1
ATOM 5528 C C . LEU A 1 737 ? 15.355 44.362 -12.347 1.00 65.25 737 LEU A C 1
ATOM 5530 O O . LEU A 1 737 ? 16.341 44.902 -12.858 1.00 65.25 737 LEU A O 1
ATOM 5534 N N . PRO A 1 738 ? 14.098 44.716 -12.668 1.00 67.62 738 PRO A N 1
ATOM 5535 C CA . PRO A 1 738 ? 13.798 45.849 -13.537 1.00 67.62 738 PRO A CA 1
ATOM 5536 C C . PRO A 1 738 ? 14.595 47.101 -13.130 1.00 67.62 738 PRO A C 1
ATOM 5538 O O . PRO A 1 738 ? 14.800 47.356 -11.938 1.00 67.62 738 PRO A O 1
ATOM 5541 N N . GLU A 1 739 ? 15.058 47.893 -14.104 1.00 57.22 739 GLU A N 1
ATOM 5542 C CA . GLU A 1 739 ? 15.789 49.134 -13.816 1.00 57.22 739 GLU A CA 1
ATOM 5543 C C . GLU A 1 739 ? 14.984 50.029 -12.852 1.00 57.22 739 GLU A C 1
ATOM 5545 O O . GLU A 1 739 ? 13.833 50.373 -13.114 1.00 57.22 739 GLU A O 1
ATOM 5550 N N . GLY A 1 740 ? 15.597 50.414 -11.725 1.00 62.41 740 GLY A N 1
ATOM 5551 C CA . GLY A 1 740 ? 14.983 51.279 -10.704 1.00 62.41 740 GLY A CA 1
ATOM 5552 C C . GLY A 1 740 ? 14.507 50.571 -9.430 1.00 62.41 740 GLY A C 1
ATOM 5553 O O . GLY A 1 740 ? 14.064 51.238 -8.496 1.00 62.41 740 GLY A O 1
ATOM 5554 N N . VAL A 1 741 ? 14.639 49.249 -9.350 1.00 63.47 741 VAL A N 1
ATOM 5555 C CA . VAL A 1 741 ? 14.256 48.454 -8.178 1.00 63.47 741 VAL A CA 1
ATOM 5556 C C . VAL A 1 741 ? 15.385 48.477 -7.113 1.00 63.47 741 VAL A C 1
ATOM 5558 O O . VAL A 1 741 ? 16.507 48.062 -7.408 1.00 63.47 741 VAL A O 1
ATOM 5561 N N . PRO A 1 742 ? 15.158 48.998 -5.885 1.00 68.56 742 PRO A N 1
ATOM 5562 C CA . PRO A 1 742 ? 16.214 49.163 -4.877 1.00 68.56 742 PRO A CA 1
ATOM 5563 C C . PRO A 1 742 ? 16.804 47.836 -4.362 1.00 68.56 742 PRO A C 1
ATOM 5565 O O . PRO A 1 742 ? 16.105 46.845 -4.180 1.00 68.56 742 PRO A O 1
ATOM 5568 N N . VAL A 1 743 ? 18.107 47.833 -4.059 1.00 67.00 743 VAL A N 1
ATOM 5569 C CA . VAL A 1 743 ? 18.806 46.703 -3.419 1.00 67.00 743 VAL A CA 1
ATOM 5570 C C . VAL A 1 743 ? 18.297 46.534 -1.980 1.00 67.00 743 VAL A C 1
ATOM 5572 O O . VAL A 1 743 ? 18.345 47.486 -1.203 1.00 67.00 743 VAL A O 1
ATOM 5575 N N . GLY A 1 744 ? 17.836 45.331 -1.616 1.00 73.94 744 GLY A N 1
ATOM 5576 C CA . GLY A 1 744 ? 17.298 45.014 -0.280 1.00 73.94 744 GLY A CA 1
ATOM 5577 C C . GLY A 1 744 ? 15.800 44.695 -0.236 1.00 73.94 744 GLY A C 1
ATOM 5578 O O . GLY A 1 744 ? 15.185 44.787 0.823 1.00 73.94 744 GLY A O 1
ATOM 5579 N N . ILE A 1 745 ? 15.205 44.353 -1.374 1.00 73.00 745 ILE A N 1
ATOM 5580 C CA . ILE A 1 745 ? 13.796 43.981 -1.460 1.00 73.00 745 ILE A CA 1
ATOM 5581 C C . ILE A 1 745 ? 13.568 42.561 -0.959 1.00 73.00 745 ILE A C 1
ATOM 5583 O O . ILE A 1 745 ? 14.316 41.643 -1.289 1.00 73.00 745 ILE A O 1
ATOM 5587 N N . GLU A 1 746 ? 12.500 42.395 -0.183 1.00 84.88 746 GLU A N 1
ATOM 5588 C CA . GLU A 1 746 ? 11.997 41.079 0.184 1.00 84.88 746 GLU A CA 1
ATOM 5589 C C . GLU A 1 746 ? 11.482 40.353 -1.065 1.00 84.88 746 GLU A C 1
ATOM 5591 O O . GLU A 1 746 ? 10.720 40.914 -1.850 1.00 84.88 746 GLU A O 1
ATOM 5596 N N . LEU A 1 747 ? 11.898 39.104 -1.256 1.00 88.56 747 LEU A N 1
ATOM 5597 C CA . LEU A 1 747 ? 11.462 38.279 -2.380 1.00 88.56 747 LEU A CA 1
ATOM 5598 C C . LEU A 1 747 ? 10.137 37.573 -2.041 1.00 88.56 747 LEU A C 1
ATOM 5600 O O . LEU A 1 747 ? 9.799 37.429 -0.859 1.00 88.56 747 LEU A O 1
ATOM 5604 N N . PRO A 1 748 ? 9.376 37.118 -3.057 1.00 91.94 748 PRO A N 1
ATOM 5605 C CA . PRO A 1 748 ? 8.251 36.217 -2.836 1.00 91.94 748 PRO A CA 1
ATOM 5606 C C . PRO A 1 748 ? 8.716 35.014 -2.014 1.00 91.94 748 PRO A C 1
ATOM 5608 O O . PRO A 1 748 ? 9.784 34.459 -2.281 1.00 91.94 748 PRO A O 1
ATOM 5611 N N . ARG A 1 749 ? 7.943 34.616 -1.006 1.00 94.75 749 ARG A N 1
ATOM 5612 C CA . ARG A 1 749 ? 8.340 33.565 -0.059 1.00 94.75 749 ARG A CA 1
ATOM 5613 C C . ARG A 1 749 ? 7.155 32.740 0.405 1.00 94.75 749 ARG A C 1
ATOM 5615 O O . ARG A 1 749 ? 6.010 33.187 0.343 1.00 94.75 749 ARG A O 1
ATOM 5622 N N . TRP A 1 750 ? 7.445 31.560 0.930 1.00 95.81 750 TRP A N 1
ATOM 5623 C CA . TRP A 1 750 ? 6.500 30.806 1.747 1.00 95.81 750 TRP A CA 1
ATOM 5624 C C . TRP A 1 750 ? 6.908 30.898 3.219 1.00 95.81 750 TRP A C 1
ATOM 5626 O O . TRP A 1 750 ? 8.084 31.088 3.549 1.00 95.81 750 TRP A O 1
ATOM 5636 N N . GLU A 1 751 ? 5.931 30.767 4.108 1.00 97.25 751 GLU A N 1
ATOM 5637 C CA . GLU A 1 751 ? 6.132 30.686 5.549 1.00 97.25 751 GLU A CA 1
ATOM 5638 C C . GLU A 1 751 ? 5.236 29.592 6.138 1.00 97.25 751 GLU A C 1
ATOM 5640 O O . GLU A 1 751 ? 4.103 29.399 5.698 1.00 97.25 751 GLU A O 1
ATOM 5645 N N . VAL A 1 752 ? 5.725 28.905 7.166 1.00 97.81 752 VAL A N 1
ATOM 5646 C CA . VAL A 1 752 ? 4.918 28.033 8.020 1.00 97.81 752 VAL A CA 1
ATOM 5647 C C . VAL A 1 752 ? 5.062 28.501 9.457 1.00 97.81 752 VAL A C 1
ATOM 5649 O O . VAL A 1 752 ? 6.151 28.519 10.032 1.00 97.81 752 VAL A O 1
ATOM 5652 N N . HIS A 1 753 ? 3.942 28.935 10.024 1.00 98.00 753 HIS A N 1
ATOM 5653 C CA . HIS A 1 753 ? 3.836 29.374 11.409 1.00 98.00 753 HIS A CA 1
ATOM 5654 C C . HIS A 1 753 ? 3.292 28.208 12.230 1.00 98.00 753 HIS A C 1
ATOM 5656 O O . HIS A 1 753 ? 2.125 27.842 12.111 1.00 98.00 753 HIS A O 1
ATOM 5662 N N . TRP A 1 754 ? 4.137 27.602 13.055 1.00 97.75 754 TRP A N 1
ATOM 5663 C CA . TRP A 1 754 ? 3.748 26.514 13.943 1.00 97.75 754 TRP A CA 1
ATOM 5664 C C . TRP A 1 754 ? 3.082 27.077 15.190 1.00 97.75 754 TRP A C 1
ATOM 5666 O O . TRP A 1 754 ? 3.701 27.866 15.906 1.00 97.75 754 TRP A O 1
ATOM 5676 N N . LEU A 1 755 ? 1.842 26.676 15.462 1.00 97.50 755 LEU A N 1
ATOM 5677 C CA . LEU A 1 755 ? 1.044 27.207 16.564 1.00 97.50 755 LEU A CA 1
ATOM 5678 C C . LEU A 1 755 ? 0.726 26.124 17.606 1.00 97.50 755 LEU A C 1
ATOM 5680 O O . LEU A 1 755 ? 0.523 24.954 17.268 1.00 97.50 755 LEU A O 1
ATOM 5684 N N . ASP A 1 756 ? 0.662 26.508 18.879 1.00 97.06 756 ASP A N 1
ATOM 5685 C CA . ASP A 1 756 ? 0.208 25.637 19.968 1.00 97.06 756 ASP A CA 1
ATOM 5686 C C . ASP A 1 756 ? -1.326 25.465 19.980 1.00 97.06 756 ASP A C 1
ATOM 5688 O O . ASP A 1 756 ? -2.046 25.971 19.115 1.00 97.06 756 ASP A O 1
ATOM 5692 N N . ALA A 1 757 ? -1.852 24.730 20.965 1.00 95.12 757 ALA A N 1
ATOM 5693 C CA . ALA A 1 757 ? -3.292 24.481 21.090 1.00 95.12 757 ALA A CA 1
ATOM 5694 C C . ALA A 1 757 ? -4.112 25.754 21.388 1.00 95.12 757 ALA A C 1
ATOM 5696 O O . ALA A 1 757 ? -5.335 25.748 21.247 1.00 95.12 757 ALA A O 1
ATOM 5697 N N . GLN A 1 758 ? -3.457 26.843 21.804 1.00 97.12 758 GLN A N 1
ATOM 5698 C CA . GLN A 1 758 ? -4.044 28.158 22.056 1.00 97.12 758 GLN A CA 1
ATOM 5699 C C . GLN A 1 758 ? -3.866 29.113 20.860 1.00 97.12 758 GLN A C 1
ATOM 5701 O O . GLN A 1 758 ? -4.289 30.270 20.932 1.00 97.12 758 GLN A O 1
ATOM 5706 N N . GLY A 1 759 ? -3.261 28.648 19.761 1.00 96.12 759 GLY A N 1
ATOM 5707 C CA . GLY A 1 759 ? -2.990 29.440 18.565 1.00 96.12 759 GLY A CA 1
ATOM 5708 C C . GLY A 1 759 ? -1.825 30.424 18.713 1.00 96.12 759 GLY A C 1
ATOM 5709 O O . GLY A 1 759 ? -1.747 31.371 17.932 1.00 96.12 759 GLY A O 1
ATOM 5710 N N . GLN A 1 760 ? -0.948 30.253 19.709 1.00 97.50 760 GLN A N 1
ATOM 5711 C CA . GLN A 1 760 ? 0.262 31.066 19.868 1.00 97.50 760 GLN A CA 1
ATOM 5712 C C . GLN A 1 760 ? 1.405 30.512 19.018 1.00 97.50 760 GLN A C 1
ATOM 5714 O O . GLN A 1 760 ? 1.579 29.299 18.921 1.00 97.50 760 GLN A O 1
ATOM 5719 N N . LEU A 1 761 ? 2.207 31.403 18.430 1.00 97.38 761 LEU A N 1
ATOM 5720 C CA . LEU A 1 761 ? 3.362 31.036 17.611 1.00 97.38 761 LEU A CA 1
ATOM 5721 C C . LEU A 1 761 ? 4.452 30.367 18.463 1.00 97.38 761 LEU A C 1
ATOM 5723 O O . LEU A 1 761 ? 5.019 30.991 19.359 1.00 97.38 761 LEU A O 1
ATOM 5727 N N . VAL A 1 762 ? 4.766 29.113 18.144 1.00 97.62 762 VAL A N 1
ATOM 5728 C CA . VAL A 1 762 ? 5.857 28.326 18.740 1.00 97.62 762 VAL A CA 1
ATOM 5729 C C . VAL A 1 762 ? 7.150 28.535 17.956 1.00 97.62 762 VAL A C 1
ATOM 5731 O O . VAL A 1 762 ? 8.199 28.811 18.536 1.00 97.62 762 VAL A O 1
ATOM 5734 N N . GLN A 1 763 ? 7.077 28.415 16.630 1.00 97.38 763 GLN A N 1
ATOM 5735 C CA . GLN A 1 763 ? 8.204 28.600 15.717 1.00 97.38 763 GLN A CA 1
ATOM 5736 C C . GLN A 1 763 ? 7.693 29.061 14.353 1.00 97.38 763 GLN A C 1
ATOM 5738 O O . GLN A 1 763 ? 6.582 28.726 13.951 1.00 97.38 763 GLN A O 1
ATOM 5743 N N . GLN A 1 764 ? 8.531 29.794 13.628 1.00 97.12 764 GLN A N 1
ATOM 5744 C CA . GLN A 1 764 ? 8.295 30.163 12.240 1.00 97.12 764 GLN A CA 1
ATOM 5745 C C . GLN A 1 764 ? 9.403 29.587 11.359 1.00 97.12 764 GLN A C 1
ATOM 5747 O O . GLN A 1 764 ? 10.587 29.741 11.662 1.00 97.12 764 GLN A O 1
ATOM 5752 N N . GLU A 1 765 ? 9.009 28.969 10.253 1.00 96.25 765 GLU A N 1
ATOM 5753 C CA . GLU A 1 765 ? 9.889 28.580 9.153 1.00 96.25 765 GLU A CA 1
ATOM 5754 C C . GLU A 1 765 ? 9.531 29.400 7.914 1.00 96.25 765 GLU A C 1
ATOM 5756 O O . GLU A 1 765 ? 8.363 29.717 7.693 1.00 96.25 765 GLU A O 1
ATOM 5761 N N . ARG A 1 766 ? 10.532 29.806 7.128 1.00 95.50 766 ARG A N 1
ATOM 5762 C CA . ARG A 1 766 ? 10.331 30.596 5.907 1.00 95.50 766 ARG A CA 1
ATOM 5763 C C . ARG A 1 766 ? 11.499 30.430 4.947 1.00 95.50 766 ARG A C 1
ATOM 5765 O O . ARG A 1 766 ? 12.636 30.283 5.398 1.00 95.50 766 ARG A O 1
ATOM 5772 N N . GLN A 1 767 ? 11.232 30.538 3.651 1.00 92.62 767 GLN A N 1
ATOM 5773 C CA . GLN A 1 767 ? 12.270 30.578 2.622 1.00 92.62 767 GLN A CA 1
ATOM 5774 C C . GLN A 1 767 ? 11.798 31.391 1.414 1.00 92.62 767 GLN A C 1
ATOM 5776 O O . GLN A 1 767 ? 10.652 31.274 0.971 1.00 92.62 767 GLN A O 1
ATOM 5781 N N . ASP A 1 768 ? 12.709 32.197 0.873 1.00 91.31 768 ASP A N 1
ATOM 5782 C CA . ASP A 1 768 ? 12.478 32.969 -0.344 1.00 91.31 768 ASP A CA 1
ATOM 5783 C C . ASP A 1 768 ? 12.433 32.036 -1.561 1.00 91.31 768 ASP A C 1
ATOM 5785 O O . ASP A 1 768 ? 13.326 31.213 -1.770 1.00 91.31 768 ASP A O 1
ATOM 5789 N N . LEU A 1 769 ? 11.404 32.185 -2.394 1.00 86.00 769 LEU A N 1
ATOM 5790 C CA . LEU A 1 769 ? 11.157 31.336 -3.562 1.00 86.00 769 LEU A CA 1
ATOM 5791 C C . LEU A 1 769 ? 12.239 31.478 -4.642 1.00 86.00 769 LEU A C 1
ATOM 5793 O O . LEU A 1 769 ? 12.479 30.533 -5.401 1.00 86.00 769 LEU A O 1
ATOM 5797 N N . LEU A 1 770 ? 12.887 32.648 -4.680 1.00 79.44 770 LEU A N 1
ATOM 5798 C CA . LEU A 1 770 ? 13.843 33.059 -5.711 1.00 79.44 770 LEU A CA 1
ATOM 5799 C C . LEU A 1 770 ? 15.315 33.023 -5.265 1.00 79.44 770 LEU A C 1
ATOM 5801 O O . LEU A 1 770 ? 16.196 33.290 -6.074 1.00 79.44 770 LEU A O 1
ATOM 5805 N N . ALA A 1 771 ? 15.607 32.707 -3.998 1.00 70.00 771 ALA A N 1
ATOM 5806 C CA . ALA A 1 771 ? 16.982 32.724 -3.483 1.00 70.00 771 ALA A CA 1
ATOM 5807 C C . ALA A 1 771 ? 17.772 31.430 -3.777 1.00 70.00 771 ALA A C 1
ATOM 5809 O O . ALA A 1 771 ? 19.001 31.425 -3.719 1.00 70.00 771 ALA A O 1
ATOM 5810 N N . SER A 1 772 ? 17.086 30.328 -4.088 1.00 59.09 772 SER A N 1
ATOM 5811 C CA . SER A 1 772 ? 17.669 28.992 -4.246 1.00 59.09 772 SER A CA 1
ATOM 5812 C C . SER A 1 772 ? 17.935 28.636 -5.715 1.00 59.09 772 SER A C 1
ATOM 5814 O O . SER A 1 772 ? 17.139 27.945 -6.348 1.00 59.09 772 SER A O 1
ATOM 5816 N N . GLY A 1 773 ? 19.089 29.080 -6.229 1.00 52.94 773 GLY A N 1
ATOM 5817 C CA . GLY A 1 773 ? 19.690 28.596 -7.483 1.00 52.94 773 GLY A CA 1
ATOM 5818 C C . GLY A 1 773 ? 19.092 29.197 -8.759 1.00 52.94 773 GLY A C 1
ATOM 5819 O O . GLY A 1 773 ? 17.895 29.442 -8.836 1.00 52.94 773 GLY A O 1
ATOM 5820 N N . GLY A 1 774 ? 19.951 29.462 -9.752 1.00 53.03 774 GLY A N 1
ATOM 5821 C CA . GLY A 1 774 ? 19.619 30.172 -10.992 1.00 53.03 774 GLY A CA 1
ATOM 5822 C C . GLY A 1 774 ? 18.312 29.700 -11.624 1.00 53.03 774 GLY A C 1
ATOM 5823 O O . GLY A 1 774 ? 18.153 28.524 -11.952 1.00 53.03 774 GLY A O 1
ATOM 5824 N N . PHE A 1 775 ? 17.380 30.634 -11.789 1.00 51.56 775 PHE A N 1
ATOM 5825 C CA . PHE A 1 775 ? 16.159 30.406 -12.539 1.00 51.56 775 PHE A CA 1
ATOM 5826 C C . PHE A 1 775 ? 16.549 30.121 -13.993 1.00 51.56 775 PHE A C 1
ATOM 5828 O O . PHE A 1 775 ? 16.917 31.021 -14.739 1.00 51.56 775 PHE A O 1
ATOM 5835 N N . GLN A 1 776 ? 16.452 28.870 -14.428 1.00 53.22 776 GLN A N 1
ATOM 5836 C CA . GLN A 1 776 ? 16.033 28.632 -15.800 1.00 53.22 776 GLN A CA 1
ATOM 5837 C C . GLN A 1 776 ? 14.518 28.586 -15.745 1.00 53.22 776 GLN A C 1
ATOM 5839 O O . GLN A 1 776 ? 13.930 27.568 -15.395 1.00 53.22 776 GLN A O 1
ATOM 5844 N N . GLN A 1 777 ? 13.901 29.743 -15.981 1.00 53.75 777 GLN A N 1
ATOM 5845 C CA . GLN A 1 777 ? 12.475 29.800 -16.256 1.00 53.75 777 GLN A CA 1
ATOM 5846 C C . GLN A 1 777 ? 12.259 28.898 -17.476 1.00 53.75 777 GLN A C 1
ATOM 5848 O O . GLN A 1 777 ? 12.703 29.233 -18.575 1.00 53.75 777 GLN A O 1
ATOM 5853 N N . GLU A 1 778 ? 11.683 27.710 -17.269 1.00 56.47 778 GLU A N 1
ATOM 5854 C CA . GLU A 1 778 ? 11.129 26.941 -18.378 1.00 56.47 778 GLU A CA 1
ATOM 5855 C C . GLU A 1 778 ? 10.134 27.893 -19.035 1.00 56.47 778 GLU A C 1
ATOM 5857 O O . GLU A 1 778 ? 9.243 28.397 -18.352 1.00 56.47 778 GLU A O 1
ATOM 5862 N N . ALA A 1 779 ? 10.365 28.232 -20.306 1.00 55.34 779 ALA A N 1
ATOM 5863 C CA . ALA A 1 779 ? 9.754 29.389 -20.959 1.00 55.34 779 ALA A CA 1
ATOM 5864 C C . ALA A 1 779 ? 8.212 29.419 -20.888 1.00 55.34 779 ALA A C 1
ATOM 5866 O O . ALA A 1 779 ? 7.639 30.483 -21.078 1.00 55.34 779 ALA A O 1
ATOM 5867 N N . ASP A 1 780 ? 7.566 28.302 -20.524 1.00 57.22 780 ASP A N 1
ATOM 5868 C CA . ASP A 1 780 ? 6.114 28.141 -20.479 1.00 57.22 780 ASP A CA 1
ATOM 5869 C C . ASP A 1 780 ? 5.554 27.482 -19.182 1.00 57.22 780 ASP A C 1
ATOM 5871 O O . ASP A 1 780 ? 4.360 27.178 -19.128 1.00 57.22 780 ASP A O 1
ATOM 5875 N N . GLY A 1 781 ? 6.357 27.243 -18.123 1.00 72.12 781 GLY A N 1
ATOM 5876 C CA . GLY A 1 781 ? 5.975 26.359 -16.993 1.00 72.12 781 GLY A CA 1
ATOM 5877 C C . GLY A 1 781 ? 6.011 26.948 -15.568 1.00 72.12 781 GLY A C 1
ATOM 5878 O O . GLY A 1 781 ? 6.803 27.837 -15.254 1.00 72.12 781 GLY A O 1
ATOM 5879 N N . LEU A 1 782 ? 5.175 26.408 -14.665 1.00 79.00 782 LEU A N 1
ATOM 5880 C CA . LEU A 1 782 ? 5.248 26.659 -13.215 1.00 79.00 782 LEU A CA 1
ATOM 5881 C C . LEU A 1 782 ? 6.418 25.878 -12.587 1.00 79.00 782 LEU A C 1
ATOM 5883 O O . LEU A 1 782 ? 6.631 24.704 -12.878 1.00 79.00 782 LEU A O 1
ATOM 5887 N N . THR A 1 783 ? 7.150 26.497 -11.661 1.00 82.69 783 THR A N 1
ATOM 5888 C CA . THR A 1 783 ? 8.242 25.853 -10.913 1.00 82.69 783 THR A CA 1
ATOM 5889 C C . THR A 1 783 ? 7.706 25.073 -9.718 1.00 82.69 783 THR A C 1
ATOM 5891 O O . THR A 1 783 ? 7.162 25.665 -8.789 1.00 82.69 783 THR A O 1
ATOM 5894 N N . GLY A 1 784 ? 7.911 23.756 -9.687 1.00 84.00 784 GLY A N 1
ATOM 5895 C CA . GLY A 1 784 ? 7.560 22.917 -8.536 1.00 84.00 784 GLY A CA 1
ATOM 5896 C C . GLY A 1 784 ? 8.527 23.054 -7.348 1.00 84.00 784 GLY A C 1
ATOM 5897 O O . GLY A 1 784 ? 9.748 23.118 -7.515 1.00 84.00 784 GLY A O 1
ATOM 5898 N N . ARG A 1 785 ? 7.990 23.049 -6.124 1.00 86.81 785 ARG A N 1
ATOM 5899 C CA . ARG A 1 785 ? 8.721 22.951 -4.851 1.00 86.81 785 ARG A CA 1
ATOM 5900 C C . ARG A 1 785 ? 8.119 21.847 -3.983 1.00 86.81 785 ARG A C 1
ATOM 5902 O O . ARG A 1 785 ? 6.912 21.637 -3.976 1.00 86.81 785 ARG A O 1
ATOM 5909 N N . GLU A 1 786 ? 8.984 21.166 -3.236 1.00 89.00 786 GLU A N 1
ATOM 5910 C CA . GLU A 1 786 ? 8.652 20.093 -2.296 1.00 89.00 786 GLU A CA 1
ATOM 5911 C C . GLU A 1 786 ? 9.471 20.300 -1.016 1.00 89.00 786 GLU A C 1
ATOM 5913 O O . GLU A 1 786 ? 10.693 20.255 -1.034 1.00 89.00 786 GLU A O 1
ATOM 5918 N N . LEU A 1 787 ? 8.835 20.576 0.110 1.00 88.94 787 LEU A N 1
ATOM 5919 C CA . LEU A 1 787 ? 9.524 20.892 1.357 1.00 88.94 787 LEU A CA 1
ATOM 5920 C C . LEU A 1 787 ? 9.067 19.945 2.445 1.00 88.94 787 LEU A C 1
ATOM 5922 O O . LEU A 1 787 ? 7.895 19.574 2.513 1.00 88.94 787 LEU A O 1
ATOM 5926 N N . ARG A 1 788 ? 10.000 19.585 3.323 1.00 90.25 788 ARG A N 1
ATOM 5927 C CA . ARG A 1 788 ? 9.713 18.736 4.473 1.00 90.25 788 ARG A CA 1
ATOM 5928 C C . ARG A 1 788 ? 9.828 19.498 5.754 1.00 90.25 788 ARG A C 1
ATOM 5930 O O . ARG A 1 788 ? 10.889 20.017 6.078 1.00 90.25 788 ARG A O 1
ATOM 5937 N N . LEU A 1 789 ? 8.720 19.518 6.468 1.00 92.75 789 LEU A N 1
ATOM 5938 C CA . LEU A 1 789 ? 8.507 20.383 7.605 1.00 92.75 789 LEU A CA 1
ATOM 5939 C C . LEU A 1 789 ? 8.101 19.508 8.788 1.00 92.75 789 LEU A C 1
ATOM 5941 O O . LEU A 1 789 ? 7.175 18.704 8.684 1.00 92.75 789 LEU A O 1
ATOM 5945 N N . ALA A 1 790 ? 8.820 19.619 9.900 1.00 92.75 790 ALA A N 1
ATOM 5946 C CA . ALA A 1 790 ? 8.515 18.888 11.124 1.00 92.75 790 ALA A CA 1
ATOM 5947 C C . ALA A 1 790 ? 8.048 19.895 12.183 1.00 92.75 790 ALA A C 1
ATOM 5949 O O . ALA A 1 790 ? 8.783 20.843 12.463 1.00 92.75 790 ALA A O 1
ATOM 5950 N N . PRO A 1 791 ? 6.863 19.712 12.790 1.00 94.56 791 PRO A N 1
ATOM 5951 C CA . PRO A 1 791 ? 6.389 20.626 13.807 1.00 94.56 791 PRO A CA 1
ATOM 5952 C C . PRO A 1 791 ? 7.326 20.568 15.020 1.00 94.56 791 PRO A C 1
ATOM 5954 O O . PRO A 1 791 ? 7.695 19.472 15.466 1.00 94.56 791 PRO A O 1
ATOM 5957 N N . PRO A 1 792 ? 7.701 21.720 15.598 1.00 94.94 792 PRO A N 1
ATOM 5958 C CA . PRO A 1 792 ? 8.442 21.744 16.848 1.00 94.94 792 PRO A CA 1
ATOM 5959 C C . PRO A 1 792 ? 7.616 21.145 17.988 1.00 94.94 792 PRO A C 1
ATOM 5961 O O . PRO A 1 792 ? 6.385 21.067 17.940 1.00 94.94 792 PRO A O 1
ATOM 5964 N N . ALA A 1 793 ? 8.296 20.766 19.070 1.00 94.00 793 ALA A N 1
ATOM 5965 C CA . ALA A 1 793 ? 7.626 20.293 20.274 1.00 94.00 793 ALA A CA 1
ATOM 5966 C C . ALA A 1 793 ? 6.611 21.335 20.790 1.00 94.00 793 ALA A C 1
ATOM 5968 O O . ALA A 1 793 ? 6.957 22.496 21.000 1.00 94.00 793 ALA A O 1
ATOM 5969 N N . GLY A 1 794 ? 5.366 20.904 21.010 1.00 94.38 794 GLY A N 1
ATOM 5970 C CA . GLY A 1 794 ? 4.267 21.754 21.486 1.00 94.38 794 GLY A CA 1
ATOM 5971 C C . GLY A 1 794 ? 3.381 22.348 20.387 1.00 94.38 794 GLY A C 1
ATOM 5972 O O . GLY A 1 794 ? 2.288 22.817 20.700 1.00 94.38 794 GLY A O 1
ATOM 5973 N N . ALA A 1 795 ? 3.789 22.284 19.115 1.00 96.44 795 ALA A N 1
ATOM 5974 C CA . ALA A 1 795 ? 2.920 22.680 18.013 1.00 96.44 795 ALA A CA 1
ATOM 5975 C C . ALA A 1 795 ? 1.801 21.649 17.792 1.00 96.44 795 ALA A C 1
ATOM 5977 O O . ALA A 1 795 ? 2.034 20.440 17.776 1.00 96.44 795 ALA A O 1
ATOM 5978 N N . THR A 1 796 ? 0.580 22.152 17.620 1.00 95.88 796 THR A N 1
ATOM 5979 C CA . THR A 1 796 ? -0.626 21.361 17.310 1.00 95.88 796 THR A CA 1
ATOM 5980 C C . THR A 1 796 ? -1.349 21.867 16.060 1.00 95.88 796 THR A C 1
ATOM 5982 O O . THR A 1 796 ? -2.286 21.231 15.578 1.00 95.88 796 THR A O 1
ATOM 5985 N N . GLN A 1 797 ? -0.921 23.012 15.518 1.00 96.44 797 GLN A N 1
ATOM 5986 C CA . GLN A 1 797 ? -1.419 23.587 14.272 1.00 96.44 797 GLN A CA 1
ATOM 5987 C C . GLN A 1 797 ? -0.255 24.151 13.441 1.00 96.44 797 GLN A C 1
ATOM 5989 O O . GLN A 1 797 ? 0.798 24.496 13.979 1.00 96.44 797 GLN A O 1
ATOM 5994 N N . ALA A 1 798 ? -0.463 24.266 12.135 1.00 97.44 798 ALA A N 1
ATOM 5995 C CA . ALA A 1 798 ? 0.396 24.992 11.211 1.00 97.44 798 ALA A CA 1
ATOM 5996 C C . ALA A 1 798 ? -0.451 26.015 10.444 1.00 97.44 798 ALA A C 1
ATOM 5998 O O . ALA A 1 798 ? -1.524 25.684 9.947 1.00 97.44 798 ALA A O 1
ATOM 5999 N N . GLU A 1 799 ? 0.010 27.258 10.354 1.00 97.88 799 GLU A N 1
ATOM 6000 C CA . GLU A 1 799 ? -0.534 28.276 9.456 1.00 97.88 799 GLU A CA 1
ATOM 6001 C C . GLU A 1 799 ? 0.434 28.429 8.280 1.00 97.88 799 GLU A C 1
ATOM 6003 O O . GLU A 1 799 ? 1.525 28.985 8.424 1.00 97.88 799 GLU A O 1
ATOM 6008 N N . LEU A 1 800 ? 0.045 27.885 7.127 1.00 97.56 800 LEU A N 1
ATOM 6009 C CA . LEU A 1 800 ? 0.797 28.011 5.884 1.00 97.56 800 LEU A CA 1
ATOM 6010 C C . LEU A 1 800 ? 0.499 29.365 5.263 1.00 97.56 800 LEU A C 1
ATOM 6012 O O . LEU A 1 800 ? -0.664 29.760 5.205 1.00 97.56 800 LEU A O 1
ATOM 6016 N N . ARG A 1 801 ? 1.533 30.059 4.791 1.00 97.38 801 ARG A N 1
ATOM 6017 C CA . ARG A 1 801 ? 1.435 31.385 4.183 1.00 97.38 801 ARG A CA 1
ATOM 6018 C C . ARG A 1 801 ? 2.272 31.453 2.915 1.00 97.38 801 ARG A C 1
ATOM 6020 O O . ARG A 1 801 ? 3.428 31.041 2.909 1.00 97.38 801 ARG A O 1
ATOM 6027 N N . PHE A 1 802 ? 1.728 32.074 1.881 1.00 96.38 802 PHE A N 1
ATOM 6028 C CA . PHE A 1 802 ? 2.488 32.549 0.729 1.00 96.38 802 PHE A CA 1
ATOM 6029 C C . PHE A 1 802 ? 2.450 34.066 0.730 1.00 96.38 802 PHE A C 1
ATOM 6031 O O . PHE A 1 802 ? 1.377 34.651 0.865 1.00 96.38 802 PHE A O 1
ATOM 6038 N N . VAL A 1 803 ? 3.616 34.696 0.629 1.00 95.75 803 VAL A N 1
ATOM 6039 C CA . VAL A 1 803 ? 3.789 36.139 0.795 1.00 95.75 803 VAL A CA 1
ATOM 6040 C C . VAL A 1 803 ? 4.388 36.713 -0.480 1.00 95.75 803 VAL A C 1
ATOM 6042 O O . VAL A 1 803 ? 5.493 36.344 -0.876 1.00 95.75 803 VAL A O 1
ATOM 6045 N N . GLN A 1 804 ? 3.666 37.652 -1.084 1.00 94.50 804 GLN A N 1
ATOM 6046 C CA . GLN A 1 804 ? 4.111 38.465 -2.208 1.00 94.50 804 GLN A CA 1
ATOM 6047 C C . GLN A 1 804 ? 4.337 39.906 -1.713 1.00 94.50 804 GLN A C 1
ATOM 6049 O O . GLN A 1 804 ? 3.361 40.630 -1.508 1.00 94.50 804 GLN A O 1
ATOM 6054 N N . PRO A 1 805 ? 5.591 40.325 -1.461 1.00 89.00 805 PRO A N 1
ATOM 6055 C CA . PRO A 1 805 ? 5.886 41.563 -0.728 1.00 89.00 805 PRO A CA 1
ATOM 6056 C C . PRO A 1 805 ? 5.935 42.845 -1.575 1.00 89.00 805 PRO A C 1
ATOM 6058 O O . PRO A 1 805 ? 5.797 43.932 -1.021 1.00 89.00 805 PRO A O 1
ATOM 6061 N N . ILE A 1 806 ? 6.135 42.740 -2.891 1.00 81.69 806 ILE A N 1
ATOM 6062 C CA . ILE A 1 806 ? 6.259 43.882 -3.818 1.00 81.69 806 ILE A CA 1
ATOM 6063 C C . ILE A 1 806 ? 5.288 43.762 -4.990 1.00 81.69 806 ILE A C 1
ATOM 6065 O O . ILE A 1 806 ? 4.685 42.701 -5.153 1.00 81.69 806 ILE A O 1
ATOM 6069 N N . GLU A 1 807 ? 5.164 44.825 -5.800 1.00 77.88 807 GLU A N 1
ATOM 6070 C CA . GLU A 1 807 ? 4.266 44.990 -6.968 1.00 77.88 807 GLU A CA 1
ATOM 6071 C C . GLU A 1 807 ? 4.536 44.023 -8.144 1.00 77.88 807 GLU A C 1
ATOM 6073 O O . GLU A 1 807 ? 4.470 44.389 -9.313 1.00 77.88 807 GLU A O 1
ATOM 6078 N N . LEU A 1 808 ? 4.837 42.768 -7.839 1.00 81.25 808 LEU A N 1
ATOM 6079 C CA . LEU A 1 808 ? 4.894 41.651 -8.766 1.00 81.25 808 LEU A CA 1
ATOM 6080 C C . LEU A 1 808 ? 3.737 40.697 -8.483 1.00 81.25 808 LEU A C 1
ATOM 6082 O O . LEU A 1 808 ? 3.084 40.767 -7.434 1.00 81.25 808 LEU A O 1
ATOM 6086 N N . ARG A 1 809 ? 3.498 39.797 -9.434 1.00 85.38 809 ARG A N 1
ATOM 6087 C CA . ARG A 1 809 ? 2.495 38.745 -9.303 1.00 85.38 809 ARG A CA 1
ATOM 6088 C C . ARG A 1 809 ? 3.162 37.420 -8.980 1.00 85.38 809 ARG A C 1
ATOM 6090 O O . ARG A 1 809 ? 4.111 37.029 -9.654 1.00 85.38 809 ARG A O 1
ATOM 6097 N N . LEU A 1 810 ? 2.626 36.726 -7.984 1.00 90.44 810 LEU A N 1
ATOM 6098 C CA . LEU A 1 810 ? 2.960 35.337 -7.686 1.00 90.44 810 LEU A CA 1
ATOM 6099 C C . LEU A 1 810 ? 1.755 34.471 -8.030 1.00 90.44 810 LEU A C 1
ATOM 6101 O O . LEU A 1 810 ? 0.719 34.592 -7.380 1.00 90.44 810 LEU A O 1
ATOM 6105 N N . ALA A 1 811 ? 1.895 33.620 -9.039 1.00 90.25 811 ALA A N 1
ATOM 6106 C CA . ALA A 1 811 ? 0.958 32.547 -9.332 1.00 90.25 811 ALA A CA 1
ATOM 6107 C C . ALA A 1 811 ? 1.353 31.293 -8.542 1.00 90.25 811 ALA A C 1
ATOM 6109 O O . ALA A 1 811 ? 2.532 30.949 -8.492 1.00 90.25 811 ALA A O 1
ATOM 6110 N N . LEU A 1 812 ? 0.374 30.629 -7.937 1.00 91.56 812 LEU A N 1
ATOM 6111 C CA . LEU A 1 812 ? 0.504 29.397 -7.166 1.00 91.56 812 LEU A CA 1
ATOM 6112 C C . LEU A 1 812 ? -0.459 28.349 -7.712 1.00 91.56 812 LEU A C 1
ATOM 6114 O O . LEU A 1 812 ? -1.614 28.664 -7.994 1.00 91.56 812 LEU A O 1
ATOM 6118 N N . ASP A 1 813 ? -0.006 27.107 -7.773 1.00 89.06 813 ASP A N 1
ATOM 6119 C CA . ASP A 1 813 ? -0.809 25.947 -8.150 1.00 89.06 813 ASP A CA 1
ATOM 6120 C C . ASP A 1 813 ? -0.446 24.731 -7.291 1.00 89.06 813 ASP A C 1
ATOM 6122 O O . ASP A 1 813 ? 0.631 24.693 -6.688 1.00 89.06 813 ASP A O 1
ATOM 6126 N N . ASP A 1 814 ? -1.346 23.748 -7.248 1.00 88.56 814 ASP A N 1
ATOM 6127 C CA . ASP A 1 814 ? -1.147 22.426 -6.641 1.00 88.56 814 ASP A CA 1
ATOM 6128 C C . ASP A 1 814 ? -0.503 22.490 -5.244 1.00 88.56 814 ASP A C 1
ATOM 6130 O O . ASP A 1 814 ? 0.459 21.779 -4.931 1.00 88.56 814 ASP A O 1
ATOM 6134 N N . VAL A 1 815 ? -1.008 23.394 -4.396 1.00 93.81 815 VAL A N 1
ATOM 6135 C CA . VAL A 1 815 ? -0.522 23.511 -3.024 1.00 93.81 815 VAL A CA 1
ATOM 6136 C C . VAL A 1 815 ? -1.066 22.336 -2.224 1.00 93.81 815 VAL A C 1
ATOM 6138 O O . VAL A 1 815 ? -2.265 22.225 -2.010 1.00 93.81 815 VAL A O 1
ATOM 6141 N N . SER A 1 816 ? -0.185 21.473 -1.744 1.00 94.75 816 SER A N 1
ATOM 6142 C CA . SER A 1 816 ? -0.511 20.298 -0.940 1.00 94.75 816 SER A CA 1
ATOM 6143 C C . SER A 1 816 ? 0.257 20.368 0.372 1.00 94.75 816 SER A C 1
ATOM 6145 O O . SER A 1 816 ? 1.466 20.603 0.362 1.00 94.75 816 SER A O 1
ATOM 6147 N N . PHE A 1 817 ? -0.400 20.101 1.497 1.00 95.19 817 PHE A N 1
ATOM 6148 C CA . PHE A 1 817 ? 0.259 19.921 2.786 1.00 95.19 817 PHE A CA 1
ATOM 6149 C C . PHE A 1 817 ? -0.282 18.672 3.461 1.00 95.19 817 PHE A C 1
ATOM 6151 O O . PHE A 1 817 ? -1.337 18.671 4.088 1.00 95.19 817 PHE A O 1
ATOM 6158 N N . GLN A 1 818 ? 0.472 17.589 3.347 1.00 93.81 818 GLN A N 1
ATOM 6159 C CA . GLN A 1 818 ? 0.071 16.282 3.852 1.00 93.81 818 GLN A CA 1
ATOM 6160 C C . GLN A 1 818 ? 1.177 15.709 4.727 1.00 93.81 818 GLN A C 1
ATOM 6162 O O . GLN A 1 818 ? 2.357 15.911 4.429 1.00 93.81 818 GLN A O 1
ATOM 6167 N N . PRO A 1 819 ? 0.858 14.996 5.813 1.00 91.00 819 PRO A N 1
ATOM 6168 C CA . PRO A 1 819 ? 1.882 14.264 6.521 1.00 91.00 819 PRO A CA 1
ATOM 6169 C C . PRO A 1 819 ? 2.472 13.185 5.605 1.00 91.00 819 PRO A C 1
ATOM 6171 O O . PRO A 1 819 ? 1.809 12.634 4.726 1.00 91.00 819 PRO A O 1
ATOM 6174 N N . THR A 1 820 ? 3.749 12.897 5.799 1.00 89.94 820 THR A N 1
ATOM 6175 C CA . THR A 1 820 ? 4.491 11.919 5.020 1.00 89.94 820 THR A CA 1
ATOM 6176 C C . THR A 1 820 ? 5.298 11.015 5.937 1.00 89.94 820 THR A C 1
ATOM 6178 O O . THR A 1 820 ? 5.913 11.450 6.913 1.00 89.94 820 THR A O 1
ATOM 6181 N N . VAL A 1 821 ? 5.301 9.728 5.602 1.00 88.38 821 VAL A N 1
ATOM 6182 C CA . VAL A 1 821 ? 6.168 8.721 6.226 1.00 88.38 821 VAL A CA 1
ATOM 6183 C C . VAL A 1 821 ? 7.535 8.636 5.547 1.00 88.38 821 VAL A C 1
ATOM 6185 O O . VAL A 1 821 ? 8.416 7.928 6.033 1.00 88.38 821 VAL A O 1
ATOM 6188 N N . GLU A 1 822 ? 7.715 9.350 4.434 1.00 92.56 822 GLU A N 1
ATOM 6189 C CA . GLU A 1 822 ? 8.972 9.447 3.701 1.00 92.56 822 GLU A CA 1
ATOM 6190 C C . GLU A 1 822 ? 9.998 10.217 4.540 1.00 92.56 822 GLU A C 1
ATOM 6192 O O . GLU A 1 822 ? 9.731 11.306 5.060 1.00 92.56 822 GLU A O 1
ATOM 6197 N N . ARG A 1 823 ? 11.203 9.662 4.668 1.00 92.88 823 ARG A N 1
ATOM 6198 C CA . ARG A 1 823 ? 12.275 10.206 5.508 1.00 92.88 823 ARG A CA 1
ATOM 6199 C C . ARG A 1 823 ? 13.316 10.994 4.702 1.00 92.88 823 ARG A C 1
ATOM 6201 O O . ARG A 1 823 ? 14.058 11.766 5.304 1.00 92.88 823 ARG A O 1
ATOM 6208 N N . LEU A 1 824 ? 13.373 10.858 3.371 1.00 93.50 824 LEU A N 1
ATOM 6209 C CA . LEU A 1 824 ? 14.348 11.551 2.502 1.00 93.50 824 LEU A CA 1
ATOM 6210 C C . LEU A 1 824 ? 13.834 12.867 1.904 1.00 93.50 824 LEU A C 1
ATOM 6212 O O . LEU A 1 824 ? 12.930 12.836 1.081 1.00 93.50 824 LEU A O 1
ATOM 6216 N N . ALA A 1 825 ? 14.428 14.017 2.236 1.00 89.44 825 ALA A N 1
ATOM 6217 C CA . ALA A 1 825 ? 13.896 15.343 1.881 1.00 89.44 825 ALA A CA 1
ATOM 6218 C C . ALA A 1 825 ? 13.766 15.644 0.370 1.00 89.44 825 ALA A C 1
ATOM 6220 O O . ALA A 1 825 ? 12.952 16.482 0.008 1.00 89.44 825 ALA A O 1
ATOM 6221 N N . ASN A 1 826 ? 14.517 14.959 -0.501 1.00 90.62 826 ASN A N 1
ATOM 6222 C CA . ASN A 1 826 ? 14.501 15.166 -1.958 1.00 90.62 826 ASN A CA 1
ATOM 6223 C C . ASN A 1 826 ? 14.595 13.819 -2.688 1.00 90.62 826 ASN A C 1
ATOM 6225 O O . ASN A 1 826 ? 15.552 13.522 -3.404 1.00 90.62 826 ASN A O 1
ATOM 6229 N N . HIS A 1 827 ? 13.618 12.960 -2.415 1.00 92.19 827 HIS A N 1
ATOM 6230 C CA . HIS A 1 827 ? 13.572 11.581 -2.896 1.00 92.19 827 HIS A CA 1
ATOM 6231 C C . HIS A 1 827 ? 13.394 11.440 -4.424 1.00 92.19 827 HIS A C 1
ATOM 6233 O O . HIS A 1 827 ? 13.728 10.396 -4.977 1.00 92.19 827 HIS A O 1
ATOM 6239 N N . THR A 1 828 ? 12.892 12.477 -5.103 1.00 90.31 828 THR A N 1
ATOM 6240 C CA . THR A 1 828 ? 12.612 12.528 -6.555 1.00 90.31 828 THR A CA 1
ATOM 6241 C C . THR A 1 828 ? 13.648 13.323 -7.357 1.00 90.31 828 THR A C 1
ATOM 6243 O O . THR A 1 828 ? 13.492 13.475 -8.564 1.00 90.31 828 THR A O 1
ATOM 6246 N N . PHE A 1 829 ? 14.677 13.879 -6.704 1.00 90.81 829 PHE A N 1
ATOM 6247 C CA . PHE A 1 829 ? 15.704 14.731 -7.326 1.00 90.81 829 PHE A CA 1
ATOM 6248 C C . PHE A 1 829 ? 15.149 15.933 -8.110 1.00 90.81 829 PHE A C 1
ATOM 6250 O O . PHE A 1 829 ? 15.790 16.429 -9.034 1.00 90.81 829 PHE A O 1
ATOM 6257 N N . GLN A 1 830 ? 13.965 16.430 -7.750 1.00 85.00 830 GLN A N 1
ATOM 6258 C CA . GLN A 1 830 ? 13.363 17.591 -8.416 1.00 85.00 830 GLN A CA 1
ATOM 6259 C C . GLN A 1 830 ? 14.017 18.906 -7.979 1.00 85.00 830 GLN A C 1
ATOM 6261 O O . GLN A 1 830 ? 14.030 19.884 -8.728 1.00 85.00 830 GLN A O 1
ATOM 6266 N N . GLN A 1 831 ? 14.606 18.922 -6.781 1.00 84.81 831 GLN A N 1
ATOM 6267 C CA . GLN A 1 831 ? 15.292 20.087 -6.234 1.00 84.81 831 GLN A CA 1
ATOM 6268 C C . GLN A 1 831 ? 16.790 20.002 -6.470 1.00 84.81 831 GLN A C 1
ATOM 6270 O O . GLN A 1 831 ? 17.409 18.988 -6.148 1.00 84.81 831 GLN A O 1
ATOM 6275 N N . TRP A 1 832 ? 17.369 21.086 -6.975 1.00 86.38 832 TRP A N 1
ATOM 6276 C CA . TRP A 1 832 ? 18.800 21.222 -7.217 1.00 86.38 832 TRP A CA 1
ATOM 6277 C C . TRP A 1 832 ? 19.298 22.529 -6.620 1.00 86.38 832 TRP A C 1
ATOM 6279 O O . TRP A 1 832 ? 18.630 23.558 -6.695 1.00 86.38 832 TRP A O 1
ATOM 6289 N N . GLU A 1 833 ? 20.481 22.467 -6.032 1.00 86.50 833 GLU A N 1
ATOM 6290 C CA . GLU A 1 833 ? 21.189 23.588 -5.439 1.00 86.50 833 GLU A CA 1
ATOM 6291 C C . GLU A 1 833 ? 22.588 23.656 -6.047 1.00 86.50 833 GLU A C 1
ATOM 6293 O O . GLU A 1 833 ? 23.172 22.643 -6.439 1.00 86.50 833 GLU A O 1
ATOM 6298 N N . THR A 1 834 ? 23.147 24.856 -6.134 1.00 82.38 834 THR A N 1
ATOM 6299 C CA . THR A 1 834 ? 24.547 25.022 -6.517 1.00 82.38 834 THR A CA 1
ATOM 6300 C C . THR A 1 834 ? 25.392 24.902 -5.260 1.00 82.38 834 THR A C 1
ATOM 6302 O O . THR A 1 834 ? 25.285 25.741 -4.370 1.00 82.38 834 THR A O 1
ATOM 6305 N N . ASP A 1 835 ? 26.248 23.884 -5.186 1.00 81.44 835 ASP A N 1
ATOM 6306 C CA . ASP A 1 835 ? 27.211 23.755 -4.091 1.00 81.44 835 ASP A CA 1
ATOM 6307 C C . ASP A 1 835 ? 28.120 24.993 -4.079 1.00 81.44 835 ASP A C 1
ATOM 6309 O O . ASP A 1 835 ? 28.840 25.249 -5.045 1.00 81.44 835 ASP A O 1
ATOM 6313 N N . GLU A 1 836 ? 28.092 25.773 -2.997 1.00 81.75 836 GLU A N 1
ATOM 6314 C CA . GLU A 1 836 ? 28.843 27.030 -2.885 1.00 81.75 836 GLU A CA 1
ATOM 6315 C C . GLU A 1 836 ? 30.351 26.843 -3.096 1.00 81.75 836 GLU A C 1
ATOM 6317 O O . GLU A 1 836 ? 31.029 27.729 -3.624 1.00 81.75 836 GLU A O 1
ATOM 6322 N N . THR A 1 837 ? 30.886 25.684 -2.700 1.00 84.38 837 THR A N 1
ATOM 6323 C CA . THR A 1 837 ? 32.323 25.408 -2.764 1.00 84.38 837 THR A CA 1
ATOM 6324 C C . THR A 1 837 ? 32.773 25.003 -4.159 1.00 84.38 837 THR A C 1
ATOM 6326 O O . THR A 1 837 ? 33.833 25.439 -4.612 1.00 84.38 837 THR A O 1
ATOM 6329 N N . THR A 1 838 ? 31.975 24.198 -4.861 1.00 84.31 838 THR A N 1
ATOM 6330 C CA . THR A 1 838 ? 32.358 23.648 -6.170 1.00 84.31 838 THR A CA 1
ATOM 6331 C C . THR A 1 838 ? 31.674 24.325 -7.348 1.00 84.31 838 THR A C 1
ATOM 6333 O O . THR A 1 838 ? 32.104 24.144 -8.485 1.00 84.31 838 THR A O 1
ATOM 6336 N N . ARG A 1 839 ? 30.640 25.129 -7.084 1.00 85.50 839 ARG A N 1
ATOM 6337 C CA . ARG A 1 839 ? 29.729 25.736 -8.064 1.00 85.50 839 ARG A CA 1
ATOM 6338 C C . ARG A 1 839 ? 29.061 24.729 -8.998 1.00 85.50 839 ARG A C 1
ATOM 6340 O O . ARG A 1 839 ? 28.610 25.099 -10.078 1.00 85.50 839 ARG A O 1
ATOM 6347 N N . LEU A 1 840 ? 29.015 23.462 -8.598 1.00 84.25 840 LEU A N 1
ATOM 6348 C CA . LEU A 1 840 ? 28.390 22.399 -9.371 1.00 84.25 840 LEU A CA 1
ATOM 6349 C C . LEU A 1 840 ? 26.981 22.121 -8.829 1.00 84.25 840 LEU A C 1
ATOM 6351 O O . LEU A 1 840 ? 26.774 22.183 -7.612 1.00 84.25 840 LEU A O 1
ATOM 6355 N N . PRO A 1 841 ? 26.018 21.811 -9.710 1.00 85.75 841 PRO A N 1
ATOM 6356 C CA . PRO A 1 841 ? 24.667 21.475 -9.296 1.00 85.75 841 PRO A CA 1
ATOM 6357 C C . PRO A 1 841 ? 24.678 20.156 -8.511 1.00 85.75 841 PRO A C 1
ATOM 6359 O O . PRO A 1 841 ? 25.279 19.167 -8.931 1.00 85.75 841 PRO A O 1
ATOM 6362 N N . THR A 1 842 ? 24.024 20.147 -7.355 1.00 89.56 842 THR A N 1
ATOM 6363 C CA . THR A 1 842 ? 23.825 18.974 -6.496 1.00 89.56 842 THR A CA 1
ATOM 6364 C C . THR A 1 842 ? 22.345 18.903 -6.123 1.00 89.56 842 THR A C 1
ATOM 6366 O O . THR A 1 842 ? 21.746 19.948 -5.869 1.00 89.56 842 THR A O 1
ATOM 6369 N N . PRO A 1 843 ? 21.716 17.717 -6.079 1.00 91.81 843 PRO A N 1
ATOM 6370 C CA . PRO A 1 843 ? 20.338 17.623 -5.619 1.00 91.81 843 PRO A CA 1
ATOM 6371 C C . PRO A 1 843 ? 20.197 18.174 -4.194 1.00 91.81 843 PRO A C 1
ATOM 6373 O O . PRO A 1 843 ? 20.972 17.807 -3.311 1.00 91.81 843 PRO A O 1
ATOM 6376 N N . GLY A 1 844 ? 19.206 19.037 -3.958 1.00 88.50 844 GLY A N 1
ATOM 6377 C CA . GLY A 1 844 ? 18.969 19.662 -2.654 1.00 88.50 844 GLY A CA 1
ATOM 6378 C C . GLY A 1 844 ? 18.881 18.621 -1.535 1.00 88.50 844 GLY A C 1
ATOM 6379 O O . GLY A 1 844 ? 18.348 17.528 -1.742 1.00 88.50 844 GLY A O 1
ATOM 6380 N N . ALA A 1 845 ? 19.446 18.936 -0.368 1.00 90.44 845 ALA A N 1
ATOM 6381 C CA . ALA A 1 845 ? 19.570 18.051 0.799 1.00 90.44 845 ALA A CA 1
ATOM 6382 C C . ALA A 1 845 ? 20.374 16.741 0.604 1.00 90.44 845 ALA A C 1
ATOM 6384 O O . ALA A 1 845 ? 20.508 15.970 1.564 1.00 90.44 845 ALA A O 1
ATOM 6385 N N . TRP A 1 846 ? 20.935 16.483 -0.581 1.00 94.69 846 TRP A N 1
ATOM 6386 C CA . TRP A 1 846 ? 21.927 15.433 -0.801 1.00 94.69 846 TRP A CA 1
ATOM 6387 C C . TRP A 1 846 ? 23.337 16.024 -0.766 1.00 94.69 846 TRP A C 1
ATOM 6389 O O . TRP A 1 846 ? 23.585 17.138 -1.213 1.00 94.69 846 TRP A O 1
ATOM 6399 N N . THR A 1 847 ? 24.292 15.272 -0.230 1.00 95.56 847 THR A N 1
ATOM 6400 C CA . THR A 1 847 ? 25.703 15.662 -0.196 1.00 95.56 847 THR A CA 1
ATOM 6401 C C . THR A 1 847 ? 26.484 14.851 -1.218 1.00 95.56 847 THR A C 1
ATOM 6403 O O . THR A 1 847 ? 26.528 13.619 -1.144 1.00 95.56 847 THR A O 1
ATOM 6406 N N . ARG A 1 848 ? 27.134 15.536 -2.164 1.00 95.44 848 ARG A N 1
ATOM 6407 C CA . ARG A 1 848 ? 28.101 14.902 -3.063 1.00 95.44 848 ARG A CA 1
ATOM 6408 C C . ARG A 1 848 ? 29.407 14.675 -2.315 1.00 95.44 848 ARG A C 1
ATOM 6410 O O . ARG A 1 848 ? 30.047 15.624 -1.876 1.00 95.44 848 ARG A O 1
ATOM 6417 N N . GLN A 1 849 ? 29.817 13.417 -2.210 1.00 96.25 849 GLN A N 1
ATOM 6418 C CA . GLN A 1 849 ? 31.100 13.050 -1.622 1.00 96.25 849 GLN A CA 1
ATOM 6419 C C . GLN A 1 849 ? 32.228 13.041 -2.668 1.00 96.25 849 GLN A C 1
ATOM 6421 O O . GLN A 1 849 ? 33.329 13.484 -2.353 1.00 96.25 849 GLN A O 1
ATOM 6426 N N . SER A 1 850 ? 31.968 12.544 -3.882 1.00 95.69 850 SER A N 1
ATOM 6427 C CA . SER A 1 850 ? 32.968 12.388 -4.954 1.00 95.69 850 SER A CA 1
ATOM 6428 C C . SER A 1 850 ? 32.315 12.192 -6.332 1.00 95.69 850 SER A C 1
ATOM 6430 O O . SER A 1 850 ? 31.109 11.938 -6.415 1.00 95.69 850 SER A O 1
ATOM 6432 N N . GLY A 1 851 ? 33.116 12.297 -7.398 1.00 93.50 851 GLY A N 1
ATOM 6433 C CA . GLY A 1 851 ? 32.745 12.000 -8.788 1.00 93.50 851 GLY A CA 1
ATOM 6434 C C . GLY A 1 851 ? 31.818 13.022 -9.456 1.00 93.50 851 GLY A C 1
ATOM 6435 O O . GLY A 1 851 ? 31.609 14.132 -8.958 1.00 93.50 851 GLY A O 1
ATOM 6436 N N . TRP A 1 852 ? 31.314 12.681 -10.646 1.00 92.44 852 TRP A N 1
ATOM 6437 C CA . TRP A 1 852 ? 30.524 13.599 -11.476 1.00 92.44 852 TRP A CA 1
ATOM 6438 C C . TRP A 1 852 ? 29.037 13.259 -11.438 1.00 92.44 852 TRP A C 1
ATOM 6440 O O . TRP A 1 852 ? 28.647 12.092 -11.520 1.00 92.44 852 TRP A O 1
ATOM 6450 N N . LEU A 1 853 ? 28.226 14.310 -11.334 1.00 93.31 853 LEU A N 1
ATOM 6451 C CA . LEU A 1 853 ? 26.771 14.260 -11.325 1.00 93.31 853 LEU A CA 1
ATOM 6452 C C . LEU A 1 853 ? 26.254 15.142 -12.453 1.00 93.31 853 LEU A C 1
ATOM 6454 O O . LEU A 1 853 ? 26.773 16.240 -12.662 1.00 93.31 853 LEU A O 1
ATOM 6458 N N . GLU A 1 854 ? 25.218 14.681 -13.134 1.00 91.81 854 GLU A N 1
ATOM 6459 C CA . GLU A 1 854 ? 24.500 15.465 -14.128 1.00 91.81 854 GLU A CA 1
ATOM 6460 C C . GLU A 1 854 ? 22.996 15.335 -13.900 1.00 91.81 854 GLU A C 1
ATOM 6462 O O . GLU A 1 854 ? 22.500 14.286 -13.480 1.00 91.81 854 GLU A O 1
ATOM 6467 N N . LEU A 1 855 ? 22.275 16.420 -14.167 1.00 86.88 855 LEU A N 1
ATOM 6468 C CA . LEU A 1 855 ? 20.827 16.396 -14.285 1.00 86.88 855 LEU A CA 1
ATOM 6469 C C . LEU A 1 855 ? 20.492 16.017 -15.726 1.00 86.88 855 LEU A C 1
ATOM 6471 O O . LEU A 1 855 ? 20.852 16.744 -16.651 1.00 86.88 855 LEU A O 1
ATOM 6475 N N . GLU A 1 856 ? 19.809 14.894 -15.911 1.00 85.94 856 GLU A N 1
ATOM 6476 C CA . GLU A 1 856 ? 19.302 14.483 -17.215 1.00 85.94 856 GLU A CA 1
ATOM 6477 C C . GLU A 1 856 ? 17.784 14.669 -17.248 1.00 85.94 856 GLU A C 1
ATOM 6479 O O . GLU A 1 856 ? 17.066 14.153 -16.393 1.00 85.94 856 GLU A O 1
ATOM 6484 N N . GLN A 1 857 ? 17.294 15.438 -18.219 1.00 80.50 857 GLN A N 1
ATOM 6485 C CA . GLN A 1 857 ? 15.866 15.672 -18.418 1.00 80.50 857 GLN A CA 1
ATOM 6486 C C . GLN A 1 857 ? 15.402 14.859 -19.628 1.00 80.50 857 GLN A C 1
ATOM 6488 O O . GLN A 1 857 ? 15.844 15.112 -20.750 1.00 80.50 857 GLN A O 1
ATOM 6493 N N . GLN A 1 858 ? 14.512 13.890 -19.413 1.00 75.88 858 GLN A N 1
ATOM 6494 C CA . GLN A 1 858 ? 13.861 13.147 -20.495 1.00 75.88 858 GLN A CA 1
ATOM 6495 C C . GLN A 1 858 ? 12.346 13.224 -20.315 1.00 75.88 858 GLN A C 1
ATOM 6497 O O . GLN A 1 858 ? 11.832 12.891 -19.256 1.00 75.88 858 GLN A O 1
ATOM 6502 N N . GLN A 1 859 ? 11.625 13.662 -21.353 1.00 64.44 859 GLN A N 1
ATOM 6503 C CA . GLN A 1 859 ? 10.152 13.641 -21.404 1.00 64.44 859 GLN A CA 1
ATOM 6504 C C . GLN A 1 859 ? 9.461 14.204 -20.139 1.00 64.44 859 GLN A C 1
ATOM 6506 O O . GLN A 1 859 ? 8.536 13.600 -19.610 1.00 64.44 859 GLN A O 1
ATOM 6511 N N . ALA A 1 860 ? 9.916 15.374 -19.671 1.00 67.75 860 ALA A N 1
ATOM 6512 C CA . ALA A 1 860 ? 9.470 16.070 -18.452 1.00 67.75 860 ALA A CA 1
ATOM 6513 C C . ALA A 1 860 ? 9.876 15.430 -17.107 1.00 67.75 860 ALA A C 1
ATOM 6515 O O . ALA A 1 860 ? 9.748 16.075 -16.067 1.00 67.75 860 ALA A O 1
ATOM 6516 N N . GLU A 1 861 ? 10.446 14.226 -17.106 1.00 76.56 861 GLU A N 1
ATOM 6517 C CA . GLU A 1 861 ? 11.047 13.629 -15.918 1.00 76.56 861 GLU A CA 1
ATOM 6518 C C . GLU A 1 861 ? 12.508 14.072 -15.763 1.00 76.56 861 GLU A C 1
ATOM 6520 O O . GLU A 1 861 ? 13.249 14.270 -16.733 1.00 76.56 861 GLU A O 1
ATOM 6525 N N . ARG A 1 862 ? 12.916 14.261 -14.507 1.00 82.75 862 ARG A N 1
ATOM 6526 C CA . ARG A 1 862 ? 14.281 14.616 -14.122 1.00 82.75 862 ARG A CA 1
ATOM 6527 C C . ARG A 1 862 ? 14.923 13.401 -13.477 1.00 82.75 862 ARG A C 1
ATOM 6529 O O . ARG A 1 862 ? 14.410 12.882 -12.490 1.00 82.75 862 ARG A O 1
ATOM 6536 N N . TYR A 1 863 ? 16.052 12.982 -14.025 1.00 89.25 863 TYR A N 1
ATOM 6537 C CA . TYR A 1 863 ? 16.848 11.875 -13.522 1.00 89.25 863 TYR A CA 1
ATOM 6538 C C . TYR A 1 863 ? 18.192 12.394 -13.027 1.00 89.25 863 TYR A C 1
ATOM 6540 O O . TYR A 1 863 ? 18.815 13.272 -13.631 1.00 89.25 863 TYR A O 1
ATOM 6548 N N . LEU A 1 864 ? 18.666 11.816 -11.930 1.00 94.50 864 LEU A N 1
ATOM 6549 C CA . LEU A 1 864 ? 20.035 11.999 -11.479 1.00 94.50 864 LEU A CA 1
ATOM 6550 C C . LEU A 1 864 ? 20.938 11.025 -12.239 1.00 94.50 864 LEU A C 1
ATOM 6552 O O . LEU A 1 864 ? 20.808 9.816 -12.066 1.00 94.50 864 LEU A O 1
ATOM 6556 N N . ARG A 1 865 ? 21.891 11.537 -13.018 1.00 95.38 865 ARG A N 1
ATOM 6557 C CA . ARG A 1 865 ? 22.926 10.732 -13.674 1.00 95.38 865 ARG A CA 1
ATOM 6558 C C . ARG A 1 865 ? 24.213 10.750 -12.854 1.00 95.38 865 ARG A C 1
ATOM 6560 O O . ARG A 1 865 ? 24.842 11.797 -12.700 1.00 95.38 865 ARG A O 1
ATOM 6567 N N . LEU A 1 866 ? 24.636 9.592 -12.355 1.00 96.12 866 LEU A N 1
ATOM 6568 C CA . LEU A 1 866 ? 25.954 9.383 -11.757 1.00 96.12 866 LEU A CA 1
ATOM 6569 C C . LEU A 1 866 ? 26.894 8.837 -12.834 1.00 96.12 866 LEU A C 1
ATOM 6571 O O . LEU A 1 866 ? 26.624 7.781 -13.406 1.00 96.12 866 LEU A O 1
ATOM 6575 N N . ARG A 1 867 ? 27.992 9.545 -13.120 1.00 94.94 867 ARG A N 1
ATOM 6576 C CA . ARG A 1 867 ? 28.928 9.132 -14.175 1.00 94.94 867 ARG A CA 1
ATOM 6577 C C . ARG A 1 867 ? 29.894 8.061 -13.685 1.00 94.94 867 ARG A C 1
ATOM 6579 O O . ARG A 1 867 ? 30.617 8.288 -12.715 1.00 94.94 867 ARG A O 1
ATOM 6586 N N . GLY A 1 868 ? 29.983 6.947 -14.405 1.00 91.62 868 GLY A N 1
ATOM 6587 C CA . GLY A 1 868 ? 31.014 5.930 -14.168 1.00 91.62 868 GLY A CA 1
ATOM 6588 C C . GLY A 1 868 ? 32.344 6.247 -14.861 1.00 91.62 868 GLY A C 1
ATOM 6589 O O . GLY A 1 868 ? 33.402 5.785 -14.431 1.00 91.62 868 GLY A O 1
ATOM 6590 N N . SER A 1 869 ? 32.328 7.121 -15.873 1.00 90.81 869 SER A N 1
ATOM 6591 C CA . SER A 1 869 ? 33.517 7.556 -16.622 1.00 90.81 869 SER A CA 1
ATOM 6592 C C . SER A 1 869 ? 34.409 8.570 -15.885 1.00 90.81 869 SER A C 1
ATOM 6594 O O . SER A 1 869 ? 35.355 9.099 -16.474 1.00 90.81 869 SER A O 1
ATOM 6596 N N . GLY A 1 870 ? 34.088 8.906 -14.633 1.00 90.25 870 GLY A N 1
ATOM 6597 C CA . GLY A 1 870 ? 34.837 9.867 -13.825 1.00 90.25 870 GLY A CA 1
ATOM 6598 C C . GLY A 1 870 ? 36.208 9.350 -13.351 1.00 90.25 870 GLY A C 1
ATOM 6599 O O . GLY A 1 870 ? 36.526 8.166 -13.480 1.00 90.25 870 GLY A O 1
ATOM 6600 N N . PRO A 1 871 ? 37.052 10.228 -12.774 1.00 90.88 871 PRO A N 1
ATOM 6601 C CA . PRO A 1 871 ? 38.359 9.849 -12.227 1.00 90.88 871 PRO A CA 1
ATOM 6602 C C . PRO A 1 871 ? 38.283 9.089 -10.889 1.00 90.88 871 PRO A C 1
ATOM 6604 O O . PRO A 1 871 ? 39.314 8.624 -10.409 1.00 90.88 871 PRO A O 1
ATOM 6607 N N . GLU A 1 872 ? 37.096 8.981 -10.294 1.00 95.88 872 GLU A N 1
ATOM 6608 C CA . GLU A 1 872 ? 36.799 8.346 -9.008 1.00 95.88 872 GLU A CA 1
ATOM 6609 C C . GLU A 1 872 ? 35.325 7.902 -8.978 1.00 95.88 872 GLU A C 1
ATOM 6611 O O . GLU A 1 872 ? 34.552 8.278 -9.864 1.00 95.88 872 GLU A O 1
ATOM 6616 N N . ASP A 1 873 ? 34.927 7.130 -7.964 1.00 96.56 873 ASP A N 1
ATOM 6617 C CA . ASP A 1 873 ? 33.529 6.734 -7.758 1.00 96.56 873 ASP A CA 1
ATOM 6618 C C . ASP A 1 873 ? 32.631 7.973 -7.607 1.00 96.56 873 ASP A C 1
ATOM 6620 O O . ASP A 1 873 ? 32.908 8.860 -6.791 1.00 96.56 873 ASP A O 1
ATOM 6624 N N . ALA A 1 874 ? 31.511 8.014 -8.329 1.00 96.38 874 ALA A N 1
ATOM 6625 C CA . ALA A 1 874 ? 30.471 9.001 -8.073 1.00 96.38 874 ALA A CA 1
ATOM 6626 C C . ALA A 1 874 ? 29.647 8.563 -6.861 1.00 96.38 874 ALA A C 1
ATOM 6628 O O . ALA A 1 874 ? 29.005 7.511 -6.875 1.00 96.38 874 ALA A O 1
ATOM 6629 N N . VAL A 1 875 ? 29.696 9.366 -5.795 1.00 97.31 875 VAL A N 1
ATOM 6630 C CA . VAL A 1 875 ? 29.044 9.063 -4.519 1.00 97.31 875 VAL A CA 1
ATOM 6631 C C . VAL A 1 875 ? 28.182 10.237 -4.084 1.00 97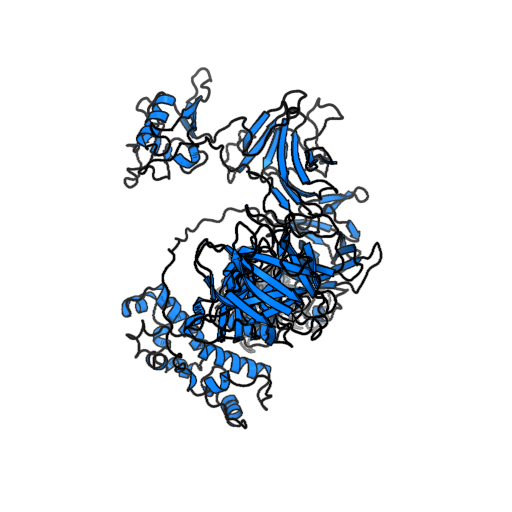.31 875 VAL A C 1
ATOM 6633 O O . VAL A 1 875 ? 28.685 11.328 -3.798 1.00 97.31 875 VAL A O 1
ATOM 6636 N N . LEU A 1 876 ? 26.883 9.979 -3.966 1.00 97.25 876 LEU A N 1
ATOM 6637 C CA . LEU A 1 876 ? 25.895 10.907 -3.430 1.00 97.25 876 LEU A CA 1
ATOM 6638 C C . LEU A 1 876 ? 25.239 10.275 -2.203 1.00 97.25 876 LEU A C 1
ATOM 6640 O O . LEU A 1 876 ? 24.887 9.097 -2.241 1.00 97.25 876 LEU A O 1
ATOM 6644 N N . TYR A 1 877 ? 25.071 11.019 -1.111 1.00 97.81 877 TYR A N 1
ATOM 6645 C CA . TYR A 1 877 ? 24.395 10.483 0.069 1.00 97.81 877 TYR A CA 1
ATOM 6646 C C . TYR A 1 877 ? 23.460 11.478 0.747 1.00 97.81 877 TYR A C 1
ATOM 6648 O O . TYR A 1 877 ? 23.648 12.689 0.663 1.00 97.81 877 TYR A O 1
ATOM 6656 N N . GLN A 1 878 ? 22.469 10.952 1.458 1.00 96.75 878 GLN A N 1
ATOM 6657 C CA . GLN A 1 878 ? 21.586 11.717 2.330 1.00 96.75 878 GLN A CA 1
ATOM 6658 C C . GLN A 1 878 ? 21.463 11.006 3.676 1.00 96.75 878 GLN A C 1
ATOM 6660 O O . GLN A 1 878 ? 21.407 9.776 3.750 1.00 96.75 878 GLN A O 1
ATOM 6665 N N . ARG A 1 879 ? 21.448 11.789 4.757 1.00 97.12 879 ARG A N 1
ATOM 6666 C CA . ARG A 1 879 ? 21.204 11.297 6.115 1.00 97.12 879 ARG A CA 1
ATOM 6667 C C . ARG A 1 879 ? 19.809 11.684 6.562 1.00 97.12 879 ARG A C 1
ATOM 6669 O O . ARG A 1 879 ? 19.367 12.795 6.293 1.00 97.12 879 ARG A O 1
ATOM 6676 N N . THR A 1 880 ? 19.152 10.792 7.286 1.00 95.00 880 THR A N 1
ATOM 6677 C CA . THR A 1 880 ? 17.842 11.055 7.881 1.00 95.00 880 THR A CA 1
ATOM 6678 C C . THR A 1 880 ? 17.714 10.397 9.248 1.00 95.00 880 THR A C 1
ATOM 6680 O O . THR A 1 880 ? 18.436 9.445 9.549 1.00 95.00 880 THR A O 1
ATOM 6683 N N . SER A 1 881 ? 16.845 10.926 10.106 1.00 93.00 881 SER A N 1
ATOM 6684 C CA . SER A 1 881 ? 16.590 10.362 11.430 1.00 93.00 881 SER A CA 1
ATOM 6685 C C . SER A 1 881 ? 15.734 9.101 11.331 1.00 93.00 881 SER A C 1
ATOM 6687 O O . SER A 1 881 ? 14.831 8.995 10.500 1.00 93.00 881 SER A O 1
ATOM 6689 N N . VAL A 1 882 ? 16.028 8.133 12.197 1.00 94.62 882 VAL A N 1
ATOM 6690 C CA . VAL A 1 882 ? 15.274 6.879 12.316 1.00 94.62 882 VAL A CA 1
ATOM 6691 C C . VAL A 1 882 ? 15.136 6.506 13.784 1.00 94.62 882 VAL A C 1
ATOM 6693 O O . VAL A 1 882 ? 15.967 6.889 14.609 1.00 94.62 882 VAL A O 1
ATOM 6696 N N . ASN A 1 883 ? 14.110 5.728 14.101 1.00 92.75 883 ASN A N 1
ATOM 6697 C CA . ASN A 1 883 ? 13.908 5.179 15.431 1.00 92.75 883 ASN A CA 1
ATOM 6698 C C . ASN A 1 883 ? 14.417 3.737 15.472 1.00 92.75 883 ASN A C 1
ATOM 6700 O O . ASN A 1 883 ? 14.058 2.910 14.633 1.00 92.75 883 ASN A O 1
ATOM 6704 N N . ALA A 1 884 ? 15.248 3.421 16.463 1.00 95.44 884 ALA A N 1
ATOM 6705 C CA . ALA A 1 884 ? 15.734 2.065 16.682 1.00 95.44 884 ALA A CA 1
ATOM 6706 C C . ALA A 1 884 ? 14.568 1.069 16.838 1.00 95.44 884 ALA A C 1
ATOM 6708 O O . ALA A 1 884 ? 13.642 1.312 17.610 1.00 95.44 884 ALA A O 1
ATOM 6709 N N . GLY A 1 885 ? 14.638 -0.071 16.149 1.00 93.31 885 GLY A N 1
ATOM 6710 C CA . GLY A 1 885 ? 13.612 -1.117 16.178 1.00 93.31 885 GLY A CA 1
ATOM 6711 C C . GLY A 1 885 ? 12.397 -0.870 15.276 1.00 93.31 885 GLY A C 1
ATOM 6712 O O . GLY A 1 885 ? 11.642 -1.809 15.042 1.00 93.31 885 GLY A O 1
ATOM 6713 N N . GLU A 1 886 ? 12.215 0.342 14.742 1.00 92.56 886 GLU A N 1
ATOM 6714 C CA . GLU A 1 886 ? 11.139 0.653 13.793 1.00 92.56 886 GLU A CA 1
ATOM 6715 C C . GLU A 1 886 ? 11.417 0.003 12.429 1.00 92.56 886 GLU A C 1
ATOM 6717 O O . GLU A 1 886 ? 12.572 -0.132 12.008 1.00 92.56 886 GLU A O 1
ATOM 6722 N N . GLN A 1 887 ? 10.354 -0.419 11.745 1.00 92.88 887 GLN A N 1
ATOM 6723 C CA . GLN A 1 887 ? 10.433 -1.016 10.417 1.00 92.88 887 GLN A CA 1
ATOM 6724 C C . GLN A 1 887 ? 10.443 0.070 9.338 1.00 92.88 887 GLN A C 1
ATOM 6726 O O . GLN A 1 887 ? 9.596 0.963 9.336 1.00 92.88 887 GLN A O 1
ATOM 6731 N N . TYR A 1 888 ? 11.363 -0.052 8.386 1.00 94.38 888 TYR A N 1
ATOM 6732 C CA . TYR A 1 888 ? 11.501 0.838 7.239 1.00 94.38 888 TYR A CA 1
ATOM 6733 C C . TYR A 1 888 ? 11.384 0.062 5.931 1.00 94.38 888 TYR A C 1
ATOM 6735 O O . TYR A 1 888 ? 11.726 -1.120 5.865 1.00 94.38 888 TYR A O 1
ATOM 6743 N N . GLU A 1 889 ? 10.934 0.751 4.889 1.00 94.88 889 GLU A N 1
ATOM 6744 C CA . GLU A 1 889 ? 10.978 0.292 3.507 1.00 94.88 889 GLU A CA 1
ATOM 6745 C C . GLU A 1 889 ? 11.774 1.299 2.674 1.00 94.88 889 GLU A C 1
ATOM 6747 O O . GLU A 1 889 ? 11.542 2.502 2.726 1.00 94.88 889 GLU A O 1
ATOM 6752 N N . LEU A 1 890 ? 12.734 0.796 1.911 1.00 96.56 890 LEU A N 1
ATOM 6753 C CA . LEU A 1 890 ? 13.541 1.543 0.963 1.00 96.56 890 LEU A CA 1
ATOM 6754 C C . LEU A 1 890 ? 13.158 1.083 -0.441 1.00 96.56 890 LEU A C 1
ATOM 6756 O O . LEU A 1 890 ? 13.173 -0.112 -0.722 1.00 96.56 890 LEU A O 1
ATOM 6760 N N . ARG A 1 891 ? 12.877 2.024 -1.332 1.00 95.62 891 ARG A N 1
ATOM 6761 C CA . ARG A 1 891 ? 12.603 1.799 -2.746 1.00 95.62 891 ARG A CA 1
ATOM 6762 C C . ARG A 1 891 ? 13.499 2.698 -3.581 1.00 95.62 891 ARG A C 1
ATOM 6764 O O . ARG A 1 891 ? 13.571 3.896 -3.341 1.00 95.62 891 ARG A O 1
ATOM 6771 N N . VAL A 1 892 ? 14.144 2.143 -4.594 1.00 96.12 892 VAL A N 1
ATOM 6772 C CA . VAL A 1 892 ? 14.934 2.900 -5.569 1.00 96.12 892 VAL A CA 1
ATOM 6773 C C . VAL A 1 892 ? 14.526 2.498 -6.975 1.00 96.12 892 VAL A C 1
ATOM 6775 O O . VAL A 1 892 ? 14.297 1.319 -7.231 1.00 96.12 892 VAL A O 1
ATOM 6778 N N . ILE A 1 893 ? 14.403 3.481 -7.864 1.00 95.12 893 ILE A N 1
ATOM 6779 C CA . ILE A 1 893 ? 14.200 3.266 -9.296 1.00 95.12 893 ILE A CA 1
ATOM 6780 C C . ILE A 1 893 ? 15.444 3.783 -10.010 1.00 95.12 893 ILE A C 1
ATOM 6782 O O . ILE A 1 893 ? 15.717 4.987 -9.973 1.00 95.12 893 ILE A O 1
ATOM 6786 N N . ALA A 1 894 ? 16.206 2.873 -10.613 1.00 94.56 894 ALA A N 1
ATOM 6787 C CA . ALA A 1 894 ? 17.449 3.204 -11.293 1.00 94.56 894 ALA A CA 1
ATOM 6788 C C . ALA A 1 894 ? 17.683 2.350 -12.547 1.00 94.56 894 ALA A C 1
ATOM 6790 O O . ALA A 1 894 ? 17.291 1.186 -12.603 1.00 94.56 894 ALA A O 1
ATOM 6791 N N . TRP A 1 895 ? 18.366 2.930 -13.531 1.00 91.62 895 TRP A N 1
ATOM 6792 C CA . TRP A 1 895 ? 18.724 2.308 -14.802 1.00 91.62 895 TRP A CA 1
ATOM 6793 C C . TRP A 1 895 ? 20.203 2.562 -15.085 1.00 91.62 895 TRP A C 1
ATOM 6795 O O . TRP A 1 895 ? 20.635 3.712 -15.003 1.00 91.62 895 TRP A O 1
ATOM 6805 N N . PRO A 1 896 ? 21.006 1.558 -15.456 1.00 89.69 896 PRO A N 1
ATOM 6806 C CA . PRO A 1 896 ? 22.292 1.850 -16.061 1.00 89.69 896 PRO A CA 1
ATOM 6807 C C . PRO A 1 896 ? 22.077 2.406 -17.473 1.00 89.69 896 PRO A C 1
ATOM 6809 O O . PRO A 1 896 ? 21.218 1.936 -18.219 1.00 89.69 896 PRO A O 1
ATOM 6812 N N . ILE A 1 897 ? 22.886 3.385 -17.857 1.00 87.00 897 ILE A N 1
ATOM 6813 C CA . ILE A 1 897 ? 23.066 3.763 -19.255 1.00 87.00 897 ILE A CA 1
ATOM 6814 C C . ILE A 1 897 ? 24.348 3.094 -19.716 1.00 87.00 897 ILE A C 1
ATOM 6816 O O . ILE A 1 897 ? 25.444 3.574 -19.414 1.00 87.00 897 ILE A O 1
ATOM 6820 N N . TRP A 1 898 ? 24.212 2.011 -20.471 1.00 78.38 898 TRP A N 1
ATOM 6821 C CA . TRP A 1 898 ? 25.366 1.399 -21.110 1.00 78.38 898 TRP A CA 1
ATOM 6822 C C . TRP A 1 898 ? 25.944 2.333 -22.168 1.00 78.38 898 TRP A C 1
ATOM 6824 O O . TRP A 1 898 ? 25.218 2.954 -22.953 1.00 78.38 898 TRP A O 1
ATOM 6834 N N . GLY A 1 899 ? 27.273 2.416 -22.198 1.00 71.81 899 GLY A N 1
ATOM 6835 C CA . GLY A 1 899 ? 27.967 2.963 -23.357 1.00 71.81 899 GLY A CA 1
ATOM 6836 C C . GLY A 1 899 ? 27.679 2.145 -24.624 1.00 71.81 899 GLY A C 1
ATOM 6837 O O . GLY A 1 899 ? 27.048 1.092 -24.591 1.00 71.81 899 GLY A O 1
ATOM 6838 N N . SER A 1 900 ? 28.201 2.594 -25.766 1.00 60.50 900 SER A N 1
ATOM 6839 C CA . SER A 1 900 ? 28.039 1.910 -27.063 1.00 60.50 900 SER A CA 1
ATOM 6840 C C . SER A 1 900 ? 28.563 0.466 -27.101 1.00 60.50 900 SER A C 1
ATOM 6842 O O . SER A 1 900 ? 28.315 -0.241 -28.072 1.00 60.50 900 SER A O 1
ATOM 6844 N N . THR A 1 901 ? 29.304 0.037 -26.080 1.00 61.31 901 THR A N 1
ATOM 6845 C CA . THR A 1 901 ? 29.920 -1.285 -25.994 1.00 61.31 901 THR A CA 1
ATOM 6846 C C . THR A 1 901 ? 29.586 -1.889 -24.629 1.00 61.31 901 THR A C 1
ATOM 6848 O O . THR A 1 901 ? 30.274 -1.577 -23.653 1.00 61.31 901 THR A O 1
ATOM 6851 N N . PRO A 1 902 ? 28.528 -2.715 -24.514 1.00 59.72 902 PRO A N 1
ATOM 6852 C CA . PRO A 1 902 ? 28.266 -3.436 -23.276 1.00 59.72 902 PRO A CA 1
ATOM 6853 C C . PRO A 1 902 ? 29.477 -4.326 -22.945 1.00 59.72 902 PRO A C 1
ATOM 6855 O O . PRO A 1 902 ? 30.097 -4.884 -23.858 1.00 59.72 902 PRO A O 1
ATOM 6858 N N . PRO A 1 903 ? 29.870 -4.461 -21.667 1.00 58.94 903 PRO A N 1
ATOM 6859 C CA . PRO A 1 903 ? 30.961 -5.353 -21.302 1.00 58.94 903 PRO A CA 1
ATOM 6860 C C . PRO A 1 903 ? 30.636 -6.787 -21.768 1.00 58.94 903 PRO A C 1
ATOM 6862 O O . PRO A 1 903 ? 29.531 -7.268 -21.513 1.00 58.94 903 PRO A O 1
ATOM 6865 N N . PRO A 1 904 ? 31.559 -7.484 -22.456 1.00 53.00 904 PRO A N 1
ATOM 6866 C CA . PRO A 1 904 ? 31.273 -8.791 -23.039 1.00 53.00 904 PRO A CA 1
ATOM 6867 C C . PRO A 1 904 ? 30.990 -9.858 -21.964 1.00 53.00 904 PRO A C 1
ATOM 6869 O O . PRO A 1 904 ? 31.886 -10.258 -21.219 1.00 53.00 904 PRO A O 1
ATOM 6872 N N . GLY A 1 905 ? 29.747 -10.356 -21.942 1.00 54.50 905 GLY A N 1
ATOM 6873 C CA . GLY A 1 905 ? 29.313 -11.593 -21.276 1.00 54.50 905 GLY A CA 1
ATOM 6874 C C . GLY A 1 905 ? 28.933 -11.510 -19.787 1.00 54.50 905 GLY A C 1
ATOM 6875 O O . GLY A 1 905 ? 29.139 -10.503 -19.110 1.00 54.50 905 GLY A O 1
ATOM 6876 N N . ASP A 1 906 ? 28.428 -12.638 -19.267 1.00 51.47 906 ASP A N 1
ATOM 6877 C CA . ASP A 1 906 ? 27.949 -12.904 -17.890 1.00 51.47 906 ASP A CA 1
ATOM 6878 C C . ASP A 1 906 ? 28.944 -12.595 -16.742 1.00 51.47 906 ASP A C 1
ATOM 6880 O O . ASP A 1 906 ? 28.613 -12.752 -15.567 1.00 51.47 906 ASP A O 1
ATOM 6884 N N . GLN A 1 907 ? 30.155 -12.093 -17.021 1.00 57.84 907 GLN A N 1
ATOM 6885 C CA . GLN A 1 907 ? 31.165 -11.769 -15.998 1.00 57.84 907 GLN A CA 1
ATOM 6886 C C . GLN A 1 907 ? 30.721 -10.696 -14.997 1.00 57.84 907 GLN A C 1
ATOM 6888 O O . GLN A 1 907 ? 31.342 -10.517 -13.945 1.00 57.84 907 GLN A O 1
ATOM 6893 N N . ALA A 1 908 ? 29.652 -9.957 -15.290 1.00 59.09 908 ALA A N 1
ATOM 6894 C CA . ALA A 1 908 ? 29.085 -9.038 -14.323 1.00 59.09 908 ALA A CA 1
ATOM 6895 C C . ALA A 1 908 ? 28.616 -9.778 -13.054 1.00 59.09 908 ALA A C 1
ATOM 6897 O O . ALA A 1 908 ? 28.677 -9.181 -11.972 1.00 59.09 908 ALA A O 1
ATOM 6898 N N . ASP A 1 909 ? 28.123 -11.028 -13.142 1.00 64.12 909 ASP A N 1
ATOM 6899 C CA . ASP A 1 909 ? 27.653 -11.845 -11.996 1.00 64.12 909 ASP A CA 1
ATOM 6900 C C . ASP A 1 909 ? 28.807 -12.278 -11.083 1.00 64.12 909 ASP A C 1
ATOM 6902 O O . ASP A 1 909 ? 28.610 -12.398 -9.872 1.00 64.12 909 ASP A O 1
ATOM 6906 N N . ASP A 1 910 ? 30.026 -12.342 -11.617 1.00 74.31 910 ASP A N 1
ATOM 6907 C CA . ASP A 1 910 ? 31.232 -12.679 -10.857 1.00 74.31 910 ASP A CA 1
ATOM 6908 C C . ASP A 1 910 ? 31.841 -11.478 -10.121 1.00 74.31 910 ASP A C 1
ATOM 6910 O O . ASP A 1 910 ? 32.610 -11.643 -9.169 1.00 74.31 910 ASP A O 1
ATOM 6914 N N . ARG A 1 911 ? 31.506 -10.238 -10.515 1.00 81.94 911 ARG A N 1
ATOM 6915 C CA . ARG A 1 911 ? 32.026 -9.051 -9.815 1.00 81.94 911 ARG A CA 1
ATOM 6916 C C . ARG A 1 911 ? 31.447 -8.989 -8.401 1.00 81.94 911 ARG A C 1
ATOM 6918 O O . ARG A 1 911 ? 30.231 -9.064 -8.263 1.00 81.94 911 ARG A O 1
ATOM 6925 N N . PRO A 1 912 ? 32.234 -8.771 -7.339 1.00 86.69 912 PRO A N 1
ATOM 6926 C CA . PRO A 1 912 ? 31.673 -8.568 -6.006 1.00 86.69 912 PRO A CA 1
ATOM 6927 C C . PRO A 1 912 ? 30.722 -7.352 -5.990 1.00 86.69 912 PRO A C 1
ATOM 6929 O O . PRO A 1 912 ? 30.995 -6.372 -6.690 1.00 86.69 912 PRO A O 1
ATOM 6932 N N . PRO A 1 913 ? 29.634 -7.360 -5.189 1.00 86.62 913 PRO A N 1
ATOM 6933 C CA . PRO A 1 913 ? 28.664 -6.258 -5.132 1.00 86.62 913 PRO A CA 1
ATOM 6934 C C . PRO A 1 913 ? 29.274 -4.871 -4.889 1.00 86.62 913 PRO A C 1
ATOM 6936 O O . PRO A 1 913 ? 28.739 -3.871 -5.354 1.00 86.62 913 PRO A O 1
ATOM 6939 N N . SER A 1 914 ? 30.420 -4.797 -4.210 1.00 86.12 914 SER A N 1
ATOM 6940 C CA . SER A 1 914 ? 31.160 -3.556 -3.953 1.00 86.12 914 SER A CA 1
ATOM 6941 C C . SER A 1 914 ? 31.790 -2.911 -5.194 1.00 86.12 914 SER A C 1
ATOM 6943 O O . SER A 1 914 ? 32.140 -1.736 -5.141 1.00 86.12 914 SER A O 1
ATOM 6945 N N . LEU A 1 915 ? 31.943 -3.648 -6.297 1.00 89.50 915 LEU A N 1
ATOM 6946 C CA . LEU A 1 915 ? 32.459 -3.142 -7.577 1.00 89.50 915 LEU A CA 1
ATOM 6947 C C . LEU A 1 915 ? 31.341 -2.852 -8.587 1.00 89.50 915 LEU A C 1
ATOM 6949 O O . LEU A 1 915 ? 31.604 -2.661 -9.772 1.00 89.50 915 LEU A O 1
ATOM 6953 N N . ARG A 1 916 ? 30.086 -2.863 -8.132 1.00 91.44 916 ARG A N 1
ATOM 6954 C CA . ARG A 1 916 ? 28.900 -2.620 -8.954 1.00 91.44 916 ARG A CA 1
ATOM 6955 C C . ARG A 1 916 ? 28.236 -1.307 -8.549 1.00 91.44 916 ARG A C 1
ATOM 6957 O O . ARG A 1 916 ? 28.377 -0.866 -7.399 1.00 91.44 916 ARG A O 1
ATOM 6964 N N . ALA A 1 917 ? 27.499 -0.725 -9.495 1.00 94.69 917 ALA A N 1
ATOM 6965 C CA . ALA A 1 917 ? 26.516 0.316 -9.225 1.00 94.69 917 ALA A CA 1
ATOM 6966 C C . ALA A 1 917 ? 25.582 -0.167 -8.112 1.00 94.69 917 ALA A C 1
ATOM 6968 O O . ALA A 1 917 ? 25.094 -1.301 -8.172 1.00 94.69 917 ALA A O 1
ATOM 6969 N N . ARG A 1 918 ? 25.385 0.630 -7.062 1.00 96.06 918 ARG A N 1
ATOM 6970 C CA . ARG A 1 918 ? 24.615 0.188 -5.894 1.00 96.06 918 ARG A CA 1
ATOM 6971 C C . ARG A 1 918 ? 24.069 1.335 -5.060 1.00 96.06 918 ARG A C 1
ATOM 6973 O O . ARG A 1 918 ? 24.613 2.438 -5.056 1.00 96.06 918 ARG A O 1
ATOM 6980 N N . LEU A 1 919 ? 23.058 1.007 -4.269 1.00 97.38 919 LEU A N 1
ATOM 6981 C CA . LEU A 1 919 ? 22.632 1.778 -3.115 1.00 97.38 919 LEU A CA 1
ATOM 6982 C C . LEU A 1 919 ? 23.143 1.098 -1.834 1.00 97.38 919 LEU A C 1
ATOM 6984 O O . LEU A 1 919 ? 22.940 -0.101 -1.641 1.00 97.38 919 LEU A O 1
ATOM 6988 N N . GLU A 1 920 ? 23.812 1.853 -0.960 1.00 97.62 920 GLU A N 1
ATOM 6989 C CA . GLU A 1 920 ? 24.178 1.418 0.395 1.00 97.62 920 GLU A CA 1
ATOM 6990 C C . GLU A 1 920 ? 23.283 2.093 1.442 1.00 97.62 920 GLU A C 1
ATOM 6992 O O . GLU A 1 920 ? 23.240 3.321 1.510 1.00 97.62 920 GLU A O 1
ATOM 6997 N N . LEU A 1 921 ? 22.611 1.311 2.289 1.00 97.88 921 LEU A N 1
ATOM 6998 C CA . LEU A 1 921 ? 21.905 1.806 3.474 1.00 97.88 921 LEU A CA 1
ATOM 6999 C C . LEU A 1 921 ? 22.729 1.479 4.723 1.00 97.88 921 LEU A C 1
ATOM 7001 O O . LEU A 1 921 ? 22.984 0.313 5.040 1.00 97.88 921 LEU A O 1
ATOM 7005 N N . ARG A 1 922 ? 23.165 2.524 5.428 1.00 98.12 922 ARG A N 1
ATOM 7006 C CA . ARG A 1 922 ? 23.954 2.438 6.661 1.00 98.12 922 ARG A CA 1
ATOM 7007 C C . ARG A 1 922 ? 23.144 2.952 7.834 1.00 98.12 922 ARG A C 1
ATOM 7009 O O . ARG A 1 922 ? 22.686 4.089 7.818 1.00 98.12 922 ARG A O 1
ATOM 7016 N N . TRP A 1 923 ? 23.039 2.154 8.885 1.00 98.00 923 TRP A N 1
ATOM 7017 C CA . TRP A 1 923 ? 22.464 2.602 10.148 1.00 98.00 923 TRP A CA 1
ATOM 7018 C C . TRP A 1 923 ? 23.534 3.283 10.985 1.00 98.00 923 TRP A C 1
ATOM 7020 O O . TRP A 1 923 ? 24.659 2.793 11.070 1.00 98.00 923 TRP A O 1
ATOM 7030 N N . LEU A 1 924 ? 23.193 4.401 11.615 1.00 98.12 924 LEU A N 1
ATOM 7031 C CA . LEU A 1 924 ? 24.113 5.208 12.404 1.00 98.12 924 LEU A CA 1
ATOM 7032 C C . LEU A 1 924 ? 23.611 5.339 13.845 1.00 98.12 924 LEU A C 1
ATOM 7034 O O . LEU A 1 924 ? 22.445 5.658 14.077 1.00 98.12 924 LEU A O 1
ATOM 7038 N N . ALA A 1 925 ? 24.510 5.144 14.807 1.00 97.25 925 ALA A N 1
ATOM 7039 C CA . ALA A 1 925 ? 24.341 5.519 16.209 1.00 97.25 925 ALA A CA 1
ATOM 7040 C C . ALA A 1 925 ? 25.243 6.736 16.475 1.00 97.25 925 ALA A C 1
ATOM 7042 O O . ALA A 1 925 ? 26.458 6.611 16.659 1.00 97.25 925 ALA A O 1
ATOM 7043 N N . GLY A 1 926 ? 24.673 7.941 16.385 1.00 94.94 926 GLY A N 1
ATOM 7044 C CA . GLY A 1 926 ? 25.464 9.169 16.262 1.00 94.94 926 GLY A CA 1
ATOM 7045 C C . GLY A 1 926 ? 26.221 9.214 14.928 1.00 94.94 926 GLY A C 1
ATOM 7046 O O . GLY A 1 926 ? 25.604 9.222 13.868 1.00 94.94 926 GLY A O 1
ATOM 7047 N N . SER A 1 927 ? 27.555 9.245 14.966 1.00 94.81 927 SER A N 1
ATOM 7048 C CA . SER A 1 927 ? 28.416 9.224 13.768 1.00 94.81 927 SER A CA 1
ATOM 7049 C C . SER A 1 927 ? 28.983 7.841 13.424 1.00 94.81 927 SER A C 1
ATOM 7051 O O . SER A 1 927 ? 29.658 7.697 12.406 1.00 94.81 927 SER A O 1
ATOM 7053 N N . SER A 1 928 ? 28.746 6.829 14.266 1.00 97.00 928 SER A N 1
ATOM 7054 C CA . SER A 1 928 ? 29.281 5.475 14.079 1.00 97.00 928 SER A CA 1
ATOM 7055 C C . SER A 1 928 ? 28.272 4.580 13.368 1.00 97.00 928 SER A C 1
ATOM 7057 O O . SER A 1 928 ? 27.088 4.613 13.694 1.00 97.00 928 SER A O 1
ATOM 7059 N N . VAL A 1 929 ? 28.738 3.752 12.432 1.00 97.12 929 VAL A N 1
ATOM 7060 C CA . VAL A 1 929 ? 27.894 2.756 11.754 1.00 97.12 929 VAL A CA 1
ATOM 7061 C C . VAL A 1 929 ? 27.546 1.625 12.726 1.00 97.12 929 VAL A C 1
ATOM 7063 O O . VAL A 1 929 ? 28.433 1.093 13.393 1.00 97.12 929 VAL A O 1
ATOM 7066 N N . THR A 1 930 ? 26.267 1.255 12.805 1.00 96.50 930 THR A N 1
ATOM 7067 C CA . THR A 1 930 ? 25.767 0.117 13.587 1.00 96.50 930 THR A CA 1
ATOM 7068 C C . THR A 1 930 ? 25.227 -0.969 12.655 1.00 96.50 930 THR A C 1
ATOM 7070 O O . THR A 1 930 ? 24.476 -0.689 11.725 1.00 96.50 930 THR A O 1
ATOM 7073 N N . GLY A 1 931 ? 25.623 -2.223 12.877 1.00 93.75 931 GLY A N 1
ATOM 7074 C CA . GLY A 1 931 ? 25.292 -3.337 11.982 1.00 93.75 931 GLY A CA 1
ATOM 7075 C C . GLY A 1 931 ? 26.057 -3.326 10.649 1.00 93.75 931 GLY A C 1
ATOM 7076 O O . GLY A 1 931 ? 26.899 -2.466 10.388 1.00 93.75 931 GLY A O 1
ATOM 7077 N N . ALA A 1 932 ? 25.788 -4.330 9.812 1.00 95.00 932 ALA A N 1
ATOM 7078 C CA . ALA A 1 932 ? 26.336 -4.397 8.461 1.00 95.00 932 ALA A CA 1
ATOM 7079 C C . ALA A 1 932 ? 25.544 -3.472 7.516 1.00 95.00 932 ALA A C 1
ATOM 7081 O O . ALA A 1 932 ? 24.316 -3.410 7.630 1.00 95.00 932 ALA A O 1
ATOM 7082 N N . PRO A 1 933 ? 26.209 -2.769 6.582 1.00 95.69 933 PRO A N 1
ATOM 7083 C CA . PRO A 1 933 ? 25.514 -2.003 5.559 1.00 95.69 933 PRO A CA 1
ATOM 7084 C C . PRO A 1 933 ? 24.694 -2.932 4.665 1.00 95.69 933 PRO A C 1
ATOM 7086 O O . PRO A 1 933 ? 25.147 -4.010 4.276 1.00 95.69 933 PRO A O 1
ATOM 7089 N N . ILE A 1 934 ? 23.500 -2.479 4.311 1.00 96.06 934 ILE A N 1
ATOM 7090 C CA . ILE A 1 934 ? 22.638 -3.151 3.343 1.00 96.06 934 ILE A CA 1
ATOM 7091 C C . ILE A 1 934 ? 23.051 -2.673 1.952 1.00 96.06 934 ILE A C 1
ATOM 7093 O O . ILE A 1 934 ? 23.173 -1.469 1.729 1.00 96.06 934 ILE A O 1
ATOM 7097 N N . LEU A 1 935 ? 23.280 -3.609 1.030 1.00 95.44 935 LEU A N 1
ATOM 7098 C CA . LEU A 1 935 ? 23.728 -3.327 -0.334 1.00 95.44 935 LEU A CA 1
ATOM 7099 C C . LEU A 1 935 ? 22.649 -3.752 -1.332 1.00 95.44 935 LEU A C 1
ATOM 7101 O O . LEU A 1 935 ? 22.308 -4.932 -1.407 1.00 95.44 935 LEU A O 1
ATOM 7105 N N . ILE A 1 936 ? 22.148 -2.804 -2.120 1.00 94.62 936 ILE A N 1
ATOM 7106 C CA . ILE A 1 936 ? 21.185 -3.049 -3.197 1.00 94.62 936 ILE A CA 1
ATOM 7107 C C . ILE A 1 936 ? 21.894 -2.788 -4.531 1.00 94.62 936 ILE A C 1
ATOM 7109 O O . ILE A 1 936 ? 22.217 -1.636 -4.814 1.00 94.62 936 ILE A O 1
ATOM 7113 N N . PRO A 1 937 ? 22.185 -3.815 -5.348 1.00 93.25 937 PRO A N 1
ATOM 7114 C CA . PRO A 1 937 ? 22.817 -3.619 -6.651 1.00 93.25 937 PRO A CA 1
ATOM 7115 C C . PRO A 1 937 ? 21.851 -2.926 -7.625 1.00 93.25 937 PRO A C 1
ATOM 7117 O O . PRO A 1 937 ? 20.691 -3.321 -7.706 1.00 93.25 937 PRO A O 1
ATOM 7120 N N . LEU A 1 938 ? 22.353 -1.932 -8.364 1.00 93.44 938 LEU A N 1
ATOM 7121 C CA . LEU A 1 938 ? 21.626 -1.086 -9.328 1.00 93.44 938 LEU A CA 1
ATOM 7122 C C . LEU A 1 938 ? 22.210 -1.194 -10.747 1.00 93.44 938 LEU A C 1
ATOM 7124 O O . LEU A 1 938 ? 22.216 -0.249 -11.523 1.00 93.44 938 LEU A O 1
ATOM 7128 N N . ASP A 1 939 ? 22.771 -2.347 -11.079 1.00 83.56 939 ASP A N 1
ATOM 7129 C CA . ASP A 1 939 ? 23.545 -2.578 -12.304 1.00 83.56 939 ASP A CA 1
ATOM 7130 C C . ASP A 1 939 ? 22.697 -2.968 -13.534 1.00 83.56 939 ASP A C 1
ATOM 7132 O O . ASP A 1 939 ? 23.238 -3.464 -14.519 1.00 83.56 939 ASP A O 1
ATOM 7136 N N . GLY A 1 940 ? 21.372 -2.777 -13.470 1.00 81.62 940 GLY A N 1
ATOM 7137 C CA . GLY A 1 940 ? 20.400 -3.021 -14.554 1.00 81.62 940 GLY A CA 1
ATOM 7138 C C . GLY A 1 940 ? 20.192 -4.464 -14.986 1.00 81.62 940 GLY A C 1
ATOM 7139 O O . GLY A 1 940 ? 19.582 -4.721 -16.022 1.00 81.62 940 GLY A O 1
ATOM 7140 N N . ARG A 1 941 ? 20.637 -5.432 -14.184 1.00 78.94 941 ARG A N 1
ATOM 7141 C CA . ARG A 1 941 ? 20.259 -6.845 -14.367 1.00 78.94 941 ARG A CA 1
ATOM 7142 C C . ARG A 1 941 ? 18.846 -7.164 -13.874 1.00 78.94 941 ARG A C 1
ATOM 7144 O O . ARG A 1 941 ? 18.362 -8.284 -14.018 1.00 78.94 941 ARG A O 1
ATOM 7151 N N . GLY A 1 942 ? 18.203 -6.209 -13.216 1.00 86.88 942 GLY A N 1
ATOM 7152 C CA . GLY A 1 942 ? 16.833 -6.305 -12.738 1.00 86.88 942 GLY A CA 1
ATOM 7153 C C . GLY A 1 942 ? 15.880 -5.439 -13.541 1.00 86.88 942 GLY A C 1
ATOM 7154 O O . GLY A 1 942 ? 16.283 -4.658 -14.401 1.00 86.88 942 GLY A O 1
ATOM 7155 N N . PHE A 1 943 ? 14.607 -5.531 -13.181 1.00 91.12 943 PHE A N 1
ATOM 7156 C CA . PHE A 1 943 ? 13.730 -4.381 -13.357 1.00 91.12 943 PHE A CA 1
ATOM 7157 C C . PHE A 1 943 ? 14.298 -3.184 -12.573 1.00 91.12 943 PHE A C 1
ATOM 7159 O O . PHE A 1 943 ? 14.970 -3.394 -11.560 1.00 91.12 943 PHE A O 1
ATOM 7166 N N . PRO A 1 944 ? 14.053 -1.942 -13.021 1.00 91.12 944 PRO A N 1
ATOM 7167 C CA . PRO A 1 944 ? 14.685 -0.762 -12.434 1.00 91.12 944 PRO A CA 1
ATOM 7168 C C . PRO A 1 944 ? 14.250 -0.501 -10.994 1.00 91.12 944 PRO A C 1
ATOM 7170 O O . PRO A 1 944 ? 14.958 0.180 -10.254 1.00 91.12 944 PRO A O 1
ATOM 7173 N N . THR A 1 945 ? 13.088 -1.019 -10.585 1.00 93.88 945 THR A N 1
ATOM 7174 C CA . THR A 1 945 ? 12.623 -0.902 -9.207 1.00 93.88 945 THR A CA 1
ATOM 7175 C C . THR A 1 945 ? 13.287 -1.958 -8.331 1.00 93.88 945 THR A C 1
ATOM 7177 O O . THR A 1 945 ? 13.092 -3.163 -8.502 1.00 93.88 945 THR A O 1
ATOM 7180 N N . HIS A 1 946 ? 13.984 -1.493 -7.304 1.00 94.06 946 HIS A N 1
ATOM 7181 C CA . HIS A 1 946 ? 14.490 -2.319 -6.222 1.00 94.06 946 HIS A CA 1
ATOM 7182 C C . HIS A 1 946 ? 13.852 -1.886 -4.911 1.00 94.06 946 HIS A C 1
ATOM 7184 O O . HIS A 1 946 ? 13.734 -0.690 -4.639 1.00 94.06 946 HIS A O 1
ATOM 7190 N N . THR A 1 947 ? 13.473 -2.853 -4.082 1.00 94.06 947 THR A N 1
ATOM 7191 C CA . THR A 1 947 ? 12.925 -2.593 -2.754 1.00 94.06 947 THR A CA 1
ATOM 7192 C C . THR A 1 947 ? 13.660 -3.388 -1.682 1.00 94.06 947 THR A C 1
ATOM 7194 O O . THR A 1 947 ? 14.276 -4.425 -1.934 1.00 94.06 947 THR A O 1
ATOM 7197 N N . TRP A 1 948 ? 13.621 -2.862 -0.467 1.00 95.75 948 TRP A N 1
ATOM 7198 C CA . TRP A 1 948 ? 14.156 -3.469 0.741 1.00 95.75 948 TRP A CA 1
ATOM 7199 C C . TRP A 1 948 ? 13.237 -3.111 1.904 1.00 95.75 948 TRP A C 1
ATOM 7201 O O . TRP A 1 948 ? 12.792 -1.972 1.997 1.00 95.75 948 TRP A O 1
ATOM 7211 N N . ALA A 1 949 ? 12.954 -4.055 2.795 1.00 94.06 949 ALA A N 1
ATOM 7212 C CA . ALA A 1 949 ? 12.239 -3.799 4.036 1.00 94.06 949 ALA A CA 1
ATOM 7213 C C . ALA A 1 949 ? 12.932 -4.487 5.215 1.00 94.06 949 ALA A C 1
ATOM 7215 O O . ALA A 1 949 ? 13.374 -5.635 5.131 1.00 94.06 949 ALA A O 1
ATOM 7216 N N . GLY A 1 950 ? 12.996 -3.794 6.347 1.00 93.81 950 GLY A N 1
ATOM 7217 C CA . GLY A 1 950 ? 13.585 -4.340 7.564 1.00 93.81 950 GLY A CA 1
ATOM 7218 C C . GLY A 1 950 ? 13.582 -3.359 8.726 1.00 93.81 950 GLY A C 1
ATOM 7219 O O . GLY A 1 950 ? 13.214 -2.195 8.583 1.00 93.81 950 GLY A O 1
ATOM 7220 N N . ASN A 1 951 ? 13.995 -3.844 9.894 1.00 95.12 951 ASN A N 1
ATOM 7221 C CA . ASN A 1 951 ? 14.008 -3.046 11.116 1.00 95.12 951 ASN A CA 1
ATOM 7222 C C . ASN A 1 951 ? 15.337 -2.305 11.270 1.00 95.12 951 ASN A C 1
ATOM 7224 O O . ASN A 1 951 ? 16.406 -2.880 11.043 1.00 95.12 951 ASN A O 1
ATOM 7228 N N . ALA A 1 952 ? 15.277 -1.054 11.723 1.00 95.94 952 ALA A N 1
ATOM 7229 C CA . ALA A 1 952 ? 16.465 -0.334 12.156 1.00 95.94 952 ALA A CA 1
ATOM 7230 C C . ALA A 1 952 ? 17.106 -1.070 13.356 1.00 95.94 952 ALA A C 1
ATOM 7232 O O . ALA A 1 952 ? 16.397 -1.401 14.314 1.00 95.94 952 ALA A O 1
ATOM 7233 N N . PRO A 1 953 ? 18.428 -1.328 13.360 1.00 96.81 953 PRO A N 1
ATOM 7234 C CA . PRO A 1 953 ? 19.106 -1.981 14.476 1.00 96.81 953 PRO A CA 1
ATOM 7235 C C . PRO A 1 953 ? 18.912 -1.240 15.803 1.00 96.81 953 PRO A C 1
ATOM 7237 O O . PRO A 1 953 ? 18.755 -0.017 15.841 1.00 96.81 953 PRO A O 1
ATOM 7240 N N . THR A 1 954 ? 18.986 -1.965 16.920 1.00 95.38 954 THR A N 1
ATOM 7241 C CA . THR A 1 954 ? 18.952 -1.351 18.254 1.00 95.38 954 THR A CA 1
ATOM 7242 C C . THR A 1 954 ? 20.056 -0.293 18.388 1.00 95.38 954 THR A C 1
ATOM 7244 O O . THR A 1 954 ? 21.216 -0.546 18.064 1.00 95.38 954 THR A O 1
ATOM 7247 N N . GLY A 1 955 ? 19.693 0.901 18.863 1.00 95.19 955 GLY A N 1
ATOM 7248 C CA . GLY A 1 955 ? 20.605 2.040 19.012 1.00 95.19 955 GLY A CA 1
ATOM 7249 C C . GLY A 1 955 ? 20.808 2.891 17.753 1.00 95.19 955 GLY A C 1
ATOM 7250 O O . GLY A 1 955 ? 21.473 3.921 17.846 1.00 95.19 955 GLY A O 1
ATOM 7251 N N . ALA A 1 956 ? 20.240 2.513 16.601 1.00 97.50 956 ALA A N 1
ATOM 7252 C CA . ALA A 1 956 ? 20.232 3.380 15.427 1.00 97.50 956 ALA A CA 1
ATOM 7253 C C . ALA A 1 956 ? 19.394 4.642 15.699 1.00 97.50 956 ALA A C 1
ATOM 7255 O O . ALA A 1 956 ? 18.249 4.556 16.137 1.00 97.50 956 ALA A O 1
ATOM 7256 N N . SER A 1 957 ? 19.980 5.808 15.440 1.00 96.81 957 SER A N 1
ATOM 7257 C CA . SER A 1 957 ? 19.337 7.125 15.543 1.00 96.81 957 SER A CA 1
ATOM 7258 C C . SER A 1 957 ? 19.233 7.832 14.189 1.00 96.81 957 SER A C 1
ATOM 7260 O O . SER A 1 957 ? 18.504 8.812 14.046 1.00 96.81 957 SER A O 1
ATOM 7262 N N . ALA A 1 958 ? 20.000 7.374 13.197 1.00 97.19 958 ALA A N 1
ATOM 7263 C CA . ALA A 1 958 ? 19.953 7.873 11.830 1.00 97.19 958 ALA A CA 1
ATOM 7264 C C . ALA A 1 958 ? 20.214 6.752 10.810 1.00 97.19 958 ALA A C 1
ATOM 7266 O O . ALA A 1 958 ? 20.763 5.699 11.142 1.00 97.19 958 ALA A O 1
ATOM 7267 N N . ALA A 1 959 ? 19.833 7.002 9.564 1.00 97.81 959 ALA A N 1
ATOM 7268 C CA . ALA A 1 959 ? 20.183 6.216 8.393 1.00 97.81 959 ALA A CA 1
ATOM 7269 C C . ALA A 1 959 ? 20.932 7.105 7.389 1.00 97.81 959 ALA A C 1
ATOM 7271 O O . ALA A 1 959 ? 20.581 8.269 7.205 1.00 97.81 959 ALA A O 1
ATOM 7272 N N . GLU A 1 960 ? 21.964 6.565 6.748 1.00 98.19 960 GLU A N 1
ATOM 7273 C CA . GLU A 1 960 ? 22.677 7.173 5.623 1.00 98.19 960 GLU A CA 1
ATOM 7274 C C . GLU A 1 960 ? 22.430 6.324 4.376 1.00 98.19 960 GLU A C 1
ATOM 7276 O O . GLU A 1 960 ? 22.815 5.154 4.326 1.00 98.19 960 GLU A O 1
ATOM 7281 N N . ILE A 1 961 ? 21.774 6.923 3.386 1.00 98.31 961 ILE A N 1
ATOM 7282 C CA . ILE A 1 961 ? 21.474 6.317 2.092 1.00 98.31 961 ILE A CA 1
ATOM 7283 C C . ILE A 1 961 ? 22.520 6.837 1.110 1.00 98.31 961 ILE A C 1
ATOM 7285 O O . ILE A 1 961 ? 22.632 8.049 0.936 1.00 98.31 961 ILE A O 1
ATOM 7289 N N . ARG A 1 962 ? 23.293 5.947 0.482 1.00 98.25 962 ARG A N 1
ATOM 7290 C CA . ARG A 1 962 ? 24.365 6.295 -0.463 1.00 98.25 962 ARG A CA 1
ATOM 7291 C C . ARG A 1 962 ? 24.072 5.696 -1.830 1.00 98.25 962 ARG A C 1
ATOM 7293 O O . ARG A 1 962 ? 23.918 4.486 -1.929 1.00 98.25 962 ARG A O 1
ATOM 7300 N N . LEU A 1 963 ? 24.065 6.515 -2.870 1.00 97.88 963 LEU A N 1
ATOM 7301 C CA . LEU A 1 963 ? 24.118 6.086 -4.263 1.00 97.88 963 LEU A CA 1
ATOM 7302 C C . LEU A 1 963 ? 25.578 6.076 -4.702 1.00 97.88 963 LEU A C 1
ATOM 7304 O O . LEU A 1 963 ? 26.280 7.073 -4.524 1.00 97.88 963 LEU A O 1
ATOM 7308 N N . ILE A 1 964 ? 26.040 4.945 -5.228 1.00 97.56 964 ILE A N 1
ATOM 7309 C CA . ILE A 1 964 ? 27.436 4.745 -5.608 1.00 97.56 964 ILE A CA 1
ATOM 7310 C C . ILE A 1 964 ? 27.492 4.192 -7.023 1.00 97.56 964 ILE A C 1
ATOM 7312 O O . ILE A 1 964 ? 27.030 3.076 -7.270 1.00 97.56 964 ILE A O 1
ATOM 7316 N N . GLN A 1 965 ? 28.124 4.950 -7.915 1.00 96.94 965 GLN A N 1
ATOM 7317 C CA . GLN A 1 965 ? 28.532 4.492 -9.234 1.00 96.94 965 GLN A CA 1
ATOM 7318 C C . GLN A 1 965 ? 30.061 4.339 -9.262 1.00 96.94 965 GLN A C 1
ATOM 7320 O O . GLN A 1 965 ? 30.768 5.349 -9.207 1.00 96.94 965 GLN A O 1
ATOM 7325 N N . PRO A 1 966 ? 30.588 3.101 -9.306 1.00 95.81 966 PRO A N 1
ATOM 7326 C CA . PRO A 1 966 ? 32.025 2.866 -9.327 1.00 95.81 966 PRO A CA 1
ATOM 7327 C C . PRO A 1 966 ? 32.721 3.464 -10.550 1.00 95.81 966 PRO A C 1
ATOM 7329 O O . PRO A 1 966 ? 32.179 3.454 -11.661 1.00 95.81 966 PRO A O 1
ATOM 7332 N N . GLN A 1 967 ? 33.964 3.895 -10.352 1.00 94.75 967 GLN A N 1
ATOM 7333 C CA . GLN A 1 967 ? 34.853 4.306 -11.429 1.00 94.75 967 GLN A CA 1
ATOM 7334 C C . GLN A 1 967 ? 35.034 3.185 -12.464 1.00 94.75 967 GLN A C 1
ATOM 7336 O O . GLN A 1 967 ? 35.279 2.026 -12.126 1.00 94.75 967 GLN A O 1
ATOM 7341 N N . GLY A 1 968 ? 34.978 3.554 -13.744 1.00 87.44 968 GLY A N 1
ATOM 7342 C CA . GLY A 1 968 ? 35.136 2.636 -14.871 1.00 87.44 968 GLY A CA 1
ATOM 7343 C C . GLY A 1 968 ? 33.899 1.781 -15.152 1.00 87.44 968 GLY A C 1
ATOM 7344 O O . GLY A 1 968 ? 33.955 0.919 -16.028 1.00 87.44 968 GLY A O 1
ATOM 7345 N N . GLY A 1 969 ? 32.805 1.991 -14.414 1.00 87.19 969 GLY A N 1
ATOM 7346 C CA . GLY A 1 969 ? 31.493 1.464 -14.771 1.00 87.19 969 GLY A CA 1
ATOM 7347 C C . GLY A 1 969 ? 30.781 2.333 -15.810 1.00 87.19 969 GLY A C 1
ATOM 7348 O O . GLY A 1 969 ? 31.256 3.405 -16.180 1.00 87.19 969 GLY A O 1
ATOM 7349 N N . ASP A 1 970 ? 29.616 1.861 -16.240 1.00 89.88 970 ASP A N 1
ATOM 7350 C CA . ASP A 1 970 ? 28.650 2.632 -17.023 1.00 89.88 970 ASP A CA 1
ATOM 7351 C C . ASP A 1 970 ? 28.033 3.777 -16.201 1.00 89.88 970 ASP A C 1
ATOM 7353 O O . ASP A 1 970 ? 28.289 3.903 -15.004 1.00 89.88 970 ASP A O 1
ATOM 7357 N N . ASP A 1 971 ? 27.223 4.631 -16.819 1.00 92.62 971 ASP A N 1
ATOM 7358 C CA . ASP A 1 971 ? 26.516 5.665 -16.061 1.00 92.62 971 ASP A CA 1
ATOM 7359 C C . ASP A 1 971 ? 25.273 5.077 -15.383 1.00 92.62 971 ASP A C 1
ATOM 7361 O O . ASP A 1 971 ? 24.686 4.114 -15.870 1.00 92.62 971 ASP A O 1
ATOM 7365 N N . LEU A 1 972 ? 24.849 5.662 -14.264 1.00 94.25 972 LEU A N 1
ATOM 7366 C CA . LEU A 1 972 ? 23.646 5.258 -13.536 1.00 94.25 972 LEU A CA 1
ATOM 7367 C C . LEU A 1 972 ? 22.642 6.406 -13.515 1.00 94.25 972 LEU A C 1
ATOM 7369 O O . LEU A 1 972 ? 22.920 7.450 -12.928 1.00 94.25 972 LEU A O 1
ATOM 7373 N N . LEU A 1 973 ? 21.470 6.201 -14.108 1.00 94.50 973 LEU A N 1
ATOM 7374 C CA . LEU A 1 973 ? 20.308 7.067 -13.940 1.00 94.50 973 LEU A CA 1
ATOM 7375 C C . LEU A 1 973 ? 19.501 6.627 -12.732 1.00 94.50 973 LEU A C 1
ATOM 7377 O O . LEU A 1 973 ? 19.145 5.460 -12.609 1.00 94.50 973 LEU A O 1
ATOM 7381 N N . VAL A 1 974 ? 19.152 7.569 -11.867 1.00 95.69 974 VAL A N 1
ATOM 7382 C CA . VAL A 1 974 ? 18.296 7.340 -10.706 1.00 95.69 974 VAL A CA 1
ATOM 7383 C C . VAL A 1 974 ? 17.114 8.294 -10.790 1.00 95.69 974 VAL A C 1
ATOM 7385 O O . VAL A 1 974 ? 17.294 9.510 -10.799 1.00 95.69 974 VAL A O 1
ATOM 7388 N N . GLY A 1 975 ? 15.905 7.740 -10.874 1.00 93.19 975 GLY A N 1
ATOM 7389 C CA . GLY A 1 975 ? 14.667 8.525 -10.928 1.00 93.19 975 GLY A CA 1
ATOM 7390 C C . GLY A 1 975 ? 14.038 8.753 -9.555 1.00 93.19 975 GLY A C 1
ATOM 7391 O O . GLY A 1 975 ? 13.423 9.785 -9.314 1.00 93.19 975 GLY A O 1
ATOM 7392 N N . LEU A 1 976 ? 14.194 7.799 -8.632 1.00 94.62 976 LEU A N 1
ATOM 7393 C CA . LEU A 1 976 ? 13.554 7.849 -7.316 1.00 94.62 976 LEU A CA 1
ATOM 7394 C C . LEU A 1 976 ? 14.396 7.113 -6.273 1.00 94.62 976 LEU A C 1
ATOM 7396 O O . LEU A 1 976 ? 14.853 6.003 -6.537 1.00 94.62 976 LEU A O 1
ATOM 7400 N N . VAL A 1 977 ? 14.522 7.677 -5.072 1.00 96.38 977 VAL A N 1
ATOM 7401 C CA . VAL A 1 977 ? 14.993 6.983 -3.863 1.00 96.38 977 VAL A CA 1
ATOM 7402 C C . VAL A 1 977 ? 14.075 7.327 -2.699 1.00 96.38 977 VAL A C 1
ATOM 7404 O O . VAL A 1 977 ? 14.229 8.368 -2.079 1.00 96.38 977 VAL A O 1
ATOM 7407 N N . SER A 1 978 ? 13.132 6.443 -2.398 1.00 95.44 978 SER A N 1
ATOM 7408 C CA . SER A 1 978 ? 12.137 6.566 -1.333 1.00 95.44 978 SER A CA 1
ATOM 7409 C C . SER A 1 978 ? 12.547 5.723 -0.123 1.00 95.44 978 SER A C 1
ATOM 7411 O O . SER A 1 978 ? 12.897 4.559 -0.277 1.00 95.44 978 SER A O 1
ATOM 7413 N N . PHE A 1 979 ? 12.524 6.286 1.081 1.00 96.06 979 PHE A N 1
ATOM 7414 C CA . PHE A 1 979 ? 12.800 5.602 2.340 1.00 96.06 979 PHE A CA 1
ATOM 7415 C C . PHE A 1 979 ? 11.712 5.945 3.360 1.00 96.06 979 PHE A C 1
ATOM 7417 O O . PHE A 1 979 ? 11.759 6.963 4.053 1.00 96.06 979 PHE A O 1
ATOM 7424 N N . VAL A 1 980 ? 10.709 5.080 3.451 1.00 93.19 980 VAL A N 1
ATOM 7425 C CA . VAL A 1 980 ? 9.520 5.289 4.273 1.00 93.19 980 VAL A CA 1
ATOM 7426 C C . VAL A 1 980 ? 9.593 4.499 5.571 1.00 93.19 980 VAL A C 1
ATOM 7428 O O . VAL A 1 980 ? 10.090 3.374 5.615 1.00 93.19 980 VAL A O 1
ATOM 7431 N N . SER A 1 981 ? 9.049 5.066 6.644 1.00 90.75 981 SER A N 1
ATOM 7432 C CA . SER A 1 981 ? 8.689 4.263 7.812 1.00 90.75 981 SER A CA 1
ATOM 7433 C C . SER A 1 981 ? 7.437 3.441 7.509 1.00 90.75 981 SER A C 1
ATOM 7435 O O . SER A 1 981 ? 6.433 3.986 7.053 1.00 90.75 981 SER A O 1
ATOM 7437 N N . ALA A 1 982 ? 7.476 2.136 7.776 1.00 84.94 982 ALA A N 1
ATOM 7438 C CA . ALA A 1 982 ? 6.333 1.258 7.540 1.00 84.94 982 ALA A CA 1
ATOM 7439 C C . ALA A 1 982 ? 5.193 1.479 8.555 1.00 84.94 982 ALA A C 1
ATOM 7441 O O . ALA A 1 982 ? 4.061 1.094 8.264 1.00 84.94 982 ALA A O 1
ATOM 7442 N N . ASN A 1 983 ? 5.489 2.081 9.723 1.00 81.50 983 ASN A N 1
ATOM 7443 C CA . ASN A 1 983 ? 4.553 2.390 10.816 1.00 81.50 983 ASN A CA 1
ATOM 7444 C C . ASN A 1 983 ? 3.397 1.373 10.964 1.00 81.50 983 ASN A C 1
ATOM 7446 O O . ASN A 1 983 ? 2.228 1.769 10.882 1.00 81.50 983 ASN A O 1
ATOM 7450 N N . PRO A 1 984 ? 3.672 0.067 11.153 1.00 86.31 984 PRO A N 1
ATOM 7451 C CA . PRO A 1 984 ? 2.606 -0.923 11.238 1.00 86.31 984 PRO A CA 1
ATOM 7452 C C . PRO A 1 984 ? 1.658 -0.601 12.404 1.00 86.31 984 PRO A C 1
ATOM 7454 O O . PRO A 1 984 ? 2.086 -0.180 13.482 1.00 86.31 984 PRO A O 1
ATOM 7457 N N . VAL A 1 985 ? 0.353 -0.773 12.188 1.00 88.62 985 VAL A N 1
ATOM 7458 C CA . VAL A 1 985 ? -0.640 -0.754 13.265 1.00 88.62 985 VAL A CA 1
ATOM 7459 C C . VAL A 1 985 ? -0.665 -2.138 13.883 1.00 88.62 985 VAL A C 1
ATOM 7461 O O . VAL A 1 985 ? -1.000 -3.117 13.216 1.00 88.62 985 VAL A O 1
ATOM 7464 N N . THR A 1 986 ? -0.348 -2.205 15.173 1.00 91.62 986 THR A N 1
ATOM 7465 C CA . THR A 1 986 ? -0.605 -3.398 15.974 1.00 91.62 986 THR A CA 1
ATOM 7466 C C . THR A 1 986 ? -2.077 -3.412 16.377 1.00 91.62 986 THR A C 1
ATOM 7468 O O . THR A 1 986 ? -2.503 -2.591 17.191 1.00 91.62 986 THR A O 1
ATOM 7471 N N . VAL A 1 987 ? -2.857 -4.334 15.814 1.00 94.50 987 VAL A N 1
ATOM 7472 C CA . VAL A 1 987 ? -4.278 -4.505 16.141 1.00 94.50 987 VAL A CA 1
ATOM 7473 C C . VAL A 1 987 ? -4.450 -5.784 16.962 1.00 94.50 987 VAL A C 1
ATOM 7475 O O . VAL A 1 987 ? -4.291 -6.875 16.411 1.00 94.50 987 VAL A O 1
ATOM 7478 N N . PRO A 1 988 ? -4.749 -5.695 18.270 1.00 95.31 988 PRO A N 1
ATOM 7479 C CA . PRO A 1 988 ? -5.066 -6.878 19.056 1.00 95.31 988 PRO A CA 1
ATOM 7480 C C . PRO A 1 988 ? -6.407 -7.473 18.615 1.00 95.31 988 PRO A C 1
ATOM 7482 O O . PRO A 1 988 ? -7.393 -6.756 18.444 1.00 95.31 988 PRO A O 1
ATOM 7485 N N . LEU A 1 989 ? -6.440 -8.792 18.462 1.00 95.75 989 LEU A N 1
ATOM 7486 C CA . LEU A 1 989 ? -7.639 -9.596 18.272 1.00 95.75 989 LEU A CA 1
ATOM 7487 C C . LEU A 1 989 ? -7.914 -10.359 19.564 1.00 95.75 989 LEU A C 1
ATOM 7489 O O . LEU A 1 989 ? -7.200 -11.297 19.912 1.00 95.75 989 LEU A O 1
ATOM 7493 N N . THR A 1 990 ? -8.960 -9.970 20.283 1.00 95.88 990 THR A N 1
ATOM 7494 C CA . THR A 1 990 ? -9.319 -10.608 21.552 1.00 95.88 990 THR A CA 1
ATOM 7495 C C . THR A 1 990 ? -10.641 -11.340 21.402 1.00 95.88 990 THR A C 1
ATOM 7497 O O . THR A 1 990 ? -11.694 -10.719 21.292 1.00 95.88 990 THR A O 1
ATOM 7500 N N . PHE A 1 991 ? -10.606 -12.672 21.427 1.00 96.00 991 PHE A N 1
ATOM 7501 C CA . PHE A 1 991 ? -11.827 -13.462 21.560 1.00 96.00 991 PHE A CA 1
ATOM 7502 C C . PHE A 1 991 ? -12.343 -13.338 22.995 1.00 96.00 991 PHE A C 1
ATOM 7504 O O . PHE A 1 991 ? -11.676 -13.739 23.952 1.00 96.00 991 PHE A O 1
ATOM 7511 N N . LEU A 1 992 ? -13.529 -12.767 23.137 1.00 96.19 992 LEU A N 1
ATOM 7512 C CA . LEU A 1 992 ? -14.273 -12.660 24.376 1.00 96.19 992 LEU A CA 1
ATOM 7513 C C . LEU A 1 992 ? -15.239 -13.837 24.492 1.00 96.19 992 LEU A C 1
ATOM 7515 O O . LEU A 1 992 ? -15.949 -14.153 23.536 1.00 96.19 992 LEU A O 1
ATOM 7519 N N . ALA A 1 993 ? -15.291 -14.458 25.669 1.00 95.81 993 ALA A N 1
ATOM 7520 C CA . ALA A 1 993 ? -16.248 -15.519 25.964 1.00 95.81 993 ALA A CA 1
ATOM 7521 C C . ALA A 1 993 ? -17.261 -15.087 27.032 1.00 95.81 993 ALA A C 1
ATOM 7523 O O . ALA A 1 993 ? -16.910 -14.519 28.066 1.00 95.81 993 ALA A O 1
ATOM 7524 N N . GLU A 1 994 ? -18.537 -15.384 26.802 1.00 95.44 994 GLU A N 1
ATOM 7525 C CA . GLU A 1 994 ? -19.613 -15.207 27.785 1.00 95.44 994 GLU A CA 1
ATOM 7526 C C . GLU A 1 994 ? -19.725 -16.411 28.748 1.00 95.44 994 GLU A C 1
ATOM 7528 O O . GLU A 1 994 ? -20.526 -16.376 29.684 1.00 95.44 994 GLU A O 1
ATOM 7533 N N . ALA A 1 995 ? -18.948 -17.473 28.515 1.00 93.81 995 ALA A N 1
ATOM 7534 C CA . ALA A 1 995 ? -18.989 -18.746 29.229 1.00 93.81 995 ALA A CA 1
ATOM 7535 C C . ALA A 1 995 ? -17.566 -19.289 29.482 1.00 93.81 995 ALA A C 1
ATOM 7537 O O . ALA A 1 995 ? -16.696 -19.086 28.633 1.00 93.81 995 ALA A O 1
ATOM 7538 N N . PRO A 1 996 ? -17.326 -20.028 30.582 1.00 93.56 996 PRO A N 1
ATOM 7539 C CA . PRO A 1 996 ? -16.112 -20.820 30.761 1.00 93.56 996 PRO A CA 1
ATOM 7540 C C . PRO A 1 996 ? -16.000 -21.932 29.715 1.00 93.56 996 PRO A C 1
ATOM 7542 O O . PRO A 1 996 ? -17.013 -22.478 29.262 1.00 93.56 996 PRO A O 1
ATOM 7545 N N . GLY A 1 997 ? -14.773 -22.285 29.338 1.00 94.75 997 GLY A N 1
ATOM 7546 C CA . GLY A 1 997 ? -14.512 -23.267 28.293 1.00 94.75 997 GLY A CA 1
ATOM 7547 C C . GLY A 1 997 ? -13.099 -23.209 27.721 1.00 94.75 997 GLY A C 1
ATOM 7548 O O . GLY A 1 997 ? -12.172 -22.689 28.335 1.00 94.75 997 GLY A O 1
ATOM 7549 N N . GLU A 1 998 ? -12.943 -23.747 26.518 1.00 96.44 998 GLU A N 1
ATOM 7550 C CA . GLU A 1 998 ? -11.694 -23.728 25.756 1.00 96.44 998 GLU A CA 1
ATOM 7551 C C . GLU A 1 998 ? -11.996 -23.422 24.284 1.00 96.44 998 GLU A C 1
ATOM 7553 O O . GLU A 1 998 ? -12.939 -23.979 23.711 1.00 96.44 998 GLU A O 1
ATOM 7558 N N . LEU A 1 999 ? -11.198 -22.537 23.678 1.00 96.88 999 LEU A N 1
ATOM 7559 C CA . LEU A 1 999 ? -11.268 -22.170 22.263 1.00 96.88 999 LEU A CA 1
ATOM 7560 C C . LEU A 1 999 ? -9.946 -22.482 21.571 1.00 96.88 999 LEU A C 1
ATOM 7562 O O . LEU A 1 999 ? -8.910 -21.975 21.966 1.00 96.88 999 LEU A O 1
ATOM 7566 N N . THR A 1 1000 ? -9.976 -23.243 20.494 1.00 97.19 1000 THR A N 1
ATOM 7567 C CA . THR A 1 1000 ? -8.877 -23.361 19.540 1.00 97.19 1000 THR A CA 1
ATOM 7568 C C . THR A 1 1000 ? -9.125 -22.428 18.358 1.00 97.19 1000 THR A C 1
ATOM 7570 O O . THR A 1 1000 ? -10.180 -22.486 17.723 1.00 97.19 1000 THR A O 1
ATOM 7573 N N . VAL A 1 1001 ? -8.144 -21.580 18.057 1.00 96.88 1001 VAL A N 1
ATOM 7574 C CA . VAL A 1 1001 ? -8.111 -20.722 16.867 1.00 96.88 1001 VAL A CA 1
ATOM 7575 C C . VAL A 1 1001 ? -6.997 -21.226 15.956 1.00 96.88 1001 VAL A C 1
ATOM 7577 O O . VAL A 1 1001 ? -5.862 -21.390 16.399 1.00 96.88 1001 VAL A O 1
ATOM 7580 N N . ALA A 1 1002 ? -7.318 -21.487 14.696 1.00 96.75 1002 ALA A N 1
ATOM 7581 C CA . ALA A 1 1002 ? -6.394 -21.976 13.681 1.00 96.75 1002 ALA A CA 1
ATOM 7582 C C . ALA A 1 1002 ? -6.519 -21.151 12.399 1.00 96.75 1002 ALA A C 1
ATOM 7584 O O . ALA A 1 1002 ? -7.515 -20.451 12.204 1.00 96.75 1002 ALA A O 1
ATOM 7585 N N . ASP A 1 1003 ? -5.507 -21.228 11.535 1.00 94.50 1003 ASP A N 1
ATOM 7586 C CA . ASP A 1 1003 ? -5.527 -20.627 10.193 1.00 94.50 1003 ASP A CA 1
ATOM 7587 C C . ASP A 1 1003 ? -5.932 -19.140 10.192 1.00 94.50 1003 ASP A C 1
ATOM 7589 O O . ASP A 1 1003 ? -6.662 -18.672 9.319 1.00 94.50 1003 ASP A O 1
ATOM 7593 N N . LEU A 1 1004 ? -5.482 -18.389 11.204 1.00 95.94 1004 LEU A N 1
ATOM 7594 C CA . LEU A 1 1004 ? -5.749 -16.959 11.316 1.00 95.94 1004 LEU A CA 1
ATOM 7595 C C . LEU A 1 1004 ? -4.939 -16.203 10.255 1.00 95.94 1004 LEU A C 1
ATOM 7597 O O . LEU A 1 1004 ? -3.723 -16.020 10.385 1.00 95.94 1004 LEU A O 1
ATOM 7601 N N . VAL A 1 1005 ? -5.634 -15.776 9.205 1.00 95.62 1005 VAL A N 1
ATOM 7602 C CA . VAL A 1 1005 ? -5.058 -15.185 7.996 1.00 95.62 1005 VAL A CA 1
ATOM 7603 C C . VAL A 1 1005 ? -5.732 -13.859 7.681 1.00 95.62 1005 VAL A C 1
ATOM 7605 O O . VAL A 1 1005 ? -6.947 -13.701 7.823 1.00 95.62 1005 VAL A O 1
ATOM 7608 N N . ILE A 1 1006 ? -4.927 -12.908 7.215 1.00 95.69 1006 ILE A N 1
ATOM 7609 C CA . ILE A 1 1006 ? -5.379 -11.600 6.750 1.00 95.69 1006 ILE A CA 1
ATOM 7610 C C . ILE A 1 1006 ? -4.830 -11.375 5.359 1.00 95.69 1006 ILE A C 1
ATOM 7612 O O . ILE A 1 1006 ? -3.636 -11.498 5.118 1.00 95.69 1006 ILE A O 1
ATOM 7616 N N . VAL A 1 1007 ? -5.721 -11.027 4.449 1.00 95.62 1007 VAL A N 1
ATOM 7617 C CA . VAL A 1 1007 ? -5.418 -10.677 3.074 1.00 95.62 1007 VAL A CA 1
ATOM 7618 C C . VAL A 1 1007 ? -5.740 -9.205 2.907 1.00 95.62 1007 VAL A C 1
ATOM 7620 O O . VAL A 1 1007 ? -6.884 -8.796 3.111 1.00 95.62 1007 VAL A O 1
ATOM 7623 N N . TYR A 1 1008 ? -4.756 -8.400 2.533 1.00 94.56 1008 TYR A N 1
ATOM 7624 C CA . TYR A 1 1008 ? -4.947 -6.967 2.353 1.00 94.56 1008 TYR A CA 1
ATOM 7625 C C . TYR A 1 1008 ? -4.264 -6.444 1.095 1.00 94.56 1008 TYR A C 1
ATOM 7627 O O . TYR A 1 1008 ? -3.278 -6.995 0.603 1.00 94.56 1008 TYR A O 1
ATOM 7635 N N . ASP A 1 1009 ? -4.810 -5.358 0.567 1.00 91.31 1009 ASP A N 1
ATOM 7636 C CA . ASP A 1 1009 ? -4.169 -4.555 -0.456 1.00 91.31 1009 ASP A CA 1
ATOM 7637 C C . ASP A 1 1009 ? -3.274 -3.515 0.240 1.00 91.31 1009 ASP A C 1
ATOM 7639 O O . ASP A 1 1009 ? -3.799 -2.658 0.965 1.00 91.31 1009 ASP A O 1
ATOM 7643 N N . PRO A 1 1010 ? -1.935 -3.587 0.114 1.00 82.50 1010 PRO A N 1
ATOM 7644 C CA . PRO A 1 1010 ? -1.078 -2.543 0.653 1.00 82.50 1010 PRO A CA 1
ATOM 7645 C C . PRO A 1 1010 ? -1.418 -1.199 -0.011 1.00 82.50 1010 PRO A C 1
ATOM 7647 O O . PRO A 1 1010 ? -1.772 -1.167 -1.193 1.00 82.50 1010 PRO A O 1
ATOM 7650 N N . PRO A 1 1011 ? -1.292 -0.073 0.715 1.00 79.00 1011 PRO A N 1
ATOM 7651 C CA . PRO A 1 1011 ? -1.506 1.237 0.118 1.00 79.00 1011 PRO A CA 1
ATOM 7652 C C . PRO A 1 1011 ? -0.613 1.381 -1.116 1.00 79.00 1011 PRO A C 1
ATOM 7654 O O . PRO A 1 1011 ? 0.556 0.978 -1.093 1.00 79.00 1011 PRO A O 1
ATOM 7657 N N . ALA A 1 1012 ? -1.174 1.926 -2.200 1.00 71.69 1012 ALA A N 1
ATOM 7658 C CA . ALA A 1 1012 ? -0.402 2.171 -3.408 1.00 71.69 1012 ALA A CA 1
ATOM 7659 C C . ALA A 1 1012 ? 0.839 2.997 -3.030 1.00 71.69 1012 ALA A C 1
ATOM 7661 O O . ALA A 1 1012 ? 0.704 3.984 -2.299 1.00 71.69 1012 ALA A O 1
ATOM 7662 N N . PRO A 1 1013 ? 2.043 2.595 -3.471 1.00 65.00 1013 PRO A N 1
ATOM 7663 C CA . PRO A 1 1013 ? 3.241 3.352 -3.163 1.00 65.00 1013 PRO A CA 1
ATOM 7664 C C . PRO A 1 1013 ? 3.067 4.776 -3.699 1.00 65.00 1013 PRO A C 1
ATOM 7666 O O . PRO A 1 1013 ? 2.386 4.942 -4.720 1.00 65.00 1013 PRO A O 1
ATOM 7669 N N . PRO A 1 1014 ? 3.685 5.787 -3.059 1.00 57.78 1014 PRO A N 1
ATOM 7670 C CA . PRO A 1 1014 ? 3.705 7.138 -3.597 1.00 57.78 1014 PRO A CA 1
ATOM 7671 C C . PRO A 1 1014 ? 4.152 7.051 -5.056 1.00 57.78 1014 PRO A C 1
ATOM 7673 O O . PRO A 1 1014 ? 5.247 6.560 -5.354 1.00 57.78 1014 PRO A O 1
ATOM 7676 N N . GLN A 1 1015 ? 3.261 7.402 -5.980 1.00 49.84 1015 GLN A N 1
ATOM 7677 C CA . GLN A 1 1015 ? 3.644 7.496 -7.377 1.00 49.84 1015 GLN A CA 1
ATOM 7678 C C . GLN A 1 1015 ? 4.525 8.734 -7.492 1.00 49.84 1015 GLN A C 1
ATOM 7680 O O . GLN A 1 1015 ? 4.175 9.787 -6.953 1.00 49.84 1015 GLN A O 1
ATOM 7685 N N . ALA A 1 1016 ? 5.666 8.608 -8.177 1.00 45.31 1016 ALA A N 1
ATOM 7686 C CA . ALA A 1 1016 ? 6.354 9.796 -8.658 1.00 45.31 1016 ALA A CA 1
ATOM 7687 C C . ALA A 1 1016 ? 5.315 10.631 -9.427 1.00 45.31 1016 ALA A C 1
ATOM 7689 O O . ALA A 1 1016 ? 4.491 10.034 -10.132 1.00 45.31 1016 ALA A O 1
ATOM 7690 N N . PRO A 1 1017 ? 5.272 11.959 -9.239 1.00 37.91 1017 PRO A N 1
ATOM 7691 C CA . PRO A 1 1017 ? 4.302 12.791 -9.926 1.00 37.91 1017 PRO A CA 1
ATOM 7692 C C . PRO A 1 1017 ? 4.472 12.588 -11.432 1.00 37.91 1017 PRO A C 1
ATOM 7694 O O . PRO A 1 1017 ? 5.441 13.047 -12.027 1.00 37.91 1017 PRO A O 1
ATOM 7697 N N . LEU A 1 1018 ? 3.529 11.867 -12.038 1.00 35.53 1018 LEU A N 1
ATOM 7698 C CA . LEU A 1 1018 ? 3.349 11.885 -13.477 1.00 35.53 1018 LEU A CA 1
ATOM 7699 C C . LEU A 1 1018 ? 2.877 13.302 -13.791 1.00 35.53 1018 LEU A C 1
ATOM 7701 O O . LEU A 1 1018 ? 1.737 13.645 -13.474 1.00 35.53 1018 LEU A O 1
ATOM 7705 N N . LEU A 1 1019 ? 3.741 14.131 -14.380 1.00 32.50 1019 LEU A N 1
ATOM 7706 C CA . LEU A 1 1019 ? 3.267 15.313 -15.092 1.00 32.50 1019 LEU A CA 1
ATOM 7707 C C . LEU A 1 1019 ? 2.295 14.788 -16.148 1.00 32.50 1019 LEU A C 1
ATOM 7709 O O . LEU A 1 1019 ? 2.683 14.070 -17.068 1.00 32.50 1019 LEU A O 1
ATOM 7713 N N . THR A 1 1020 ? 1.005 15.032 -15.939 1.00 27.03 1020 THR A N 1
ATOM 7714 C CA . THR A 1 1020 ? -0.074 14.537 -16.788 1.00 27.03 1020 THR A CA 1
ATOM 7715 C C . THR A 1 1020 ? 0.090 15.068 -18.208 1.00 27.03 1020 THR A C 1
ATOM 7717 O O . THR A 1 1020 ? -0.441 16.121 -18.547 1.00 27.03 1020 THR A O 1
ATOM 7720 N N . ALA A 1 1021 ? 0.769 14.315 -19.073 1.00 27.12 1021 ALA A N 1
ATOM 7721 C CA . ALA A 1 1021 ? 0.496 14.368 -20.498 1.00 27.12 1021 ALA A CA 1
ATOM 7722 C C . ALA A 1 1021 ? -0.900 13.765 -20.697 1.00 27.12 1021 ALA A C 1
ATOM 7724 O O . ALA A 1 1021 ? -1.154 12.619 -20.314 1.00 27.12 1021 ALA A O 1
ATOM 7725 N N . ALA A 1 1022 ? -1.830 14.567 -21.216 1.00 23.70 1022 ALA A N 1
ATOM 7726 C CA . ALA A 1 1022 ? -3.222 14.176 -21.389 1.00 23.70 1022 ALA A CA 1
ATOM 7727 C C . ALA A 1 1022 ? -3.327 12.837 -22.150 1.00 23.70 1022 ALA A C 1
ATOM 7729 O O . ALA A 1 1022 ? -2.841 12.738 -23.280 1.00 23.70 1022 ALA A O 1
ATOM 7730 N N . PRO A 1 1023 ? -3.964 11.796 -21.585 1.00 24.05 1023 PRO A N 1
ATOM 7731 C CA . PRO A 1 1023 ? -4.244 10.591 -22.345 1.00 24.05 1023 PRO A CA 1
ATOM 7732 C C . PRO A 1 1023 ? -5.310 10.907 -23.399 1.00 24.05 1023 PRO A C 1
ATOM 7734 O O . PRO A 1 1023 ? -6.347 11.497 -23.091 1.00 24.05 1023 PRO A O 1
ATOM 7737 N N . ALA A 1 1024 ? -5.087 10.470 -24.639 1.00 24.48 1024 ALA A N 1
ATOM 7738 C CA . ALA A 1 1024 ? -6.150 10.384 -25.633 1.00 24.48 1024 ALA A CA 1
ATOM 7739 C C . ALA A 1 1024 ? -7.273 9.498 -25.061 1.00 24.48 1024 ALA A C 1
ATOM 7741 O O . ALA A 1 1024 ? -7.097 8.296 -24.853 1.00 24.48 1024 ALA A O 1
ATOM 7742 N N . GLN A 1 1025 ? -8.408 10.115 -24.728 1.00 24.36 1025 GLN A N 1
ATOM 7743 C CA . GLN A 1 1025 ? -9.529 9.447 -24.078 1.00 24.36 1025 GLN A CA 1
ATOM 7744 C C . GLN A 1 1025 ? -10.209 8.473 -25.050 1.00 24.36 1025 GLN A C 1
ATOM 7746 O O . GLN A 1 1025 ? -10.962 8.882 -25.929 1.00 24.36 1025 GLN A O 1
ATOM 7751 N N . PHE A 1 1026 ? -10.012 7.170 -24.848 1.00 24.95 1026 PHE A N 1
ATOM 7752 C CA . PHE A 1 1026 ? -10.978 6.161 -25.278 1.00 24.95 1026 PHE A CA 1
ATOM 7753 C C . PHE A 1 1026 ? -11.947 5.899 -24.121 1.00 24.95 1026 PHE A C 1
ATOM 7755 O O . PHE A 1 1026 ? -11.569 5.361 -23.079 1.00 24.95 1026 PHE A O 1
ATOM 7762 N N . GLN A 1 1027 ? -13.206 6.307 -24.295 1.00 23.25 1027 GLN A N 1
ATOM 7763 C CA . GLN A 1 1027 ? -14.278 6.066 -23.332 1.00 23.25 1027 GLN A CA 1
ATOM 7764 C C . GLN A 1 1027 ? -14.528 4.557 -23.181 1.00 23.25 1027 GLN A C 1
ATOM 7766 O O . GLN A 1 1027 ? -14.955 3.888 -24.120 1.00 23.25 1027 GLN A O 1
ATOM 7771 N N . THR A 1 1028 ? -14.305 4.021 -21.981 1.00 24.56 1028 THR A N 1
ATOM 7772 C CA . THR A 1 1028 ? -14.812 2.704 -21.576 1.00 24.56 1028 THR A CA 1
ATOM 7773 C C . THR A 1 1028 ? -16.039 2.897 -20.691 1.00 24.56 1028 THR A C 1
ATOM 7775 O O . THR A 1 1028 ? -16.029 3.636 -19.711 1.00 24.56 1028 THR A O 1
ATOM 7778 N N . ARG A 1 1029 ? -17.139 2.263 -21.103 1.00 24.36 1029 ARG A N 1
ATOM 7779 C CA . ARG A 1 1029 ? -18.469 2.349 -20.495 1.00 24.36 1029 ARG A CA 1
ATOM 7780 C C . ARG A 1 1029 ? -18.512 1.489 -19.224 1.00 24.36 1029 ARG A C 1
ATOM 7782 O O . ARG A 1 1029 ? -18.224 0.297 -19.280 1.00 24.36 1029 ARG A O 1
ATOM 7789 N N . THR A 1 1030 ? -18.875 2.089 -18.095 1.00 25.06 1030 THR A N 1
ATOM 7790 C CA . THR A 1 1030 ? -19.045 1.448 -16.780 1.00 25.06 1030 THR A CA 1
ATOM 7791 C C . THR A 1 1030 ? -20.237 0.479 -16.772 1.00 25.06 1030 THR A C 1
ATOM 7793 O O . THR A 1 1030 ? -21.326 0.824 -17.232 1.00 25.06 1030 THR A O 1
ATOM 7796 N N . LEU A 1 1031 ? -20.039 -0.731 -16.236 1.00 28.81 1031 LEU A N 1
ATOM 7797 C CA . LEU A 1 1031 ? -21.088 -1.732 -15.985 1.00 28.81 1031 LEU A CA 1
ATOM 7798 C C . LEU A 1 1031 ? -21.645 -1.603 -14.550 1.00 28.81 1031 LEU A C 1
ATOM 7800 O O . LEU A 1 1031 ? -20.894 -1.227 -13.648 1.00 28.81 1031 LEU A O 1
ATOM 7804 N N . PRO A 1 1032 ? -22.933 -1.927 -14.313 1.00 27.94 1032 PRO A N 1
ATOM 7805 C CA . PRO A 1 1032 ? -23.548 -1.883 -12.989 1.00 27.94 1032 PRO A CA 1
ATOM 7806 C C . PRO A 1 1032 ? -23.239 -3.138 -12.153 1.00 27.94 1032 PRO A C 1
ATOM 7808 O O . PRO A 1 1032 ? -23.069 -4.238 -12.679 1.00 27.94 1032 PRO A O 1
ATOM 7811 N N . ALA A 1 1033 ? -23.203 -2.959 -10.831 1.00 33.25 1033 ALA A N 1
ATOM 7812 C CA . ALA A 1 1033 ? -23.005 -4.010 -9.833 1.00 33.25 1033 ALA A CA 1
ATOM 7813 C C . ALA A 1 1033 ? -24.175 -5.019 -9.786 1.00 33.25 1033 ALA A C 1
ATOM 7815 O O . ALA A 1 1033 ? -25.330 -4.594 -9.878 1.00 33.25 1033 ALA A O 1
ATOM 7816 N N . PRO A 1 1034 ? -23.930 -6.325 -9.554 1.00 33.03 1034 PRO A N 1
ATOM 7817 C CA . PRO A 1 1034 ? -24.985 -7.267 -9.210 1.00 33.03 1034 PRO A CA 1
ATOM 7818 C C . PRO A 1 1034 ? -25.117 -7.435 -7.689 1.00 33.03 1034 PRO A C 1
ATOM 7820 O O . PRO A 1 1034 ? -24.133 -7.521 -6.955 1.00 33.03 1034 PRO A O 1
ATOM 7823 N N . SER A 1 1035 ? -26.361 -7.530 -7.227 1.00 29.34 1035 SER A N 1
ATOM 7824 C CA . SER A 1 1035 ? -26.753 -7.852 -5.855 1.00 29.34 1035 SER A CA 1
ATOM 7825 C C . SER A 1 1035 ? -27.541 -9.171 -5.800 1.00 29.34 1035 SER A C 1
ATOM 7827 O O . SER A 1 1035 ? -28.370 -9.430 -6.670 1.00 29.34 1035 SER A O 1
ATOM 7829 N N . ALA A 1 1036 ? -27.276 -9.949 -4.735 1.00 30.23 1036 ALA A N 1
ATOM 7830 C CA . ALA A 1 1036 ? -28.083 -10.991 -4.060 1.00 30.23 1036 ALA A CA 1
ATOM 7831 C C . ALA A 1 1036 ? -27.372 -12.362 -3.868 1.00 30.23 1036 ALA A C 1
ATOM 7833 O O . ALA A 1 1036 ? -26.578 -12.770 -4.714 1.00 30.23 1036 ALA A O 1
ATOM 7834 N N . PRO A 1 1037 ? -27.625 -13.063 -2.736 1.00 31.91 1037 PRO A N 1
ATOM 7835 C CA . PRO A 1 1037 ? -26.734 -14.085 -2.183 1.00 31.91 1037 PRO A CA 1
ATOM 7836 C C . PRO A 1 1037 ? -27.047 -15.505 -2.679 1.00 31.91 1037 PRO A C 1
ATOM 7838 O O . PRO A 1 1037 ? -28.206 -15.888 -2.847 1.00 31.91 1037 PRO A O 1
ATOM 7841 N N . VAL A 1 1038 ? -25.996 -16.309 -2.848 1.00 29.14 1038 VAL A N 1
ATOM 7842 C CA . VAL A 1 1038 ? -26.073 -17.736 -3.192 1.00 29.14 1038 VAL A CA 1
ATOM 7843 C C . VAL A 1 1038 ? -26.202 -18.571 -1.914 1.00 29.14 1038 VAL A C 1
ATOM 7845 O O . VAL A 1 1038 ? -25.432 -18.413 -0.969 1.00 29.14 1038 VAL A O 1
ATOM 7848 N N . ALA A 1 1039 ? -27.196 -19.459 -1.891 1.00 28.19 1039 ALA A N 1
ATOM 7849 C CA . ALA A 1 1039 ? -27.412 -20.454 -0.847 1.00 28.19 1039 ALA A CA 1
ATOM 7850 C C . ALA A 1 1039 ? -26.376 -21.595 -0.927 1.00 28.19 1039 ALA A C 1
ATOM 7852 O O . ALA A 1 1039 ? -26.000 -22.026 -2.016 1.00 28.19 1039 ALA A O 1
ATOM 7853 N N . LEU A 1 1040 ? -25.953 -22.098 0.237 1.00 29.17 1040 LEU A N 1
ATOM 7854 C CA . LEU A 1 1040 ? -25.002 -23.203 0.408 1.00 29.17 1040 LEU A CA 1
ATOM 7855 C C . LEU A 1 1040 ? -25.467 -24.489 -0.298 1.00 29.17 1040 LEU A C 1
ATOM 7857 O O . LEU A 1 1040 ? -26.496 -25.069 0.054 1.00 29.17 1040 LEU A O 1
ATOM 7861 N N . ALA A 1 1041 ? -24.666 -24.940 -1.264 1.00 30.91 1041 ALA A N 1
ATOM 7862 C CA . ALA A 1 1041 ? -24.780 -26.240 -1.911 1.00 30.91 1041 ALA A CA 1
ATOM 7863 C C . ALA A 1 1041 ? -23.931 -27.304 -1.190 1.00 30.91 1041 ALA A C 1
ATOM 7865 O O . ALA A 1 1041 ? -22.917 -27.007 -0.561 1.00 30.91 1041 ALA A O 1
ATOM 7866 N N . ALA A 1 1042 ? -24.397 -28.548 -1.303 1.00 29.45 1042 ALA A N 1
ATOM 7867 C CA . ALA A 1 1042 ? -23.778 -29.800 -0.868 1.00 29.45 1042 ALA A CA 1
ATOM 7868 C C . ALA A 1 1042 ? -22.312 -29.973 -1.348 1.00 29.45 1042 ALA A C 1
ATOM 7870 O O . ALA A 1 1042 ? -21.907 -29.289 -2.289 1.00 29.45 1042 ALA A O 1
ATOM 7871 N N . PRO A 1 1043 ? -21.520 -30.891 -0.745 1.00 32.06 1043 PRO A N 1
ATOM 7872 C CA . PRO A 1 1043 ? -20.128 -31.152 -1.132 1.00 32.06 1043 PRO A CA 1
ATOM 7873 C C . PRO A 1 1043 ? -19.963 -31.293 -2.650 1.00 32.06 1043 PRO A C 1
ATOM 7875 O O . PRO A 1 1043 ? -20.689 -32.057 -3.289 1.00 32.06 1043 PRO A O 1
ATOM 7878 N N . ALA A 1 1044 ? -19.021 -30.526 -3.205 1.00 40.38 1044 ALA A N 1
ATOM 7879 C CA . ALA A 1 1044 ? -18.817 -30.394 -4.640 1.00 40.38 1044 ALA A CA 1
ATOM 7880 C C . ALA A 1 1044 ? -18.540 -31.756 -5.313 1.00 40.38 1044 ALA A C 1
ATOM 7882 O O . ALA A 1 1044 ? -17.788 -32.573 -4.765 1.00 40.38 1044 ALA A O 1
ATOM 7883 N N . PRO A 1 1045 ? -19.114 -32.015 -6.503 1.00 46.41 1045 PRO A N 1
ATOM 7884 C CA . PRO A 1 1045 ? -18.706 -33.146 -7.325 1.00 46.41 1045 PRO A CA 1
ATOM 7885 C C . PRO A 1 1045 ? -17.213 -33.021 -7.667 1.00 46.41 1045 PRO A C 1
ATOM 7887 O O . PRO A 1 1045 ? -16.712 -31.932 -7.942 1.00 46.41 1045 PRO A O 1
ATOM 7890 N N . ARG A 1 1046 ? -16.481 -34.139 -7.613 1.00 62.47 1046 ARG A N 1
ATOM 7891 C CA . ARG A 1 1046 ? -15.073 -34.191 -8.038 1.00 62.47 1046 ARG A CA 1
ATOM 7892 C C . ARG A 1 1046 ? -14.992 -33.828 -9.524 1.00 62.47 1046 ARG A C 1
ATOM 7894 O O . ARG A 1 1046 ? -15.816 -34.316 -10.289 1.00 62.47 1046 ARG A O 1
ATOM 7901 N N . SER A 1 1047 ? -14.002 -33.017 -9.913 1.00 79.06 1047 SER A N 1
ATOM 7902 C CA . SER A 1 1047 ? -13.750 -32.674 -11.321 1.00 79.06 1047 SER A CA 1
ATOM 7903 C C . SER A 1 1047 ? -13.710 -33.946 -12.191 1.00 79.06 1047 SER A C 1
ATOM 7905 O O . SER A 1 1047 ? -13.037 -34.904 -11.799 1.00 79.06 1047 SER A O 1
ATOM 7907 N N . PRO A 1 1048 ? -14.362 -33.970 -13.366 1.00 82.44 1048 PRO A N 1
ATOM 7908 C CA . PRO A 1 1048 ? -14.295 -35.073 -14.336 1.00 82.44 1048 PRO A CA 1
ATOM 7909 C C . PRO A 1 1048 ? -12.862 -35.493 -14.679 1.00 82.44 1048 PRO A C 1
ATOM 7911 O O . PRO A 1 1048 ? -12.554 -36.666 -14.897 1.00 82.44 1048 PRO A O 1
ATOM 7914 N N . LEU A 1 1049 ? -11.950 -34.515 -14.680 1.00 89.00 1049 LEU A N 1
ATOM 7915 C CA . LEU A 1 1049 ? -10.538 -34.700 -15.002 1.00 89.00 1049 LEU A CA 1
ATOM 7916 C C . LEU A 1 1049 ? -9.784 -35.492 -13.927 1.00 89.00 1049 LEU A C 1
ATOM 7918 O O . LEU A 1 1049 ? -8.750 -36.085 -14.221 1.00 89.00 1049 LEU A O 1
ATOM 7922 N N . ALA A 1 1050 ? -10.317 -35.563 -12.705 1.00 90.81 1050 ALA A N 1
ATOM 7923 C CA . ALA A 1 1050 ? -9.673 -36.202 -11.563 1.00 90.81 1050 ALA A CA 1
ATOM 7924 C C . ALA A 1 1050 ? -9.267 -37.655 -11.828 1.00 90.81 1050 ALA A C 1
ATOM 7926 O O . ALA A 1 1050 ? -8.215 -38.087 -11.367 1.00 90.81 1050 ALA A O 1
ATOM 7927 N N . GLN A 1 1051 ? -10.101 -38.402 -12.559 1.00 92.06 1051 GLN A N 1
ATOM 7928 C CA . GLN A 1 1051 ? -9.911 -39.838 -12.798 1.00 92.06 1051 GLN A CA 1
ATOM 7929 C C . GLN A 1 1051 ? -9.128 -40.148 -14.076 1.00 92.06 1051 GLN A C 1
ATOM 7931 O O . GLN A 1 1051 ? -8.866 -41.317 -14.363 1.00 92.06 1051 GLN A O 1
ATOM 7936 N N . ARG A 1 1052 ? -8.764 -39.131 -14.862 1.00 93.81 1052 ARG A N 1
ATOM 7937 C CA . ARG A 1 1052 ? -8.033 -39.337 -16.113 1.00 93.81 1052 ARG A CA 1
ATOM 7938 C C . ARG A 1 1052 ? -6.591 -39.754 -15.850 1.00 93.81 1052 ARG A C 1
ATOM 7940 O O . ARG A 1 1052 ? -6.053 -39.496 -14.774 1.00 93.81 1052 ARG A O 1
ATOM 7947 N N . ALA A 1 1053 ? -5.981 -40.433 -16.820 1.00 95.56 1053 ALA A N 1
ATOM 7948 C CA . ALA A 1 1053 ? -4.641 -40.981 -16.661 1.00 95.56 1053 ALA A CA 1
ATOM 7949 C C . ALA A 1 1053 ? -3.595 -39.864 -16.537 1.00 95.56 1053 ALA A C 1
ATOM 7951 O O . ALA A 1 1053 ? -3.618 -38.887 -17.278 1.00 95.56 1053 ALA A O 1
ATOM 7952 N N . VAL A 1 1054 ? -2.624 -40.036 -15.640 1.00 95.88 1054 VAL A N 1
ATOM 7953 C CA . VAL A 1 1054 ? -1.569 -39.038 -15.394 1.00 95.88 1054 VAL A CA 1
ATOM 7954 C C . VAL A 1 1054 ? -0.707 -38.744 -16.632 1.00 95.88 1054 VAL A C 1
ATOM 7956 O O . VAL A 1 1054 ? -0.188 -37.642 -16.775 1.00 95.88 1054 VAL A O 1
ATOM 7959 N N . ALA A 1 1055 ? -0.590 -39.708 -17.554 1.00 95.19 1055 ALA A N 1
ATOM 7960 C CA . ALA A 1 1055 ? 0.123 -39.548 -18.825 1.00 95.19 1055 ALA A CA 1
ATOM 7961 C C . ALA A 1 1055 ? -0.486 -38.460 -19.725 1.00 95.19 1055 ALA A C 1
ATOM 7963 O O . ALA A 1 1055 ? 0.205 -37.930 -20.589 1.00 95.19 1055 ALA A O 1
ATOM 7964 N N . GLU A 1 1056 ? -1.758 -38.124 -19.506 1.00 94.50 1056 GLU A N 1
ATOM 7965 C CA . GLU A 1 1056 ? -2.478 -37.106 -20.263 1.00 94.50 1056 GLU A CA 1
ATOM 7966 C C . GLU A 1 1056 ? -2.176 -35.677 -19.792 1.00 94.50 1056 GLU A C 1
ATOM 7968 O O . GLU A 1 1056 ? -2.593 -34.725 -20.447 1.00 94.50 1056 GLU A O 1
ATOM 7973 N N . VAL A 1 1057 ? -1.461 -35.497 -18.676 1.00 91.56 1057 VAL A N 1
ATOM 7974 C CA . VAL A 1 1057 ? -0.975 -34.180 -18.248 1.00 91.56 1057 VAL A CA 1
ATOM 7975 C C . VAL A 1 1057 ? 0.232 -33.796 -19.104 1.00 91.56 1057 VAL A C 1
ATOM 7977 O O . VAL A 1 1057 ? 1.194 -34.560 -19.244 1.00 91.56 1057 VAL A O 1
ATOM 7980 N N . SER A 1 1058 ? 0.198 -32.586 -19.659 1.00 87.69 1058 SER A N 1
ATOM 7981 C CA . SER A 1 1058 ? 1.258 -32.027 -20.495 1.00 87.69 1058 SER A CA 1
ATOM 7982 C C . SER A 1 1058 ? 2.610 -32.110 -19.787 1.00 87.69 1058 SER A C 1
ATOM 7984 O O . SER A 1 1058 ? 2.787 -31.664 -18.652 1.00 87.69 1058 SER A O 1
ATOM 7986 N N . GLY A 1 1059 ? 3.584 -32.724 -20.458 1.00 84.12 1059 GLY A N 1
ATOM 7987 C CA . GLY A 1 1059 ? 4.932 -32.901 -19.930 1.00 84.12 1059 GLY A CA 1
ATOM 7988 C C . GLY A 1 1059 ? 5.154 -34.132 -19.042 1.00 84.12 1059 GLY A C 1
ATOM 7989 O O . GLY A 1 1059 ? 6.313 -34.373 -18.693 1.00 84.12 1059 GLY A O 1
ATOM 7990 N N . VAL A 1 1060 ? 4.128 -34.929 -18.712 1.00 93.00 1060 VAL A N 1
ATOM 7991 C CA . VAL A 1 1060 ? 4.321 -36.257 -18.096 1.00 93.00 1060 VAL A CA 1
ATOM 7992 C C . VAL A 1 1060 ? 4.765 -37.258 -19.169 1.00 93.00 1060 VAL A C 1
ATOM 7994 O O . VAL A 1 1060 ? 5.874 -37.789 -19.112 1.00 93.00 1060 VAL A O 1
ATOM 7997 N N . GLY A 1 1061 ? 3.933 -37.496 -20.187 1.00 89.62 1061 GLY A N 1
ATOM 7998 C CA . GLY A 1 1061 ? 4.195 -38.514 -21.210 1.00 89.62 1061 GLY A CA 1
ATOM 7999 C C . GLY A 1 1061 ? 4.375 -39.932 -20.638 1.00 89.62 1061 GLY A C 1
ATOM 8000 O O . GLY A 1 1061 ? 4.339 -40.164 -19.429 1.00 89.62 1061 GLY A O 1
ATOM 8001 N N . GLU A 1 1062 ? 4.601 -40.923 -21.503 1.00 91.38 1062 GLU A N 1
ATOM 8002 C CA . GLU A 1 1062 ? 4.684 -42.328 -21.061 1.00 91.38 1062 GLU A CA 1
ATOM 8003 C C . GLU A 1 1062 ? 5.880 -42.616 -20.143 1.00 91.38 1062 GLU A C 1
ATOM 8005 O O . GLU A 1 1062 ? 5.775 -43.432 -19.227 1.00 91.38 1062 GLU A O 1
ATOM 8010 N N . ASN A 1 1063 ? 7.003 -41.916 -20.334 1.00 89.25 1063 ASN A N 1
ATOM 8011 C CA . ASN A 1 1063 ? 8.216 -42.139 -19.546 1.00 89.25 1063 ASN A CA 1
ATOM 8012 C C . ASN A 1 1063 ? 8.022 -41.746 -18.075 1.00 89.25 1063 ASN A C 1
ATOM 8014 O O . ASN A 1 1063 ? 8.285 -42.561 -17.189 1.00 89.25 1063 ASN A O 1
ATOM 8018 N N . TYR A 1 1064 ? 7.525 -40.535 -17.792 1.00 93.25 1064 TYR A N 1
ATOM 8019 C CA . TYR A 1 1064 ? 7.264 -40.141 -16.405 1.00 93.25 1064 TYR A CA 1
ATOM 8020 C C . TYR A 1 1064 ? 6.038 -40.856 -15.842 1.00 93.25 1064 TYR A C 1
ATOM 8022 O O . TYR A 1 1064 ? 6.058 -41.233 -14.674 1.00 93.25 1064 TYR A O 1
ATOM 8030 N N . ALA A 1 1065 ? 5.022 -41.154 -16.658 1.00 95.38 1065 ALA A N 1
ATOM 8031 C CA . ALA A 1 1065 ? 3.890 -41.963 -16.215 1.00 95.38 1065 ALA A CA 1
ATOM 8032 C C . ALA A 1 1065 ? 4.311 -43.384 -15.804 1.00 95.38 1065 ALA A C 1
ATOM 8034 O O . ALA A 1 1065 ? 3.737 -43.952 -14.879 1.00 95.38 1065 ALA A O 1
ATOM 8035 N N . ALA A 1 1066 ? 5.298 -43.993 -16.468 1.00 95.25 1066 ALA A N 1
ATOM 8036 C CA . ALA A 1 1066 ? 5.847 -45.287 -16.061 1.00 95.25 1066 ALA A CA 1
ATOM 8037 C C . ALA A 1 1066 ? 6.579 -45.199 -14.711 1.00 95.25 1066 ALA A C 1
ATOM 8039 O O . ALA A 1 1066 ? 6.392 -46.070 -13.862 1.00 95.25 1066 ALA A O 1
ATOM 8040 N N . ILE A 1 1067 ? 7.345 -44.125 -14.484 1.00 96.00 1067 ILE A N 1
ATOM 8041 C CA . ILE A 1 1067 ? 8.026 -43.878 -13.203 1.00 96.00 1067 ILE A CA 1
ATOM 8042 C C . ILE A 1 1067 ? 6.999 -43.665 -12.080 1.00 96.00 1067 ILE A C 1
ATOM 8044 O O . ILE A 1 1067 ? 7.072 -44.335 -11.053 1.00 96.00 1067 ILE A O 1
ATOM 8048 N N . LEU A 1 1068 ? 5.994 -42.814 -12.301 1.00 95.25 1068 LEU A N 1
ATOM 8049 C CA . LEU A 1 1068 ? 4.912 -42.530 -11.350 1.00 95.25 1068 LEU A CA 1
ATOM 8050 C C . LEU A 1 1068 ? 4.085 -43.781 -11.002 1.00 95.25 1068 LEU A C 1
ATOM 8052 O O . LEU A 1 1068 ? 3.734 -43.991 -9.841 1.00 95.25 1068 LEU A O 1
ATOM 8056 N N . ARG A 1 1069 ? 3.851 -44.671 -11.975 1.00 97.38 1069 ARG A N 1
ATOM 8057 C CA . ARG A 1 1069 ? 3.215 -45.985 -11.757 1.00 97.38 1069 ARG A CA 1
ATOM 8058 C C . ARG A 1 1069 ? 4.080 -46.969 -10.968 1.00 97.38 1069 ARG A C 1
ATOM 8060 O O . ARG A 1 1069 ? 3.538 -47.897 -10.376 1.00 97.38 1069 ARG A O 1
ATOM 8067 N N . SER A 1 1070 ? 5.401 -46.797 -10.988 1.00 95.56 1070 SER A N 1
ATOM 8068 C CA . SER A 1 1070 ? 6.355 -47.666 -10.284 1.00 95.56 1070 SER A CA 1
ATOM 8069 C C . SER A 1 1070 ? 6.585 -47.280 -8.819 1.00 95.56 1070 SER A C 1
ATOM 8071 O O . SER A 1 1070 ? 7.277 -48.003 -8.101 1.00 95.56 1070 SER A O 1
ATOM 8073 N N . LEU A 1 1071 ? 6.006 -46.161 -8.366 1.00 95.00 1071 LEU A N 1
ATOM 8074 C CA . LEU A 1 1071 ? 6.078 -45.726 -6.974 1.00 95.00 1071 LEU A CA 1
ATOM 8075 C C . LEU A 1 1071 ? 5.403 -46.736 -6.026 1.00 95.00 1071 LEU A C 1
ATOM 8077 O O . LEU A 1 1071 ? 4.459 -47.418 -6.429 1.00 95.00 1071 LEU A O 1
ATOM 8081 N N . PRO A 1 1072 ? 5.827 -46.808 -4.745 1.00 93.31 1072 PRO A N 1
ATOM 8082 C CA . PRO A 1 1072 ? 5.194 -47.680 -3.751 1.00 93.31 1072 PRO A CA 1
ATOM 8083 C C . PRO A 1 1072 ? 3.686 -47.437 -3.601 1.00 93.31 1072 PRO A C 1
ATOM 8085 O O . PRO A 1 1072 ? 2.926 -48.383 -3.406 1.00 93.31 1072 PRO A O 1
ATOM 8088 N N . ALA A 1 1073 ? 3.268 -46.174 -3.720 1.00 93.62 1073 ALA A N 1
ATOM 8089 C CA . ALA A 1 1073 ? 1.889 -45.766 -3.949 1.00 93.62 1073 ALA A CA 1
ATOM 8090 C C . ALA A 1 1073 ? 1.791 -45.270 -5.405 1.00 93.62 1073 ALA A C 1
ATOM 8092 O O . ALA A 1 1073 ? 2.240 -44.156 -5.683 1.00 93.62 1073 ALA A O 1
ATOM 8093 N N . PRO A 1 1074 ? 1.291 -46.093 -6.345 1.00 95.56 1074 PRO A N 1
ATOM 8094 C CA . PRO A 1 1074 ? 1.248 -45.736 -7.757 1.00 95.56 1074 PRO A CA 1
ATOM 8095 C C . PRO A 1 1074 ? 0.411 -44.480 -7.987 1.00 95.56 1074 PRO A C 1
ATOM 8097 O O . PRO A 1 1074 ? -0.739 -44.416 -7.562 1.00 95.56 1074 PRO A O 1
ATOM 8100 N N . VAL A 1 1075 ? 0.971 -43.514 -8.710 1.00 96.81 1075 VAL A N 1
ATOM 8101 C CA . VAL A 1 1075 ? 0.237 -42.338 -9.184 1.00 96.81 1075 VAL A CA 1
ATOM 8102 C C . VAL A 1 1075 ? -0.213 -42.622 -10.609 1.00 96.81 1075 VAL A C 1
ATOM 8104 O O . VAL A 1 1075 ? 0.588 -42.632 -11.545 1.00 96.81 1075 VAL A O 1
ATOM 8107 N N . THR A 1 1076 ? -1.496 -42.924 -10.764 1.00 97.06 1076 THR A N 1
ATOM 8108 C CA . THR A 1 1076 ? -2.112 -43.323 -12.036 1.00 97.06 1076 THR A CA 1
ATOM 8109 C C . THR A 1 1076 ? -3.051 -42.265 -12.593 1.00 97.06 1076 THR A C 1
ATOM 8111 O O . THR A 1 1076 ? -3.226 -42.203 -13.811 1.00 97.06 1076 THR A O 1
ATOM 8114 N N . THR A 1 1077 ? -3.609 -41.414 -11.730 1.00 97.06 1077 THR A N 1
ATOM 8115 C CA . THR A 1 1077 ? -4.601 -40.399 -12.100 1.00 97.06 1077 THR A CA 1
ATOM 8116 C C . THR A 1 1077 ? -4.115 -38.966 -11.882 1.00 97.06 1077 THR A C 1
ATOM 8118 O O . THR A 1 1077 ? -3.174 -38.720 -11.124 1.00 97.06 1077 THR A O 1
ATOM 8121 N N . ILE A 1 1078 ? -4.774 -37.997 -12.528 1.00 95.62 1078 ILE A N 1
ATOM 8122 C CA . ILE A 1 1078 ? -4.492 -36.563 -12.338 1.00 95.62 1078 ILE A CA 1
ATOM 8123 C C . ILE A 1 1078 ? -4.709 -36.150 -10.874 1.00 95.62 1078 ILE A C 1
ATOM 8125 O O . ILE A 1 1078 ? -3.894 -35.414 -10.324 1.00 95.62 1078 ILE A O 1
ATOM 8129 N N . ALA A 1 1079 ? -5.753 -36.656 -10.207 1.00 95.00 1079 ALA A N 1
ATOM 8130 C CA . ALA A 1 1079 ? -5.999 -36.346 -8.797 1.00 95.00 1079 ALA A CA 1
ATOM 8131 C C . ALA A 1 1079 ? -4.916 -36.904 -7.864 1.00 95.00 1079 ALA A C 1
ATOM 8133 O O . ALA A 1 1079 ? -4.520 -36.232 -6.915 1.00 95.00 1079 ALA A O 1
ATOM 8134 N N . GLU A 1 1080 ? -4.411 -38.108 -8.140 1.00 95.56 1080 GLU A N 1
ATOM 8135 C CA . GLU A 1 1080 ? -3.287 -38.683 -7.391 1.00 95.56 1080 GLU A CA 1
ATOM 8136 C C . GLU A 1 1080 ? -2.001 -37.877 -7.607 1.00 95.56 1080 GLU A C 1
ATOM 8138 O O . GLU A 1 1080 ? -1.247 -37.678 -6.659 1.00 95.56 1080 GLU A O 1
ATOM 8143 N N . LEU A 1 1081 ? -1.768 -37.361 -8.822 1.00 95.44 1081 LEU A N 1
ATOM 8144 C CA . LEU A 1 1081 ? -0.622 -36.492 -9.100 1.00 95.44 1081 LEU A CA 1
ATOM 8145 C C . LEU A 1 1081 ? -0.748 -35.137 -8.393 1.00 95.44 1081 LEU A C 1
ATOM 8147 O O . LEU A 1 1081 ? 0.239 -34.636 -7.863 1.00 95.44 1081 LEU A O 1
ATOM 8151 N N . ALA A 1 1082 ? -1.950 -34.559 -8.348 1.00 94.19 1082 ALA A N 1
ATOM 8152 C CA . ALA A 1 1082 ? -2.213 -33.322 -7.615 1.00 94.19 1082 ALA A CA 1
ATOM 8153 C C . ALA A 1 1082 ? -2.027 -33.501 -6.096 1.00 94.19 1082 ALA A C 1
ATOM 8155 O O . ALA A 1 1082 ? -1.553 -32.596 -5.417 1.00 94.19 1082 ALA A O 1
ATOM 8156 N N . ALA A 1 1083 ? -2.355 -34.683 -5.567 1.00 94.50 1083 ALA A N 1
ATOM 8157 C CA . ALA A 1 1083 ? -2.197 -35.031 -4.154 1.00 94.50 1083 ALA A CA 1
ATOM 8158 C C . ALA A 1 1083 ? -0.783 -35.521 -3.780 1.00 94.50 1083 ALA A C 1
ATOM 8160 O O . ALA A 1 1083 ? -0.554 -35.887 -2.626 1.00 94.50 1083 ALA A O 1
ATOM 8161 N N . LEU A 1 1084 ? 0.153 -35.561 -4.733 1.00 94.06 1084 LEU A N 1
ATOM 8162 C CA . LEU A 1 1084 ? 1.512 -36.045 -4.510 1.00 94.06 1084 LEU A CA 1
ATOM 8163 C C . LEU A 1 1084 ? 2.253 -35.162 -3.494 1.00 94.06 1084 LEU A C 1
ATOM 8165 O O . LEU A 1 1084 ? 2.294 -33.942 -3.641 1.00 94.06 1084 LEU A O 1
ATOM 8169 N N . ASP A 1 1085 ? 2.886 -35.770 -2.491 1.00 89.88 1085 ASP A N 1
ATOM 8170 C CA . ASP A 1 1085 ? 3.729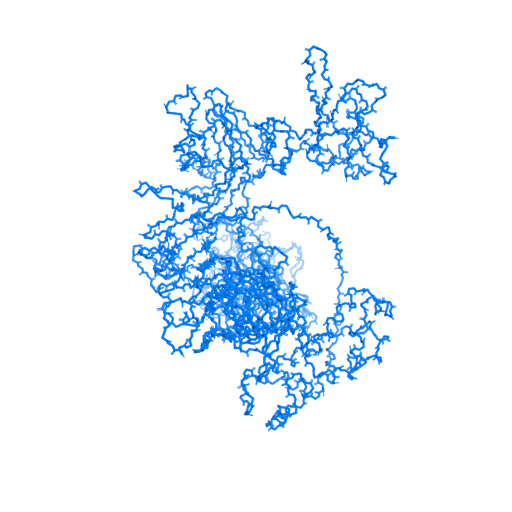 -35.041 -1.540 1.00 89.88 1085 ASP A CA 1
ATOM 8171 C C . ASP A 1 1085 ? 5.024 -34.565 -2.219 1.00 89.88 1085 ASP A C 1
ATOM 8173 O O . ASP A 1 1085 ? 5.832 -35.363 -2.702 1.00 89.88 1085 ASP A O 1
ATOM 8177 N N . VAL A 1 1086 ? 5.218 -33.246 -2.243 1.00 76.44 1086 VAL A N 1
ATOM 8178 C CA . VAL A 1 1086 ? 6.353 -32.556 -2.876 1.00 76.44 1086 VAL A CA 1
ATOM 8179 C C . VAL A 1 1086 ? 7.688 -32.780 -2.178 1.00 76.44 1086 VAL A C 1
ATOM 8181 O O . VAL A 1 1086 ? 8.729 -32.533 -2.790 1.00 76.44 1086 VAL A O 1
ATOM 8184 N N . GLU A 1 1087 ? 7.678 -33.281 -0.942 1.00 77.06 1087 GLU A N 1
ATOM 8185 C CA . GLU A 1 1087 ? 8.901 -33.664 -0.234 1.00 77.06 1087 GLU A CA 1
ATOM 8186 C C . GLU A 1 1087 ? 9.380 -35.079 -0.593 1.00 77.06 1087 GLU A C 1
ATOM 8188 O O . GLU A 1 1087 ? 10.507 -35.457 -0.270 1.00 77.06 1087 GLU A O 1
ATOM 8193 N N . THR A 1 1088 ? 8.569 -35.872 -1.303 1.00 83.81 1088 THR A N 1
ATOM 8194 C CA . THR A 1 1088 ? 8.977 -37.216 -1.724 1.00 83.81 1088 THR A CA 1
ATOM 8195 C C . THR A 1 1088 ? 9.885 -37.135 -2.953 1.00 83.81 1088 THR A C 1
ATOM 8197 O O . THR A 1 1088 ? 9.431 -36.858 -4.063 1.00 83.81 1088 THR A O 1
ATOM 8200 N N . GLU A 1 1089 ? 11.180 -37.422 -2.786 1.00 88.44 1089 GLU A N 1
ATOM 8201 C CA . GLU A 1 1089 ? 12.089 -37.596 -3.924 1.00 88.44 1089 GLU A CA 1
ATOM 8202 C C . GLU A 1 1089 ? 11.686 -38.822 -4.756 1.00 88.44 1089 GLU A C 1
ATOM 8204 O O . GLU A 1 1089 ? 11.743 -39.967 -4.301 1.00 88.44 1089 GLU A O 1
ATOM 8209 N N . ILE A 1 1090 ? 11.300 -38.584 -6.010 1.00 94.75 1090 ILE A N 1
ATOM 8210 C CA . ILE A 1 1090 ? 10.959 -39.643 -6.959 1.00 94.75 1090 ILE A CA 1
ATOM 8211 C C . ILE A 1 1090 ? 12.188 -39.950 -7.808 1.00 94.75 1090 ILE A C 1
ATOM 8213 O O . ILE A 1 1090 ? 12.611 -39.145 -8.638 1.00 94.75 1090 ILE A O 1
ATOM 8217 N N . ALA A 1 1091 ? 12.755 -41.144 -7.633 1.00 94.00 1091 ALA A N 1
ATOM 8218 C CA . ALA A 1 1091 ? 13.890 -41.590 -8.432 1.00 94.00 1091 ALA A CA 1
ATOM 8219 C C . ALA A 1 1091 ? 13.577 -41.493 -9.941 1.00 94.00 1091 ALA A C 1
ATOM 8221 O O . ALA A 1 1091 ? 12.621 -42.089 -10.430 1.00 94.00 1091 ALA A O 1
ATOM 8222 N N . GLY A 1 1092 ? 14.395 -40.735 -10.679 1.00 90.56 1092 GLY A N 1
ATOM 8223 C CA . GLY A 1 1092 ? 14.218 -40.498 -12.118 1.00 90.56 1092 GLY A CA 1
ATOM 8224 C C . GLY A 1 1092 ? 13.393 -39.257 -12.485 1.00 90.56 1092 GLY A C 1
ATOM 8225 O O . GLY A 1 1092 ? 13.320 -38.923 -13.667 1.00 90.56 1092 GLY A O 1
ATOM 8226 N N . ILE A 1 1093 ? 12.826 -38.538 -11.509 1.00 91.19 1093 ILE A N 1
ATOM 8227 C CA . ILE A 1 1093 ? 12.155 -37.247 -11.714 1.00 91.19 1093 ILE A CA 1
ATOM 8228 C C . ILE A 1 1093 ? 12.839 -36.194 -10.829 1.00 91.19 1093 ILE A C 1
ATOM 8230 O O . ILE A 1 1093 ? 12.719 -36.261 -9.607 1.00 91.19 1093 ILE A O 1
ATOM 8234 N N . PRO A 1 1094 ? 13.549 -35.203 -11.404 1.00 84.75 1094 PRO A N 1
ATOM 8235 C CA . PRO A 1 1094 ? 14.104 -34.098 -10.623 1.00 84.75 1094 PRO A CA 1
ATOM 8236 C C . PRO A 1 1094 ? 13.017 -33.392 -9.801 1.00 84.75 1094 PRO A C 1
ATOM 8238 O O . PRO A 1 1094 ? 11.909 -33.203 -10.302 1.00 84.75 1094 PRO A O 1
ATOM 8241 N N . ARG A 1 1095 ? 13.327 -32.944 -8.576 1.00 80.12 1095 ARG A N 1
ATOM 8242 C CA . ARG A 1 1095 ? 12.350 -32.292 -7.676 1.00 80.12 1095 ARG A CA 1
ATOM 8243 C C . ARG A 1 1095 ? 11.607 -31.130 -8.343 1.00 80.12 1095 ARG A C 1
ATOM 8245 O O . ARG A 1 1095 ? 10.385 -31.055 -8.259 1.00 80.12 1095 ARG A O 1
ATOM 8252 N N . SER A 1 1096 ? 12.327 -30.273 -9.070 1.00 68.31 1096 SER A N 1
ATOM 8253 C CA . SER A 1 1096 ? 11.742 -29.166 -9.842 1.00 68.31 1096 SER A CA 1
ATOM 8254 C C . SER A 1 1096 ? 10.740 -29.650 -10.892 1.00 68.31 1096 SER A C 1
ATOM 8256 O O . SER A 1 1096 ? 9.683 -29.048 -11.078 1.00 68.31 1096 SER A O 1
ATOM 8258 N N . ARG A 1 1097 ? 11.031 -30.779 -11.548 1.00 87.00 1097 ARG A N 1
ATOM 8259 C CA . ARG A 1 1097 ? 10.115 -31.402 -12.502 1.00 87.00 1097 ARG A CA 1
ATOM 8260 C C . ARG A 1 1097 ? 8.895 -31.990 -11.798 1.00 87.00 1097 ARG A C 1
ATOM 8262 O O . ARG A 1 1097 ? 7.793 -31.775 -12.282 1.00 87.00 1097 ARG A O 1
ATOM 8269 N N . GLY A 1 1098 ? 9.068 -32.671 -10.665 1.00 89.31 1098 GLY A N 1
ATOM 8270 C CA . GLY A 1 1098 ? 7.960 -33.201 -9.859 1.00 89.31 1098 GLY A CA 1
ATOM 8271 C C . GLY A 1 1098 ? 6.985 -32.108 -9.411 1.00 89.31 1098 GLY A C 1
ATOM 8272 O O . GLY A 1 1098 ? 5.778 -32.249 -9.600 1.00 89.31 1098 GLY A O 1
ATOM 8273 N N . LEU A 1 1099 ? 7.516 -30.977 -8.930 1.00 77.38 1099 LEU A N 1
ATOM 8274 C CA . LEU A 1 1099 ? 6.745 -29.774 -8.592 1.00 77.38 1099 LEU A CA 1
ATOM 8275 C C . LEU A 1 1099 ? 5.955 -29.235 -9.790 1.00 77.38 1099 LEU A C 1
ATOM 8277 O O . LEU A 1 1099 ? 4.762 -28.974 -9.663 1.00 77.38 1099 LEU A O 1
ATOM 8281 N N . ALA A 1 1100 ? 6.591 -29.110 -10.959 1.00 74.69 1100 ALA A N 1
ATOM 8282 C CA . ALA A 1 1100 ? 5.918 -28.639 -12.169 1.00 74.69 1100 ALA A CA 1
ATOM 8283 C C . ALA A 1 1100 ? 4.764 -29.566 -12.597 1.00 74.69 1100 ALA A C 1
ATOM 8285 O O . ALA A 1 1100 ? 3.697 -29.084 -12.974 1.00 74.69 1100 ALA A O 1
ATOM 8286 N N . LEU A 1 1101 ? 4.954 -30.888 -12.505 1.00 89.50 1101 LEU A N 1
ATOM 8287 C CA . LEU A 1 1101 ? 3.913 -31.871 -12.825 1.00 89.50 1101 LEU A CA 1
ATOM 8288 C C . LEU A 1 1101 ? 2.742 -31.805 -11.832 1.00 89.50 1101 LEU A C 1
ATOM 8290 O O . LEU A 1 1101 ? 1.586 -31.806 -12.256 1.00 89.50 1101 LEU A O 1
ATOM 8294 N N . LYS A 1 1102 ? 3.025 -31.689 -10.527 1.00 91.06 1102 LYS A N 1
ATOM 8295 C CA . LYS A 1 1102 ? 1.992 -31.506 -9.497 1.00 91.06 1102 LYS A CA 1
ATOM 8296 C C . LYS A 1 1102 ? 1.215 -30.211 -9.705 1.00 91.06 1102 LYS A C 1
ATOM 8298 O O . LYS A 1 1102 ? -0.008 -30.250 -9.731 1.00 91.06 1102 LYS A O 1
ATOM 8303 N N . ALA A 1 1103 ? 1.903 -29.090 -9.919 1.00 79.62 1103 ALA A N 1
ATOM 8304 C CA . ALA A 1 1103 ? 1.263 -27.796 -10.143 1.00 79.62 1103 ALA A CA 1
ATOM 8305 C C . ALA A 1 1103 ? 0.356 -27.813 -11.386 1.00 79.62 1103 ALA A C 1
ATOM 8307 O O . ALA A 1 1103 ? -0.745 -27.261 -11.359 1.00 79.62 1103 ALA A O 1
ATOM 8308 N N . ALA A 1 1104 ? 0.774 -28.490 -12.462 1.00 82.94 1104 ALA A N 1
ATOM 8309 C CA . ALA A 1 1104 ? -0.069 -28.695 -13.638 1.00 82.94 1104 ALA A CA 1
ATOM 8310 C C . ALA A 1 1104 ? -1.334 -29.505 -13.296 1.00 82.94 1104 ALA A C 1
ATOM 8312 O O . ALA A 1 1104 ? -2.433 -29.111 -13.688 1.00 82.94 1104 ALA A O 1
ATOM 8313 N N . ALA A 1 1105 ? -1.204 -30.583 -12.516 1.00 90.62 1105 ALA A N 1
ATOM 8314 C CA . ALA A 1 1105 ? -2.332 -31.400 -12.068 1.00 90.62 1105 ALA A CA 1
ATOM 8315 C C . ALA A 1 1105 ? -3.283 -30.649 -11.116 1.00 90.62 1105 ALA A C 1
ATOM 8317 O O . ALA A 1 1105 ? -4.498 -30.718 -11.284 1.00 90.62 1105 ALA A O 1
ATOM 8318 N N . GLU A 1 1106 ? -2.759 -29.882 -10.158 1.00 86.56 1106 GLU A N 1
ATOM 8319 C CA . GLU A 1 1106 ? -3.555 -29.023 -9.270 1.00 86.56 1106 GLU A CA 1
ATOM 8320 C C . GLU A 1 1106 ? -4.305 -27.951 -10.060 1.00 86.56 1106 GLU A C 1
ATOM 8322 O O . GLU A 1 1106 ? -5.491 -27.724 -9.826 1.00 86.56 1106 GLU A O 1
ATOM 8327 N N . THR A 1 1107 ? -3.646 -27.344 -11.051 1.00 79.88 1107 THR A N 1
ATOM 8328 C CA . THR A 1 1107 ? -4.287 -26.359 -11.928 1.00 79.88 1107 THR A CA 1
ATOM 8329 C C . THR A 1 1107 ? -5.414 -27.009 -12.729 1.00 79.88 1107 THR A C 1
ATOM 8331 O O . THR A 1 1107 ? -6.511 -26.465 -12.762 1.00 79.88 1107 THR A O 1
ATOM 8334 N N . LEU A 1 1108 ? -5.202 -28.202 -13.303 1.00 87.75 1108 LEU A N 1
ATOM 8335 C CA . LEU A 1 1108 ? -6.256 -28.970 -13.985 1.00 87.75 1108 LEU A CA 1
ATOM 8336 C C . LEU A 1 1108 ? -7.452 -29.268 -13.071 1.00 87.75 1108 LEU A C 1
ATOM 8338 O O . LEU A 1 1108 ? -8.598 -29.189 -13.510 1.00 87.75 1108 LEU A O 1
ATOM 8342 N N . MET A 1 1109 ? -7.190 -29.580 -11.801 1.00 90.06 1109 MET A N 1
ATOM 8343 C CA . MET A 1 1109 ? -8.218 -29.849 -10.794 1.00 90.06 1109 MET A CA 1
ATOM 8344 C C . MET A 1 1109 ? -8.985 -28.595 -10.356 1.00 90.06 1109 MET A C 1
ATOM 8346 O O . MET A 1 1109 ? -10.147 -28.708 -9.968 1.00 90.06 1109 MET A O 1
ATOM 8350 N N . ALA A 1 1110 ? -8.351 -27.422 -10.420 1.00 82.06 1110 ALA A N 1
ATOM 8351 C CA . ALA A 1 1110 ? -8.924 -26.144 -10.007 1.00 82.06 1110 ALA A CA 1
ATOM 8352 C C . ALA A 1 1110 ? -9.705 -25.418 -11.116 1.00 82.06 1110 ALA A C 1
ATOM 8354 O O . ALA A 1 1110 ? -10.404 -24.448 -10.820 1.00 82.06 1110 ALA A O 1
ATOM 8355 N N . ILE A 1 1111 ? -9.600 -25.844 -12.383 1.00 82.00 1111 ILE A N 1
ATOM 8356 C CA . ILE A 1 1111 ? -10.374 -25.234 -13.473 1.00 82.00 1111 ILE A CA 1
ATOM 8357 C C . ILE A 1 1111 ? -11.857 -25.582 -13.289 1.00 82.00 1111 ILE A C 1
ATOM 8359 O O . ILE A 1 1111 ? -12.307 -26.677 -13.624 1.00 82.00 1111 ILE A O 1
ATOM 8363 N N . ASP A 1 1112 ? -12.625 -24.615 -12.785 1.00 79.81 1112 ASP A N 1
ATOM 8364 C CA . ASP A 1 1112 ? -14.083 -24.680 -12.760 1.00 79.81 1112 ASP A CA 1
ATOM 8365 C C . ASP A 1 1112 ? -14.633 -24.356 -14.155 1.00 79.81 1112 ASP A C 1
ATOM 8367 O O . ASP A 1 1112 ? -14.646 -23.208 -14.622 1.00 79.81 1112 ASP A O 1
ATOM 8371 N N . PHE A 1 1113 ? -15.074 -25.398 -14.853 1.00 74.44 1113 PHE A N 1
ATOM 8372 C CA . PHE A 1 1113 ? -15.854 -25.234 -16.061 1.00 74.44 1113 PHE A CA 1
ATOM 8373 C C . PHE A 1 1113 ? -17.296 -24.955 -15.656 1.00 74.44 1113 PHE A C 1
ATOM 8375 O O . PHE A 1 1113 ? -18.102 -25.871 -15.491 1.00 74.44 1113 PHE A O 1
ATOM 8382 N N . ALA A 1 1114 ? -17.672 -23.675 -15.646 1.00 78.31 1114 ALA A N 1
ATOM 8383 C CA . ALA A 1 1114 ? -19.068 -23.274 -15.793 1.00 78.31 1114 ALA A CA 1
ATOM 8384 C C . ALA A 1 1114 ? -19.560 -23.627 -17.216 1.00 78.31 1114 ALA A C 1
ATOM 8386 O O . ALA A 1 1114 ? -19.952 -22.753 -17.984 1.00 78.31 1114 ALA A O 1
ATOM 8387 N N . ALA A 1 1115 ? -19.477 -24.906 -17.595 1.00 79.94 1115 ALA A N 1
ATOM 8388 C CA . ALA A 1 1115 ? -19.797 -25.458 -18.904 1.00 79.94 1115 ALA A CA 1
ATOM 8389 C C . ALA A 1 1115 ? -21.289 -25.781 -19.042 1.00 79.94 1115 ALA A C 1
ATOM 8391 O O . ALA A 1 1115 ? -21.769 -25.956 -20.158 1.00 79.94 1115 ALA A O 1
ATOM 8392 N N . ALA A 1 1116 ? -22.050 -25.806 -17.942 1.00 85.38 1116 ALA A N 1
ATOM 8393 C CA . ALA A 1 1116 ? -23.499 -26.024 -17.974 1.00 85.38 1116 ALA A CA 1
ATOM 8394 C C . ALA A 1 1116 ? -24.257 -25.078 -18.942 1.00 85.38 1116 ALA A C 1
ATOM 8396 O O . ALA A 1 1116 ? -25.104 -25.563 -19.693 1.00 85.38 1116 ALA A O 1
ATOM 8397 N N . PRO A 1 1117 ? -23.935 -23.768 -19.039 1.00 90.69 1117 PRO A N 1
ATOM 8398 C CA . PRO A 1 1117 ? -24.511 -22.861 -20.039 1.00 90.69 1117 PRO A CA 1
ATOM 8399 C C . PRO A 1 1117 ? -24.160 -23.212 -21.497 1.00 90.69 1117 PRO A C 1
ATOM 8401 O O . PRO A 1 1117 ? -24.790 -22.699 -22.418 1.00 90.69 1117 PRO A O 1
ATOM 8404 N N . PHE A 1 1118 ? -23.170 -24.081 -21.716 1.00 92.62 1118 PHE A N 1
ATOM 8405 C CA . PHE A 1 1118 ? -22.664 -24.515 -23.020 1.00 92.62 1118 PHE A CA 1
ATOM 8406 C C . PHE A 1 1118 ? -23.074 -25.957 -23.361 1.00 92.62 1118 PHE A C 1
ATOM 8408 O O . PHE A 1 1118 ? -22.572 -26.523 -24.328 1.00 92.62 1118 PHE A O 1
ATOM 8415 N N . ALA A 1 1119 ? -24.017 -26.554 -22.622 1.00 90.38 1119 ALA A N 1
ATOM 8416 C CA . ALA A 1 1119 ? -24.457 -27.939 -22.825 1.00 90.38 1119 ALA A CA 1
ATOM 8417 C C . ALA A 1 1119 ? -24.956 -28.241 -24.255 1.00 90.38 1119 ALA A C 1
ATOM 8419 O O . ALA A 1 1119 ? -24.868 -29.378 -24.713 1.00 90.38 1119 ALA A O 1
ATOM 8420 N N . ALA A 1 1120 ? -25.423 -27.231 -25.001 1.00 92.81 1120 ALA A N 1
ATOM 8421 C CA . ALA A 1 1120 ? -25.784 -27.375 -26.416 1.00 92.81 1120 ALA A CA 1
ATOM 8422 C C . ALA A 1 1120 ? -24.600 -27.801 -27.313 1.00 92.81 1120 ALA A C 1
ATOM 8424 O O . ALA A 1 1120 ? -24.816 -28.351 -28.391 1.00 92.81 1120 ALA A O 1
ATOM 8425 N N . LEU A 1 1121 ? -23.365 -27.574 -26.858 1.00 95.81 1121 LEU A N 1
ATOM 8426 C CA . LEU A 1 1121 ? -22.116 -27.898 -27.548 1.00 95.81 1121 LEU A CA 1
ATOM 8427 C C . LEU A 1 1121 ? -21.458 -29.180 -27.008 1.00 95.81 1121 LEU A C 1
ATOM 8429 O O . LEU A 1 1121 ? -20.307 -29.465 -27.323 1.00 95.81 1121 LEU A O 1
ATOM 8433 N N . ALA A 1 1122 ? -22.159 -29.960 -26.178 1.00 94.12 1122 ALA A N 1
ATOM 8434 C CA . ALA A 1 1122 ? -21.597 -31.105 -25.455 1.00 94.12 1122 ALA A CA 1
ATOM 8435 C C . ALA A 1 1122 ? -20.858 -32.117 -26.361 1.00 94.12 1122 ALA A C 1
ATOM 8437 O O . ALA A 1 1122 ? -19.874 -32.722 -25.945 1.00 94.12 1122 ALA A O 1
ATOM 8438 N N . ASN A 1 1123 ? -21.299 -32.286 -27.611 1.00 94.94 1123 ASN A N 1
ATOM 8439 C CA . ASN A 1 1123 ? -20.708 -33.249 -28.544 1.00 94.94 1123 ASN A CA 1
ATOM 8440 C C . ASN A 1 1123 ? -19.518 -32.712 -29.356 1.00 94.94 1123 ASN A C 1
ATOM 8442 O O . ASN A 1 1123 ? -18.920 -33.487 -30.101 1.00 94.94 1123 ASN A O 1
ATOM 8446 N N . GLU A 1 1124 ? -19.185 -31.427 -29.251 1.00 96.12 1124 GLU A N 1
ATOM 8447 C CA . GLU A 1 1124 ? -18.048 -30.845 -29.969 1.00 96.12 1124 GLU A CA 1
ATOM 8448 C C . GLU A 1 1124 ? -16.732 -31.099 -29.258 1.00 96.12 1124 GLU A C 1
ATOM 8450 O O . GLU A 1 1124 ? -16.677 -31.158 -28.025 1.00 96.12 1124 GLU A O 1
ATOM 8455 N N . THR A 1 1125 ? -15.672 -31.229 -30.055 1.00 96.94 1125 THR A N 1
ATOM 8456 C CA . THR A 1 1125 ? -14.319 -31.349 -29.522 1.00 96.94 1125 THR A CA 1
ATOM 8457 C C . THR A 1 1125 ? -13.856 -30.014 -28.950 1.00 96.94 1125 THR A C 1
ATOM 8459 O O . THR A 1 1125 ? -14.258 -28.946 -29.417 1.00 96.94 1125 THR A O 1
ATOM 8462 N N . LEU A 1 1126 ? -12.989 -30.048 -27.940 1.00 95.94 1126 LEU A N 1
ATOM 8463 C CA . LEU A 1 1126 ? -12.477 -28.816 -27.336 1.00 95.94 1126 LEU A CA 1
ATOM 8464 C C . LEU A 1 1126 ? -11.646 -27.981 -28.328 1.00 95.94 1126 LEU A C 1
ATOM 8466 O O . LEU A 1 1126 ? -11.635 -26.754 -28.227 1.00 95.94 1126 LEU A O 1
ATOM 8470 N N . GLU A 1 1127 ? -10.997 -28.619 -29.309 1.00 96.44 1127 GLU A N 1
ATOM 8471 C CA . GLU A 1 1127 ? -10.256 -27.932 -30.377 1.00 96.44 1127 GLU A CA 1
ATOM 8472 C C . GLU A 1 1127 ? -11.202 -27.200 -31.342 1.00 96.44 1127 GLU A C 1
ATOM 8474 O O . GLU A 1 1127 ? -10.953 -26.036 -31.661 1.00 96.44 1127 GLU A O 1
ATOM 8479 N N . ASP A 1 1128 ? -12.323 -27.817 -31.737 1.00 95.62 1128 ASP A N 1
ATOM 8480 C CA . ASP A 1 1128 ? -13.335 -27.154 -32.574 1.00 95.62 1128 ASP A CA 1
ATOM 8481 C C . ASP A 1 1128 ? -13.933 -25.935 -31.855 1.00 95.62 1128 ASP A C 1
ATOM 8483 O O . ASP A 1 1128 ? -14.109 -24.865 -32.445 1.00 95.62 1128 ASP A O 1
ATOM 8487 N N . LEU A 1 1129 ? -14.182 -26.066 -30.547 1.00 96.12 1129 LEU A N 1
ATOM 8488 C CA . LEU A 1 1129 ? -14.667 -24.973 -29.704 1.00 96.12 1129 LEU A CA 1
ATOM 8489 C C . LEU A 1 1129 ? -13.644 -23.841 -29.555 1.00 96.12 1129 LEU A C 1
ATOM 8491 O O . LEU A 1 1129 ? -14.026 -22.671 -29.503 1.00 96.12 1129 LEU A O 1
ATOM 8495 N N . LEU A 1 1130 ? -12.346 -24.148 -29.510 1.00 95.12 1130 LEU A N 1
ATOM 8496 C CA . LEU A 1 1130 ? -11.295 -23.128 -29.514 1.00 95.12 1130 LEU A CA 1
ATOM 8497 C C . LEU A 1 1130 ? -11.131 -22.442 -30.875 1.00 95.12 1130 LEU A C 1
ATOM 8499 O O . LEU A 1 1130 ? -10.809 -21.254 -30.907 1.00 95.12 1130 LEU A O 1
ATOM 8503 N N . GLY A 1 1131 ? -11.343 -23.169 -31.974 1.00 93.25 1131 GLY A N 1
ATOM 8504 C CA . GLY A 1 1131 ? -11.252 -22.643 -33.338 1.00 93.25 1131 GLY A CA 1
ATOM 8505 C C . GLY A 1 1131 ? -12.450 -21.786 -33.763 1.00 93.25 1131 GLY A C 1
ATOM 8506 O O . GLY A 1 1131 ? -12.330 -20.964 -34.672 1.00 93.25 1131 GLY A O 1
ATOM 8507 N N . ALA A 1 1132 ? -13.604 -21.946 -33.111 1.00 95.38 1132 ALA A N 1
ATOM 8508 C CA . ALA A 1 1132 ? -14.793 -21.146 -33.380 1.00 95.38 1132 ALA A CA 1
ATOM 8509 C C . ALA A 1 1132 ? -14.642 -19.691 -32.892 1.00 95.38 1132 ALA A C 1
ATOM 8511 O O . ALA A 1 1132 ? -14.050 -19.412 -31.849 1.00 95.38 1132 ALA A O 1
ATOM 8512 N N . SER A 1 1133 ? -15.223 -18.733 -33.621 1.00 95.38 1133 SER A N 1
ATOM 8513 C CA . SER A 1 1133 ? -15.218 -17.334 -33.180 1.00 95.38 1133 SER A CA 1
ATOM 8514 C C . SER A 1 1133 ? -16.114 -17.137 -31.943 1.00 95.38 1133 SER A C 1
ATOM 8516 O O . SER A 1 1133 ? -17.172 -17.774 -31.855 1.00 95.38 1133 SER A O 1
ATOM 8518 N N . PRO A 1 1134 ? -15.764 -16.221 -31.013 1.00 95.81 1134 PRO A N 1
ATOM 8519 C CA . PRO A 1 1134 ? -16.593 -15.945 -29.838 1.00 95.81 1134 PRO A CA 1
ATOM 8520 C C . PRO A 1 1134 ? -18.038 -15.576 -30.199 1.00 95.81 1134 PRO A C 1
ATOM 8522 O O . PRO A 1 1134 ? -18.980 -16.089 -29.603 1.00 95.81 1134 PRO A O 1
ATOM 8525 N N . ALA A 1 1135 ? -18.229 -14.751 -31.234 1.00 93.19 1135 ALA A N 1
ATOM 8526 C CA . ALA A 1 1135 ? -19.555 -14.373 -31.724 1.00 93.19 1135 ALA A CA 1
ATOM 8527 C C . ALA A 1 1135 ? -20.345 -15.574 -32.278 1.00 93.19 1135 ALA A C 1
ATOM 8529 O O . ALA A 1 1135 ? -21.547 -15.689 -32.039 1.00 93.19 1135 ALA A O 1
ATOM 8530 N N . GLY A 1 1136 ? -19.677 -16.498 -32.979 1.00 96.44 1136 GLY A N 1
ATOM 8531 C CA . GLY A 1 1136 ? -20.305 -17.714 -33.496 1.00 96.44 1136 GLY A CA 1
ATOM 8532 C C . GLY A 1 1136 ? -20.776 -18.644 -32.378 1.00 96.44 1136 GLY A C 1
ATOM 8533 O O . GLY A 1 1136 ? -21.899 -19.141 -32.415 1.00 96.44 1136 GLY A O 1
ATOM 8534 N N . LEU A 1 1137 ? -19.955 -18.844 -31.348 1.00 96.19 1137 LEU A N 1
ATOM 8535 C CA . LEU A 1 1137 ? -20.331 -19.639 -30.177 1.00 96.19 1137 LEU A CA 1
ATOM 8536 C C . LEU A 1 1137 ? -21.424 -18.967 -29.336 1.00 96.19 1137 LEU A C 1
ATOM 8538 O O . LEU A 1 1137 ? -22.346 -19.650 -28.888 1.00 96.19 1137 LEU A O 1
ATOM 8542 N N . ALA A 1 1138 ? -21.368 -17.642 -29.169 1.00 95.94 1138 ALA A N 1
ATOM 8543 C CA . ALA A 1 1138 ? -22.404 -16.866 -28.487 1.00 95.94 1138 ALA A CA 1
ATOM 8544 C C . ALA A 1 1138 ? -23.759 -17.040 -29.186 1.00 95.94 1138 ALA A C 1
ATOM 8546 O O . ALA A 1 1138 ? -24.744 -17.404 -28.548 1.00 95.94 1138 ALA A O 1
ATOM 8547 N N . ALA A 1 1139 ? -23.786 -16.919 -30.517 1.00 96.00 1139 ALA A N 1
ATOM 8548 C CA . ALA A 1 1139 ? -24.990 -17.143 -31.313 1.00 96.00 1139 ALA A CA 1
ATOM 8549 C C . ALA A 1 1139 ? -25.537 -18.579 -31.189 1.00 96.00 1139 ALA A C 1
ATOM 8551 O O . ALA A 1 1139 ? -26.748 -18.773 -31.131 1.00 96.00 1139 ALA A O 1
ATOM 8552 N N . ARG A 1 1140 ? -24.661 -19.591 -31.120 1.00 96.62 1140 ARG A N 1
ATOM 8553 C CA . ARG A 1 1140 ? -25.056 -21.011 -31.019 1.00 96.62 1140 ARG A CA 1
ATOM 8554 C C . ARG A 1 1140 ? -25.575 -21.413 -29.639 1.00 96.62 1140 ARG A C 1
ATOM 8556 O O . ARG A 1 1140 ? -26.383 -22.331 -29.545 1.00 96.62 1140 ARG A O 1
ATOM 8563 N N . THR A 1 1141 ? -25.104 -20.755 -28.584 1.00 95.56 1141 THR A N 1
ATOM 8564 C CA . THR A 1 1141 ? -25.434 -21.087 -27.184 1.00 95.56 1141 THR A CA 1
ATOM 8565 C C . THR A 1 1141 ? -26.415 -20.121 -26.532 1.00 95.56 1141 THR A C 1
ATOM 8567 O O . THR A 1 1141 ? -26.932 -20.411 -25.455 1.00 95.56 1141 THR A O 1
ATOM 8570 N N . GLY A 1 1142 ? -26.662 -18.968 -27.157 1.00 95.25 1142 GLY A N 1
ATOM 8571 C CA . GLY A 1 1142 ? -27.452 -17.883 -26.578 1.00 95.25 1142 GLY A CA 1
ATOM 8572 C C . GLY A 1 1142 ? -26.782 -17.203 -25.377 1.00 95.25 1142 GLY A C 1
ATOM 8573 O O . GLY A 1 1142 ? -27.464 -16.518 -24.621 1.00 95.25 1142 GLY A O 1
ATOM 8574 N N . GLN A 1 1143 ? -25.477 -17.412 -25.165 1.00 96.88 1143 GLN A N 1
ATOM 8575 C CA . GLN A 1 1143 ? -24.715 -16.770 -24.092 1.00 96.88 1143 GLN A CA 1
ATOM 8576 C C . GLN A 1 1143 ? -24.142 -15.422 -24.543 1.00 96.88 1143 GLN A C 1
ATOM 8578 O O . GLN A 1 1143 ? -23.882 -15.202 -25.725 1.00 96.88 1143 GLN A O 1
ATOM 8583 N N . GLU A 1 1144 ? -23.886 -14.531 -23.586 1.00 95.19 1144 GLU A N 1
ATOM 8584 C CA . GLU A 1 1144 ? -23.168 -13.283 -23.848 1.00 95.19 1144 GLU A CA 1
ATOM 8585 C C . GLU A 1 1144 ? -21.740 -13.555 -24.336 1.00 95.19 1144 GLU A C 1
ATOM 8587 O O . GLU A 1 1144 ? -21.051 -14.445 -23.826 1.00 95.19 1144 GLU A O 1
ATOM 8592 N N . GLN A 1 1145 ? -21.261 -12.744 -25.284 1.00 92.44 1145 GLN A N 1
ATOM 8593 C CA . GLN A 1 1145 ? -19.930 -12.905 -25.875 1.00 92.44 1145 GLN A CA 1
ATOM 8594 C C . GLN A 1 1145 ? -18.813 -12.912 -24.817 1.00 92.44 1145 GLN A C 1
ATOM 8596 O O . GLN A 1 1145 ? -17.921 -13.752 -24.888 1.00 92.44 1145 GLN A O 1
ATOM 8601 N N . ALA A 1 1146 ? -18.894 -12.061 -23.790 1.00 86.25 1146 ALA A N 1
ATOM 8602 C CA . ALA A 1 1146 ? -17.909 -12.027 -22.706 1.00 86.25 1146 ALA A CA 1
ATOM 8603 C C . ALA A 1 1146 ? -17.813 -13.367 -21.949 1.00 86.25 1146 ALA A C 1
ATOM 8605 O O . ALA A 1 1146 ? -16.720 -13.817 -21.595 1.00 86.25 1146 ALA A O 1
ATOM 8606 N N . ARG A 1 1147 ? -18.950 -14.047 -21.747 1.00 91.25 1147 ARG A N 1
ATOM 8607 C CA . ARG A 1 1147 ? -19.008 -15.362 -21.097 1.00 91.25 1147 ARG A CA 1
ATOM 8608 C C . ARG A 1 1147 ? -18.415 -16.453 -21.984 1.00 91.25 1147 ARG A C 1
ATOM 8610 O O . ARG A 1 1147 ? -17.720 -17.337 -21.489 1.00 91.25 1147 ARG A O 1
ATOM 8617 N N . VAL A 1 1148 ? -18.642 -16.369 -23.294 1.00 94.12 1148 VAL A N 1
ATOM 8618 C CA . VAL A 1 1148 ? -18.008 -17.250 -24.286 1.00 94.12 1148 VAL A CA 1
ATOM 8619 C C . VAL A 1 1148 ? -16.493 -17.051 -24.320 1.00 94.12 1148 VAL A C 1
ATOM 8621 O O . VAL A 1 1148 ? -15.746 -18.024 -24.332 1.00 94.12 1148 VAL A O 1
ATOM 8624 N N . GLU A 1 1149 ? -16.017 -15.808 -24.272 1.00 87.75 1149 GLU A N 1
ATOM 8625 C CA . GLU A 1 1149 ? -14.585 -15.499 -24.219 1.00 87.75 1149 GLU A CA 1
ATOM 8626 C C . GLU A 1 1149 ? -13.936 -15.990 -22.920 1.00 87.75 1149 GLU A C 1
ATOM 8628 O O . GLU A 1 1149 ? -12.778 -16.408 -22.923 1.00 87.75 1149 GLU A O 1
ATOM 8633 N N . GLN A 1 1150 ? -14.658 -15.954 -21.796 1.00 87.00 1150 GLN A N 1
ATOM 8634 C CA . GLN A 1 1150 ? -14.212 -16.576 -20.548 1.00 87.00 1150 GLN A CA 1
ATOM 8635 C C . GLN A 1 1150 ? -14.130 -18.104 -20.683 1.00 87.00 1150 GLN A C 1
ATOM 8637 O O . GLN A 1 1150 ? -13.109 -18.687 -20.329 1.00 87.00 1150 GLN A O 1
ATOM 8642 N N . PHE A 1 1151 ? -15.148 -18.745 -21.261 1.00 93.25 1151 PHE A N 1
ATOM 8643 C CA . PHE A 1 1151 ? -15.148 -20.187 -21.516 1.00 93.25 1151 PHE A CA 1
ATOM 8644 C C . PHE A 1 1151 ? -13.989 -20.616 -22.432 1.00 93.25 1151 PHE A C 1
ATOM 8646 O O . PHE A 1 1151 ? -13.236 -21.530 -22.095 1.00 93.25 1151 PHE A O 1
ATOM 8653 N N . GLN A 1 1152 ? -13.764 -19.906 -23.542 1.00 92.81 1152 GLN A N 1
ATOM 8654 C CA . GLN A 1 1152 ? -12.634 -20.173 -24.435 1.00 92.81 1152 GLN A CA 1
ATOM 8655 C C . GLN A 1 1152 ? -11.281 -19.921 -23.762 1.00 92.81 1152 GLN A C 1
ATOM 8657 O O . GLN A 1 1152 ? -10.324 -20.636 -24.049 1.00 92.81 1152 GLN A O 1
ATOM 8662 N N . ARG A 1 1153 ? -11.174 -18.949 -22.843 1.00 85.06 1153 ARG A N 1
ATOM 8663 C CA . ARG A 1 1153 ? -9.963 -18.770 -22.025 1.00 85.06 1153 ARG A CA 1
ATOM 8664 C C . ARG A 1 1153 ? -9.681 -20.003 -21.167 1.00 85.06 1153 ARG A C 1
ATOM 8666 O O . ARG A 1 1153 ? -8.558 -20.497 -21.222 1.00 85.06 1153 ARG A O 1
ATOM 8673 N N . SER A 1 1154 ? -10.682 -20.549 -20.474 1.00 87.75 1154 SER A N 1
ATOM 8674 C CA . SER A 1 1154 ? -10.519 -21.789 -19.699 1.00 87.75 1154 SER A CA 1
ATOM 8675 C C . SER A 1 1154 ? -10.094 -22.972 -20.579 1.00 87.75 1154 SER A C 1
ATOM 8677 O O . SER A 1 1154 ? -9.221 -23.743 -20.187 1.00 87.75 1154 SER A O 1
ATOM 8679 N N . LEU A 1 1155 ? -10.633 -23.083 -21.801 1.00 92.56 1155 LEU A N 1
ATOM 8680 C CA . LEU A 1 1155 ? -10.207 -24.106 -22.764 1.00 92.56 1155 LEU A CA 1
ATOM 8681 C C . LEU A 1 1155 ? -8.751 -23.928 -23.226 1.00 92.56 1155 LEU A C 1
ATOM 8683 O O . LEU A 1 1155 ? -8.046 -24.922 -23.382 1.00 92.56 1155 LEU A O 1
ATOM 8687 N N . ARG A 1 1156 ? -8.266 -22.692 -23.416 1.00 88.69 1156 ARG A N 1
ATOM 8688 C CA . ARG A 1 1156 ? -6.851 -22.440 -23.759 1.00 88.69 1156 ARG A CA 1
ATOM 8689 C C . ARG A 1 1156 ? -5.924 -22.861 -22.627 1.00 88.69 1156 ARG A C 1
ATOM 8691 O O . ARG A 1 1156 ? -4.905 -23.487 -22.895 1.00 88.69 1156 ARG A O 1
ATOM 8698 N N . THR A 1 1157 ? -6.291 -22.564 -21.382 1.00 80.12 1157 THR A N 1
ATOM 8699 C CA . THR A 1 1157 ? -5.544 -23.034 -20.209 1.00 80.12 1157 THR A CA 1
ATOM 8700 C C . THR A 1 1157 ? -5.506 -24.559 -20.173 1.00 80.12 1157 THR A C 1
ATOM 8702 O O . THR A 1 1157 ? -4.436 -25.140 -20.022 1.00 80.12 1157 THR A O 1
ATOM 8705 N N . LEU A 1 1158 ? -6.643 -25.222 -20.408 1.00 90.50 1158 LEU A N 1
ATOM 8706 C CA . LEU A 1 1158 ? -6.706 -26.682 -20.465 1.00 90.50 1158 LEU A CA 1
ATOM 8707 C C . LEU A 1 1158 ? -5.817 -27.260 -21.582 1.00 90.50 1158 LEU A C 1
ATOM 8709 O O . LEU A 1 1158 ? -5.115 -28.240 -21.353 1.00 90.50 1158 LEU A O 1
ATOM 8713 N N . ARG A 1 1159 ? -5.782 -26.624 -22.760 1.00 92.25 1159 ARG A N 1
ATOM 8714 C CA . ARG A 1 1159 ? -4.917 -27.021 -23.884 1.00 92.25 1159 ARG A CA 1
ATOM 8715 C C . ARG A 1 1159 ? -3.425 -26.962 -23.552 1.00 92.25 1159 ARG A C 1
ATOM 8717 O O . ARG A 1 1159 ? -2.660 -27.731 -24.119 1.00 92.25 1159 ARG A O 1
ATOM 8724 N N . LEU A 1 1160 ? -3.002 -26.053 -22.674 1.00 79.38 1160 LEU A N 1
ATOM 8725 C CA . LEU A 1 1160 ? -1.602 -25.964 -22.238 1.00 79.38 1160 LEU A CA 1
ATOM 8726 C C . LEU A 1 1160 ? -1.237 -27.068 -21.236 1.00 79.38 1160 LEU A C 1
ATOM 8728 O O . LEU A 1 1160 ? -0.084 -27.496 -21.179 1.00 79.38 1160 LEU A O 1
ATOM 8732 N N . LEU A 1 1161 ? -2.215 -27.507 -20.443 1.00 88.12 1161 LEU A N 1
ATOM 8733 C CA . LEU A 1 1161 ? -2.016 -28.421 -19.322 1.00 88.12 1161 LEU A CA 1
ATOM 8734 C C . LEU A 1 1161 ? -2.269 -29.891 -19.668 1.00 88.12 1161 LEU A C 1
ATOM 8736 O O . LEU A 1 1161 ? -1.794 -30.759 -18.941 1.00 88.12 1161 LEU A O 1
ATOM 8740 N N . LEU A 1 1162 ? -2.982 -30.184 -20.756 1.00 91.00 1162 LEU A N 1
ATOM 8741 C CA . LEU A 1 1162 ? -3.186 -31.540 -21.266 1.00 91.00 1162 LEU A CA 1
ATOM 8742 C C . LEU A 1 1162 ? -2.267 -31.844 -22.449 1.00 91.00 1162 LEU A C 1
ATOM 8744 O O . LEU A 1 1162 ? -1.844 -30.950 -23.180 1.00 91.00 1162 LEU A O 1
ATOM 8748 N N . ASP A 1 1163 ? -1.998 -33.129 -22.658 1.00 92.25 1163 ASP A N 1
ATOM 8749 C CA . ASP A 1 1163 ? -1.420 -33.616 -23.901 1.00 92.25 1163 ASP A CA 1
ATOM 8750 C C . ASP A 1 1163 ? -2.288 -33.184 -25.096 1.00 92.25 1163 ASP A C 1
ATOM 8752 O O . ASP A 1 1163 ? -3.523 -33.243 -25.062 1.00 92.25 1163 ASP A O 1
ATOM 8756 N N . LEU A 1 1164 ? -1.634 -32.720 -26.161 1.00 85.81 1164 LEU A N 1
ATOM 8757 C CA . LEU A 1 1164 ? -2.319 -32.107 -27.294 1.00 85.81 1164 LEU A CA 1
ATOM 8758 C C . LEU A 1 1164 ? -3.232 -33.100 -28.030 1.00 85.81 1164 LEU A C 1
ATOM 8760 O O . LEU A 1 1164 ? -4.272 -32.694 -28.552 1.00 85.81 1164 LEU A O 1
ATOM 8764 N N . GLU A 1 1165 ? -2.880 -34.388 -28.082 1.00 89.62 1165 GLU A N 1
ATOM 8765 C CA . GLU A 1 1165 ? -3.721 -35.414 -28.708 1.00 89.62 1165 GLU A CA 1
ATOM 8766 C C . GLU A 1 1165 ? -4.961 -35.708 -27.855 1.00 89.62 1165 GLU A C 1
ATOM 8768 O O . GLU A 1 1165 ? -6.072 -35.841 -28.381 1.00 89.62 1165 GLU A O 1
ATOM 8773 N N . VAL A 1 1166 ? -4.801 -35.713 -26.530 1.00 90.44 1166 VAL A N 1
ATOM 8774 C CA . VAL A 1 1166 ? -5.916 -35.863 -25.584 1.00 90.44 1166 VAL A CA 1
ATOM 8775 C C . VAL A 1 1166 ? -6.866 -34.673 -25.679 1.00 90.44 1166 VAL A C 1
ATOM 8777 O O . VAL A 1 1166 ? -8.078 -34.855 -25.793 1.00 90.44 1166 VAL A O 1
ATOM 8780 N N . PHE A 1 1167 ? -6.335 -33.449 -25.704 1.00 93.81 1167 PHE A N 1
ATOM 8781 C CA . PHE A 1 1167 ? -7.143 -32.237 -25.826 1.00 93.81 1167 PHE A CA 1
ATOM 8782 C C . PHE A 1 1167 ? -7.965 -32.215 -27.127 1.00 93.81 1167 PHE A C 1
ATOM 8784 O O . PHE A 1 1167 ? -9.141 -31.858 -27.115 1.00 93.81 1167 PHE A O 1
ATOM 8791 N N . ARG A 1 1168 ? -7.371 -32.648 -28.247 1.00 92.38 1168 ARG A N 1
ATOM 8792 C CA . ARG A 1 1168 ? -8.045 -32.705 -29.557 1.00 92.38 1168 ARG A CA 1
ATOM 8793 C C . ARG A 1 1168 ? -9.188 -33.714 -29.623 1.00 92.38 1168 ARG A C 1
ATOM 8795 O O . ARG A 1 1168 ? -10.089 -33.551 -30.439 1.00 92.38 1168 ARG A O 1
ATOM 8802 N N . THR A 1 1169 ? -9.136 -34.768 -28.814 1.00 92.12 1169 THR A N 1
ATOM 8803 C CA . THR A 1 1169 ? -10.142 -35.844 -28.817 1.00 92.12 1169 THR A CA 1
ATOM 8804 C C . THR A 1 1169 ? -11.210 -35.665 -27.743 1.00 92.12 1169 THR A C 1
ATOM 8806 O O . THR A 1 1169 ? -12.305 -36.215 -27.871 1.00 92.12 1169 THR A O 1
ATOM 8809 N N . LEU A 1 1170 ? -10.912 -34.871 -26.716 1.00 94.31 1170 LEU A N 1
ATOM 8810 C CA . LEU A 1 1170 ? -11.840 -34.485 -25.666 1.00 94.31 1170 LEU A CA 1
ATOM 8811 C C . LEU A 1 1170 ? -13.040 -33.725 -26.226 1.00 94.31 1170 LEU A C 1
ATOM 8813 O O . LEU A 1 1170 ? -12.886 -32.788 -27.012 1.00 94.31 1170 LEU A O 1
ATOM 8817 N N . ARG A 1 1171 ? -14.236 -34.093 -25.771 1.00 95.31 1171 ARG A N 1
ATOM 8818 C CA . ARG A 1 1171 ? -15.474 -33.360 -26.035 1.00 95.31 1171 ARG A CA 1
ATOM 8819 C C . ARG A 1 1171 ? -15.919 -32.609 -24.794 1.00 95.31 1171 ARG A C 1
ATOM 8821 O O . ARG A 1 1171 ? -15.588 -32.982 -23.672 1.00 95.31 1171 ARG A O 1
ATOM 8828 N N . LEU A 1 1172 ? -16.731 -31.573 -24.982 1.00 93.69 1172 LEU A N 1
ATOM 8829 C CA . LEU A 1 1172 ? -17.245 -30.790 -23.857 1.00 93.69 1172 LEU A CA 1
ATOM 8830 C C . LEU A 1 1172 ? -18.067 -31.636 -22.870 1.00 93.69 1172 LEU A C 1
ATOM 8832 O O . LEU A 1 1172 ? -18.024 -31.384 -21.671 1.00 93.69 1172 LEU A O 1
ATOM 8836 N N . VAL A 1 1173 ? -18.776 -32.664 -23.347 1.00 93.12 1173 VAL A N 1
ATOM 8837 C CA . VAL A 1 1173 ? -19.520 -33.598 -22.486 1.00 93.12 1173 VAL A CA 1
ATOM 8838 C C . VAL A 1 1173 ? -18.618 -34.317 -21.486 1.00 93.12 1173 VAL A C 1
ATOM 8840 O O . VAL A 1 1173 ? -19.049 -34.572 -20.367 1.00 93.12 1173 VAL A O 1
ATOM 8843 N N . ASP A 1 1174 ? -17.362 -34.571 -21.852 1.00 89.19 1174 ASP A N 1
ATOM 8844 C CA . ASP A 1 1174 ? -16.392 -35.253 -20.995 1.00 89.19 1174 ASP A CA 1
ATOM 8845 C C . ASP A 1 1174 ? -15.894 -34.334 -19.855 1.00 89.19 1174 ASP A C 1
ATOM 8847 O O . ASP A 1 1174 ? -15.246 -34.800 -18.925 1.00 89.19 1174 ASP A O 1
ATOM 8851 N N . LEU A 1 1175 ? -16.202 -33.028 -19.916 1.00 87.69 1175 LEU A N 1
ATOM 8852 C CA . LEU A 1 1175 ? -15.992 -32.047 -18.840 1.00 87.69 1175 LEU A CA 1
ATOM 8853 C C . LEU A 1 1175 ? -17.281 -31.733 -18.055 1.00 87.69 1175 LEU A C 1
ATOM 8855 O O . LEU A 1 1175 ? -17.240 -30.959 -17.101 1.00 87.69 1175 LEU A O 1
ATOM 8859 N N . LEU A 1 1176 ? -18.429 -32.273 -18.474 1.00 81.75 1176 LEU A N 1
ATOM 8860 C CA . LEU A 1 1176 ? -19.735 -32.060 -17.835 1.00 81.75 1176 LEU A CA 1
ATOM 8861 C C . LEU A 1 1176 ? -20.176 -33.237 -16.952 1.00 81.75 1176 LEU A C 1
ATOM 8863 O O . LEU A 1 1176 ? -21.086 -33.062 -16.140 1.00 81.75 1176 LEU A O 1
ATOM 8867 N N . GLN A 1 1177 ? -19.589 -34.419 -17.157 1.00 71.19 1177 GLN A N 1
ATOM 8868 C CA . GLN A 1 1177 ? -19.879 -35.671 -16.446 1.00 71.19 1177 GLN A CA 1
ATOM 8869 C C . GLN A 1 1177 ? -18.841 -35.934 -15.370 1.00 71.19 1177 GLN A C 1
ATOM 8871 O O . GLN A 1 1177 ? -19.245 -36.233 -14.225 1.00 71.19 1177 GLN A O 1
#

Sequence (1177 aa):
MKLREHYLGGADPFEGDRRLWLKSLPAGARVTAAKITLTPVTGPSATEPFEETFVFSPSALTDGELLAADWGVTRTPSTASAVVEIDFHTRSTLAGVTGSGGVANLQIDMGGVYVGIADDGTMAPNRPPLPVNLSLPQQAPLPGLTTGKIRLSRGQGNTNNLNITAIAIRSVPANVSVRLGDLPPFWTQTGELATPQTSPDFAALLNAFLTTATAENGFYAVPVVVHSDTIARLDVTLVVDLVVEQRVLPDYLPTVSLPYGYSSLPGIDGSLLTIQARRRANIVAAGAAVQGTFEGSRVVFGKIGASETIASLVISPERTLAQPVKLAVETPATAIDLPLANTQPGIAGLHLAIQEDADGKPSGTVLTSAAVVVEKPVPGSSVWGSAALPAEFRFEQNKRYWLVLQSVAGNAYWDVQPHELAGPALQASADGGFSWRTASTASGIRPLAALFRLRFTPDRFTVPLELQIGNEPDARHVRFDRFAPLGRVEFNADFGRELDEYLHSTAAASPCDAGELLVNGAFDQPPHEDATRRIFGVDAATTEFCICSRDLSRGLDLSRERYLTLTLVFFQDSDGNPPDRAVTIDCAGANPAHTSRAEIIRAINQTAGRPIASEGCNLHCPPDEEDSLQLCTSGESEEDIRAIRLEPWRQTGLPQGWYQPLEAAGSVGRMKWPTAFENSVEPLSAEQVVAVLQASGSQPAILAQRVPVGPGCVYLLRFAFAAEGFHNDPDTGAVVLPEGVPVGIELPRWEVHWLDAQGQLVQQERQDLLASGGFQQEADGLTGRELRLAPPAGATQAELRFVQPIELRLALDDVSFQPTVERLANHTFQQWETDETTRLPTPGAWTRQSGWLELEQQQAERYLRLRGSGPEDAVLYQRTSVNAGEQYELRVIAWPIWGSTPPPGDQADDRPPSLRARLELRWLAGSSVTGAPILIPLDGRGFPTHTWAGNAPTGASAAEIRLIQPQGGDDLLVGLVSFVSANPVTVPLTFLAEAPGELTVADLVIVYDPPAPPQAPLLTAAPAQFQTRTLPAPSAPVALAAPAPRSPLAQRAVAEVSGVGENYAAILRSLPAPVTTIAELAALDVETEIAGIPRSRGLALKAAAETLMAIDFAAAPFAALANETLEDLLGASPAGLAARTGQEQARVEQFQRSLRTLRLLLDLEVFRTLRLVDLLQ

Radius of gyration: 40.08 Å; chains: 1; bounding box: 87×103×126 Å

pLDDT: mean 86.07, std 14.69, range [23.25, 98.44]